Protein AF-0000000086005098 (afdb_homodimer)

Secondary structure (DSSP, 8-state):
------------------------------------------THHHHTT--GGGGSGGGS-----------THHHHHHHHHTTTT--TT--EEEEETTTTEEEEE-HHHHHHH-HHHHHHHHSSSPPPSEEEETTS-HHHHHHHHHHHHH------SHHHHHHHHHHHHHTT-HHHHHHHHHHHHHH----TTTHHHHHHHHHHTT-HHHHHHHHHHHHHTHHHHTTSHHHHTS-HHHHHHHHT-S-BS-S-HHHHHHHHHHHHHHHHHHTT----HHHHHHHHGGGGGG--GGGS-HHHHHHHHHHS--S-HHHHHHHHHHHHS-TTS------TTS----S--BGGG-EEEEP-EEE-----TT--EEEEEEEEEEEEEEES-EEEEEEEEEEEE-TTS-GGG-EEEEEEEEEETTTTEEEEEEEEEE-SS-SEEEEEEEEEEEEEE-TT-EEEEEEEEEEESEEEEEES-SEEEEEETTEEEEEEEE-TT-S--B--EEEEEEEE-/------------------------------------------THHHHTT--GGGGSGGGS-----------THHHHHHHHHTTTT--TT--EEEEETTTTEEEEE-HHHHHHH-HHHHHHHHSSSPPPSEEEETTS-HHHHHHHHHHHHH------SHHHHHHHHHHHHHTT-HHHHHHHHHHHHHH----TTTHHHHHHHHHHTT-HHHHHHHHHHHHHTHHHHTTSHHHHHS-HHHHHHHHT-S-BS-S-HHHHHHHHHHHHHHHHHHTT----HHHHHHHHGGGGGG--GGGS-HHHHHHHHHHS--S-HHHHHHHHHHHHS-TTS------TTS----S--BGGG-EEEEP-EEE-----TT--EEEEEEEEEEEEEEES-EEEEEEEEEEEE-TTS-GGG-EEEEEEEEEETTTTEEEEEEEEEE-SS-SEEEEEEEEEEEEEE-TT-EEEEEEEEEEESEEEEEES-SEEEEEETTEEEEEEEE-TT-S--B--EEEEEEEE-

Structure (mmCIF, N/CA/C/O backbone):
data_AF-0000000086005098-model_v1
#
loop_
_entity.id
_entity.type
_entity.pdbx_description
1 polymer 'BTB domain-containing protein'
#
loop_
_atom_site.group_PDB
_atom_site.id
_atom_site.type_symbol
_atom_site.label_atom_id
_atom_site.label_alt_id
_atom_site.label_comp_id
_atom_site.label_asym_id
_atom_site.label_entity_id
_atom_site.label_seq_id
_atom_site.pdbx_PDB_ins_code
_atom_site.Cartn_x
_atom_site.Cartn_y
_atom_site.Cartn_z
_atom_site.occupancy
_atom_site.B_iso_or_equiv
_atom_site.auth_seq_id
_atom_site.auth_comp_id
_atom_site.auth_asym_id
_atom_site.auth_atom_id
_atom_site.pdbx_PDB_model_num
ATOM 1 N N . MET A 1 1 ? -36.031 -32.594 -37 1 18.98 1 MET A N 1
ATOM 2 C CA . MET A 1 1 ? -36.5 -31.375 -37.688 1 18.98 1 MET A CA 1
ATOM 3 C C . MET A 1 1 ? -35.812 -30.141 -37.062 1 18.98 1 MET A C 1
ATOM 5 O O . MET A 1 1 ? -35.781 -29.984 -35.844 1 18.98 1 MET A O 1
ATOM 9 N N . VAL A 1 2 ? -34.969 -29.484 -38 1 19.59 2 VAL A N 1
ATOM 10 C CA . VAL A 1 2 ? -33.938 -28.453 -38 1 19.59 2 VAL A CA 1
ATOM 11 C C . VAL A 1 2 ? -34.562 -27.094 -37.719 1 19.59 2 VAL A C 1
ATOM 13 O O . VAL A 1 2 ? -35.156 -26.484 -38.594 1 19.59 2 VAL A O 1
ATOM 16 N N . ASP A 1 3 ? -35.469 -27.172 -36.719 1 19.47 3 ASP A N 1
ATOM 17 C CA . ASP A 1 3 ? -36.312 -25.984 -36.531 1 19.47 3 ASP A CA 1
ATOM 18 C C . ASP A 1 3 ? -35.469 -24.703 -36.531 1 19.47 3 ASP A C 1
ATOM 20 O O . ASP A 1 3 ? -34.594 -24.547 -35.688 1 19.47 3 ASP A O 1
ATOM 24 N N . LEU A 1 4 ? -35.438 -24.109 -37.719 1 17.22 4 LEU A N 1
ATOM 25 C CA . LEU A 1 4 ? -34.75 -23.047 -38.438 1 17.22 4 LEU A CA 1
ATOM 26 C C . LEU A 1 4 ? -34.812 -21.734 -37.656 1 17.22 4 LEU A C 1
ATOM 28 O O . LEU A 1 4 ? -33.781 -21.109 -37.406 1 17.22 4 LEU A O 1
ATOM 32 N N . ASP A 1 5 ? -35.656 -20.922 -37.969 1 17.41 5 ASP A N 1
ATOM 33 C CA . ASP A 1 5 ? -35.562 -19.641 -38.656 1 17.41 5 ASP A CA 1
ATOM 34 C C . ASP A 1 5 ? -35.375 -18.5 -37.656 1 17.41 5 ASP A C 1
ATOM 36 O O . ASP A 1 5 ? -35.656 -18.672 -36.469 1 17.41 5 ASP A O 1
ATOM 40 N N . LEU A 1 6 ? -35.625 -17.156 -38.156 1 17.05 6 LEU A N 1
ATOM 41 C CA . LEU A 1 6 ? -35.156 -15.812 -38.438 1 17.05 6 LEU A CA 1
ATOM 42 C C . LEU A 1 6 ? -35.656 -14.828 -37.375 1 17.05 6 LEU A C 1
ATOM 44 O O . LEU A 1 6 ? -35.125 -13.734 -37.219 1 17.05 6 LEU A O 1
ATOM 48 N N . GLY A 1 7 ? -36.906 -15.094 -36.938 1 17.3 7 GLY A N 1
ATOM 49 C CA . GLY A 1 7 ? -37.781 -13.945 -36.938 1 17.3 7 GLY A CA 1
ATOM 50 C C . GLY A 1 7 ? -37.281 -12.805 -36.094 1 17.3 7 GLY A C 1
ATOM 51 O O . GLY A 1 7 ? -36.438 -13.008 -35.219 1 17.3 7 GLY A O 1
ATOM 52 N N . LYS A 1 8 ? -37.656 -11.516 -36.531 1 19.05 8 LYS A N 1
ATOM 53 C CA . LYS A 1 8 ? -37.406 -10.078 -36.5 1 19.05 8 LYS A CA 1
ATOM 54 C C . LYS A 1 8 ? -37.562 -9.5 -35.125 1 19.05 8 LYS A C 1
ATOM 56 O O . LYS A 1 8 ? -38.688 -9.305 -34.656 1 19.05 8 LYS A O 1
ATOM 61 N N . GLY A 1 9 ? -36.938 -10.172 -34.156 1 16.92 9 GLY A N 1
ATOM 62 C CA . GLY A 1 9 ? -37.219 -9.812 -32.75 1 16.92 9 GLY A CA 1
ATOM 63 C C . GLY A 1 9 ? -37.094 -8.32 -32.5 1 16.92 9 GLY A C 1
ATOM 64 O O . GLY A 1 9 ? -36.062 -7.719 -32.75 1 16.92 9 GLY A O 1
ATOM 65 N N . TRP A 1 10 ? -38.281 -7.688 -32.969 1 17.19 10 TRP A N 1
ATOM 66 C CA . TRP A 1 10 ? -38.625 -6.273 -32.844 1 17.19 10 TRP A CA 1
ATOM 67 C C . TRP A 1 10 ? -38 -5.645 -31.609 1 17.19 10 TRP A C 1
ATOM 69 O O . TRP A 1 10 ? -37.688 -6.344 -30.641 1 17.19 10 TRP A O 1
ATOM 79 N N . LYS A 1 11 ? -37.406 -4.523 -31.906 1 18.25 11 LYS A N 1
ATOM 80 C CA . LYS A 1 11 ? -36.531 -3.48 -31.375 1 18.25 11 LYS A CA 1
ATOM 81 C C . LYS A 1 11 ? -37.062 -2.957 -30.047 1 18.25 11 LYS A C 1
ATOM 83 O O . LYS A 1 11 ? -36.469 -2.047 -29.453 1 18.25 11 LYS A O 1
ATOM 88 N N . ARG A 1 12 ? -38.125 -3.721 -29.609 1 16.12 12 ARG A N 1
ATOM 89 C CA . ARG A 1 12 ? -38.906 -2.805 -28.797 1 16.12 12 ARG A CA 1
ATOM 90 C C . ARG A 1 12 ? -38.094 -2.201 -27.672 1 16.12 12 ARG A C 1
ATOM 92 O O . ARG A 1 12 ? -37.906 -2.83 -26.625 1 16.12 12 ARG A O 1
ATOM 99 N N . VAL A 1 13 ? -36.875 -2.002 -28 1 17.78 13 VAL A N 1
ATOM 100 C CA . VAL A 1 13 ? -36.125 -1.598 -26.812 1 17.78 13 VAL A CA 1
ATOM 101 C C . VAL A 1 13 ? -36.875 -0.497 -26.078 1 17.78 13 VAL A C 1
ATOM 103 O O . VAL A 1 13 ? -37.25 0.51 -26.672 1 17.78 13 VAL A O 1
ATOM 106 N N . GLY A 1 14 ? -37.625 -0.974 -25.156 1 16.33 14 GLY A N 1
ATOM 107 C CA . GLY A 1 14 ? -38.469 -0.276 -24.203 1 16.33 14 GLY A CA 1
ATOM 108 C C . GLY A 1 14 ? -37.812 0.969 -23.641 1 16.33 14 GLY A C 1
ATOM 109 O O . GLY A 1 14 ? -36.75 0.893 -23.016 1 16.33 14 GLY A O 1
ATOM 110 N N . VAL A 1 15 ? -37.75 2.018 -24.438 1 17.69 15 VAL A N 1
ATOM 111 C CA . VAL A 1 15 ? -37.25 3.338 -24.109 1 17.69 15 VAL A CA 1
ATOM 112 C C . VAL A 1 15 ? -37.844 3.809 -22.781 1 17.69 15 VAL A C 1
ATOM 114 O O . VAL A 1 15 ? -38.812 4.547 -22.75 1 17.69 15 VAL A O 1
ATOM 117 N N . GLU A 1 16 ? -38.25 2.729 -22 1 15.52 16 GLU A N 1
ATOM 118 C CA . GLU A 1 16 ? -39.188 3.348 -21.078 1 15.52 16 GLU A CA 1
ATOM 119 C C . GLU A 1 16 ? -38.719 4.73 -20.641 1 15.52 16 GLU A C 1
ATOM 121 O O . GLU A 1 16 ? -37.625 5.16 -21.016 1 15.52 16 GLU A O 1
ATOM 126 N N . LYS A 1 17 ? -38.75 4.797 -19.453 1 17.3 17 LYS A N 1
ATOM 127 C CA . LYS A 1 17 ? -39.625 5.531 -18.562 1 17.3 17 LYS A CA 1
ATOM 128 C C . LYS A 1 17 ? -39 6.836 -18.094 1 17.3 17 LYS A C 1
ATOM 130 O O . LYS A 1 17 ? -38.844 7.062 -16.891 1 17.3 17 LYS A O 1
ATOM 135 N N . ARG A 1 18 ? -37.938 7.215 -18.75 1 16.78 18 ARG A N 1
ATOM 136 C CA . ARG A 1 18 ? -37.219 8.117 -17.859 1 16.78 18 ARG A CA 1
ATOM 137 C C . ARG A 1 18 ? -38.062 9.305 -17.453 1 16.78 18 ARG A C 1
ATOM 139 O O . ARG A 1 18 ? -38.031 10.359 -18.109 1 16.78 18 ARG A O 1
ATOM 146 N N . VAL A 1 19 ? -39.312 9.117 -17.344 1 15.43 19 VAL A N 1
ATOM 147 C CA . VAL A 1 19 ? -40 10.398 -17.203 1 15.43 19 VAL A CA 1
ATOM 148 C C . VAL A 1 19 ? -39.344 11.219 -16.109 1 15.43 19 VAL A C 1
ATOM 150 O O . VAL A 1 19 ? -39.188 10.758 -14.969 1 15.43 19 VAL A O 1
ATOM 153 N N . PHE A 1 20 ? -38.312 11.883 -16.5 1 16.45 20 PHE A N 1
ATOM 154 C CA . PHE A 1 20 ? -37.781 12.875 -15.578 1 16.45 20 PHE A CA 1
ATOM 155 C C . PHE A 1 20 ? -38.875 13.742 -14.992 1 16.45 20 PHE A C 1
ATOM 157 O O . PHE A 1 20 ? -39.5 14.539 -15.703 1 16.45 20 PHE A O 1
ATOM 164 N N . ARG A 1 21 ? -39.75 13.039 -14.242 1 15.82 21 ARG A N 1
ATOM 165 C CA . ARG A 1 21 ? -40.875 13.781 -13.68 1 15.82 21 ARG A CA 1
ATOM 166 C C . ARG A 1 21 ? -40.469 15.195 -13.297 1 15.82 21 ARG A C 1
ATOM 168 O O . ARG A 1 21 ? -39.281 15.477 -13.109 1 15.82 21 ARG A O 1
ATOM 175 N N . GLY A 1 22 ? -41.5 15.938 -13.016 1 15.47 22 GLY A N 1
ATOM 176 C CA . GLY A 1 22 ? -42.188 17.203 -12.867 1 15.47 22 GLY A CA 1
ATOM 177 C C . GLY A 1 22 ? -41.562 18.125 -11.844 1 15.47 22 GLY A C 1
ATOM 178 O O . GLY A 1 22 ? -40.594 17.75 -11.18 1 15.47 22 GLY A O 1
ATOM 179 N N . SER A 1 23 ? -42.406 18.859 -11.148 1 16.22 23 SER A N 1
ATOM 180 C CA . SER A 1 23 ? -42.844 20.219 -10.805 1 16.22 23 SER A CA 1
ATOM 181 C C . SER A 1 23 ? -42.188 20.672 -9.492 1 16.22 23 SER A C 1
ATOM 183 O O . SER A 1 23 ? -41.625 21.766 -9.414 1 16.22 23 SER A O 1
ATOM 185 N N . GLY A 1 24 ? -42.594 20.016 -8.375 1 16.09 24 GLY A N 1
ATOM 186 C CA . GLY A 1 24 ? -43.25 20.812 -7.336 1 16.09 24 GLY A CA 1
ATOM 187 C C . GLY A 1 24 ? -42.25 21.625 -6.52 1 16.09 24 GLY A C 1
ATOM 188 O O . GLY A 1 24 ? -41.094 21.234 -6.383 1 16.09 24 GLY A O 1
ATOM 189 N N . PHE A 1 25 ? -42.5 23 -6.41 1 17.02 25 PHE A N 1
ATOM 190 C CA . PHE A 1 25 ? -42.156 24.219 -5.715 1 17.02 25 PHE A CA 1
ATOM 191 C C . PHE A 1 25 ? -42.062 23.984 -4.215 1 17.02 25 PHE A C 1
ATOM 193 O O . PHE A 1 25 ? -43.062 23.953 -3.514 1 17.02 25 PHE A O 1
ATOM 200 N N . ALA A 1 26 ? -41.406 22.922 -3.83 1 16.55 26 ALA A N 1
ATOM 201 C CA . ALA A 1 26 ? -41.531 22.703 -2.391 1 16.55 26 ALA A CA 1
ATOM 202 C C . ALA A 1 26 ? -41.281 24 -1.619 1 16.55 26 ALA A C 1
ATOM 204 O O . ALA A 1 26 ? -40.281 24.672 -1.855 1 16.55 26 ALA A O 1
ATOM 205 N N . TRP A 1 27 ? -42.344 24.531 -1.264 1 16.25 27 TRP A N 1
ATOM 206 C CA . TRP A 1 27 ? -42.656 25.594 -0.31 1 16.25 27 TRP A CA 1
ATOM 207 C C . TRP A 1 27 ? -41.812 25.453 0.952 1 16.25 27 TRP A C 1
ATOM 209 O O . TRP A 1 27 ? -41.75 24.375 1.553 1 16.25 27 TRP A O 1
ATOM 219 N N . LEU A 1 28 ? -40.75 26.109 0.851 1 16.53 28 LEU A N 1
ATOM 220 C CA . LEU A 1 28 ? -39.75 26.391 1.891 1 16.53 28 LEU A CA 1
ATOM 221 C C . LEU A 1 28 ? -40.438 26.719 3.213 1 16.53 28 LEU A C 1
ATOM 223 O O . LEU A 1 28 ? -40.969 27.812 3.385 1 16.53 28 LEU A O 1
ATOM 227 N N . GLU A 1 29 ? -41.469 25.875 3.5 1 16.45 29 GLU A N 1
ATOM 228 C CA . GLU A 1 29 ? -42.156 26.312 4.711 1 16.45 29 GLU A CA 1
ATOM 229 C C . GLU A 1 29 ? -41.156 26.625 5.824 1 16.45 29 GLU A C 1
ATOM 231 O O . GLU A 1 29 ? -40.094 26.016 5.906 1 16.45 29 GLU A O 1
ATOM 236 N N . SER A 1 30 ? -41.438 27.781 6.523 1 16.88 30 SER A N 1
ATOM 237 C CA . SER A 1 30 ? -41.031 28.703 7.582 1 16.88 30 SER A CA 1
ATOM 238 C C . SER A 1 30 ? -40.844 27.969 8.906 1 16.88 30 SER A C 1
ATOM 240 O O . SER A 1 30 ? -40.688 28.609 9.953 1 16.88 30 SER A O 1
ATOM 242 N N . ARG A 1 31 ? -40.688 26.672 8.867 1 18.38 31 ARG A N 1
ATOM 243 C CA . ARG A 1 31 ? -41.031 26.203 10.211 1 18.38 31 ARG A CA 1
ATOM 244 C C . ARG A 1 31 ? -40.156 26.906 11.258 1 18.38 31 ARG A C 1
ATOM 246 O O . ARG A 1 31 ? -39 27.188 11.023 1 18.38 31 ARG A O 1
ATOM 253 N N . GLU A 1 32 ? -40.781 27.438 12.336 1 17.48 32 GLU A N 1
ATOM 254 C CA . GLU A 1 32 ? -40.594 28.219 13.555 1 17.48 32 GLU A CA 1
ATOM 255 C C . GLU A 1 32 ? -39.562 27.562 14.484 1 17.48 32 GLU A C 1
ATOM 257 O O . GLU A 1 32 ? -39.156 28.156 15.477 1 17.48 32 GLU A O 1
ATOM 262 N N . ASN A 1 33 ? -39.156 26.328 14.234 1 17.17 33 ASN A N 1
ATOM 263 C CA . ASN A 1 33 ? -38.875 25.641 15.492 1 17.17 33 ASN A CA 1
ATOM 264 C C . ASN A 1 33 ? -37.719 26.297 16.234 1 17.17 33 ASN A C 1
ATOM 266 O O . ASN A 1 33 ? -36.812 26.859 15.609 1 17.17 33 ASN A O 1
ATOM 270 N N . SER A 1 34 ? -37.719 26.438 17.656 1 18.45 34 SER A N 1
ATOM 271 C CA . SER A 1 34 ? -37.156 27.031 18.859 1 18.45 34 SER A CA 1
ATOM 272 C C . SER A 1 34 ? -35.781 26.438 19.203 1 18.45 34 SER A C 1
ATOM 274 O O . SER A 1 34 ? -35.219 26.719 20.266 1 18.45 34 SER A O 1
ATOM 276 N N . CYS A 1 35 ? -35.125 25.766 18.359 1 18.31 35 CYS A N 1
ATOM 277 C CA . CYS A 1 35 ? -34 24.984 18.906 1 18.31 35 CYS A CA 1
ATOM 278 C C . CYS A 1 35 ? -32.906 25.891 19.453 1 18.31 35 CYS A C 1
ATOM 280 O O . CYS A 1 35 ? -32.25 26.609 18.703 1 18.31 35 CYS A O 1
ATOM 282 N N . GLY A 1 36 ? -32.969 26.422 20.641 1 20.55 36 GLY A N 1
ATOM 283 C CA . GLY A 1 36 ? -32.062 27.172 21.484 1 20.55 36 GLY A CA 1
ATOM 284 C C . GLY A 1 36 ? -30.75 26.438 21.734 1 20.55 36 GLY A C 1
ATOM 285 O O . GLY A 1 36 ? -29.984 26.797 22.625 1 20.55 36 GLY A O 1
ATOM 286 N N . SER A 1 37 ? -30.266 25.453 21.016 1 21.22 37 SER A N 1
ATOM 287 C CA . SER A 1 37 ? -29.219 24.594 21.562 1 21.22 37 SER A CA 1
ATOM 288 C C . SER A 1 37 ? -27.938 25.375 21.812 1 21.22 37 SER A C 1
ATOM 290 O O . SER A 1 37 ? -27.375 25.953 20.875 1 21.22 37 SER A O 1
ATOM 292 N N . SER A 1 38 ? -27.703 25.984 23.047 1 21.75 38 SER A N 1
ATOM 293 C CA . SER A 1 38 ? -26.609 26.688 23.703 1 21.75 38 SER A CA 1
ATOM 294 C C . SER A 1 38 ? -25.344 25.828 23.766 1 21.75 38 SER A C 1
ATOM 296 O O . SER A 1 38 ? -25.344 24.781 24.406 1 21.75 38 SER A O 1
ATOM 298 N N . PHE A 1 39 ? -24.719 25.5 22.812 1 25.95 39 PHE A N 1
ATOM 299 C CA . PHE A 1 39 ? -23.422 24.812 22.781 1 25.95 39 PHE A CA 1
ATOM 300 C C . PHE A 1 39 ? -22.438 25.484 23.75 1 25.95 39 PHE A C 1
ATOM 302 O O . PHE A 1 39 ? -21.891 26.547 23.438 1 25.95 39 PHE A O 1
ATOM 309 N N . GLY A 1 40 ? -22.672 25.422 25.078 1 26.52 40 GLY A N 1
ATOM 310 C CA . GLY A 1 40 ? -21.719 25.781 26.125 1 26.52 40 GLY A CA 1
ATOM 311 C C . GLY A 1 40 ? -20.406 25.047 26.016 1 26.52 40 GLY A C 1
ATOM 312 O O . GLY A 1 40 ? -20.359 23.828 26.172 1 26.52 40 GLY A O 1
ATOM 313 N N . LEU A 1 41 ? -19.578 25.297 25.141 1 29.42 41 LEU A N 1
ATOM 314 C CA . LEU A 1 41 ? -18.188 24.859 25.062 1 29.42 41 LEU A CA 1
ATOM 315 C C . LEU A 1 41 ? -17.547 24.828 26.438 1 29.42 41 LEU A C 1
ATOM 317 O O . LEU A 1 41 ? -17.453 25.859 27.109 1 29.42 41 LEU A O 1
ATOM 321 N N . ASN A 1 42 ? -17.734 23.859 27.281 1 27.81 42 ASN A N 1
ATOM 322 C CA . ASN A 1 42 ? -17.047 23.609 28.547 1 27.81 42 ASN A CA 1
ATOM 323 C C . ASN A 1 42 ? -15.539 23.641 28.391 1 27.81 42 ASN A C 1
ATOM 325 O O . ASN A 1 42 ? -14.953 22.734 27.812 1 27.81 42 ASN A O 1
ATOM 329 N N . ALA A 1 43 ? -14.797 24.641 28.172 1 30.52 43 ALA A N 1
ATOM 330 C CA . ALA A 1 43 ? -13.391 25 28.234 1 30.52 43 ALA A CA 1
ATOM 331 C C . ALA A 1 43 ? -12.703 24.328 29.422 1 30.52 43 ALA A C 1
ATOM 333 O O . ALA A 1 43 ? -11.492 24.484 29.609 1 30.52 43 ALA A O 1
ATOM 334 N N . ARG A 1 44 ? -13.422 23.891 30.484 1 33 44 ARG A N 1
ATOM 335 C CA . ARG A 1 44 ? -12.789 23.438 31.703 1 33 44 ARG A CA 1
ATOM 336 C C . ARG A 1 44 ? -11.984 22.156 31.453 1 33 44 ARG A C 1
ATOM 338 O O . ARG A 1 44 ? -11.219 21.719 32.312 1 33 44 ARG A O 1
ATOM 345 N N . HIS A 1 45 ? -12.32 21.375 30.5 1 33.09 45 HIS A N 1
ATOM 346 C CA . HIS A 1 45 ? -11.805 20.016 30.562 1 33.09 45 HIS A CA 1
ATOM 347 C C . HIS A 1 45 ? -10.32 19.969 30.219 1 33.09 45 HIS A C 1
ATOM 349 O O . HIS A 1 45 ? -9.602 19.062 30.672 1 33.09 45 HIS A O 1
ATOM 355 N N . PHE A 1 46 ? -9.844 20.719 29.203 1 35.59 46 PHE A N 1
ATOM 356 C CA . PHE A 1 46 ? -8.469 20.469 28.797 1 35.59 46 PHE A CA 1
ATOM 357 C C . PHE A 1 46 ? -7.496 20.969 29.859 1 35.59 46 PHE A C 1
ATOM 359 O O . PHE A 1 46 ? -6.359 20.516 29.938 1 35.59 46 PHE A O 1
ATOM 366 N N . CYS A 1 47 ? -7.777 22 30.672 1 34.62 47 CYS A N 1
ATOM 367 C CA . CYS A 1 47 ? -6.777 22.484 31.625 1 34.62 47 CYS A CA 1
ATOM 368 C C . CYS A 1 47 ? -6.391 21.406 32.625 1 34.62 47 CYS A C 1
ATOM 370 O O . CYS A 1 47 ? -5.324 21.469 33.219 1 34.62 47 CYS A O 1
ATOM 372 N N . ALA A 1 48 ? -7.316 20.641 33.094 1 36.03 48 ALA A N 1
ATOM 373 C CA . ALA A 1 48 ? -7.004 19.688 34.156 1 36.03 48 ALA A CA 1
ATOM 374 C C . ALA A 1 48 ? -6.129 18.562 33.625 1 36.03 48 ALA A C 1
ATOM 376 O O . ALA A 1 48 ? -5.719 17.688 34.406 1 36.03 48 ALA A O 1
ATOM 377 N N . ARG A 1 49 ? -6.027 18.406 32.406 1 41.06 49 ARG A N 1
ATOM 378 C CA . ARG A 1 49 ? -5.422 17.188 31.875 1 41.06 49 ARG A CA 1
ATOM 379 C C . ARG A 1 49 ? -3.9 17.297 31.859 1 41.06 49 ARG A C 1
ATOM 381 O O . ARG A 1 49 ? -3.217 16.391 31.359 1 41.06 49 ARG A O 1
ATOM 388 N N . ALA A 1 50 ? -3.221 18.5 31.969 1 35.03 50 ALA A N 1
ATOM 389 C CA . ALA A 1 50 ? -1.766 18.531 31.844 1 35.03 50 ALA A CA 1
ATOM 390 C C . ALA A 1 50 ? -1.094 17.781 32.969 1 35.03 50 ALA A C 1
ATOM 392 O O . ALA A 1 50 ? -0.973 18.297 34.094 1 35.03 50 ALA A O 1
ATOM 393 N N . SER A 1 51 ? -1.28 16.609 33.188 1 31.44 51 SER A N 1
ATOM 394 C CA . SER A 1 51 ? -0.315 16.031 34.094 1 31.44 51 SER A CA 1
ATOM 395 C C . SER A 1 51 ? 1.115 16.25 33.625 1 31.44 51 SER A C 1
ATOM 397 O O . SER A 1 51 ? 1.391 16.172 32.438 1 31.44 51 SER A O 1
ATOM 399 N N . LYS A 1 52 ? 2.143 16.828 34.469 1 34.5 52 LYS A N 1
ATOM 400 C CA . LYS A 1 52 ? 3.551 17.219 34.5 1 34.5 52 LYS A CA 1
ATOM 401 C C . LYS A 1 52 ? 4.426 16.172 33.812 1 34.5 52 LYS A C 1
ATOM 403 O O . LYS A 1 52 ? 5.59 16.438 33.5 1 34.5 52 LYS A O 1
ATOM 408 N N . GLU A 1 53 ? 4.137 14.898 33.781 1 32.38 53 GLU A N 1
ATOM 409 C CA . GLU A 1 53 ? 5.195 13.914 33.625 1 32.38 53 GLU A CA 1
ATOM 410 C C . GLU A 1 53 ? 5.652 13.836 32.156 1 32.38 53 GLU A C 1
ATOM 412 O O . GLU A 1 53 ? 6.828 13.594 31.891 1 32.38 53 GLU A O 1
ATOM 417 N N . VAL A 1 54 ? 4.75 13.961 31.234 1 32.34 54 VAL A N 1
ATOM 418 C CA . VAL A 1 54 ? 5.234 13.633 29.906 1 32.34 54 VAL A CA 1
ATOM 419 C C . VAL A 1 54 ? 5.969 14.836 29.312 1 32.34 54 VAL A C 1
ATOM 421 O O . VAL A 1 54 ? 6.473 14.773 28.188 1 32.34 54 VAL A O 1
ATOM 424 N N . ILE A 1 55 ? 5.867 16.094 29.891 1 31.16 55 ILE A N 1
ATOM 425 C CA . ILE A 1 55 ? 6.582 17.234 29.297 1 31.16 55 ILE A CA 1
ATOM 426 C C . ILE A 1 55 ? 8.086 16.984 29.375 1 31.16 55 ILE A C 1
ATOM 428 O O . ILE A 1 55 ? 8.875 17.734 28.797 1 31.16 55 ILE A O 1
ATOM 432 N N . TYR A 1 56 ? 8.547 16.25 30.297 1 30.14 56 TYR A N 1
ATOM 433 C CA . TYR A 1 56 ? 9.992 16.141 30.5 1 30.14 56 TYR A CA 1
ATOM 434 C C . TYR A 1 56 ? 10.664 15.57 29.25 1 30.14 56 TYR A C 1
ATOM 436 O O . TYR A 1 56 ? 11.852 15.828 29.016 1 30.14 56 TYR A O 1
ATOM 444 N N . LEU A 1 57 ? 10.055 14.602 28.688 1 30.11 57 LEU A N 1
ATOM 445 C CA . LEU A 1 57 ? 10.859 13.945 27.656 1 30.11 57 LEU A CA 1
ATOM 446 C C . LEU A 1 57 ? 11.016 14.844 26.438 1 30.11 57 LEU A C 1
ATOM 448 O O . LEU A 1 57 ? 11.805 14.555 25.547 1 30.11 57 LEU A O 1
ATOM 452 N N . LEU A 1 58 ? 10.125 15.805 26.344 1 30.06 58 LEU A N 1
ATOM 453 C CA . LEU A 1 58 ? 10.242 16.594 25.125 1 30.06 58 LEU A CA 1
ATOM 454 C C . LEU A 1 58 ? 11.469 17.5 25.172 1 30.06 58 LEU A C 1
ATOM 456 O O . LEU A 1 58 ? 11.695 18.297 24.25 1 30.06 58 LEU A O 1
ATOM 460 N N . THR A 1 59 ? 12.125 17.766 26.203 1 29.89 59 THR A N 1
ATOM 461 C CA . THR A 1 59 ? 13.258 18.672 26.141 1 29.89 59 THR A CA 1
ATOM 462 C C . THR A 1 59 ? 14.352 18.125 25.234 1 29.89 59 THR A C 1
ATOM 464 O O . THR A 1 59 ? 15.422 18.719 25.094 1 29.89 59 THR A O 1
ATOM 467 N N . TRP A 1 60 ? 14.477 16.859 25.047 1 28.52 60 TRP A N 1
ATOM 468 C CA . TRP A 1 60 ? 15.594 16.562 24.156 1 28.52 60 TRP A CA 1
ATOM 469 C C . TRP A 1 60 ? 15.352 17.125 22.766 1 28.52 60 TRP A C 1
ATOM 471 O O . TRP A 1 60 ? 14.219 17.141 22.281 1 28.52 60 TRP A O 1
ATOM 481 N N . GLY A 1 61 ? 16.203 18.016 22.219 1 29.8 61 GLY A N 1
ATOM 482 C CA . GLY A 1 61 ? 16.391 18.797 21 1 29.8 61 GLY A CA 1
ATOM 483 C C . GLY A 1 61 ? 16.078 18.016 19.734 1 29.8 61 GLY A C 1
ATOM 484 O O . GLY A 1 61 ? 16.953 17.828 18.891 1 29.8 61 GLY A O 1
ATOM 485 N N . TYR A 1 62 ? 15.375 16.906 19.797 1 29.12 62 TYR A N 1
ATOM 486 C CA . TYR A 1 62 ? 15.266 16.328 18.453 1 29.12 62 TYR A CA 1
ATOM 487 C C . TYR A 1 62 ? 14.688 17.344 17.469 1 29.12 62 TYR A C 1
ATOM 489 O O . TYR A 1 62 ? 13.625 17.922 17.719 1 29.12 62 TYR A O 1
ATOM 497 N N . SER A 1 63 ? 15.547 18.047 16.812 1 30.03 63 SER A N 1
ATOM 498 C CA . SER A 1 63 ? 15.273 18.781 15.586 1 30.03 63 SER A CA 1
ATOM 499 C C . SER A 1 63 ? 14.297 18.016 14.6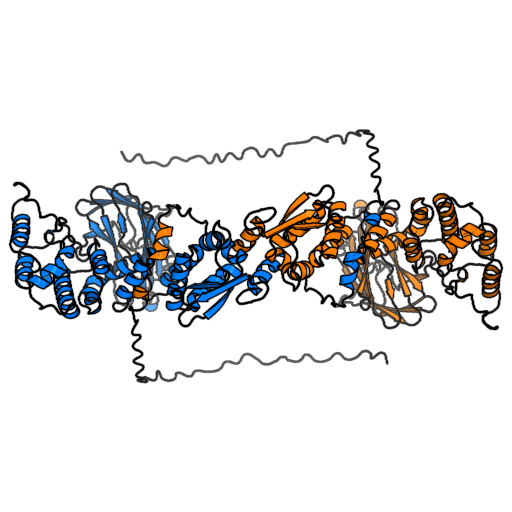88 1 30.03 63 SER A C 1
ATOM 501 O O . SER A 1 63 ? 14.531 16.859 14.359 1 30.03 63 SER A O 1
ATOM 503 N N . MET A 1 64 ? 13.055 18.172 14.906 1 32.59 64 MET A N 1
ATOM 504 C CA . MET A 1 64 ? 12.078 17.641 13.953 1 32.59 64 MET A CA 1
ATOM 505 C C . MET A 1 64 ? 12.547 17.844 12.516 1 32.59 64 MET A C 1
ATOM 507 O O . MET A 1 64 ? 12.625 18.984 12.047 1 32.59 64 MET A O 1
ATOM 511 N N . GLU A 1 65 ? 13.469 17.078 12.039 1 32.47 65 GLU A N 1
ATOM 512 C CA . GLU A 1 65 ? 13.734 17.109 10.609 1 32.47 65 GLU A CA 1
ATOM 513 C C . GLU A 1 65 ? 12.43 17.156 9.805 1 32.47 65 GLU A C 1
ATOM 515 O O . GLU A 1 65 ? 11.422 16.578 10.227 1 32.47 65 GLU A O 1
ATOM 520 N N . PRO A 1 66 ? 12.25 18.094 8.922 1 32.94 66 PRO A N 1
ATOM 521 C CA . PRO A 1 66 ? 11.086 18.234 8.047 1 32.94 66 PRO A CA 1
ATOM 522 C C . PRO A 1 66 ? 10.648 16.906 7.434 1 32.94 66 PRO A C 1
ATOM 524 O O . PRO A 1 66 ? 11.461 16.188 6.848 1 32.94 66 PRO A O 1
ATOM 527 N N . VAL A 1 67 ? 9.789 16.188 8.07 1 36.12 67 VAL A N 1
ATOM 528 C CA . VAL A 1 67 ? 9.195 15.008 7.434 1 36.12 67 VAL A CA 1
ATOM 529 C C . VAL A 1 67 ? 8.664 15.383 6.051 1 36.12 67 VAL A C 1
ATOM 531 O O . VAL A 1 67 ? 7.926 16.359 5.906 1 36.12 67 VAL A O 1
ATOM 534 N N . ASN A 1 68 ? 9.336 15.039 5.055 1 34.5 68 ASN A N 1
ATOM 535 C CA . ASN A 1 68 ? 8.875 15.07 3.67 1 34.5 68 ASN A CA 1
ATOM 536 C C . ASN A 1 68 ? 7.477 14.477 3.527 1 34.5 68 ASN A C 1
ATOM 538 O O . ASN A 1 68 ? 7.156 13.477 4.172 1 34.5 68 ASN A O 1
ATOM 542 N N . GLU A 1 69 ? 6.43 15.195 3.279 1 38.22 69 GLU A N 1
ATOM 543 C CA . GLU A 1 69 ? 5.031 14.922 2.951 1 38.22 69 GLU A CA 1
ATOM 544 C C . GLU A 1 69 ? 4.902 13.703 2.047 1 38.22 69 GLU A C 1
ATOM 546 O O . GLU A 1 69 ? 4.406 13.805 0.922 1 38.22 69 GLU A O 1
ATOM 551 N N . SER A 1 70 ? 5.738 12.836 1.837 1 40.41 70 SER A N 1
ATOM 552 C CA . SER A 1 70 ? 5.367 11.75 0.936 1 40.41 70 SER A CA 1
ATOM 553 C C . SER A 1 70 ? 4.07 11.078 1.381 1 40.41 70 SER A C 1
ATOM 555 O O . SER A 1 70 ? 3.699 11.148 2.553 1 40.41 70 SER A O 1
ATOM 557 N N . SER A 1 71 ? 3.172 10.578 0.585 1 45.47 71 SER A N 1
ATOM 558 C CA . SER A 1 71 ? 1.85 9.984 0.744 1 45.47 71 SER A CA 1
ATOM 559 C C . SER A 1 71 ? 1.831 8.977 1.891 1 45.47 71 SER A C 1
ATOM 561 O O . SER A 1 71 ? 2.732 8.141 2.008 1 45.47 71 SER A O 1
ATOM 563 N N . ASP A 1 72 ? 1.255 9.258 3.037 1 48.06 72 ASP A N 1
ATOM 564 C CA . ASP A 1 72 ? 1.053 8.562 4.309 1 48.06 72 ASP A CA 1
ATOM 565 C C . ASP A 1 72 ? 0.857 7.066 4.09 1 48.06 72 ASP A C 1
ATOM 567 O O . ASP A 1 72 ? 1.313 6.25 4.895 1 48.06 72 ASP A O 1
ATOM 571 N N . GLU A 1 73 ? -0.086 6.746 3.117 1 48.69 73 GLU A N 1
ATOM 572 C CA . GLU A 1 73 ? -0.329 5.332 2.863 1 48.69 73 GLU A CA 1
ATOM 573 C C . GLU A 1 73 ? 0.982 4.562 2.725 1 48.69 73 GLU A C 1
ATOM 575 O O . GLU A 1 73 ? 1.098 3.432 3.199 1 48.69 73 GLU A O 1
ATOM 580 N N . CYS A 1 74 ? 1.897 5.191 2.084 1 55.06 74 CYS A N 1
ATOM 581 C CA . CYS A 1 74 ? 3.189 4.645 1.683 1 55.06 74 CYS A CA 1
ATOM 582 C C . CYS A 1 74 ? 4.113 4.496 2.885 1 55.06 74 CYS A C 1
ATOM 584 O O . CYS A 1 74 ? 5 3.639 2.887 1 55.06 74 CYS A O 1
ATOM 586 N N . GLN A 1 75 ? 3.459 4.82 4.109 1 76.69 75 GLN A N 1
ATOM 587 C CA . GLN A 1 75 ? 4.516 4.93 5.113 1 76.69 75 GLN A CA 1
ATOM 588 C C . GLN A 1 75 ? 4.617 3.654 5.945 1 76.69 75 GLN A C 1
ATOM 590 O O . GLN A 1 75 ? 5.715 3.164 6.211 1 76.69 75 GLN A O 1
ATOM 595 N N . LEU A 1 76 ? 3.377 2.973 6.051 1 83.56 76 LEU A N 1
ATOM 596 C CA . LEU A 1 76 ? 3.438 1.79 6.906 1 83.56 76 LEU A CA 1
ATOM 597 C C . LEU A 1 76 ? 4.164 0.649 6.203 1 83.56 76 LEU A C 1
ATOM 599 O O . LEU A 1 76 ? 5.027 -0.002 6.797 1 83.56 76 LEU A O 1
ATOM 603 N N . LYS A 1 77 ? 3.805 0.469 4.988 1 85 77 LYS A N 1
ATOM 604 C CA . LYS A 1 77 ? 4.441 -0.587 4.203 1 85 77 LYS A CA 1
ATOM 605 C C . LYS A 1 77 ? 5.953 -0.389 4.141 1 85 77 LYS A C 1
ATOM 607 O O . LYS A 1 77 ? 6.715 -1.346 4.289 1 85 77 LYS A O 1
ATOM 612 N N . THR A 1 78 ? 6.262 0.784 3.984 1 88.19 78 THR A N 1
ATOM 613 C CA . THR A 1 78 ? 7.68 1.11 3.887 1 88.19 78 THR A CA 1
ATOM 614 C C . THR A 1 78 ? 8.383 0.877 5.223 1 88.19 78 THR A C 1
ATOM 616 O O . THR A 1 78 ? 9.5 0.372 5.258 1 88.19 78 THR A O 1
ATOM 619 N N . ARG A 1 79 ? 7.742 1.188 6.238 1 89.81 79 ARG A N 1
ATOM 620 C CA . ARG A 1 79 ? 8.328 1.011 7.562 1 89.81 79 ARG A CA 1
ATOM 621 C C . ARG A 1 79 ? 8.523 -0.467 7.883 1 89.81 79 ARG A C 1
ATOM 623 O O . ARG A 1 79 ? 9.547 -0.855 8.453 1 89.81 79 ARG A O 1
ATOM 630 N N . VAL A 1 80 ? 7.562 -1.207 7.469 1 93 80 VAL A N 1
ATOM 631 C CA . VAL A 1 80 ? 7.66 -2.645 7.703 1 93 80 VAL A CA 1
ATOM 632 C C . VAL A 1 80 ? 8.766 -3.234 6.832 1 93 80 VAL A C 1
ATOM 634 O O . VAL A 1 80 ? 9.555 -4.062 7.293 1 93 80 VAL A O 1
ATOM 637 N N . ALA A 1 81 ? 8.742 -2.848 5.621 1 92.75 81 ALA A N 1
ATOM 638 C CA . ALA A 1 81 ? 9.758 -3.334 4.691 1 92.75 81 ALA A CA 1
ATOM 639 C C . ALA A 1 81 ? 11.156 -3.016 5.195 1 92.75 81 ALA A C 1
ATOM 641 O O . ALA A 1 81 ? 12.094 -3.791 4.984 1 92.75 81 ALA A O 1
ATOM 642 N N . ASN A 1 82 ? 11.305 -1.936 5.902 1 93.19 82 ASN A N 1
ATOM 643 C CA . ASN A 1 82 ? 12.602 -1.502 6.395 1 93.19 82 ASN A CA 1
ATOM 644 C C . ASN A 1 82 ? 13.094 -2.385 7.543 1 93.19 82 ASN A C 1
ATOM 646 O O . ASN A 1 82 ? 14.273 -2.354 7.898 1 93.19 82 ASN A O 1
ATOM 650 N N . LEU A 1 83 ? 12.195 -3.184 8 1 95.44 83 LEU A N 1
ATOM 651 C CA . LEU A 1 83 ? 12.555 -4.074 9.102 1 95.44 83 LEU A CA 1
ATOM 652 C C . LEU A 1 83 ? 13.234 -5.336 8.578 1 95.44 83 LEU A C 1
ATOM 654 O O . LEU A 1 83 ? 13.836 -6.09 9.344 1 95.44 83 LEU A O 1
ATOM 658 N N . LEU A 1 84 ? 13.156 -5.516 7.277 1 94.75 84 LEU A N 1
ATOM 659 C CA . LEU A 1 84 ? 13.75 -6.715 6.691 1 94.75 84 LEU A CA 1
ATOM 660 C C . LEU A 1 84 ? 15.242 -6.797 7.008 1 94.75 84 LEU A C 1
ATOM 662 O O . LEU A 1 84 ? 15.977 -5.824 6.809 1 94.75 84 LEU A O 1
ATOM 666 N N . ASP A 1 85 ? 15.695 -7.891 7.504 1 90.81 85 ASP A N 1
ATOM 667 C CA . ASP A 1 85 ? 17.078 -8.188 7.836 1 90.81 85 ASP A CA 1
ATOM 668 C C . ASP A 1 85 ? 17.609 -7.223 8.898 1 90.81 85 ASP A C 1
ATOM 670 O O . ASP A 1 85 ? 18.797 -6.887 8.898 1 90.81 85 ASP A O 1
ATOM 674 N N . SER A 1 86 ? 16.703 -6.641 9.625 1 92 86 SER A N 1
ATOM 675 C CA . SER A 1 86 ? 17.094 -5.738 10.703 1 92 86 SER A CA 1
ATOM 676 C C . SER A 1 86 ? 16.875 -6.383 12.07 1 92 86 SER A C 1
ATOM 678 O O . SER A 1 86 ? 15.898 -7.117 12.266 1 92 86 SER A O 1
ATOM 680 N N . GLU A 1 87 ? 17.75 -6.102 12.922 1 93.75 87 GLU A N 1
ATOM 681 C CA . GLU A 1 87 ? 17.609 -6.613 14.281 1 93.75 87 GLU A CA 1
ATOM 682 C C . GLU A 1 87 ? 16.766 -5.68 15.141 1 93.75 87 GLU A C 1
ATOM 684 O O . GLU A 1 87 ? 16.344 -6.047 16.234 1 93.75 87 GLU A O 1
ATOM 689 N N . VAL A 1 88 ? 16.516 -4.547 14.531 1 93.06 88 VAL A N 1
ATOM 690 C CA . VAL A 1 88 ? 15.734 -3.553 15.258 1 93.06 88 VAL A CA 1
ATOM 691 C C . VAL A 1 88 ? 14.352 -4.117 15.586 1 93.06 88 VAL A C 1
ATOM 693 O O . VAL A 1 88 ? 13.633 -4.57 14.688 1 93.06 88 VAL A O 1
ATOM 696 N N . MET A 1 89 ? 13.977 -4.203 16.875 1 93.56 89 MET A N 1
ATOM 697 C CA . MET A 1 89 ? 12.68 -4.625 17.406 1 93.56 89 MET A CA 1
ATOM 698 C C . MET A 1 89 ? 12.414 -6.094 17.078 1 93.56 89 MET A C 1
ATOM 700 O O . MET A 1 89 ? 11.266 -6.539 17.094 1 93.56 89 MET A O 1
ATOM 704 N N . SER A 1 90 ? 13.477 -6.793 16.609 1 94.62 90 SER A N 1
ATOM 705 C CA . SER A 1 90 ? 13.328 -8.219 16.312 1 94.62 90 SER A CA 1
ATOM 706 C C . SER A 1 90 ? 13.062 -9.016 17.594 1 94.62 90 SER A C 1
ATOM 708 O O . SER A 1 90 ? 13.594 -8.695 18.656 1 94.62 90 SER A O 1
ATOM 710 N N . ASP A 1 91 ? 12.219 -10.016 17.484 1 93 91 ASP A N 1
ATOM 711 C CA . ASP A 1 91 ? 11.883 -10.789 18.672 1 93 91 ASP A CA 1
ATOM 712 C C . ASP A 1 91 ? 12.039 -12.281 18.422 1 93 91 ASP A C 1
ATOM 714 O O . ASP A 1 91 ? 11.719 -13.102 19.297 1 93 91 ASP A O 1
ATOM 718 N N . VAL A 1 92 ? 12.562 -12.719 17.297 1 95 92 VAL A N 1
ATOM 719 C CA . VAL A 1 92 ? 12.844 -14.117 17 1 95 92 VAL A CA 1
ATOM 720 C C . VAL A 1 92 ? 14.039 -14.227 16.062 1 95 92 VAL A C 1
ATOM 722 O O . VAL A 1 92 ? 14.219 -13.375 15.18 1 95 92 VAL A O 1
ATOM 725 N N . MET A 1 93 ? 14.828 -15.211 16.266 1 96.12 93 MET A N 1
ATOM 726 C CA . MET A 1 93 ? 16.016 -15.445 15.445 1 96.12 93 MET A CA 1
ATOM 727 C C . MET A 1 93 ? 15.953 -16.812 14.773 1 96.12 93 MET A C 1
ATOM 729 O O . MET A 1 93 ? 15.828 -17.828 15.453 1 96.12 93 MET A O 1
ATOM 733 N N . PHE A 1 94 ? 16.062 -16.859 13.469 1 96.5 94 PHE A N 1
ATOM 734 C CA . PHE A 1 94 ? 16.094 -18.109 12.727 1 96.5 94 PHE A CA 1
ATOM 735 C C . PHE A 1 94 ? 17.516 -18.469 12.32 1 96.5 94 PHE A C 1
ATOM 737 O O . PHE A 1 94 ? 18.281 -17.594 11.906 1 96.5 94 PHE A O 1
ATOM 744 N N . LEU A 1 95 ? 17.875 -19.625 12.492 1 97.12 95 LEU A N 1
ATOM 745 C CA . LEU A 1 95 ? 19.125 -20.172 12.008 1 97.12 95 LEU A CA 1
ATOM 746 C C . LEU A 1 95 ? 18.891 -21.125 10.836 1 97.12 95 LEU A C 1
ATOM 748 O O . LEU A 1 95 ? 18.453 -22.266 11.031 1 97.12 95 LEU A O 1
ATOM 752 N N . VAL A 1 96 ? 19.203 -20.594 9.633 1 96.06 96 VAL A N 1
ATOM 753 C CA . VAL A 1 96 ? 18.875 -21.344 8.422 1 96.06 96 VAL A CA 1
ATOM 754 C C . VAL A 1 96 ? 20.172 -21.766 7.719 1 96.06 96 VAL A C 1
ATOM 756 O O . VAL A 1 96 ? 21.219 -21.172 7.934 1 96.06 96 VAL A O 1
ATOM 759 N N . ASP A 1 97 ? 20.094 -22.797 6.926 1 93.31 97 ASP A N 1
ATOM 760 C CA . ASP A 1 97 ? 21.188 -23.281 6.086 1 93.31 97 ASP A CA 1
ATOM 761 C C . ASP A 1 97 ? 22.234 -24.031 6.91 1 93.31 97 ASP A C 1
ATOM 763 O O . ASP A 1 97 ? 22.109 -24.125 8.133 1 93.31 97 ASP A O 1
ATOM 767 N N . GLN A 1 98 ? 23.203 -24.656 6.289 1 91.12 98 GLN A N 1
ATOM 768 C CA . GLN A 1 98 ? 24.359 -25.312 6.879 1 91.12 98 GLN A CA 1
ATOM 769 C C . GLN A 1 98 ? 25.656 -24.828 6.242 1 91.12 98 GLN A C 1
ATOM 771 O O . GLN A 1 98 ? 25.953 -25.141 5.086 1 91.12 98 GLN A O 1
ATOM 776 N N . PRO A 1 99 ? 26.406 -24.156 6.992 1 93.12 99 PRO A N 1
ATOM 777 C CA . PRO A 1 99 ? 26.344 -23.766 8.398 1 93.12 99 PRO A CA 1
ATOM 778 C C . PRO A 1 99 ? 25.234 -22.75 8.672 1 93.12 99 PRO A C 1
ATOM 780 O O . PRO A 1 99 ? 24.812 -22.031 7.762 1 93.12 99 PRO A O 1
ATOM 783 N N . PRO A 1 100 ? 24.906 -22.719 9.875 1 94.5 100 PRO A N 1
ATOM 784 C CA . PRO A 1 100 ? 23.734 -21.922 10.211 1 94.5 100 PRO A CA 1
ATOM 785 C C . PRO A 1 100 ? 23.969 -20.422 10.008 1 94.5 100 PRO A C 1
ATOM 787 O O . PRO A 1 100 ? 25.047 -19.906 10.336 1 94.5 100 PRO A O 1
ATOM 790 N N . LYS A 1 101 ? 23.031 -19.797 9.336 1 96.12 101 LYS A N 1
ATOM 791 C CA . LYS A 1 101 ? 23 -18.359 9.148 1 96.12 101 LYS A CA 1
ATOM 792 C C . LYS A 1 101 ? 21.875 -17.719 9.961 1 96.12 101 LYS A C 1
ATOM 794 O O . LYS A 1 101 ? 20.734 -18.219 9.953 1 96.12 101 LYS A O 1
ATOM 799 N N . ARG A 1 102 ? 22.234 -16.625 10.617 1 95.5 102 ARG A N 1
ATOM 800 C CA . ARG A 1 102 ? 21.281 -15.977 11.5 1 95.5 102 ARG A CA 1
ATOM 801 C C . ARG A 1 102 ? 20.391 -15 10.727 1 95.5 102 ARG A C 1
ATOM 803 O O . ARG A 1 102 ? 20.891 -14.156 9.984 1 95.5 102 ARG A O 1
ATOM 810 N N . CYS A 1 103 ? 19.094 -15.117 10.914 1 96.5 103 CYS A N 1
ATOM 811 C CA . CYS A 1 103 ? 18.109 -14.234 10.297 1 96.5 103 CYS A CA 1
ATOM 812 C C . CYS A 1 103 ? 17.156 -13.672 11.328 1 96.5 103 CYS A C 1
ATOM 814 O O . CYS A 1 103 ? 16.203 -14.344 11.727 1 96.5 103 CYS A O 1
ATOM 816 N N . PRO A 1 104 ? 17.438 -12.406 11.766 1 96.94 104 PRO A N 1
ATOM 817 C CA . PRO A 1 104 ? 16.5 -11.789 12.703 1 96.94 104 PRO A CA 1
ATOM 818 C C . PRO A 1 104 ? 15.133 -11.516 12.07 1 96.94 104 PRO A C 1
ATOM 820 O O . PRO A 1 104 ? 15.062 -11.047 10.938 1 96.94 104 PRO A O 1
ATOM 823 N N . CYS A 1 105 ? 14.078 -11.875 12.773 1 97 105 CYS A N 1
ATOM 824 C CA . CYS A 1 105 ? 12.727 -11.711 12.25 1 97 105 CYS A CA 1
ATOM 825 C C . CYS A 1 105 ? 11.789 -11.141 13.305 1 97 105 CYS A C 1
ATOM 827 O O . CYS A 1 105 ? 12.211 -10.867 14.43 1 97 105 CYS A O 1
ATOM 829 N N . HIS A 1 106 ? 10.625 -10.82 12.984 1 96.56 106 HIS A N 1
ATOM 830 C CA . HIS A 1 106 ? 9.57 -10.297 13.836 1 96.56 106 HIS A CA 1
ATOM 831 C C . HIS A 1 106 ? 8.352 -11.219 13.836 1 96.56 106 HIS A C 1
ATOM 833 O O . HIS A 1 106 ? 7.727 -11.422 12.789 1 96.56 106 HIS A O 1
ATOM 839 N N . LYS A 1 107 ? 8.008 -11.711 14.969 1 95.81 107 LYS A N 1
ATOM 840 C CA . LYS A 1 107 ? 6.965 -12.727 15.109 1 95.81 107 LYS A CA 1
ATOM 841 C C . LYS A 1 107 ? 5.652 -12.25 14.492 1 95.81 107 LYS A C 1
ATOM 843 O O . LYS A 1 107 ? 4.973 -13.023 13.805 1 95.81 107 LYS A O 1
ATOM 848 N N . LEU A 1 108 ? 5.301 -11.031 14.703 1 95.19 108 LEU A N 1
ATOM 849 C CA . LEU A 1 108 ? 4.023 -10.516 14.227 1 95.19 108 LEU A CA 1
ATOM 850 C C . LEU A 1 108 ? 3.961 -10.523 12.703 1 95.19 108 LEU A C 1
ATOM 852 O O . LEU A 1 108 ? 2.951 -10.922 12.117 1 95.19 108 LEU A O 1
ATOM 856 N N . ILE A 1 109 ? 5.035 -10.078 12.062 1 95.56 109 ILE A N 1
ATOM 857 C CA . ILE A 1 109 ? 5.078 -10.016 10.609 1 95.56 109 ILE A CA 1
ATOM 858 C C . ILE A 1 109 ? 4.973 -11.43 10.031 1 95.56 109 ILE A C 1
ATOM 860 O O . ILE A 1 109 ? 4.227 -11.656 9.078 1 95.56 109 ILE A O 1
ATOM 864 N N . LEU A 1 110 ? 5.695 -12.336 10.664 1 95.69 110 LEU A N 1
ATOM 865 C CA . LEU A 1 110 ? 5.668 -13.719 10.211 1 95.69 110 LEU A CA 1
ATOM 866 C C . LEU A 1 110 ? 4.285 -14.328 10.422 1 95.69 110 LEU A C 1
ATOM 868 O O . LEU A 1 110 ? 3.752 -14.992 9.523 1 95.69 110 LEU A O 1
ATOM 872 N N . GLY A 1 111 ? 3.699 -14.07 11.547 1 94.81 111 GLY A N 1
ATOM 873 C CA . GLY A 1 111 ? 2.395 -14.625 11.883 1 94.81 111 GLY A CA 1
ATOM 874 C C . GLY A 1 111 ? 1.28 -14.094 11 1 94.81 111 GLY A C 1
ATOM 875 O O . GLY A 1 111 ? 0.302 -14.789 10.734 1 94.81 111 GLY A O 1
ATOM 876 N N . LEU A 1 112 ? 1.442 -12.891 10.508 1 93.94 112 LEU A N 1
ATOM 877 C CA . LEU A 1 112 ? 0.449 -12.273 9.641 1 93.94 112 LEU A CA 1
ATOM 878 C C . LEU A 1 112 ? 0.472 -12.914 8.25 1 93.94 112 LEU A C 1
ATOM 880 O O . LEU A 1 112 ? -0.554 -12.961 7.57 1 93.94 112 LEU A O 1
ATOM 884 N N . GLY A 1 113 ? 1.625 -13.43 7.902 1 93.44 113 GLY A N 1
ATOM 885 C CA . GLY A 1 113 ? 1.791 -13.906 6.539 1 93.44 113 GLY A CA 1
ATOM 886 C C . GLY A 1 113 ? 1.67 -15.414 6.414 1 93.44 113 GLY A C 1
ATOM 887 O O . GLY A 1 113 ? 1.513 -15.938 5.309 1 93.44 113 GLY A O 1
ATOM 888 N N . SER A 1 114 ? 1.725 -16.094 7.527 1 94.5 114 SER A N 1
ATOM 889 C CA . SER A 1 114 ? 1.732 -17.562 7.508 1 94.5 114 SER A CA 1
ATOM 890 C C . SER A 1 114 ? 1.006 -18.141 8.719 1 94.5 114 SER A C 1
ATOM 892 O O . SER A 1 114 ? 1.305 -17.766 9.859 1 94.5 114 SER A O 1
ATOM 894 N N . GLN A 1 115 ? 0.134 -19.062 8.492 1 93.75 115 GLN A N 1
ATOM 895 C CA . GLN A 1 115 ? -0.592 -19.719 9.57 1 93.75 115 GLN A CA 1
ATOM 896 C C . GLN A 1 115 ? 0.339 -20.594 10.406 1 93.75 115 GLN A C 1
ATOM 898 O O . GLN A 1 115 ? 0.133 -20.75 11.617 1 93.75 115 GLN A O 1
ATOM 903 N N . VAL A 1 116 ? 1.297 -21.109 9.766 1 94.5 116 VAL A N 1
ATOM 904 C CA . VAL A 1 116 ? 2.275 -21.938 10.453 1 94.5 116 VAL A CA 1
ATOM 905 C C . VAL A 1 116 ? 3.059 -21.094 11.461 1 94.5 116 VAL A C 1
ATOM 907 O O . VAL A 1 116 ? 3.197 -21.469 12.625 1 94.5 116 VAL A O 1
ATOM 910 N N . PHE A 1 117 ? 3.482 -19.938 11.031 1 94.94 117 PHE A N 1
ATOM 911 C CA . PHE A 1 117 ? 4.191 -19.047 11.938 1 94.94 117 PHE A CA 1
ATOM 912 C C . PHE A 1 117 ? 3.271 -18.547 13.047 1 94.94 117 PHE A C 1
ATOM 914 O O . PHE A 1 117 ? 3.691 -18.422 14.195 1 94.94 117 PHE A O 1
ATOM 921 N N . LYS A 1 118 ? 2.037 -18.266 12.664 1 94.06 118 LYS A N 1
ATOM 922 C CA . LYS A 1 118 ? 1.07 -17.844 13.672 1 94.06 118 LYS A CA 1
ATOM 923 C C . LYS A 1 118 ? 0.913 -18.891 14.773 1 94.06 118 LYS A C 1
ATOM 925 O O . LYS A 1 118 ? 0.927 -18.547 15.953 1 94.06 118 LYS A O 1
ATOM 930 N N . ALA A 1 119 ? 0.788 -20.094 14.375 1 92.38 119 ALA A N 1
ATOM 931 C CA . ALA A 1 119 ? 0.656 -21.188 15.336 1 92.38 119 ALA A CA 1
ATOM 932 C C . ALA A 1 119 ? 1.938 -21.359 16.141 1 92.38 119 ALA A C 1
ATOM 934 O O . ALA A 1 119 ? 1.889 -21.641 17.344 1 92.38 119 ALA A O 1
ATOM 935 N N . MET A 1 120 ? 3.037 -21.172 15.523 1 92.38 120 MET A N 1
ATOM 936 C CA . MET A 1 120 ? 4.344 -21.375 16.141 1 92.38 120 MET A CA 1
ATOM 937 C C . MET A 1 120 ? 4.57 -20.375 17.266 1 92.38 120 MET A C 1
ATOM 939 O O . MET A 1 120 ? 5.094 -20.719 18.328 1 92.38 120 MET A O 1
ATOM 943 N N . PHE A 1 121 ? 4.086 -19.094 17.062 1 93.06 121 PHE A N 1
ATOM 944 C CA . PHE A 1 121 ? 4.484 -18.047 17.984 1 93.06 121 PHE A CA 1
ATOM 945 C C . PHE A 1 121 ? 3.32 -17.641 18.891 1 93.06 121 PHE A C 1
ATOM 947 O O . PHE A 1 121 ? 3.525 -17.078 19.969 1 93.06 121 PHE A O 1
ATOM 954 N N . TYR A 1 122 ? 2.139 -17.812 18.453 1 90 122 TYR A N 1
ATOM 955 C CA . TYR A 1 122 ? 0.991 -17.312 19.203 1 90 122 TYR A CA 1
ATOM 956 C C . TYR A 1 122 ? 0.054 -18.453 19.594 1 90 122 TYR A C 1
ATOM 958 O O . TYR A 1 122 ? -1.052 -18.219 20.078 1 90 122 TYR A O 1
ATOM 966 N N . GLY A 1 123 ? 0.467 -19.562 19.281 1 86.75 123 GLY A N 1
ATOM 967 C CA . GLY A 1 123 ? -0.322 -20.719 19.703 1 86.75 123 GLY A CA 1
ATOM 968 C C . GLY A 1 123 ? -0.151 -21.062 21.156 1 86.75 123 GLY A C 1
ATOM 969 O O . GLY A 1 123 ? 0.388 -20.266 21.938 1 86.75 123 GLY A O 1
ATOM 970 N N . GLU A 1 124 ? -0.611 -22.078 21.578 1 81.31 124 GLU A N 1
ATOM 971 C CA . GLU A 1 124 ? -0.608 -22.531 22.969 1 81.31 124 GLU A CA 1
ATOM 972 C C . GLU A 1 124 ? 0.812 -22.797 23.453 1 81.31 124 GLU A C 1
ATOM 974 O O . GLU A 1 124 ? 1.163 -22.453 24.594 1 81.31 124 GLU A O 1
ATOM 979 N N . ILE A 1 125 ? 1.581 -23.469 22.641 1 73.25 125 ILE A N 1
ATOM 980 C CA . ILE A 1 125 ? 2.975 -23.75 22.969 1 73.25 125 ILE A CA 1
ATOM 981 C C . ILE A 1 125 ? 3.887 -22.781 22.219 1 73.25 125 ILE A C 1
ATOM 983 O O . ILE A 1 125 ? 4.012 -22.859 20.984 1 73.25 125 ILE A O 1
ATOM 987 N N . LYS A 1 126 ? 4.414 -21.844 22.859 1 70.12 126 LYS A N 1
ATOM 988 C CA . LYS A 1 126 ? 5.238 -20.828 22.203 1 70.12 126 LYS A CA 1
ATOM 989 C C . LYS A 1 126 ? 6.684 -21.297 22.078 1 70.12 126 LYS A C 1
ATOM 991 O O . LYS A 1 126 ? 7.25 -21.859 23 1 70.12 126 LYS A O 1
ATOM 996 N N . GLU A 1 127 ? 7.012 -21.172 20.75 1 69.88 127 GLU A N 1
ATOM 997 C CA . GLU A 1 127 ? 8.383 -21.562 20.469 1 69.88 127 GLU A CA 1
ATOM 998 C C . GLU A 1 127 ? 9.383 -20.578 21.078 1 69.88 127 GLU A C 1
ATOM 1000 O O . GLU A 1 127 ? 9.008 -19.469 21.469 1 69.88 127 GLU A O 1
ATOM 1005 N N . LYS A 1 128 ? 10.594 -21.062 21.078 1 74.94 128 LYS A N 1
ATOM 1006 C CA . LYS A 1 128 ? 11.742 -20.312 21.578 1 74.94 128 LYS A CA 1
ATOM 1007 C C . LYS A 1 128 ? 12.07 -19.141 20.672 1 74.94 128 LYS A C 1
ATOM 1009 O O . LYS A 1 128 ? 11.523 -19.016 19.578 1 74.94 128 LYS A O 1
ATOM 1014 N N . ASP A 1 129 ? 12.883 -18.281 21.188 1 84.31 129 ASP A N 1
ATOM 1015 C CA . ASP A 1 129 ? 13.289 -17.078 20.469 1 84.31 129 ASP A CA 1
ATOM 1016 C C . ASP A 1 129 ? 14.344 -17.406 19.422 1 84.31 129 ASP A C 1
ATOM 1018 O O . ASP A 1 129 ? 14.648 -16.562 18.562 1 84.31 129 ASP A O 1
ATOM 1022 N N . GLU A 1 130 ? 14.773 -18.625 19.484 1 91.5 130 GLU A N 1
ATOM 1023 C CA . GLU A 1 130 ? 15.711 -19.078 18.453 1 91.5 130 GLU A CA 1
ATOM 1024 C C . GLU A 1 130 ? 15.219 -20.344 17.781 1 91.5 130 GLU A C 1
ATOM 1026 O O . GLU A 1 130 ? 15.031 -21.375 18.438 1 91.5 130 GLU A O 1
ATOM 1031 N N . ILE A 1 131 ? 15.039 -20.344 16.516 1 94.44 131 ILE A N 1
ATOM 1032 C CA . ILE A 1 131 ? 14.469 -21.453 15.758 1 94.44 131 ILE A CA 1
ATOM 1033 C C . ILE A 1 131 ? 15.484 -21.969 14.742 1 94.44 131 ILE A C 1
ATOM 1035 O O . ILE A 1 131 ? 15.953 -21.219 13.883 1 94.44 131 ILE A O 1
ATOM 1039 N N . HIS A 1 132 ? 15.836 -23.234 14.797 1 93.94 132 HIS A N 1
ATOM 1040 C CA . HIS A 1 132 ? 16.781 -23.859 13.891 1 93.94 132 HIS A CA 1
ATOM 1041 C C . HIS A 1 132 ? 16.078 -24.547 12.734 1 93.94 132 HIS A C 1
ATOM 1043 O O . HIS A 1 132 ? 15.25 -25.438 12.945 1 93.94 132 HIS A O 1
ATOM 1049 N N . VAL A 1 133 ? 16.406 -24.141 11.523 1 95.19 133 VAL A N 1
ATOM 1050 C CA . VAL A 1 133 ? 15.812 -24.734 10.328 1 95.19 133 VAL A CA 1
ATOM 1051 C C . VAL A 1 133 ? 16.906 -25.031 9.305 1 95.19 133 VAL A C 1
ATOM 1053 O O . VAL A 1 133 ? 16.984 -24.391 8.25 1 95.19 133 VAL A O 1
ATOM 1056 N N . PRO A 1 134 ? 17.609 -26.078 9.484 1 93.75 134 PRO A N 1
ATOM 1057 C CA . PRO A 1 134 ? 18.766 -26.375 8.641 1 93.75 134 PRO A CA 1
ATOM 1058 C C . PRO A 1 134 ? 18.375 -26.797 7.223 1 93.75 134 PRO A C 1
ATOM 1060 O O . PRO A 1 134 ? 19.203 -26.734 6.309 1 93.75 134 PRO A O 1
ATOM 1063 N N . ASP A 1 135 ? 17.172 -27.281 6.988 1 93.06 135 ASP A N 1
ATOM 1064 C CA . ASP A 1 135 ? 16.75 -27.812 5.699 1 93.06 135 ASP A CA 1
ATOM 1065 C C . ASP A 1 135 ? 16.375 -26.703 4.734 1 93.06 135 ASP A C 1
ATOM 1067 O O . ASP A 1 135 ? 16.094 -26.953 3.562 1 93.06 135 ASP A O 1
ATOM 1071 N N . VAL A 1 136 ? 16.406 -25.516 5.262 1 94.5 136 VAL A N 1
ATOM 1072 C CA . VAL A 1 136 ? 16.062 -24.375 4.422 1 94.5 136 VAL A CA 1
ATOM 1073 C C . VAL A 1 136 ? 17.312 -23.562 4.117 1 94.5 136 VAL A C 1
ATOM 1075 O O . VAL A 1 136 ? 18.109 -23.281 5.012 1 94.5 136 VAL A O 1
ATOM 1078 N N . THR A 1 137 ? 17.438 -23.266 2.863 1 95.81 137 THR A N 1
ATOM 1079 C CA . THR A 1 137 ? 18.594 -22.484 2.453 1 95.81 137 THR A CA 1
ATOM 1080 C C . THR A 1 137 ? 18.391 -21 2.787 1 95.81 137 THR A C 1
ATOM 1082 O O . THR A 1 137 ? 17.25 -20.562 2.945 1 95.81 137 THR A O 1
ATOM 1085 N N . LYS A 1 138 ? 19.484 -20.266 2.826 1 95.88 138 LYS A N 1
ATOM 1086 C CA . LYS A 1 138 ? 19.422 -18.828 3.072 1 95.88 138 LYS A CA 1
ATOM 1087 C C . LYS A 1 138 ? 18.703 -18.109 1.928 1 95.88 138 LYS A C 1
ATOM 1089 O O . LYS A 1 138 ? 17.938 -17.172 2.156 1 95.88 138 LYS A O 1
ATOM 1094 N N . GLU A 1 139 ? 18.953 -18.531 0.742 1 95.25 139 GLU A N 1
ATOM 1095 C CA . GLU A 1 139 ? 18.344 -17.906 -0.437 1 95.25 139 GLU A CA 1
ATOM 1096 C C . GLU A 1 139 ? 16.828 -18.031 -0.418 1 95.25 139 GLU A C 1
ATOM 1098 O O . GLU A 1 139 ? 16.109 -17.047 -0.572 1 95.25 139 GLU A O 1
ATOM 1103 N N . GLY A 1 140 ? 16.375 -19.281 -0.215 1 97.06 140 GLY A N 1
ATOM 1104 C CA . GLY A 1 140 ? 14.938 -19.516 -0.142 1 97.06 140 GLY A CA 1
ATOM 1105 C C . GLY A 1 140 ? 14.266 -18.75 0.988 1 97.06 140 GLY A C 1
ATOM 1106 O O . GLY A 1 140 ? 13.203 -18.156 0.803 1 97.06 140 GLY A O 1
ATOM 1107 N N . PHE A 1 141 ? 14.977 -18.734 2.088 1 98.06 141 PHE A N 1
ATOM 1108 C CA . PHE A 1 141 ? 14.422 -18.062 3.26 1 98.06 141 PHE A CA 1
ATOM 1109 C C . PHE A 1 141 ? 14.352 -16.547 3.037 1 98.06 141 PHE A C 1
ATOM 1111 O O . PHE A 1 141 ? 13.359 -15.914 3.41 1 98.06 141 PHE A O 1
ATOM 1118 N N . SER A 1 142 ? 15.344 -16.047 2.414 1 96.88 142 SER A N 1
ATOM 1119 C CA . SER A 1 142 ? 15.406 -14.609 2.152 1 96.88 142 SER A CA 1
ATOM 1120 C C . SER A 1 142 ? 14.289 -14.172 1.204 1 96.88 142 SER A C 1
ATOM 1122 O O . SER A 1 142 ? 13.711 -13.102 1.373 1 96.88 142 SER A O 1
ATOM 1124 N N . ILE A 1 143 ? 14.039 -14.93 0.237 1 97.5 143 ILE A N 1
ATOM 1125 C CA . ILE A 1 143 ? 12.969 -14.609 -0.703 1 97.5 143 ILE A CA 1
ATOM 1126 C C . ILE A 1 143 ? 11.625 -14.617 0.024 1 97.5 143 ILE A C 1
ATOM 1128 O O . ILE A 1 143 ? 10.789 -13.734 -0.195 1 97.5 143 ILE A O 1
ATOM 1132 N N . MET A 1 144 ? 11.469 -15.57 0.875 1 97.75 144 MET A N 1
ATOM 1133 C CA . MET A 1 144 ? 10.242 -15.656 1.666 1 97.75 144 MET A CA 1
ATOM 1134 C C . MET A 1 144 ? 10.078 -14.422 2.551 1 97.75 144 MET A C 1
ATOM 1136 O O . MET A 1 144 ? 9.016 -13.805 2.576 1 97.75 144 MET A O 1
ATOM 1140 N N . LEU A 1 145 ? 11.148 -14.062 3.23 1 97.5 145 LEU A N 1
ATOM 1141 C CA . LEU A 1 145 ? 11.086 -12.914 4.125 1 97.5 145 LEU A CA 1
ATOM 1142 C C . LEU A 1 145 ? 10.766 -11.641 3.354 1 97.5 145 LEU A C 1
ATOM 1144 O O . LEU A 1 145 ? 9.984 -10.805 3.816 1 97.5 145 LEU A O 1
ATOM 1148 N N . ARG A 1 146 ? 11.414 -11.531 2.225 1 96 146 ARG A N 1
ATOM 1149 C CA . ARG A 1 146 ? 11.148 -10.359 1.401 1 96 146 ARG A CA 1
ATOM 1150 C C . ARG A 1 146 ? 9.664 -10.266 1.052 1 96 146 ARG A C 1
ATOM 1152 O O . ARG A 1 146 ? 9.078 -9.18 1.101 1 96 146 ARG A O 1
ATOM 1159 N N . TYR A 1 147 ? 9.117 -11.32 0.754 1 96.12 147 TYR A N 1
ATOM 1160 C CA . TYR A 1 147 ? 7.691 -11.336 0.436 1 96.12 147 TYR A CA 1
ATOM 1161 C C . TYR A 1 147 ? 6.855 -10.969 1.655 1 96.12 147 TYR A C 1
ATOM 1163 O O . TYR A 1 147 ? 5.922 -10.172 1.559 1 96.12 147 TYR A O 1
ATOM 1171 N N . LEU A 1 148 ? 7.168 -11.508 2.762 1 96.25 148 LEU A N 1
ATOM 1172 C CA . LEU A 1 148 ? 6.371 -11.297 3.965 1 96.25 148 LEU A CA 1
ATOM 1173 C C . LEU A 1 148 ? 6.488 -9.859 4.449 1 96.25 148 LEU A C 1
ATOM 1175 O O . LEU A 1 148 ? 5.523 -9.289 4.961 1 96.25 148 LEU A O 1
ATOM 1179 N N . TYR A 1 149 ? 7.629 -9.234 4.273 1 94.81 149 TYR A N 1
ATOM 1180 C CA . TYR A 1 149 ? 7.891 -7.906 4.812 1 94.81 149 TYR A CA 1
ATOM 1181 C C . TYR A 1 149 ? 7.477 -6.824 3.824 1 94.81 149 TYR A C 1
ATOM 1183 O O . TYR A 1 149 ? 7.113 -5.715 4.227 1 94.81 149 TYR A O 1
ATOM 1191 N N . SER A 1 150 ? 7.562 -7.117 2.566 1 91.62 150 SER A N 1
ATOM 1192 C CA . SER A 1 150 ? 7.355 -6.047 1.599 1 91.62 150 SER A CA 1
ATOM 1193 C C . SER A 1 150 ? 6.285 -6.422 0.578 1 91.62 150 SER A C 1
ATOM 1195 O O . SER A 1 150 ? 5.777 -5.559 -0.144 1 91.62 150 SER A O 1
ATOM 1197 N N . GLY A 1 151 ? 5.992 -7.672 0.447 1 90.19 151 GLY A N 1
ATOM 1198 C CA . GLY A 1 151 ? 5.035 -8.109 -0.557 1 90.19 151 GLY A CA 1
ATOM 1199 C C . GLY A 1 151 ? 5.66 -8.312 -1.925 1 90.19 151 GLY A C 1
ATOM 1200 O O . GLY A 1 151 ? 4.969 -8.68 -2.881 1 90.19 151 GLY A O 1
ATOM 1201 N N . GLU A 1 152 ? 6.918 -8.133 -1.967 1 90.5 152 GLU A N 1
ATOM 1202 C CA . GLU A 1 152 ? 7.609 -8.242 -3.248 1 90.5 152 GLU A CA 1
ATOM 1203 C C . GLU A 1 152 ? 8.195 -9.641 -3.438 1 90.5 152 GLU A C 1
ATOM 1205 O O . GLU A 1 152 ? 8.711 -10.234 -2.49 1 90.5 152 GLU A O 1
ATOM 1210 N N . ILE A 1 153 ? 8.008 -10.18 -4.613 1 94.38 153 ILE A N 1
ATOM 1211 C CA . ILE A 1 153 ? 8.578 -11.477 -4.965 1 94.38 153 ILE A CA 1
ATOM 1212 C C . ILE A 1 153 ? 9.664 -11.281 -6.023 1 94.38 153 ILE A C 1
ATOM 1214 O O . ILE A 1 153 ? 9.383 -10.82 -7.133 1 94.38 153 ILE A O 1
ATOM 1218 N N . LYS A 1 154 ? 10.844 -11.508 -5.629 1 93.31 154 LYS A N 1
ATOM 1219 C CA . LYS A 1 154 ? 11.969 -11.398 -6.551 1 93.31 154 LYS A CA 1
ATOM 1220 C C . LYS A 1 154 ? 12.656 -12.742 -6.746 1 93.31 154 LYS A C 1
ATOM 1222 O O . LYS A 1 154 ? 13.375 -13.219 -5.859 1 93.31 154 LYS A O 1
ATOM 1227 N N . ILE A 1 155 ? 12.422 -13.344 -7.863 1 95.06 155 ILE A N 1
ATOM 1228 C CA . ILE A 1 155 ? 13.031 -14.609 -8.242 1 95.06 155 ILE A CA 1
ATOM 1229 C C . ILE A 1 155 ? 13.945 -14.398 -9.445 1 95.06 155 ILE A C 1
ATOM 1231 O O . ILE A 1 155 ? 13.523 -13.859 -10.469 1 95.06 155 ILE A O 1
ATOM 1235 N N . GLU A 1 156 ? 15.156 -14.781 -9.328 1 91.69 156 GLU A N 1
ATOM 1236 C CA . GLU A 1 156 ? 16.125 -14.453 -10.367 1 91.69 156 GLU A CA 1
ATOM 1237 C C . GLU A 1 156 ? 16.562 -15.695 -11.133 1 91.69 156 GLU A C 1
ATOM 1239 O O . GLU A 1 156 ? 17.062 -15.602 -12.258 1 91.69 156 GLU A O 1
ATOM 1244 N N . SER A 1 157 ? 16.453 -16.828 -10.562 1 93.12 157 SER A N 1
ATOM 1245 C CA . SER A 1 157 ? 16.906 -18.062 -11.195 1 93.12 157 SER A CA 1
ATOM 1246 C C . SER A 1 157 ? 15.977 -19.234 -10.883 1 93.12 157 SER A C 1
ATOM 1248 O O . SER A 1 157 ? 15.117 -19.125 -10 1 93.12 157 SER A O 1
ATOM 1250 N N . GLU A 1 158 ? 16.156 -20.328 -11.633 1 92.62 158 GLU A N 1
ATOM 1251 C CA . GLU A 1 158 ? 15.391 -21.547 -11.375 1 92.62 158 GLU A CA 1
ATOM 1252 C C . GLU A 1 158 ? 15.711 -22.109 -9.992 1 92.62 158 GLU A C 1
ATOM 1254 O O . GLU A 1 158 ? 14.82 -22.609 -9.297 1 92.62 158 GLU A O 1
ATOM 1259 N N . TYR A 1 159 ? 16.969 -21.984 -9.664 1 92.62 159 TYR A N 1
ATOM 1260 C CA . TYR A 1 159 ? 17.391 -22.453 -8.344 1 92.62 159 TYR A CA 1
ATOM 1261 C C . TYR A 1 159 ? 16.656 -21.703 -7.242 1 92.62 159 TYR A C 1
ATOM 1263 O O . TYR A 1 159 ? 16.109 -22.312 -6.32 1 92.62 159 TYR A O 1
ATOM 1271 N N . ASP A 1 160 ? 16.625 -20.406 -7.398 1 94.75 160 ASP A N 1
ATOM 1272 C CA . ASP A 1 160 ? 15.93 -19.578 -6.434 1 94.75 160 ASP A CA 1
ATOM 1273 C C . ASP A 1 160 ? 14.453 -19.953 -6.336 1 94.75 160 ASP A C 1
ATOM 1275 O O . ASP A 1 160 ? 13.883 -19.969 -5.242 1 94.75 160 ASP A O 1
ATOM 1279 N N . ALA A 1 161 ? 13.93 -20.172 -7.477 1 96.44 161 ALA A N 1
ATOM 1280 C CA . ALA A 1 161 ? 12.508 -20.5 -7.539 1 96.44 161 ALA A CA 1
ATOM 1281 C C . ALA A 1 161 ? 12.195 -21.781 -6.773 1 96.44 161 ALA A C 1
ATOM 1283 O O . ALA A 1 161 ? 11.242 -21.828 -5.988 1 96.44 161 ALA A O 1
ATOM 1284 N N . PHE A 1 162 ? 12.977 -22.797 -6.926 1 95.81 162 PHE A N 1
ATOM 1285 C CA . PHE A 1 162 ? 12.742 -24.062 -6.25 1 95.81 162 PHE A CA 1
ATOM 1286 C C . PHE A 1 162 ? 12.953 -23.922 -4.746 1 95.81 162 PHE A C 1
ATOM 1288 O O . PHE A 1 162 ? 12.188 -24.453 -3.951 1 95.81 162 PHE A O 1
ATOM 1295 N N . GLU A 1 163 ? 14.008 -23.203 -4.359 1 96.19 163 GLU A N 1
ATOM 1296 C CA . GLU A 1 163 ? 14.289 -23 -2.941 1 96.19 163 GLU A CA 1
ATOM 1297 C C . GLU A 1 163 ? 13.156 -22.219 -2.266 1 96.19 163 GLU A C 1
ATOM 1299 O O . GLU A 1 163 ? 12.742 -22.562 -1.155 1 96.19 163 GLU A O 1
ATOM 1304 N N . ALA A 1 164 ? 12.719 -21.219 -2.928 1 97.69 164 ALA A N 1
ATOM 1305 C CA . ALA A 1 164 ? 11.617 -20.422 -2.396 1 97.69 164 ALA A CA 1
ATOM 1306 C C . ALA A 1 164 ? 10.328 -21.234 -2.35 1 97.69 164 ALA A C 1
ATOM 1308 O O . ALA A 1 164 ? 9.523 -21.078 -1.43 1 97.69 164 ALA A O 1
ATOM 1309 N N . ALA A 1 165 ? 10.125 -22.047 -3.379 1 97.56 165 ALA A N 1
ATOM 1310 C CA . ALA A 1 165 ? 8.938 -22.906 -3.4 1 97.56 165 ALA A CA 1
ATOM 1311 C C . ALA A 1 165 ? 8.922 -23.859 -2.217 1 97.56 165 ALA A C 1
ATOM 1313 O O . ALA A 1 165 ? 7.883 -24.078 -1.589 1 97.56 165 ALA A O 1
ATOM 1314 N N . TYR A 1 166 ? 10.047 -24.391 -1.941 1 96.81 166 TYR A N 1
ATOM 1315 C CA . TYR A 1 166 ? 10.148 -25.312 -0.818 1 96.81 166 TYR A CA 1
ATOM 1316 C C . TYR A 1 166 ? 9.766 -24.625 0.488 1 96.81 166 TYR A C 1
ATOM 1318 O O . TYR A 1 166 ? 8.953 -25.156 1.254 1 96.81 166 TYR A O 1
ATOM 1326 N N . VAL A 1 167 ? 10.312 -23.5 0.72 1 97.62 167 VAL A N 1
ATOM 1327 C CA . VAL A 1 167 ? 10.055 -22.766 1.962 1 97.62 167 VAL A CA 1
ATOM 1328 C C . VAL A 1 167 ? 8.586 -22.359 2.018 1 97.62 167 VAL A C 1
ATOM 1330 O O . VAL A 1 167 ? 7.961 -22.406 3.08 1 97.62 167 VAL A O 1
ATOM 1333 N N . SER A 1 168 ? 8.094 -21.906 0.902 1 97.06 168 SER A N 1
ATOM 1334 C CA . SER A 1 168 ? 6.703 -21.484 0.848 1 97.06 168 SER A CA 1
ATOM 1335 C C . SER A 1 168 ? 5.758 -22.625 1.174 1 97.06 168 SER A C 1
ATOM 1337 O O . SER A 1 168 ? 4.719 -22.438 1.807 1 97.06 168 SER A O 1
ATOM 1339 N N . LYS A 1 169 ? 6.074 -23.781 0.696 1 95.38 169 LYS A N 1
ATOM 1340 C CA . LYS A 1 169 ? 5.277 -24.953 1.021 1 95.38 169 LYS A CA 1
ATOM 1341 C C . LYS A 1 169 ? 5.41 -25.312 2.496 1 95.38 169 LYS A C 1
ATOM 1343 O O . LYS A 1 169 ? 4.414 -25.625 3.158 1 95.38 169 LYS A O 1
ATOM 1348 N N . LYS A 1 170 ? 6.613 -25.25 2.98 1 95.5 170 LYS A N 1
ATOM 1349 C CA . LYS A 1 170 ? 6.902 -25.594 4.371 1 95.5 170 LYS A CA 1
ATOM 1350 C C . LYS A 1 170 ? 6.098 -24.719 5.332 1 95.5 170 LYS A C 1
ATOM 1352 O O . LYS A 1 170 ? 5.582 -25.203 6.336 1 95.5 170 LYS A O 1
ATOM 1357 N N . TYR A 1 171 ? 5.98 -23.484 4.988 1 96.88 171 TYR A N 1
ATOM 1358 C CA . TYR A 1 171 ? 5.32 -22.547 5.887 1 96.88 171 TYR A CA 1
ATOM 1359 C C . TYR A 1 171 ? 3.963 -22.125 5.336 1 96.88 171 TYR A C 1
ATOM 1361 O O . TYR A 1 171 ? 3.379 -21.141 5.797 1 96.88 171 TYR A O 1
ATOM 1369 N N . LEU A 1 172 ? 3.516 -22.812 4.293 1 95.62 172 LEU A N 1
ATOM 1370 C CA . LEU A 1 172 ? 2.176 -22.703 3.732 1 95.62 172 LEU A CA 1
ATOM 1371 C C . LEU A 1 172 ? 1.907 -21.266 3.271 1 95.62 172 LEU A C 1
ATOM 1373 O O . LEU A 1 172 ? 0.9 -20.672 3.652 1 95.62 172 LEU A O 1
ATOM 1377 N N . ILE A 1 173 ? 2.75 -20.766 2.496 1 96.12 173 ILE A N 1
ATOM 1378 C CA . ILE A 1 173 ? 2.58 -19.453 1.871 1 96.12 173 ILE A CA 1
ATOM 1379 C C . ILE A 1 173 ? 2.184 -19.641 0.407 1 96.12 173 ILE A C 1
ATOM 1381 O O . ILE A 1 173 ? 3.039 -19.609 -0.481 1 96.12 173 ILE A O 1
ATOM 1385 N N . ARG A 1 174 ? 1.005 -19.656 0.131 1 94.25 174 ARG A N 1
ATOM 1386 C CA . ARG A 1 174 ? 0.435 -20.078 -1.142 1 94.25 174 ARG A CA 1
ATOM 1387 C C . ARG A 1 174 ? 0.779 -19.094 -2.256 1 94.25 174 ARG A C 1
ATOM 1389 O O . ARG A 1 174 ? 1.223 -19.5 -3.332 1 94.25 174 ARG A O 1
ATOM 1396 N N . PRO A 1 175 ? 0.606 -17.75 -1.96 1 93.56 175 PRO A N 1
ATOM 1397 C CA . PRO A 1 175 ? 0.9 -16.828 -3.061 1 93.56 175 PRO A CA 1
ATOM 1398 C C . PRO A 1 175 ? 2.35 -16.906 -3.531 1 93.56 175 PRO A C 1
ATOM 1400 O O . PRO A 1 175 ? 2.621 -16.812 -4.73 1 93.56 175 PRO A O 1
ATOM 1403 N N . LEU A 1 176 ? 3.189 -17.094 -2.639 1 95.88 176 LEU A N 1
ATOM 1404 C CA . LEU A 1 176 ? 4.598 -17.203 -3.006 1 95.88 176 LEU A CA 1
ATOM 1405 C C . LEU A 1 176 ? 4.848 -18.5 -3.785 1 95.88 176 LEU A C 1
ATOM 1407 O O . LEU A 1 176 ? 5.562 -18.484 -4.789 1 95.88 176 LEU A O 1
ATOM 1411 N N . PHE A 1 177 ? 4.266 -19.562 -3.391 1 96.94 177 PHE A N 1
ATOM 1412 C CA . PHE A 1 177 ? 4.395 -20.844 -4.082 1 96.94 177 PHE A CA 1
ATOM 1413 C C . PHE A 1 177 ? 3.912 -20.719 -5.523 1 96.94 177 PHE A C 1
ATOM 1415 O O . PHE A 1 177 ? 4.598 -21.172 -6.449 1 96.94 177 PHE A O 1
ATOM 1422 N N . GLN A 1 178 ? 2.814 -20.141 -5.637 1 95.44 178 GLN A N 1
ATOM 1423 C CA . GLN A 1 178 ? 2.229 -19.984 -6.965 1 95.44 178 GLN A CA 1
ATOM 1424 C C . GLN A 1 178 ? 3.117 -19.125 -7.859 1 95.44 178 GLN A C 1
ATOM 1426 O O . GLN A 1 178 ? 3.271 -19.422 -9.047 1 95.44 178 GLN A O 1
ATOM 1431 N N . ALA A 1 179 ? 3.627 -18.141 -7.25 1 94.69 179 ALA A N 1
ATOM 1432 C CA . ALA A 1 179 ? 4.52 -17.266 -8.008 1 94.69 179 ALA A CA 1
ATOM 1433 C C . ALA A 1 179 ? 5.766 -18.016 -8.469 1 94.69 179 ALA A C 1
ATOM 1435 O O . ALA A 1 179 ? 6.258 -17.812 -9.578 1 94.69 179 ALA A O 1
ATOM 1436 N N . CYS A 1 180 ? 6.258 -18.812 -7.609 1 96.94 180 CYS A N 1
ATOM 1437 C CA . CYS A 1 180 ? 7.426 -19.609 -7.953 1 96.94 180 CYS A CA 1
ATOM 1438 C C . CYS A 1 180 ? 7.121 -20.562 -9.102 1 96.94 180 CYS A C 1
ATOM 1440 O O . CYS A 1 180 ? 7.898 -20.672 -10.055 1 96.94 180 CYS A O 1
ATOM 1442 N N . GLU A 1 181 ? 6.031 -21.281 -9.047 1 95.44 181 GLU A N 1
ATOM 1443 C CA . GLU A 1 181 ? 5.645 -22.203 -10.109 1 95.44 181 GLU A CA 1
ATOM 1444 C C . GLU A 1 181 ? 5.438 -21.469 -11.43 1 95.44 181 GLU A C 1
ATOM 1446 O O . GLU A 1 181 ? 5.863 -21.953 -12.484 1 95.44 181 GLU A O 1
ATOM 1451 N N . LYS A 1 182 ? 4.816 -20.328 -11.359 1 93 182 LYS A N 1
ATOM 1452 C CA . LYS A 1 182 ? 4.602 -19.516 -12.555 1 93 182 LYS A CA 1
ATOM 1453 C C . LYS A 1 182 ? 5.93 -19.109 -13.188 1 93 182 LYS A C 1
ATOM 1455 O O . LYS A 1 182 ? 6.078 -19.141 -14.406 1 93 182 LYS A O 1
ATOM 1460 N N . PHE A 1 183 ? 6.793 -18.688 -12.375 1 94.81 183 PHE A N 1
ATOM 1461 C CA . PHE A 1 183 ? 8.117 -18.312 -12.852 1 94.81 183 PHE A CA 1
ATOM 1462 C C . PHE A 1 183 ? 8.781 -19.469 -13.578 1 94.81 183 PHE A C 1
ATOM 1464 O O . PHE A 1 183 ? 9.352 -19.297 -14.656 1 94.81 183 PHE A O 1
ATOM 1471 N N . LEU A 1 184 ? 8.727 -20.641 -13 1 94.5 184 LEU A N 1
ATOM 1472 C CA . LEU A 1 184 ? 9.352 -21.828 -13.578 1 94.5 184 LEU A CA 1
ATOM 1473 C C . LEU A 1 184 ? 8.695 -22.188 -14.898 1 94.5 184 LEU A C 1
ATOM 1475 O O . LEU A 1 184 ? 9.383 -22.516 -15.875 1 94.5 184 LEU A O 1
ATOM 1479 N N . LEU A 1 185 ? 7.418 -22.094 -14.984 1 89.88 185 LEU A N 1
ATOM 1480 C CA . LEU A 1 185 ? 6.684 -22.438 -16.203 1 89.88 185 LEU A CA 1
ATOM 1481 C C . LEU A 1 185 ? 7.078 -21.5 -17.344 1 89.88 185 LEU A C 1
ATOM 1483 O O . LEU A 1 185 ? 7.18 -21.922 -18.5 1 89.88 185 LEU A O 1
ATOM 1487 N N . SER A 1 186 ? 7.355 -20.312 -16.969 1 88.81 186 SER A N 1
ATOM 1488 C CA . SER A 1 186 ? 7.633 -19.312 -17.984 1 88.81 186 SER A CA 1
ATOM 1489 C C . SER A 1 186 ? 9.109 -19.312 -18.391 1 88.81 186 SER A C 1
ATOM 1491 O O . SER A 1 186 ? 9.461 -18.891 -19.484 1 88.81 186 SER A O 1
ATOM 1493 N N . ASN A 1 187 ? 9.945 -19.859 -17.531 1 88.75 187 ASN A N 1
ATOM 1494 C CA . ASN A 1 187 ? 11.367 -19.641 -17.781 1 88.75 187 ASN A CA 1
ATOM 1495 C C . ASN A 1 187 ? 12.102 -20.953 -18 1 88.75 187 ASN A C 1
ATOM 1497 O O . ASN A 1 187 ? 13.227 -20.969 -18.516 1 88.75 187 ASN A O 1
ATOM 1501 N N . VAL A 1 188 ? 11.508 -22.031 -17.734 1 88.94 188 VAL A N 1
ATOM 1502 C CA . VAL A 1 188 ? 12.211 -23.297 -17.859 1 88.94 188 VAL A CA 1
ATOM 1503 C C . VAL A 1 188 ? 12.273 -23.719 -19.312 1 88.94 188 VAL A C 1
ATOM 1505 O O . VAL A 1 188 ? 11.289 -23.562 -20.062 1 88.94 188 VAL A O 1
ATOM 1508 N N . ILE A 1 189 ? 13.406 -24.078 -19.75 1 87.12 189 ILE A N 1
ATOM 1509 C CA . ILE A 1 189 ? 13.594 -24.656 -21.078 1 87.12 189 ILE A CA 1
ATOM 1510 C C . ILE A 1 189 ? 13.641 -26.188 -20.969 1 87.12 189 ILE A C 1
ATOM 1512 O O . ILE A 1 189 ? 14.531 -26.734 -20.328 1 87.12 189 ILE A O 1
ATOM 1516 N N . LEU A 1 190 ? 12.641 -26.797 -21.578 1 89.44 190 LEU A N 1
ATOM 1517 C CA . LEU A 1 190 ? 12.57 -28.25 -21.5 1 89.44 190 LEU A CA 1
ATOM 1518 C C . LEU A 1 190 ? 13.438 -28.891 -22.578 1 89.44 190 LEU A C 1
ATOM 1520 O O . LEU A 1 190 ? 13.375 -28.5 -23.75 1 89.44 190 LEU A O 1
ATOM 1524 N N . ASP A 1 191 ? 14.281 -29.75 -22.125 1 91 191 ASP A N 1
ATOM 1525 C CA . ASP A 1 191 ? 15.133 -30.531 -23.016 1 91 191 ASP A CA 1
ATOM 1526 C C . ASP A 1 191 ? 15.25 -31.969 -22.516 1 91 191 ASP A C 1
ATOM 1528 O O . ASP A 1 191 ? 14.891 -32.281 -21.391 1 91 191 ASP A O 1
ATOM 1532 N N . PRO A 1 192 ? 15.617 -32.844 -23.438 1 90.19 192 PRO A N 1
ATOM 1533 C CA . PRO A 1 192 ? 15.688 -34.281 -23.078 1 90.19 192 PRO A CA 1
ATOM 1534 C C . PRO A 1 192 ? 16.594 -34.531 -21.891 1 90.19 192 PRO A C 1
ATOM 1536 O O . PRO A 1 192 ? 16.375 -35.5 -21.141 1 90.19 192 PRO A O 1
ATOM 1539 N N . GLU A 1 193 ? 17.484 -33.688 -21.656 1 90.31 193 GLU A N 1
ATOM 1540 C CA . GLU A 1 193 ? 18.453 -33.906 -20.578 1 90.31 193 GLU A CA 1
ATOM 1541 C C . GLU A 1 193 ? 17.875 -33.5 -19.219 1 90.31 193 GLU A C 1
ATOM 1543 O O . GLU A 1 193 ? 18.172 -34.094 -18.203 1 90.31 193 GLU A O 1
ATOM 1548 N N . THR A 1 194 ? 17.031 -32.469 -19.297 1 91.25 194 THR A N 1
ATOM 1549 C CA . THR A 1 194 ? 16.656 -31.875 -18.016 1 91.25 194 THR A CA 1
ATOM 1550 C C . THR A 1 194 ? 15.211 -32.219 -17.656 1 91.25 194 THR A C 1
ATOM 1552 O O . THR A 1 194 ? 14.797 -32.062 -16.516 1 91.25 194 THR A O 1
ATOM 1555 N N . VAL A 1 195 ? 14.461 -32.75 -18.531 1 95.19 195 VAL A N 1
ATOM 1556 C CA . VAL A 1 195 ? 13.016 -32.875 -18.359 1 95.19 195 VAL A CA 1
ATOM 1557 C C . VAL A 1 195 ? 12.727 -33.844 -17.203 1 95.19 195 VAL A C 1
ATOM 1559 O O . VAL A 1 195 ? 11.812 -33.594 -16.406 1 95.19 195 VAL A O 1
ATOM 1562 N N . PHE A 1 196 ? 13.484 -34.906 -17.031 1 94.94 196 PHE A N 1
ATOM 1563 C CA . PHE A 1 196 ? 13.195 -35.906 -16.016 1 94.94 196 PHE A CA 1
ATOM 1564 C C . PHE A 1 196 ? 13.508 -35.344 -14.625 1 94.94 196 PHE A C 1
ATOM 1566 O O . PHE A 1 196 ? 12.711 -35.5 -13.695 1 94.94 196 PHE A O 1
ATOM 1573 N N . SER A 1 197 ? 14.656 -34.688 -14.516 1 92.81 197 SER A N 1
ATOM 1574 C CA . SER A 1 197 ? 15.023 -34.094 -13.242 1 92.81 197 SER A CA 1
ATOM 1575 C C . SER A 1 197 ? 14.031 -33 -12.852 1 92.81 197 SER A C 1
ATOM 1577 O O . SER A 1 197 ? 13.68 -32.875 -11.672 1 92.81 197 SER A O 1
ATOM 1579 N N . LEU A 1 198 ? 13.648 -32.25 -13.805 1 94.44 198 LEU A N 1
ATOM 1580 C CA . LEU A 1 198 ? 12.672 -31.172 -13.562 1 94.44 198 LEU A CA 1
ATOM 1581 C C . LEU A 1 198 ? 11.344 -31.75 -13.102 1 94.44 198 LEU A C 1
ATOM 1583 O O . LEU A 1 198 ? 10.719 -31.219 -12.18 1 94.44 198 LEU A O 1
ATOM 1587 N N . TYR A 1 199 ? 10.906 -32.844 -13.75 1 95.88 199 TYR A N 1
ATOM 1588 C CA . TYR A 1 199 ? 9.664 -33.5 -13.352 1 95.88 199 TYR A CA 1
ATOM 1589 C C . TYR A 1 199 ? 9.758 -34 -11.922 1 95.88 199 TYR A C 1
ATOM 1591 O O . TYR A 1 199 ? 8.805 -33.875 -11.148 1 95.88 199 TYR A O 1
ATOM 1599 N N . GLU A 1 200 ? 10.805 -34.594 -11.586 1 94.38 200 GLU A N 1
ATOM 1600 C CA . GLU A 1 200 ? 10.969 -35.156 -10.25 1 94.38 200 GLU A CA 1
ATOM 1601 C C . GLU A 1 200 ? 10.945 -34.062 -9.188 1 94.38 200 GLU A C 1
ATOM 1603 O O . GLU A 1 200 ? 10.352 -34.219 -8.117 1 94.38 200 GLU A O 1
ATOM 1608 N N . GLU A 1 201 ? 11.633 -32.938 -9.461 1 93.25 201 GLU A N 1
ATOM 1609 C CA . GLU A 1 201 ? 11.594 -31.812 -8.547 1 93.25 201 GLU A CA 1
ATOM 1610 C C . GLU A 1 201 ? 10.172 -31.266 -8.398 1 93.25 201 GLU A C 1
ATOM 1612 O O . GLU A 1 201 ? 9.734 -30.953 -7.297 1 93.25 201 GLU A O 1
ATOM 1617 N N . ALA A 1 202 ? 9.539 -31.125 -9.531 1 95.19 202 ALA A N 1
ATOM 1618 C CA . ALA A 1 202 ? 8.156 -30.672 -9.523 1 95.19 202 ALA A CA 1
ATOM 1619 C C . ALA A 1 202 ? 7.262 -31.609 -8.727 1 95.19 202 ALA A C 1
ATOM 1621 O O . ALA A 1 202 ? 6.387 -31.156 -7.977 1 95.19 202 ALA A O 1
ATOM 1622 N N . SER A 1 203 ? 7.488 -32.906 -8.914 1 94.62 203 SER A N 1
ATOM 1623 C CA . SER A 1 203 ? 6.715 -33.906 -8.195 1 94.62 203 SER A CA 1
ATOM 1624 C C . SER A 1 203 ? 6.977 -33.844 -6.695 1 94.62 203 SER A C 1
ATOM 1626 O O . SER A 1 203 ? 6.051 -33.969 -5.891 1 94.62 203 SER A O 1
ATOM 1628 N N . PHE A 1 204 ? 8.18 -33.656 -6.352 1 92.25 204 PHE A N 1
ATOM 1629 C CA . PHE A 1 204 ? 8.57 -33.562 -4.953 1 92.25 204 PHE A CA 1
ATOM 1630 C C . PHE A 1 204 ? 7.855 -32.375 -4.281 1 92.25 204 PHE A C 1
ATOM 1632 O O . PHE A 1 204 ? 7.371 -32.5 -3.154 1 92.25 204 PHE A O 1
ATOM 1639 N N . LEU A 1 205 ? 7.809 -31.297 -4.965 1 94.69 205 LEU A N 1
ATOM 1640 C CA . LEU A 1 205 ? 7.207 -30.078 -4.414 1 94.69 205 LEU A CA 1
ATOM 1641 C C . LEU A 1 205 ? 5.715 -30.031 -4.711 1 94.69 205 LEU A C 1
ATOM 1643 O O . LEU A 1 205 ? 5.035 -29.062 -4.344 1 94.69 205 LEU A O 1
ATOM 1647 N N . GLU A 1 206 ? 5.238 -31.062 -5.535 1 94.06 206 GLU A N 1
ATOM 1648 C CA . GLU A 1 206 ? 3.828 -31.156 -5.898 1 94.06 206 GLU A CA 1
ATOM 1649 C C . GLU A 1 206 ? 3.389 -29.953 -6.734 1 94.06 206 GLU A C 1
ATOM 1651 O O . GLU A 1 206 ? 2.344 -29.359 -6.473 1 94.06 206 GLU A O 1
ATOM 1656 N N . MET A 1 207 ? 4.273 -29.562 -7.59 1 94.75 207 MET A N 1
ATOM 1657 C CA . MET A 1 207 ? 3.924 -28.531 -8.57 1 94.75 207 MET A CA 1
ATOM 1658 C C . MET A 1 207 ? 3.143 -29.141 -9.734 1 94.75 207 MET A C 1
ATOM 1660 O O . MET A 1 207 ? 3.727 -29.531 -10.75 1 94.75 207 MET A O 1
ATOM 1664 N N . LYS A 1 208 ? 1.917 -29.125 -9.68 1 91.56 208 LYS A N 1
ATOM 1665 C CA . LYS A 1 208 ? 1.056 -29.875 -10.594 1 91.56 208 LYS A CA 1
ATOM 1666 C C . LYS A 1 208 ? 1.158 -29.328 -12.016 1 91.56 208 LYS A C 1
ATOM 1668 O O . LYS A 1 208 ? 1.19 -30.094 -12.984 1 91.56 208 LYS A O 1
ATOM 1673 N N . ARG A 1 209 ? 1.162 -28.078 -12.109 1 90.88 209 ARG A N 1
ATOM 1674 C CA . ARG A 1 209 ? 1.223 -27.484 -13.445 1 90.88 209 ARG A CA 1
ATOM 1675 C C . ARG A 1 209 ? 2.564 -27.766 -14.109 1 90.88 209 ARG A C 1
ATOM 1677 O O . ARG A 1 209 ? 2.619 -28.062 -15.305 1 90.88 209 ARG A O 1
ATOM 1684 N N . LEU A 1 210 ? 3.574 -27.625 -13.32 1 93 210 LEU A N 1
ATOM 1685 C CA . LEU A 1 210 ? 4.898 -27.891 -13.867 1 93 210 LEU A CA 1
ATOM 1686 C C . LEU A 1 210 ? 5.047 -29.375 -14.211 1 93 210 LEU A C 1
ATOM 1688 O O . LEU A 1 210 ? 5.68 -29.719 -15.211 1 93 210 LEU A O 1
ATOM 1692 N N . GLN A 1 211 ? 4.492 -30.234 -13.398 1 94.75 211 GLN A N 1
ATOM 1693 C CA . GLN A 1 211 ? 4.465 -31.672 -13.703 1 94.75 211 GLN A CA 1
ATOM 1694 C C . GLN A 1 211 ? 3.781 -31.938 -15.039 1 94.75 211 GLN A C 1
ATOM 1696 O O . GLN A 1 211 ? 4.316 -32.656 -15.883 1 94.75 211 GLN A O 1
ATOM 1701 N N . SER A 1 212 ? 2.672 -31.344 -15.203 1 89.44 212 SER A N 1
ATOM 1702 C CA . SER A 1 212 ? 1.905 -31.5 -16.422 1 89.44 212 SER A CA 1
ATOM 1703 C C . SER A 1 212 ? 2.68 -31 -17.641 1 89.44 212 SER A C 1
ATOM 1705 O O . SER A 1 212 ? 2.623 -31.594 -18.719 1 89.44 212 SER A O 1
ATOM 1707 N N . HIS A 1 213 ? 3.285 -29.906 -17.406 1 89.38 213 HIS A N 1
ATOM 1708 C CA . HIS A 1 213 ? 4.094 -29.328 -18.484 1 89.38 213 HIS A CA 1
ATOM 1709 C C . HIS A 1 213 ? 5.215 -30.266 -18.891 1 89.38 213 HIS A C 1
ATOM 1711 O O . HIS A 1 213 ? 5.48 -30.438 -20.094 1 89.38 213 HIS A O 1
ATOM 1717 N N . CYS A 1 214 ? 5.855 -30.875 -17.969 1 93.81 214 CYS A N 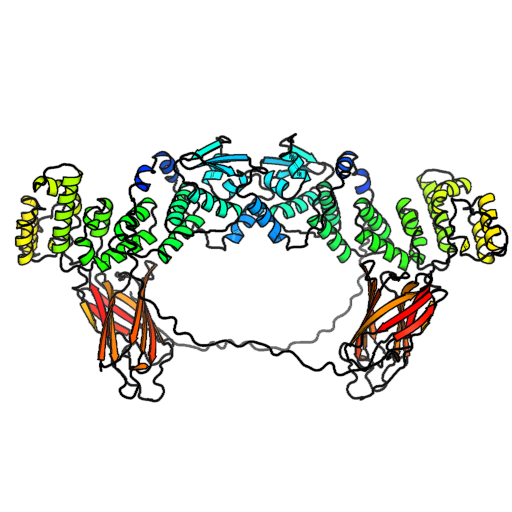1
ATOM 1718 C CA . CYS A 1 214 ? 6.926 -31.828 -18.234 1 93.81 214 CYS A CA 1
ATOM 1719 C C . CYS A 1 214 ? 6.383 -33.062 -18.922 1 93.81 214 CYS A C 1
ATOM 1721 O O . CYS A 1 214 ? 6.969 -33.562 -19.891 1 93.81 214 CYS A O 1
ATOM 1723 N N . LEU A 1 215 ? 5.285 -33.594 -18.484 1 93.06 215 LEU A N 1
ATOM 1724 C CA . LEU A 1 215 ? 4.695 -34.812 -19.062 1 93.06 215 LEU A CA 1
ATOM 1725 C C . LEU A 1 215 ? 4.254 -34.531 -20.5 1 93.06 215 LEU A C 1
ATOM 1727 O O . LEU A 1 215 ? 4.355 -35.438 -21.344 1 93.06 215 LEU A O 1
ATOM 1731 N N . SER A 1 216 ? 3.73 -33.406 -20.734 1 86.25 216 SER A N 1
ATOM 1732 C CA . SER A 1 216 ? 3.355 -33.031 -22.094 1 86.25 216 SER A CA 1
ATOM 1733 C C . SER A 1 216 ? 4.566 -33.062 -23.031 1 86.25 216 SER A C 1
ATOM 1735 O O . SER A 1 216 ? 4.473 -33.531 -24.172 1 86.25 216 SER A O 1
ATOM 1737 N N . TYR A 1 217 ? 5.574 -32.5 -22.547 1 90.06 217 TYR A N 1
ATOM 1738 C CA . TYR A 1 217 ? 6.809 -32.531 -23.328 1 90.06 217 TYR A CA 1
ATOM 1739 C C . TYR A 1 217 ? 7.25 -33.938 -23.594 1 90.06 217 TYR A C 1
ATOM 1741 O O . TYR A 1 217 ? 7.664 -34.281 -24.719 1 90.06 217 TYR A O 1
ATOM 1749 N N . VAL A 1 218 ? 7.215 -34.781 -22.578 1 93.75 218 VAL A N 1
ATOM 1750 C CA . VAL A 1 218 ? 7.605 -36.188 -22.719 1 93.75 218 VAL A CA 1
ATOM 1751 C C . VAL A 1 218 ? 6.707 -36.875 -23.734 1 93.75 218 VAL A C 1
ATOM 1753 O O . VAL A 1 218 ? 7.188 -37.656 -24.578 1 93.75 218 VAL A O 1
ATOM 1756 N N . SER A 1 219 ? 5.469 -36.656 -23.656 1 90.44 219 SER A N 1
ATOM 1757 C CA . SER A 1 219 ? 4.508 -37.25 -24.594 1 90.44 219 SER A CA 1
ATOM 1758 C C . SER A 1 219 ? 4.848 -36.875 -26.031 1 90.44 219 SER A C 1
ATOM 1760 O O . SER A 1 219 ? 4.809 -37.75 -26.906 1 90.44 219 SER A O 1
ATOM 1762 N N . LYS A 1 220 ? 5.219 -35.688 -26.25 1 85.25 220 LYS A N 1
ATOM 1763 C CA . LYS A 1 220 ? 5.469 -35.188 -27.594 1 85.25 220 LYS A CA 1
ATOM 1764 C C . LYS A 1 220 ? 6.824 -35.656 -28.109 1 85.25 220 LYS A C 1
ATOM 1766 O O . LYS A 1 220 ? 7.047 -35.719 -29.328 1 85.25 220 LYS A O 1
ATOM 1771 N N . ASN A 1 221 ? 7.691 -36 -27.203 1 90 221 ASN A N 1
ATOM 1772 C CA . ASN A 1 221 ? 9.039 -36.375 -27.609 1 90 221 ASN A CA 1
ATOM 1773 C C . ASN A 1 221 ? 9.406 -37.781 -27.094 1 90 221 ASN A C 1
ATOM 1775 O O . ASN A 1 221 ? 10.578 -38.062 -26.859 1 90 221 ASN A O 1
ATOM 1779 N N . ALA A 1 222 ? 8.484 -38.562 -26.969 1 93.31 222 ALA A N 1
ATOM 1780 C CA . ALA A 1 222 ? 8.656 -39.875 -26.312 1 93.31 222 ALA A CA 1
ATOM 1781 C C . ALA A 1 222 ? 9.648 -40.75 -27.078 1 93.31 222 ALA A C 1
ATOM 1783 O O . ALA A 1 222 ? 10.516 -41.375 -26.469 1 93.31 222 ALA A O 1
ATOM 1784 N N . LYS A 1 223 ? 9.516 -40.75 -28.375 1 90.88 223 LYS A N 1
ATOM 1785 C CA . LYS A 1 223 ? 10.375 -41.594 -29.203 1 90.88 223 LYS A CA 1
ATOM 1786 C C . LYS A 1 223 ? 11.852 -41.312 -28.938 1 90.88 223 LYS A C 1
ATOM 1788 O O . LYS A 1 223 ? 12.641 -42.219 -28.734 1 90.88 223 LYS A O 1
ATOM 1793 N N . ARG A 1 224 ? 12.141 -40.062 -28.938 1 91.88 224 ARG A N 1
ATOM 1794 C CA . ARG A 1 224 ? 13.516 -39.625 -28.703 1 91.88 224 ARG A CA 1
ATOM 1795 C C . ARG A 1 224 ? 13.914 -39.844 -27.234 1 91.88 224 ARG A C 1
ATOM 1797 O O . ARG A 1 224 ? 15.016 -40.312 -26.953 1 91.88 224 ARG A O 1
ATOM 1804 N N . LEU A 1 225 ? 13.094 -39.562 -26.312 1 94.88 225 LEU A N 1
ATOM 1805 C CA . LEU A 1 225 ? 13.375 -39.562 -24.875 1 94.88 225 LEU A CA 1
ATOM 1806 C C . LEU A 1 225 ? 13.617 -40.969 -24.359 1 94.88 225 LEU A C 1
ATOM 1808 O O . LEU A 1 225 ? 14.453 -41.188 -23.484 1 94.88 225 LEU A O 1
ATOM 1812 N N . PHE A 1 226 ? 12.953 -42 -24.922 1 94.19 226 PHE A N 1
ATOM 1813 C CA . PHE A 1 226 ? 13.047 -43.375 -24.453 1 94.19 226 PHE A CA 1
ATOM 1814 C C . PHE A 1 226 ? 14.406 -43.969 -24.797 1 94.19 226 PHE A C 1
ATOM 1816 O O . PHE A 1 226 ? 14.82 -44.969 -24.203 1 94.19 226 PHE A O 1
ATOM 1823 N N . HIS A 1 227 ? 15.031 -43.344 -25.703 1 90.06 227 HIS A N 1
ATOM 1824 C CA . HIS A 1 227 ? 16.328 -43.875 -26.125 1 90.06 227 HIS A CA 1
ATOM 1825 C C . HIS A 1 227 ? 17.469 -43.094 -25.469 1 90.06 227 HIS A C 1
ATOM 1827 O O . HIS A 1 227 ? 18.641 -43.344 -25.781 1 90.06 227 HIS A O 1
ATOM 1833 N N . THR A 1 228 ? 17.172 -42.25 -24.609 1 91.56 228 THR A N 1
ATOM 1834 C CA . THR A 1 228 ? 18.203 -41.469 -23.938 1 91.56 228 THR A CA 1
ATOM 1835 C C . THR A 1 228 ? 18.625 -42.125 -22.641 1 91.56 228 THR A C 1
ATOM 1837 O O . THR A 1 228 ? 17.875 -42.906 -22.062 1 91.56 228 THR A O 1
ATOM 1840 N N . LYS A 1 229 ? 19.844 -41.781 -22.141 1 91.56 229 LYS A N 1
ATOM 1841 C CA . LYS A 1 229 ? 20.359 -42.312 -20.891 1 91.56 229 LYS A CA 1
ATOM 1842 C C . LYS A 1 229 ? 19.594 -41.719 -19.703 1 91.56 229 LYS A C 1
ATOM 1844 O O . LYS A 1 229 ? 19.594 -42.312 -18.609 1 91.56 229 LYS A O 1
ATOM 1849 N N . PHE A 1 230 ? 18.969 -40.688 -19.953 1 91.94 230 PHE A N 1
ATOM 1850 C CA . PHE A 1 230 ? 18.266 -40 -18.875 1 91.94 230 PHE A CA 1
ATOM 1851 C C . PHE A 1 230 ? 17 -40.75 -18.484 1 91.94 230 PHE A C 1
ATOM 1853 O O . PHE A 1 230 ? 16.609 -40.75 -17.328 1 91.94 230 PHE A O 1
ATOM 1860 N N . PHE A 1 231 ? 16.375 -41.375 -19.453 1 94.44 231 PHE A N 1
ATOM 1861 C CA . PHE A 1 231 ? 15.227 -42.219 -19.141 1 94.44 231 PHE A CA 1
ATOM 1862 C C . PHE A 1 231 ? 15.633 -43.344 -18.219 1 94.44 231 PHE A C 1
ATOM 1864 O O . PHE A 1 231 ? 14.891 -43.688 -17.297 1 94.44 231 PHE A O 1
ATOM 1871 N N . ASN A 1 232 ? 16.844 -43.812 -18.375 1 93.12 232 ASN A N 1
ATOM 1872 C CA . ASN A 1 232 ? 17.328 -44.969 -17.625 1 93.12 232 ASN A CA 1
ATOM 1873 C C . ASN A 1 232 ? 17.609 -44.594 -16.172 1 93.12 232 ASN A C 1
ATOM 1875 O O . ASN A 1 232 ? 17.688 -45.469 -15.312 1 93.12 232 ASN A O 1
ATOM 1879 N N . THR A 1 233 ? 17.781 -43.344 -15.938 1 91.5 233 THR A N 1
ATOM 1880 C CA . THR A 1 233 ? 18.125 -42.906 -14.586 1 91.5 233 THR A CA 1
ATOM 1881 C C . THR A 1 233 ? 16.906 -42.344 -13.875 1 91.5 233 THR A C 1
ATOM 1883 O O . THR A 1 233 ? 16.984 -41.938 -12.719 1 91.5 233 THR A O 1
ATOM 1886 N N . ALA A 1 234 ? 15.789 -42.312 -14.578 1 94.06 234 ALA A N 1
ATOM 1887 C CA . ALA A 1 234 ? 14.57 -41.781 -13.992 1 94.06 234 ALA A CA 1
ATOM 1888 C C . ALA A 1 234 ? 14.055 -42.656 -12.867 1 94.06 234 ALA A C 1
ATOM 1890 O O . ALA A 1 234 ? 14.305 -43.875 -12.859 1 94.06 234 ALA A O 1
ATOM 1891 N N . SER A 1 235 ? 13.445 -42.094 -11.953 1 94.25 235 SER A N 1
ATOM 1892 C CA . SER A 1 235 ? 12.906 -42.844 -10.82 1 94.25 235 SER A CA 1
ATOM 1893 C C . SER A 1 235 ? 11.734 -43.719 -11.242 1 94.25 235 SER A C 1
ATOM 1895 O O . SER A 1 235 ? 11.133 -43.5 -12.297 1 94.25 235 SER A O 1
ATOM 1897 N N . LYS A 1 236 ? 11.414 -44.688 -10.414 1 94.31 236 LYS A N 1
ATOM 1898 C CA . LYS A 1 236 ? 10.312 -45.594 -10.672 1 94.31 236 LYS A CA 1
ATOM 1899 C C . LYS A 1 236 ? 8.984 -44.844 -10.781 1 94.31 236 LYS A C 1
ATOM 1901 O O . LYS A 1 236 ? 8.172 -45.156 -11.656 1 94.31 236 LYS A O 1
ATOM 1906 N N . SER A 1 237 ? 8.82 -43.938 -9.938 1 94.69 237 SER A N 1
ATOM 1907 C CA . SER A 1 237 ? 7.578 -43.188 -9.93 1 94.69 237 SER A CA 1
ATOM 1908 C C . SER A 1 237 ? 7.422 -42.375 -11.203 1 94.69 237 SER A C 1
ATOM 1910 O O . SER A 1 237 ? 6.32 -42.25 -11.742 1 94.69 237 SER A O 1
ATOM 1912 N N . THR A 1 238 ? 8.5 -41.812 -11.594 1 95.38 238 THR A N 1
ATOM 1913 C CA . THR A 1 238 ? 8.492 -41 -12.82 1 95.38 238 THR A CA 1
ATOM 1914 C C . THR A 1 238 ? 8.109 -41.875 -14.023 1 95.38 238 THR A C 1
ATOM 1916 O O . THR A 1 238 ? 7.27 -41.5 -14.836 1 95.38 238 THR A O 1
ATOM 1919 N N . ILE A 1 239 ? 8.727 -43.062 -14.102 1 96.12 239 ILE A N 1
ATOM 1920 C CA . ILE A 1 239 ? 8.445 -43.969 -15.203 1 96.12 239 ILE A CA 1
ATOM 1921 C C . ILE A 1 239 ? 6.977 -44.375 -15.172 1 96.12 239 ILE A C 1
ATOM 1923 O O . ILE A 1 239 ? 6.316 -44.438 -16.203 1 96.12 239 ILE A O 1
ATOM 1927 N N . GLU A 1 240 ? 6.527 -44.656 -14.055 1 95.81 240 GLU A N 1
ATOM 1928 C CA . GLU A 1 240 ? 5.125 -45.031 -13.906 1 95.81 240 GLU A CA 1
ATOM 1929 C C . GLU A 1 240 ? 4.203 -43.938 -14.438 1 95.81 240 GLU A C 1
ATOM 1931 O O . GLU A 1 240 ? 3.248 -44.219 -15.164 1 95.81 240 GLU A O 1
ATOM 1936 N N . ASP A 1 241 ? 4.48 -42.75 -14.07 1 95.62 241 ASP A N 1
ATOM 1937 C CA . ASP A 1 241 ? 3.639 -41.625 -14.484 1 95.62 241 ASP A CA 1
ATOM 1938 C C . ASP A 1 241 ? 3.695 -41.438 -16 1 95.62 241 ASP A C 1
ATOM 1940 O O . ASP A 1 241 ? 2.695 -41.094 -16.625 1 95.62 241 ASP A O 1
ATOM 1944 N N . ILE A 1 242 ? 4.82 -41.594 -16.547 1 95.19 242 ILE A N 1
ATOM 1945 C CA . ILE A 1 242 ? 4.984 -41.5 -18 1 95.19 242 ILE A CA 1
ATOM 1946 C C . ILE A 1 242 ? 4.168 -42.594 -18.688 1 95.19 242 ILE A C 1
ATOM 1948 O O . ILE A 1 242 ? 3.482 -42.312 -19.688 1 95.19 242 ILE A O 1
ATOM 1952 N N . LEU A 1 243 ? 4.223 -43.812 -18.156 1 95.5 243 LEU A N 1
ATOM 1953 C CA . LEU A 1 243 ? 3.551 -44.938 -18.766 1 95.5 243 LEU A CA 1
ATOM 1954 C C . LEU A 1 243 ? 2.037 -44.812 -18.641 1 95.5 243 LEU A C 1
ATOM 1956 O O . LEU A 1 243 ? 1.29 -45.5 -19.375 1 95.5 243 LEU A O 1
ATOM 1960 N N . LYS A 1 244 ? 1.57 -44 -17.812 1 93.31 244 LYS A N 1
ATOM 1961 C CA . LYS A 1 244 ? 0.14 -43.781 -17.625 1 93.31 244 LYS A CA 1
ATOM 1962 C C . LYS A 1 244 ? -0.414 -42.844 -18.688 1 93.31 244 LYS A C 1
ATOM 1964 O O . LYS A 1 244 ? -1.631 -42.719 -18.844 1 93.31 244 LYS A O 1
ATOM 1969 N N . LEU A 1 245 ? 0.454 -42.219 -19.422 1 90 245 LEU A N 1
ATOM 1970 C CA . LEU A 1 245 ? 0.01 -41.344 -20.469 1 90 245 LEU A CA 1
ATOM 1971 C C . LEU A 1 245 ? -0.763 -42.094 -21.547 1 90 245 LEU A C 1
ATOM 1973 O O . LEU A 1 245 ? -0.376 -43.188 -21.938 1 90 245 LEU A O 1
ATOM 1977 N N . ASP A 1 246 ? -1.773 -41.5 -22.016 1 84.06 246 ASP A N 1
ATOM 1978 C CA . ASP A 1 246 ? -2.645 -42.156 -22.984 1 84.06 246 ASP A CA 1
ATOM 1979 C C . ASP A 1 246 ? -2.123 -41.969 -24.406 1 84.06 246 ASP A C 1
ATOM 1981 O O . ASP A 1 246 ? -2.404 -42.781 -25.297 1 84.06 246 ASP A O 1
ATOM 1985 N N . LEU A 1 247 ? -1.517 -40.875 -24.641 1 86.19 247 LEU A N 1
ATOM 1986 C CA . LEU A 1 247 ? -1 -40.625 -25.984 1 86.19 247 LEU A CA 1
ATOM 1987 C C . LEU A 1 247 ? 0.473 -40.219 -25.922 1 86.19 247 LEU A C 1
ATOM 1989 O O . LEU A 1 247 ? 0.897 -39.5 -25.016 1 86.19 247 LEU A O 1
ATOM 1993 N N . MET A 1 248 ? 1.224 -40.781 -26.812 1 89.75 248 MET A N 1
ATOM 1994 C CA . MET A 1 248 ? 2.648 -40.5 -26.906 1 89.75 248 MET A CA 1
ATOM 1995 C C . MET A 1 248 ? 3.109 -40.531 -28.359 1 89.75 248 MET A C 1
ATOM 1997 O O . MET A 1 248 ? 2.527 -41.25 -29.172 1 89.75 248 MET A O 1
ATOM 2001 N N . ASP A 1 249 ? 4.105 -39.688 -28.578 1 87.69 249 ASP A N 1
ATOM 2002 C CA . ASP A 1 249 ? 4.734 -39.781 -29.891 1 87.69 249 ASP A CA 1
ATOM 2003 C C . ASP A 1 249 ? 5.668 -40.969 -30 1 87.69 249 ASP A C 1
ATOM 2005 O O . ASP A 1 249 ? 6.887 -40.844 -29.891 1 87.69 249 ASP A O 1
ATOM 2009 N N . ILE A 1 250 ? 5.156 -42.125 -30.172 1 90.31 250 ILE A N 1
ATOM 2010 C CA . ILE A 1 250 ? 5.898 -43.344 -30.359 1 90.31 250 ILE A CA 1
ATOM 2011 C C . ILE A 1 250 ? 5.379 -44.094 -31.594 1 90.31 250 ILE A C 1
ATOM 2013 O O . ILE A 1 250 ? 4.277 -43.812 -32.062 1 90.31 250 ILE A O 1
ATOM 2017 N N . GLU A 1 251 ? 6.199 -44.938 -32.125 1 85.38 251 GLU A N 1
ATOM 2018 C CA . GLU A 1 251 ? 5.766 -45.75 -33.25 1 85.38 251 GLU A CA 1
ATOM 2019 C C . GLU A 1 251 ? 4.863 -46.875 -32.781 1 85.38 251 GLU A C 1
ATOM 2021 O O . GLU A 1 251 ? 3.834 -47.156 -33.406 1 85.38 251 GLU A O 1
ATOM 2026 N N . SER A 1 252 ? 5.246 -47.562 -31.844 1 88.19 252 SER A N 1
ATOM 2027 C CA . SER A 1 252 ? 4.492 -48.688 -31.266 1 88.19 252 SER A CA 1
ATOM 2028 C C . SER A 1 252 ? 4.902 -48.938 -29.812 1 88.19 252 SER A C 1
ATOM 2030 O O . SER A 1 252 ? 5.879 -48.344 -29.328 1 88.19 252 SER A O 1
ATOM 2032 N N . GLU A 1 253 ? 4.168 -49.781 -29.188 1 92.25 253 GLU A N 1
ATOM 2033 C CA . GLU A 1 253 ? 4.449 -50.125 -27.797 1 92.25 253 GLU A CA 1
ATOM 2034 C C . GLU A 1 253 ? 5.805 -50.812 -27.672 1 92.25 253 GLU A C 1
ATOM 2036 O O . GLU A 1 253 ? 6.344 -50.938 -26.562 1 92.25 253 GLU A O 1
ATOM 2041 N N . ILE A 1 254 ? 6.371 -51.156 -28.812 1 92.25 254 ILE A N 1
ATOM 2042 C CA . ILE A 1 254 ? 7.668 -51.844 -28.844 1 92.25 254 ILE A CA 1
ATOM 2043 C C . ILE A 1 254 ? 8.727 -50.938 -28.219 1 92.25 254 ILE A C 1
ATOM 2045 O O . ILE A 1 254 ? 9.609 -51.406 -27.5 1 92.25 254 ILE A O 1
ATOM 2049 N N . GLU A 1 255 ? 8.617 -49.656 -28.5 1 92.75 255 GLU A N 1
ATOM 2050 C CA . GLU A 1 255 ? 9.586 -48.688 -27.984 1 92.75 255 GLU A CA 1
ATOM 2051 C C . GLU A 1 255 ? 9.555 -48.625 -26.453 1 92.75 255 GLU A C 1
ATOM 2053 O O . GLU A 1 255 ? 10.594 -48.469 -25.812 1 92.75 255 GLU A O 1
ATOM 2058 N N . ILE A 1 256 ? 8.406 -48.781 -25.906 1 95.31 256 ILE A N 1
ATOM 2059 C CA . ILE A 1 256 ? 8.234 -48.75 -24.453 1 95.31 256 ILE A CA 1
ATOM 2060 C C . ILE A 1 256 ? 8.867 -50 -23.844 1 95.31 256 ILE A C 1
ATOM 2062 O O . ILE A 1 256 ? 9.578 -49.938 -22.844 1 95.31 256 ILE A O 1
ATOM 2066 N N . ILE A 1 257 ? 8.617 -51.156 -24.484 1 95.25 257 ILE A N 1
ATOM 2067 C CA . ILE A 1 257 ? 9.141 -52.438 -24 1 95.25 257 ILE A CA 1
ATOM 2068 C C . ILE A 1 257 ? 10.664 -52.406 -24 1 95.25 257 ILE A C 1
ATOM 2070 O O . ILE A 1 257 ? 11.305 -52.781 -23.016 1 95.25 257 ILE A O 1
ATOM 2074 N N . GLU A 1 258 ? 11.188 -51.906 -25.078 1 94.56 258 GLU A N 1
ATOM 2075 C CA . GLU A 1 258 ? 12.633 -51.812 -25.203 1 94.56 258 GLU A CA 1
ATOM 2076 C C . GLU A 1 258 ? 13.203 -50.875 -24.141 1 94.56 258 GLU A C 1
ATOM 2078 O O . GLU A 1 258 ? 14.219 -51.188 -23.5 1 94.56 258 GLU A O 1
ATOM 2083 N N . ALA A 1 259 ? 12.594 -49.719 -23.984 1 95.44 259 ALA A N 1
ATOM 2084 C CA . ALA A 1 259 ? 13.047 -48.719 -23.016 1 95.44 259 ALA A CA 1
ATOM 2085 C C . ALA A 1 259 ? 13.016 -49.281 -21.594 1 95.44 259 ALA A C 1
ATOM 2087 O O . ALA A 1 259 ? 13.93 -49.062 -20.812 1 95.44 259 ALA A O 1
ATOM 2088 N N . LEU A 1 260 ? 11.938 -50.031 -21.25 1 96.44 260 LEU A N 1
ATOM 2089 C CA . LEU A 1 260 ? 11.797 -50.625 -19.922 1 96.44 260 LEU A CA 1
ATOM 2090 C C . LEU A 1 260 ? 12.891 -51.656 -19.656 1 96.44 260 LEU A C 1
ATOM 2092 O O . LEU A 1 260 ? 13.391 -51.75 -18.531 1 96.44 260 LEU A O 1
ATOM 2096 N N . TRP A 1 261 ? 13.18 -52.375 -20.719 1 95.31 261 TRP A N 1
ATOM 2097 C CA . TRP A 1 261 ? 14.25 -53.375 -20.578 1 95.31 261 TRP A CA 1
ATOM 2098 C C . TRP A 1 261 ? 15.57 -52.688 -20.25 1 95.31 261 TRP A C 1
ATOM 2100 O O . TRP A 1 261 ? 16.281 -53.125 -19.344 1 95.31 261 TRP A O 1
ATOM 2110 N N . HIS A 1 262 ? 15.906 -51.625 -20.969 1 95.19 262 HIS A N 1
ATOM 2111 C CA . HIS A 1 262 ? 17.156 -50.906 -20.734 1 95.19 262 HIS A CA 1
ATOM 2112 C C . HIS A 1 262 ? 17.156 -50.25 -19.375 1 95.19 262 HIS A C 1
ATOM 2114 O O . HIS A 1 262 ? 18.203 -50.156 -18.719 1 95.19 262 HIS A O 1
ATOM 2120 N N . TRP A 1 263 ? 16.047 -49.719 -19 1 96 263 TRP A N 1
ATOM 2121 C CA . TRP A 1 263 ? 15.914 -49.156 -17.656 1 96 263 TRP A CA 1
ATOM 2122 C C . TRP A 1 263 ? 16.188 -50.219 -16.594 1 96 263 TRP A C 1
ATOM 2124 O O . TRP A 1 263 ? 16.891 -49.938 -15.609 1 96 263 TRP A O 1
ATOM 2134 N N . GLY A 1 264 ? 15.641 -51.438 -16.734 1 95.75 264 GLY A N 1
ATOM 2135 C CA . GLY A 1 264 ? 15.883 -52.531 -15.828 1 95.75 264 GLY A CA 1
ATOM 2136 C C . GLY A 1 264 ? 17.344 -52.938 -15.758 1 95.75 264 GLY A C 1
ATOM 2137 O O . GLY A 1 264 ? 17.859 -53.219 -14.68 1 95.75 264 GLY A O 1
ATOM 2138 N N . GLU A 1 265 ? 17.969 -52.938 -16.906 1 95.06 265 GLU A N 1
ATOM 2139 C CA . GLU A 1 265 ? 19.391 -53.25 -16.953 1 95.06 265 GLU A CA 1
ATOM 2140 C C . GLU A 1 265 ? 20.219 -52.25 -16.141 1 95.06 265 GLU A C 1
ATOM 2142 O O . GLU A 1 265 ? 21.109 -52.656 -15.391 1 95.06 265 GLU A O 1
ATOM 2147 N N . LYS A 1 266 ? 19.922 -51 -16.297 1 95 266 LYS A N 1
ATOM 2148 C CA . LYS A 1 266 ? 20.641 -49.969 -15.586 1 95 266 LYS A CA 1
ATOM 2149 C C . LYS A 1 266 ? 20.391 -50.031 -14.086 1 95 266 LYS A C 1
ATOM 2151 O O . LYS A 1 266 ? 21.297 -49.812 -13.281 1 95 266 LYS A O 1
ATOM 2156 N N . GLN A 1 267 ? 19.172 -50.375 -13.75 1 94.19 267 GLN A N 1
ATOM 2157 C CA . GLN A 1 267 ? 18.812 -50.5 -12.336 1 94.19 267 GLN A CA 1
ATOM 2158 C C . GLN A 1 267 ? 19.562 -51.656 -11.703 1 94.19 267 GLN A C 1
ATOM 2160 O O . GLN A 1 267 ? 19.969 -51.594 -10.531 1 94.19 267 GLN A O 1
ATOM 2165 N N . CYS A 1 268 ? 19.688 -52.719 -12.453 1 94.38 268 CYS A N 1
ATOM 2166 C CA . CYS A 1 268 ? 20.453 -53.875 -11.953 1 94.38 268 CYS A CA 1
ATOM 2167 C C . CYS A 1 268 ? 21.891 -53.469 -11.648 1 94.38 268 CYS A C 1
ATOM 2169 O O . CYS A 1 268 ? 22.438 -53.844 -10.609 1 94.38 268 CYS A O 1
ATOM 2171 N N . LYS A 1 269 ? 22.453 -52.719 -12.5 1 94.31 269 LYS A N 1
ATOM 2172 C CA . LYS A 1 269 ? 23.828 -52.25 -12.32 1 94.31 269 LYS A CA 1
ATOM 2173 C C . LYS A 1 269 ? 23.953 -51.344 -11.109 1 94.31 269 LYS A C 1
ATOM 2175 O O . LYS A 1 269 ? 24.891 -51.438 -10.336 1 94.31 269 LYS A O 1
ATOM 2180 N N . GLU A 1 270 ? 23.031 -50.469 -10.992 1 92.69 270 GLU A N 1
ATOM 2181 C CA . GLU A 1 270 ? 23.047 -49.5 -9.898 1 92.69 270 GLU A CA 1
ATOM 2182 C C . GLU A 1 270 ? 22.859 -50.188 -8.547 1 92.69 270 GLU A C 1
ATOM 2184 O O . GLU A 1 270 ? 23.422 -49.75 -7.539 1 92.69 270 GLU A O 1
ATOM 2189 N N . LEU A 1 271 ? 22.047 -51.281 -8.617 1 93.75 271 LEU A N 1
ATOM 2190 C CA . LEU A 1 271 ? 21.781 -52.031 -7.379 1 93.75 271 LEU A CA 1
ATOM 2191 C C . LEU A 1 271 ? 22.766 -53.156 -7.195 1 93.75 271 LEU A C 1
ATOM 2193 O O . LEU A 1 271 ? 22.641 -53.938 -6.258 1 93.75 271 LEU A O 1
ATOM 2197 N N . ASN A 1 272 ? 23.719 -53.312 -8.07 1 93.75 272 ASN A N 1
ATOM 2198 C CA . ASN A 1 272 ? 24.734 -54.344 -8.031 1 93.75 272 ASN A CA 1
ATOM 2199 C C . ASN A 1 272 ? 24.125 -55.75 -8.094 1 93.75 272 ASN A C 1
ATOM 2201 O O . ASN A 1 272 ? 24.484 -56.625 -7.316 1 93.75 272 ASN A O 1
ATOM 2205 N N . LEU A 1 273 ? 23.156 -55.844 -8.883 1 93.75 273 LEU A N 1
ATOM 2206 C CA . LEU A 1 273 ? 22.531 -57.156 -9.172 1 93.75 273 LEU A CA 1
ATOM 2207 C C . LEU A 1 273 ? 23.016 -57.688 -10.516 1 93.75 273 LEU A C 1
ATOM 2209 O O . LEU A 1 273 ? 23.391 -56.906 -11.398 1 93.75 273 LEU A O 1
ATOM 2213 N N . GLU A 1 274 ? 23.016 -59 -10.609 1 94 274 GLU A N 1
ATOM 2214 C CA . GLU A 1 274 ? 23.328 -59.562 -11.906 1 94 274 GLU A CA 1
ATOM 2215 C C . GLU A 1 274 ? 22.234 -59.281 -12.93 1 94 274 GLU A C 1
ATOM 2217 O O . GLU A 1 274 ? 21.047 -59.438 -12.641 1 94 274 GLU A O 1
ATOM 2222 N N . CYS A 1 275 ? 22.656 -58.844 -13.984 1 91.5 275 CYS A N 1
ATOM 2223 C CA . CYS A 1 275 ? 21.703 -58.5 -15.031 1 91.5 275 CYS A CA 1
ATOM 2224 C C . CYS A 1 275 ? 21.125 -59.719 -15.703 1 91.5 275 CYS A C 1
ATOM 2226 O O . CYS A 1 275 ? 21.484 -60.062 -16.828 1 91.5 275 CYS A O 1
ATOM 2228 N N . THR A 1 276 ? 20.25 -60.438 -15.078 1 93.19 276 THR A N 1
ATOM 2229 C CA . THR A 1 276 ? 19.547 -61.594 -15.625 1 93.19 276 THR A CA 1
ATOM 2230 C C . THR A 1 276 ? 18.109 -61.219 -15.992 1 93.19 276 THR A C 1
ATOM 2232 O O . THR A 1 276 ? 17.578 -60.219 -15.539 1 93.19 276 THR A O 1
ATOM 2235 N N . ASP A 1 277 ? 17.594 -62.062 -16.828 1 92.38 277 ASP A N 1
ATOM 2236 C CA . ASP A 1 277 ? 16.219 -61.844 -17.234 1 92.38 277 ASP A CA 1
ATOM 2237 C C . ASP A 1 277 ? 15.273 -61.844 -16.031 1 92.38 277 ASP A C 1
ATOM 2239 O O . ASP A 1 277 ? 14.32 -61.062 -15.984 1 92.38 277 ASP A O 1
ATOM 2243 N N . LYS A 1 278 ? 15.562 -62.656 -15.125 1 92.88 278 LYS A N 1
ATOM 2244 C CA . LYS A 1 278 ? 14.719 -62.781 -13.938 1 92.88 278 LYS A CA 1
ATOM 2245 C C . LYS A 1 278 ? 14.773 -61.5 -13.094 1 92.88 278 LYS A C 1
ATOM 2247 O O . LYS A 1 278 ? 13.742 -61.031 -12.609 1 92.88 278 LYS A O 1
ATOM 2252 N N . ASN A 1 279 ? 15.969 -61 -12.945 1 95.12 279 ASN A N 1
ATOM 2253 C CA . ASN A 1 279 ? 16.125 -59.781 -12.141 1 95.12 279 ASN A CA 1
ATOM 2254 C C . ASN A 1 279 ? 15.492 -58.562 -12.812 1 95.12 279 ASN A C 1
ATOM 2256 O O . ASN A 1 279 ? 14.891 -57.719 -12.148 1 95.12 279 ASN A O 1
ATOM 2260 N N . ILE A 1 280 ? 15.656 -58.469 -14.07 1 95.31 280 ILE A N 1
ATOM 2261 C CA . ILE A 1 280 ? 15.07 -57.344 -14.82 1 95.31 280 ILE A CA 1
ATOM 2262 C C . ILE A 1 280 ? 13.547 -57.438 -14.742 1 95.31 280 ILE A C 1
ATOM 2264 O O . ILE A 1 280 ? 12.875 -56.406 -14.547 1 95.31 280 ILE A O 1
ATOM 2268 N N . ARG A 1 281 ? 13.016 -58.625 -14.828 1 93.56 281 ARG A N 1
ATOM 2269 C CA . ARG A 1 281 ? 11.578 -58.844 -14.719 1 93.56 281 ARG A CA 1
ATOM 2270 C C . ARG A 1 281 ? 11.07 -58.406 -13.336 1 93.56 281 ARG A C 1
ATOM 2272 O O . ARG A 1 281 ? 10 -57.844 -13.211 1 93.56 281 ARG A O 1
ATOM 2279 N N . PHE A 1 282 ? 11.82 -58.781 -12.461 1 93.75 282 PHE A N 1
ATOM 2280 C CA . PHE A 1 282 ? 11.453 -58.438 -11.086 1 93.75 282 PHE A CA 1
ATOM 2281 C C . PHE A 1 282 ? 11.406 -56.938 -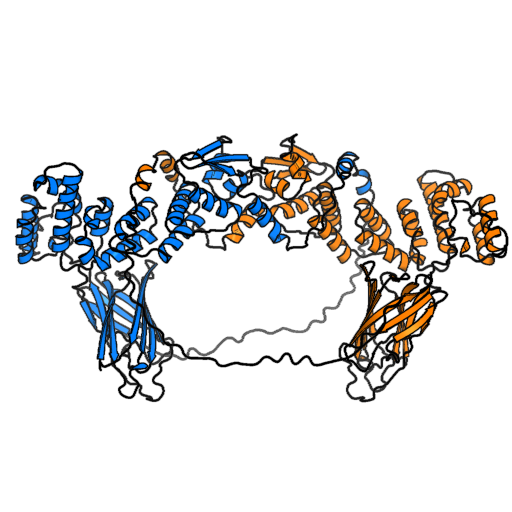10.883 1 93.75 282 PHE A C 1
ATOM 2283 O O . PHE A 1 282 ? 10.484 -56.406 -10.242 1 93.75 282 PHE A O 1
ATOM 2290 N N . LEU A 1 283 ? 12.398 -56.219 -11.406 1 94.38 283 LEU A N 1
ATOM 2291 C CA . LEU A 1 283 ? 12.516 -54.781 -11.211 1 94.38 283 LEU A CA 1
ATOM 2292 C C . LEU A 1 283 ? 11.453 -54.031 -12.016 1 94.38 283 LEU A C 1
ATOM 2294 O O . LEU A 1 283 ? 11.023 -52.938 -11.625 1 94.38 283 LEU A O 1
ATOM 2298 N N . THR A 1 284 ? 10.984 -54.594 -13.18 1 95.19 284 THR A N 1
ATOM 2299 C CA . THR A 1 284 ? 10.086 -53.906 -14.086 1 95.19 284 THR A CA 1
ATOM 2300 C C . THR A 1 284 ? 8.664 -54.406 -13.945 1 95.19 284 THR A C 1
ATOM 2302 O O . THR A 1 284 ? 7.762 -54 -14.68 1 95.19 284 THR A O 1
ATOM 2305 N N . LYS A 1 285 ? 8.375 -55.281 -13.031 1 93.69 285 LYS A N 1
ATOM 2306 C CA . LYS A 1 285 ? 7.098 -55.969 -12.883 1 93.69 285 LYS A CA 1
ATOM 2307 C C . LYS A 1 285 ? 5.957 -54.969 -12.68 1 93.69 285 LYS A C 1
ATOM 2309 O O . LYS A 1 285 ? 4.871 -55.156 -13.234 1 93.69 285 LYS A O 1
ATOM 2314 N N . ASP A 1 286 ? 6.215 -53.938 -11.922 1 93.62 286 ASP A N 1
ATOM 2315 C CA . ASP A 1 286 ? 5.18 -53 -11.555 1 93.62 286 ASP A CA 1
ATOM 2316 C C . ASP A 1 286 ? 4.773 -52.125 -12.758 1 93.62 286 ASP A C 1
ATOM 2318 O O . ASP A 1 286 ? 3.691 -51.531 -12.766 1 93.62 286 ASP A O 1
ATOM 2322 N N . PHE A 1 287 ? 5.621 -52.094 -13.766 1 96.38 287 PHE A N 1
ATOM 2323 C CA . PHE A 1 287 ? 5.348 -51.25 -14.93 1 96.38 287 PHE A CA 1
ATOM 2324 C C . PHE A 1 287 ? 4.41 -51.969 -15.898 1 96.38 287 PHE A C 1
ATOM 2326 O O . PHE A 1 287 ? 3.799 -51.344 -16.766 1 96.38 287 PHE A O 1
ATOM 2333 N N . LEU A 1 288 ? 4.285 -53.281 -15.82 1 95.31 288 LEU A N 1
ATOM 2334 C CA . LEU A 1 288 ? 3.594 -54.094 -16.812 1 95.31 288 LEU A CA 1
ATOM 2335 C C . LEU A 1 288 ? 2.107 -53.75 -16.859 1 95.31 288 LEU A C 1
ATOM 2337 O O . LEU A 1 288 ? 1.459 -53.938 -17.891 1 95.31 288 LEU A O 1
ATOM 2341 N N . GLN A 1 289 ? 1.606 -53.25 -15.797 1 94.56 289 GLN A N 1
ATOM 2342 C CA . GLN A 1 289 ? 0.193 -52.906 -15.734 1 94.56 289 GLN A CA 1
ATOM 2343 C C . GLN A 1 289 ? -0.107 -51.656 -16.594 1 94.56 289 GLN A C 1
ATOM 2345 O O . GLN A 1 289 ? -1.269 -51.375 -16.891 1 94.56 289 GLN A O 1
ATOM 2350 N N . TYR A 1 290 ? 0.976 -51.031 -17.047 1 95 290 TYR A N 1
ATOM 2351 C CA . TYR A 1 290 ? 0.772 -49.812 -17.844 1 95 290 TYR A CA 1
ATOM 2352 C C . TYR A 1 290 ? 1.208 -50.031 -19.281 1 95 290 TYR A C 1
ATOM 2354 O O . TYR A 1 290 ? 1.043 -49.125 -20.125 1 95 290 TYR A O 1
ATOM 2362 N N . VAL A 1 291 ? 1.809 -51.125 -19.578 1 95.19 291 VAL A N 1
ATOM 2363 C CA . VAL A 1 291 ? 2.238 -51.438 -20.938 1 95.19 291 VAL A CA 1
ATOM 2364 C C . VAL A 1 291 ? 1.083 -52.062 -21.734 1 95.19 291 VAL A C 1
ATOM 2366 O O . VAL A 1 291 ? 0.491 -53.031 -21.297 1 95.19 291 VAL A O 1
ATOM 2369 N N . ARG A 1 292 ? 0.821 -51.531 -22.859 1 92.88 292 ARG A N 1
ATOM 2370 C CA . ARG A 1 292 ? -0.33 -51.969 -23.641 1 92.88 292 ARG A CA 1
ATOM 2371 C C . ARG A 1 292 ? 0.065 -53.062 -24.641 1 92.88 292 ARG A C 1
ATOM 2373 O O . ARG A 1 292 ? 0.035 -52.844 -25.844 1 92.88 292 ARG A O 1
ATOM 2380 N N . PHE A 1 293 ? 0.192 -54.281 -24.141 1 92.56 293 PHE A N 1
ATOM 2381 C CA . PHE A 1 293 ? 0.594 -55.406 -24.969 1 92.56 293 PHE A CA 1
ATOM 2382 C C . PHE A 1 293 ? -0.5 -55.75 -25.969 1 92.56 293 PHE A C 1
ATOM 2384 O O . PHE A 1 293 ? -0.211 -56.219 -27.078 1 92.56 293 PHE A O 1
ATOM 2391 N N . LEU A 1 294 ? -1.672 -55.531 -25.578 1 89.19 294 LEU A N 1
ATOM 2392 C CA . LEU A 1 294 ? -2.818 -55.969 -26.375 1 89.19 294 LEU A CA 1
ATOM 2393 C C . LEU A 1 294 ? -3.035 -55.031 -27.562 1 89.19 294 LEU A C 1
ATOM 2395 O O . LEU A 1 294 ? -3.842 -55.312 -28.453 1 89.19 294 LEU A O 1
ATOM 2399 N N . SER A 1 295 ? -2.357 -53.938 -27.578 1 88.38 295 SER A N 1
ATOM 2400 C CA . SER A 1 295 ? -2.467 -53.031 -28.688 1 88.38 295 SER A CA 1
ATOM 2401 C C . SER A 1 295 ? -1.525 -53.406 -29.828 1 88.38 295 SER A C 1
ATOM 2403 O O . SER A 1 295 ? -1.622 -52.875 -30.938 1 88.38 295 SER A O 1
ATOM 2405 N N . MET A 1 296 ? -0.722 -54.375 -29.641 1 89.19 296 MET A N 1
ATOM 2406 C CA . MET A 1 296 ? 0.31 -54.75 -30.594 1 89.19 296 MET A CA 1
ATOM 2407 C C . MET A 1 296 ? -0.161 -55.906 -31.484 1 89.19 296 MET A C 1
ATOM 2409 O O . MET A 1 296 ? -1.058 -56.656 -31.109 1 89.19 296 MET A O 1
ATOM 2413 N N . LYS A 1 297 ? 0.487 -56 -32.625 1 86.94 297 LYS A N 1
ATOM 2414 C CA . LYS A 1 297 ? 0.24 -57.125 -33.531 1 86.94 297 LYS A CA 1
ATOM 2415 C C . LYS A 1 297 ? 1.102 -58.312 -33.125 1 86.94 297 LYS A C 1
ATOM 2417 O O . LYS A 1 297 ? 2.223 -58.156 -32.656 1 86.94 297 LYS A O 1
ATOM 2422 N N . MET A 1 298 ? 0.529 -59.5 -33.438 1 85.38 298 MET A N 1
ATOM 2423 C CA . MET A 1 298 ? 1.224 -60.719 -33.094 1 85.38 298 MET A CA 1
ATOM 2424 C C . MET A 1 298 ? 2.568 -60.812 -33.781 1 85.38 298 MET A C 1
ATOM 2426 O O . MET A 1 298 ? 3.531 -61.375 -33.25 1 85.38 298 MET A O 1
ATOM 2430 N N . GLU A 1 299 ? 2.57 -60.344 -34.938 1 87.19 299 GLU A N 1
ATOM 2431 C CA . GLU A 1 299 ? 3.779 -60.406 -35.75 1 87.19 299 GLU A CA 1
ATOM 2432 C C . GLU A 1 299 ? 4.91 -59.594 -35.125 1 87.19 299 GLU A C 1
ATOM 2434 O O . GLU A 1 299 ? 6.086 -59.938 -35.281 1 87.19 299 GLU A O 1
ATOM 2439 N N . ASP A 1 300 ? 4.535 -58.594 -34.438 1 88.5 300 ASP A N 1
ATOM 2440 C CA . ASP A 1 300 ? 5.523 -57.719 -33.844 1 88.5 300 ASP A CA 1
ATOM 2441 C C . ASP A 1 300 ? 5.844 -58.125 -32.406 1 88.5 300 ASP A C 1
ATOM 2443 O O . ASP A 1 300 ? 6.965 -57.938 -31.953 1 88.5 300 ASP A O 1
ATOM 2447 N N . LEU A 1 301 ? 4.902 -58.688 -31.797 1 89.38 301 LEU A N 1
ATOM 2448 C CA . LEU A 1 301 ? 5.02 -59 -30.375 1 89.38 301 LEU A CA 1
ATOM 2449 C C . LEU A 1 301 ? 5.969 -60.188 -30.156 1 89.38 301 LEU A C 1
ATOM 2451 O O . LEU A 1 301 ? 6.789 -60.156 -29.234 1 89.38 301 LEU A O 1
ATOM 2455 N N . LYS A 1 302 ? 5.914 -61.125 -30.906 1 86.88 302 LYS A N 1
ATOM 2456 C CA . LYS A 1 302 ? 6.684 -62.344 -30.703 1 86.88 302 LYS A CA 1
ATOM 2457 C C . LYS A 1 302 ? 8.18 -62.062 -30.75 1 86.88 302 LYS A C 1
ATOM 2459 O O . LYS A 1 302 ? 8.914 -62.438 -29.828 1 86.88 302 LYS A O 1
ATOM 2464 N N . PRO A 1 303 ? 8.633 -61.406 -31.797 1 90.06 303 PRO A N 1
ATOM 2465 C CA . PRO A 1 303 ? 10.078 -61.156 -31.828 1 90.06 303 PRO A CA 1
ATOM 2466 C C . PRO A 1 303 ? 10.555 -60.312 -30.656 1 90.06 303 PRO A C 1
ATOM 2468 O O . PRO A 1 303 ? 11.656 -60.531 -30.141 1 90.06 303 PRO A O 1
ATOM 2471 N N . ILE A 1 304 ? 9.773 -59.438 -30.234 1 89.75 304 ILE A N 1
ATOM 2472 C CA . ILE A 1 304 ? 10.18 -58.5 -29.188 1 89.75 304 ILE A CA 1
ATOM 2473 C C . ILE A 1 304 ? 10.203 -59.219 -27.828 1 89.75 304 ILE A C 1
ATOM 2475 O O . ILE A 1 304 ? 11.07 -58.969 -27 1 89.75 304 ILE A O 1
ATOM 2479 N N . LEU A 1 305 ? 9.297 -60.156 -27.609 1 88.44 305 LEU A N 1
ATOM 2480 C CA . LEU A 1 305 ? 9.25 -60.875 -26.344 1 88.44 305 LEU A CA 1
ATOM 2481 C C . LEU A 1 305 ? 10.367 -61.938 -26.281 1 88.44 305 LEU A C 1
ATOM 2483 O O . LEU A 1 305 ? 10.797 -62.312 -25.188 1 88.44 305 LEU A O 1
ATOM 2487 N N . GLU A 1 306 ? 10.781 -62.344 -27.406 1 88.31 306 GLU A N 1
ATOM 2488 C CA . GLU A 1 306 ? 11.914 -63.25 -27.453 1 88.31 306 GLU A CA 1
ATOM 2489 C C . GLU A 1 306 ? 13.219 -62.531 -27.125 1 88.31 306 GLU A C 1
ATOM 2491 O O . GLU A 1 306 ? 14.094 -63.094 -26.453 1 88.31 306 GLU A O 1
ATOM 2496 N N . LYS A 1 307 ? 13.258 -61.344 -27.641 1 91.44 307 LYS A N 1
ATOM 2497 C CA . LYS A 1 307 ? 14.461 -60.562 -27.406 1 91.44 307 LYS A CA 1
ATOM 2498 C C . LYS A 1 307 ? 14.492 -60 -26 1 91.44 307 LYS A C 1
ATOM 2500 O O . LYS A 1 307 ? 15.539 -59.969 -25.344 1 91.44 307 LYS A O 1
ATOM 2505 N N . PHE A 1 308 ? 13.312 -59.469 -25.609 1 92.06 308 PHE A N 1
ATOM 2506 C CA . PHE A 1 308 ? 13.188 -58.875 -24.281 1 92.06 308 PHE A CA 1
ATOM 2507 C C . PHE A 1 308 ? 12.211 -59.656 -23.422 1 92.06 308 PHE A C 1
ATOM 2509 O O . PHE A 1 308 ? 11 -59.469 -23.516 1 92.06 308 PHE A O 1
ATOM 2516 N N . GLN A 1 309 ? 12.617 -60.375 -22.516 1 89.62 309 GLN A N 1
ATOM 2517 C CA . GLN A 1 309 ? 11.812 -61.312 -21.734 1 89.62 309 GLN A CA 1
ATOM 2518 C C . GLN A 1 309 ? 11.227 -60.656 -20.5 1 89.62 309 GLN A C 1
ATOM 2520 O O . GLN A 1 309 ? 11.43 -61.094 -19.375 1 89.62 309 GLN A O 1
ATOM 2525 N N . LEU A 1 310 ? 10.461 -59.656 -20.766 1 92.12 310 LEU A N 1
ATOM 2526 C CA . LEU A 1 310 ? 9.859 -58.875 -19.688 1 92.12 310 LEU A CA 1
ATOM 2527 C C . LEU A 1 310 ? 8.727 -59.656 -19.016 1 92.12 310 LEU A C 1
ATOM 2529 O O . LEU A 1 310 ? 8.375 -59.406 -17.859 1 92.12 310 LEU A O 1
ATOM 2533 N N . LEU A 1 311 ? 8.172 -60.625 -19.703 1 92.56 311 LEU A N 1
ATOM 2534 C CA . LEU A 1 311 ? 7.02 -61.375 -19.219 1 92.56 311 LEU A CA 1
ATOM 2535 C C . LEU A 1 311 ? 7.422 -62.812 -18.859 1 92.56 311 LEU A C 1
ATOM 2537 O O . LEU A 1 311 ? 8.344 -63.375 -19.453 1 92.56 311 LEU A O 1
ATOM 2541 N N . ASP A 1 312 ? 6.727 -63.281 -17.859 1 90 312 ASP A N 1
ATOM 2542 C CA . ASP A 1 312 ? 6.887 -64.688 -17.594 1 90 312 ASP A CA 1
ATOM 2543 C C . ASP A 1 312 ? 6.043 -65.562 -18.547 1 90 312 ASP A C 1
ATOM 2545 O O . ASP A 1 312 ? 5.246 -65 -19.312 1 90 312 ASP A O 1
ATOM 2549 N N . THR A 1 313 ? 6.262 -66.812 -18.5 1 88.88 313 THR A N 1
ATOM 2550 C CA . THR A 1 313 ? 5.629 -67.688 -19.453 1 88.88 313 THR A CA 1
ATOM 2551 C C . THR A 1 313 ? 4.109 -67.625 -19.344 1 88.88 313 THR A C 1
ATOM 2553 O O . THR A 1 313 ? 3.402 -67.625 -20.359 1 88.88 313 THR A O 1
ATOM 2556 N N . SER A 1 314 ? 3.664 -67.562 -18.109 1 88.94 314 SER A N 1
ATOM 2557 C CA . SER A 1 314 ? 2.221 -67.5 -17.906 1 88.94 314 SER A CA 1
ATOM 2558 C C . SER A 1 314 ? 1.643 -66.188 -18.438 1 88.94 314 SER A C 1
ATOM 2560 O O . SER A 1 314 ? 0.569 -66.188 -19.047 1 88.94 314 SER A O 1
ATOM 2562 N N . GLU A 1 315 ? 2.359 -65.188 -18.25 1 91 315 GLU A N 1
ATOM 2563 C CA . GLU A 1 315 ? 1.919 -63.844 -18.719 1 91 315 GLU A CA 1
ATOM 2564 C C . GLU A 1 315 ? 1.938 -63.781 -20.234 1 91 315 GLU A C 1
ATOM 2566 O O . GLU A 1 315 ? 1.019 -63.219 -20.844 1 91 315 GLU A O 1
ATOM 2571 N N . GLU A 1 316 ? 2.965 -64.312 -20.781 1 89.81 316 GLU A N 1
ATOM 2572 C CA . GLU A 1 316 ? 3.082 -64.312 -22.234 1 89.81 316 GLU A CA 1
ATOM 2573 C C . GLU A 1 316 ? 1.921 -65.125 -22.875 1 89.81 316 GLU A C 1
ATOM 2575 O O . GLU A 1 316 ? 1.345 -64.625 -23.859 1 89.81 316 GLU A O 1
ATOM 2580 N N . LEU A 1 317 ? 1.625 -66.188 -22.297 1 86.81 317 LEU A N 1
ATOM 2581 C CA . LEU A 1 317 ? 0.538 -67 -22.812 1 86.81 317 LEU A CA 1
ATOM 2582 C C . LEU A 1 317 ? -0.795 -66.25 -22.703 1 86.81 317 LEU A C 1
ATOM 2584 O O . LEU A 1 317 ? -1.627 -66.375 -23.609 1 86.81 317 LEU A O 1
ATOM 2588 N N . ALA A 1 318 ? -0.957 -65.625 -21.625 1 88 318 ALA A N 1
ATOM 2589 C CA . ALA A 1 318 ? -2.195 -64.875 -21.422 1 88 318 ALA A CA 1
ATOM 2590 C C . ALA A 1 318 ? -2.373 -63.844 -22.5 1 88 318 ALA A C 1
ATOM 2592 O O . ALA A 1 318 ? -3.475 -63.656 -23.031 1 88 318 ALA A O 1
ATOM 2593 N N . ILE A 1 319 ? -1.366 -63.156 -22.844 1 90.06 319 ILE A N 1
ATOM 2594 C CA . ILE A 1 319 ? -1.416 -62.094 -23.859 1 90.06 319 ILE A CA 1
ATOM 2595 C C . ILE A 1 319 ? -1.688 -62.719 -25.219 1 90.06 319 ILE A C 1
ATOM 2597 O O . ILE A 1 319 ? -2.541 -62.219 -25.969 1 90.06 319 ILE A O 1
ATOM 2601 N N . LEU A 1 320 ? -0.995 -63.75 -25.562 1 85.38 320 LEU A N 1
ATOM 2602 C CA . LEU A 1 320 ? -1.144 -64.375 -26.859 1 85.38 320 LEU A CA 1
ATOM 2603 C C . LEU A 1 320 ? -2.557 -64.938 -27.031 1 85.38 320 LEU A C 1
ATOM 2605 O O . LEU A 1 320 ? -3.139 -64.812 -28.109 1 85.38 320 LEU A O 1
ATOM 2609 N N . TRP A 1 321 ? -3.025 -65.5 -25.922 1 82.38 321 TRP A N 1
ATOM 2610 C CA . TRP A 1 321 ? -4.383 -66 -25.953 1 82.38 321 TRP A CA 1
ATOM 2611 C C . TRP A 1 321 ? -5.395 -64.875 -26.234 1 82.38 321 TRP A C 1
ATOM 2613 O O . TRP A 1 321 ? -6.332 -65.125 -27.016 1 82.38 321 TRP A O 1
ATOM 2623 N N . ASN A 1 322 ? -5.195 -63.781 -25.672 1 85.38 322 ASN A N 1
ATOM 2624 C CA . ASN A 1 322 ? -6.137 -62.688 -25.828 1 85.38 322 ASN A CA 1
ATOM 2625 C C . ASN A 1 322 ? -6.012 -62.031 -27.188 1 85.38 322 ASN A C 1
ATOM 2627 O O . ASN A 1 322 ? -6.984 -61.469 -27.719 1 85.38 322 ASN A O 1
ATOM 2631 N N . LEU A 1 323 ? -4.945 -62.094 -27.797 1 85.88 323 LEU A N 1
ATOM 2632 C CA . LEU A 1 323 ? -4.727 -61.5 -29.109 1 85.88 323 LEU A CA 1
ATOM 2633 C C . LEU A 1 323 ? -5.27 -62.375 -30.219 1 85.88 323 LEU A C 1
ATOM 2635 O O . LEU A 1 323 ? -5.699 -61.906 -31.25 1 85.88 323 LEU A O 1
ATOM 2639 N N . THR A 1 324 ? -5.176 -63.625 -30.109 1 79.81 324 THR A N 1
ATOM 2640 C CA . THR A 1 324 ? -5.504 -64.562 -31.188 1 79.81 324 THR A CA 1
ATOM 2641 C C . THR A 1 324 ? -6.949 -65 -31.062 1 79.81 324 THR A C 1
ATOM 2643 O O . THR A 1 324 ? -7.609 -65.312 -32.062 1 79.81 324 THR A O 1
ATOM 2646 N N . MET A 1 325 ? -7.508 -65.25 -29.906 1 72.19 325 MET A N 1
ATOM 2647 C CA . MET A 1 325 ? -8.812 -65.875 -29.75 1 72.19 325 MET A CA 1
ATOM 2648 C C . MET A 1 325 ? -9.938 -64.875 -30.031 1 72.19 325 MET A C 1
ATOM 2650 O O . MET A 1 325 ? -9.828 -63.719 -29.703 1 72.19 325 MET A O 1
ATOM 2654 N N . PRO A 1 326 ? -11.016 -65.188 -30.984 1 60.19 326 PRO A N 1
ATOM 2655 C CA . PRO A 1 326 ? -12.172 -64.312 -31.328 1 60.19 326 PRO A CA 1
ATOM 2656 C C . PRO A 1 326 ? -12.969 -63.906 -30.094 1 60.19 326 PRO A C 1
ATOM 2658 O O . PRO A 1 326 ? -12.953 -64.625 -29.078 1 60.19 326 PRO A O 1
ATOM 2661 N N . LYS A 1 327 ? -13.352 -62.5 -29.953 1 60.94 327 LYS A N 1
ATOM 2662 C CA . LYS A 1 327 ? -14.039 -61.812 -28.859 1 60.94 327 LYS A CA 1
ATOM 2663 C C . LYS A 1 327 ? -15.188 -62.688 -28.328 1 60.94 327 LYS A C 1
ATOM 2665 O O . LYS A 1 327 ? -15.742 -62.406 -27.266 1 60.94 327 LYS A O 1
ATOM 2670 N N . SER A 1 328 ? -15.742 -63.5 -29.172 1 53.19 328 SER A N 1
ATOM 2671 C CA . SER A 1 328 ? -16.953 -64.188 -28.797 1 53.19 328 SER A CA 1
ATOM 2672 C C . SER A 1 328 ? -16.688 -65.188 -27.672 1 53.19 328 SER A C 1
ATOM 2674 O O . SER A 1 328 ? -17.625 -65.625 -27 1 53.19 328 SER A O 1
ATOM 2676 N N . THR A 1 329 ? -15.625 -65.938 -27.719 1 53 329 THR A N 1
ATOM 2677 C CA . THR A 1 329 ? -15.453 -67 -26.766 1 53 329 THR A CA 1
ATOM 2678 C C . THR A 1 329 ? -14.984 -66.438 -25.406 1 53 329 THR A C 1
ATOM 2680 O O . THR A 1 329 ? -14.383 -65.375 -25.344 1 53 329 THR A O 1
ATOM 2683 N N . GLY A 1 330 ? -15.281 -67.125 -24.156 1 50.72 330 GLY A N 1
ATOM 2684 C CA . GLY A 1 330 ? -15.031 -66.812 -22.75 1 50.72 330 GLY A CA 1
ATOM 2685 C C . GLY A 1 330 ? -13.773 -66 -22.516 1 50.72 330 GLY A C 1
ATOM 2686 O O . GLY A 1 330 ? -12.719 -66.312 -23.078 1 50.72 330 GLY A O 1
ATOM 2687 N N . PHE A 1 331 ? -13.789 -64.75 -22.344 1 52.31 331 PHE A N 1
ATOM 2688 C CA . PHE A 1 331 ? -12.773 -63.719 -22.062 1 52.31 331 PHE A CA 1
ATOM 2689 C C . PHE A 1 331 ? -11.719 -64.312 -21.094 1 52.31 331 PHE A C 1
ATOM 2691 O O . PHE A 1 331 ? -12.062 -64.812 -20.031 1 52.31 331 PHE A O 1
ATOM 2698 N N . THR A 1 332 ? -10.766 -64.938 -21.578 1 60.03 332 THR A N 1
ATOM 2699 C CA . THR A 1 332 ? -9.734 -65.25 -20.578 1 60.03 332 THR A CA 1
ATOM 2700 C C . THR A 1 332 ? -9.242 -64 -19.891 1 60.03 332 THR A C 1
ATOM 2702 O O . THR A 1 332 ? -8.93 -63 -20.562 1 60.03 332 THR A O 1
ATOM 2705 N N . SER A 1 333 ? -9.461 -63.906 -18.609 1 73.25 333 SER A N 1
ATOM 2706 C CA . SER A 1 333 ? -9.148 -62.812 -17.688 1 73.25 333 SER A CA 1
ATOM 2707 C C . SER A 1 333 ? -7.66 -62.5 -17.703 1 73.25 333 SER A C 1
ATOM 2709 O O . SER A 1 333 ? -6.82 -63.406 -17.672 1 73.25 333 SER A O 1
ATOM 2711 N N . ILE A 1 334 ? -7.215 -61.406 -18.219 1 81.12 334 ILE A N 1
ATOM 2712 C CA . ILE A 1 334 ? -5.844 -60.906 -18.125 1 81.12 334 ILE A CA 1
ATOM 2713 C C . ILE A 1 334 ? -5.449 -60.75 -16.656 1 81.12 334 ILE A C 1
ATOM 2715 O O . ILE A 1 334 ? -6.242 -60.281 -15.852 1 81.12 334 ILE A O 1
ATOM 2719 N N . PRO A 1 335 ? -4.336 -61.375 -16.375 1 85.75 335 PRO A N 1
ATOM 2720 C CA . PRO A 1 335 ? -3.873 -61.156 -15 1 85.75 335 PRO A CA 1
ATOM 2721 C C . PRO A 1 335 ? -3.92 -59.688 -14.586 1 85.75 335 PRO A C 1
ATOM 2723 O O . PRO A 1 335 ? -3.738 -58.812 -15.422 1 85.75 335 PRO A O 1
ATOM 2726 N N . SER A 1 336 ? -4.176 -59.5 -13.344 1 86.31 336 SER A N 1
ATOM 2727 C CA . SER A 1 336 ? -4.398 -58.156 -12.805 1 86.31 336 SER A CA 1
ATOM 2728 C C . SER A 1 336 ? -3.143 -57.312 -12.93 1 86.31 336 SER A C 1
ATOM 2730 O O . SER A 1 336 ? -3.225 -56.062 -12.93 1 86.31 336 SER A O 1
ATOM 2732 N N . ASN A 1 337 ? -2.037 -57.969 -13.086 1 90.69 337 ASN A N 1
ATOM 2733 C CA . ASN A 1 337 ? -0.787 -57.219 -13.148 1 90.69 337 ASN A CA 1
ATOM 2734 C C . ASN A 1 337 ? -0.484 -56.75 -14.57 1 90.69 337 ASN A C 1
ATOM 2736 O O . ASN A 1 337 ? 0.51 -56.062 -14.812 1 90.69 337 ASN A O 1
ATOM 2740 N N . LEU A 1 338 ? -1.302 -57.094 -15.5 1 92.19 338 LEU A N 1
ATOM 2741 C CA . LEU A 1 338 ? -1.089 -56.719 -16.891 1 92.19 338 LEU A CA 1
ATOM 2742 C C . LEU A 1 338 ? -2.137 -55.688 -17.328 1 92.19 338 LEU A C 1
ATOM 2744 O O . LEU A 1 338 ? -3.229 -55.625 -16.75 1 92.19 338 LEU A O 1
ATOM 2748 N N . CYS A 1 339 ? -1.768 -54.938 -18.297 1 91.94 339 CYS A N 1
ATOM 2749 C CA . CYS A 1 339 ? -2.637 -53.875 -18.812 1 91.94 339 CYS A CA 1
ATOM 2750 C C . CYS A 1 339 ? -3.74 -54.438 -19.688 1 91.94 339 CYS A C 1
ATOM 2752 O O . CYS A 1 339 ? -3.477 -55.281 -20.547 1 91.94 339 CYS A O 1
ATOM 2754 N N . GLU A 1 340 ? -4.926 -53.938 -19.531 1 86.94 340 GLU A N 1
ATOM 2755 C CA . GLU A 1 340 ? -6.07 -54.469 -20.281 1 86.94 340 GLU A CA 1
ATOM 2756 C C . GLU A 1 340 ? -6.402 -53.562 -21.469 1 86.94 340 GLU A C 1
ATOM 2758 O O . GLU A 1 340 ? -7.203 -53.906 -22.328 1 86.94 340 GLU A O 1
ATOM 2763 N N . ILE A 1 341 ? -5.785 -52.469 -21.516 1 86.5 341 ILE A N 1
ATOM 2764 C CA . ILE A 1 341 ? -6.109 -51.5 -22.547 1 86.5 341 ILE A CA 1
ATOM 2765 C C . ILE A 1 341 ? -5.559 -51.969 -23.891 1 86.5 341 ILE A C 1
ATOM 2767 O O . ILE A 1 341 ? -4.363 -52.25 -24.016 1 86.5 341 ILE A O 1
ATOM 2771 N N . ALA A 1 342 ? -6.32 -52.062 -24.891 1 83.31 342 ALA A N 1
ATOM 2772 C CA . ALA A 1 342 ? -5.922 -52.562 -26.219 1 83.31 342 ALA A CA 1
ATOM 2773 C C . ALA A 1 342 ? -5.785 -51.406 -27.203 1 83.31 342 ALA A C 1
ATOM 2775 O O . ALA A 1 342 ? -5.328 -51.594 -28.344 1 83.31 342 ALA A O 1
ATOM 2776 N N . ARG A 1 343 ? -6.141 -50.281 -26.766 1 81.25 343 ARG A N 1
ATOM 2777 C CA . ARG A 1 343 ? -6.055 -49.125 -27.641 1 81.25 343 ARG A CA 1
ATOM 2778 C C . ARG A 1 343 ? -4.605 -48.656 -27.797 1 81.25 343 ARG A C 1
ATOM 2780 O O . ARG A 1 343 ? -3.84 -48.656 -26.828 1 81.25 343 ARG A O 1
ATOM 2787 N N . ASN A 1 344 ? -4.254 -48.375 -29.062 1 83.38 344 ASN A N 1
ATOM 2788 C CA . ASN A 1 344 ? -2.916 -47.844 -29.359 1 83.38 344 ASN A CA 1
ATOM 2789 C C . ASN A 1 344 ? -2.732 -46.438 -28.828 1 83.38 344 ASN A C 1
ATOM 2791 O O . ASN A 1 344 ? -3.658 -45.625 -28.891 1 83.38 344 ASN A O 1
ATOM 2795 N N . ARG A 1 345 ? -1.609 -46.125 -28.297 1 86.56 345 ARG A N 1
ATOM 2796 C CA . ARG A 1 345 ? -1.385 -44.812 -27.734 1 86.56 345 ARG A CA 1
ATOM 2797 C C . ARG A 1 345 ? -0.47 -43.969 -28.625 1 86.56 345 ARG A C 1
ATOM 2799 O O . ARG A 1 345 ? -0.063 -42.875 -28.266 1 86.56 345 ARG A O 1
ATOM 2806 N N . SER A 1 346 ? -0.176 -44.438 -29.812 1 85 346 SER A N 1
ATOM 2807 C CA . SER A 1 346 ? 0.677 -43.719 -30.75 1 85 346 SER A CA 1
ATOM 2808 C C . SER A 1 346 ? -0.092 -42.594 -31.438 1 85 346 SER A C 1
ATOM 2810 O O . SER A 1 346 ? -1.191 -42.812 -31.953 1 85 346 SER A O 1
ATOM 2812 N N . VAL A 1 347 ? 0.515 -41.469 -31.422 1 80.94 347 VAL A N 1
ATOM 2813 C CA . VAL A 1 347 ? -0.102 -40.312 -32.094 1 80.94 347 VAL A CA 1
ATOM 2814 C C . VAL A 1 347 ? 0.102 -40.406 -33.594 1 80.94 347 VAL A C 1
ATOM 2816 O O . VAL A 1 347 ? -0.618 -39.781 -34.375 1 80.94 347 VAL A O 1
ATOM 2819 N N . ASN A 1 348 ? 1.066 -41.188 -33.906 1 75.88 348 ASN A N 1
ATOM 2820 C CA . ASN A 1 348 ? 1.326 -41.375 -35.344 1 75.88 348 ASN A CA 1
ATOM 2821 C C . ASN A 1 348 ? 0.184 -42.094 -36.031 1 75.88 348 ASN A C 1
ATOM 2823 O O . ASN A 1 348 ? 0.032 -42 -37.25 1 75.88 348 ASN A O 1
ATOM 2827 N N . ASN A 1 349 ? -0.597 -42.75 -35.25 1 73.75 349 ASN A N 1
ATOM 2828 C CA . ASN A 1 349 ? -1.737 -43.5 -35.781 1 73.75 349 ASN A CA 1
ATOM 2829 C C . ASN A 1 349 ? -3.029 -42.688 -35.656 1 73.75 349 ASN A C 1
ATOM 2831 O O . ASN A 1 349 ? -4.109 -43.281 -35.531 1 73.75 349 ASN A O 1
ATOM 2835 N N . CYS A 1 350 ? -2.818 -41.406 -35.75 1 78.56 350 CYS A N 1
ATOM 2836 C CA . CYS A 1 350 ? -3.998 -40.562 -35.562 1 78.56 350 CYS A CA 1
ATOM 2837 C C . CYS A 1 350 ? -4.848 -40.562 -36.844 1 78.56 350 CYS A C 1
ATOM 2839 O O . CYS A 1 350 ? -4.344 -40.812 -37.938 1 78.56 350 CYS A O 1
ATOM 2841 N N . SER A 1 351 ? -6.117 -40.406 -36.531 1 81.88 351 SER A N 1
ATOM 2842 C CA . SER A 1 351 ? -7.055 -40.25 -37.625 1 81.88 351 SER A CA 1
ATOM 2843 C C . SER A 1 351 ? -7.133 -38.812 -38.094 1 81.88 351 SER A C 1
ATOM 2845 O O . SER A 1 351 ? -7.023 -37.875 -37.281 1 81.88 351 SER A O 1
ATOM 2847 N N . ARG A 1 352 ? -7.156 -38.656 -39.375 1 84.38 352 ARG A N 1
ATOM 2848 C CA . ARG A 1 352 ? -7.285 -37.312 -39.938 1 84.38 352 ARG A CA 1
ATOM 2849 C C . ARG A 1 352 ? -8.711 -37.062 -40.438 1 84.38 352 ARG A C 1
ATOM 2851 O O . ARG A 1 352 ? -9.195 -37.781 -41.312 1 84.38 352 ARG A O 1
ATOM 2858 N N . ILE A 1 353 ? -9.242 -36.156 -39.75 1 84.94 353 ILE A N 1
ATOM 2859 C CA . ILE A 1 353 ? -10.609 -35.844 -40.094 1 84.94 353 ILE A CA 1
ATOM 2860 C C . ILE A 1 353 ? -10.609 -34.594 -41.031 1 84.94 353 ILE A C 1
ATOM 2862 O O . ILE A 1 353 ? -10.164 -33.531 -40.625 1 84.94 353 ILE A O 1
ATOM 2866 N N . GLU A 1 354 ? -11.18 -34.812 -42.125 1 87.31 354 GLU A N 1
ATOM 2867 C CA . GLU A 1 354 ? -11.227 -33.719 -43.094 1 87.31 354 GLU A CA 1
ATOM 2868 C C . GLU A 1 354 ? -12.391 -32.781 -42.812 1 87.31 354 GLU A C 1
ATOM 2870 O O . GLU A 1 354 ? -13.539 -33.219 -42.688 1 87.31 354 GLU A O 1
ATOM 2875 N N . LEU A 1 355 ? -12.055 -31.562 -42.719 1 86.31 355 LEU A N 1
ATOM 2876 C CA . LEU A 1 355 ? -13.094 -30.547 -42.562 1 86.31 355 LEU A CA 1
ATOM 2877 C C . LEU A 1 355 ? -13.688 -30.172 -43.906 1 86.31 355 LEU A C 1
ATOM 2879 O O . LEU A 1 355 ? -13.016 -30.266 -44.938 1 86.31 355 LEU A O 1
ATOM 2883 N N . PRO A 1 356 ? -14.969 -29.875 -43.812 1 85.25 356 PRO A N 1
ATOM 2884 C CA . PRO A 1 356 ? -15.602 -29.453 -45.062 1 85.25 356 PRO A CA 1
ATOM 2885 C C . PRO A 1 356 ? -15.172 -28.047 -45.469 1 85.25 356 PRO A C 1
ATOM 2887 O O . PRO A 1 356 ? -15.953 -27.094 -45.375 1 85.25 356 PRO A O 1
ATOM 2890 N N . THR A 1 357 ? -14.016 -28 -45.969 1 82.19 357 THR A N 1
ATOM 2891 C CA . THR A 1 357 ? -13.453 -26.719 -46.344 1 82.19 357 THR A CA 1
ATOM 2892 C C . THR A 1 357 ? -13.211 -26.672 -47.844 1 82.19 357 THR A C 1
ATOM 2894 O O . THR A 1 357 ? -13.047 -27.719 -48.5 1 82.19 357 THR A O 1
ATOM 2897 N N . GLU A 1 358 ? -13.398 -25.5 -48.438 1 79.75 358 GLU A N 1
ATOM 2898 C CA . GLU A 1 358 ? -13.102 -25.219 -49.844 1 79.75 358 GLU A CA 1
ATOM 2899 C C . GLU A 1 358 ? -12.32 -23.922 -50 1 79.75 358 GLU A C 1
ATOM 2901 O O . GLU A 1 358 ? -12.453 -23.016 -49.188 1 79.75 358 GLU A O 1
ATOM 2906 N N . TYR A 1 359 ? -11.359 -24.078 -50.875 1 72.06 359 TYR A N 1
ATOM 2907 C CA . TYR A 1 359 ? -10.648 -22.828 -51.156 1 72.06 359 TYR A CA 1
ATOM 2908 C C . TYR A 1 359 ? -11.562 -21.828 -51.844 1 72.06 359 TYR A C 1
ATOM 2910 O O . TYR A 1 359 ? -12.281 -22.188 -52.781 1 72.06 359 TYR A O 1
ATOM 2918 N N . LYS A 1 360 ? -12.047 -20.922 -51.219 1 58.03 360 LYS A N 1
ATOM 2919 C CA . LYS A 1 360 ? -12.844 -19.938 -51.938 1 58.03 360 LYS A CA 1
ATOM 2920 C C . LYS A 1 360 ? -12.07 -18.625 -52.125 1 58.03 360 LYS A C 1
ATOM 2922 O O . LYS A 1 360 ? -11.422 -18.156 -51.188 1 58.03 360 LYS A O 1
ATOM 2927 N N . TYR A 1 361 ? -11.633 -18.422 -53.188 1 47.81 361 TYR A N 1
ATOM 2928 C CA . TYR A 1 361 ? -11.031 -17.141 -53.531 1 47.81 361 TYR A CA 1
ATOM 2929 C C . TYR A 1 361 ? -12.062 -16.016 -53.438 1 47.81 361 TYR A C 1
ATOM 2931 O O . TYR A 1 361 ? -13.078 -16.031 -54.156 1 47.81 361 TYR A O 1
ATOM 2939 N N . ASP A 1 362 ? -12.375 -15.539 -52.344 1 48.28 362 ASP A N 1
ATOM 2940 C CA . ASP A 1 362 ? -13.086 -14.281 -52.562 1 48.28 362 ASP A CA 1
ATOM 2941 C C . ASP A 1 362 ? -12.18 -13.227 -53.188 1 48.28 362 ASP A C 1
ATOM 2943 O O . ASP A 1 362 ? -11.375 -12.609 -52.5 1 48.28 362 ASP A O 1
ATOM 2947 N N . GLY A 1 363 ? -11.609 -13.484 -54.156 1 41.62 363 GLY A N 1
ATOM 2948 C CA . GLY A 1 363 ? -10.641 -12.594 -54.781 1 41.62 363 GLY A CA 1
ATOM 2949 C C . GLY A 1 363 ? -11.141 -11.172 -54.906 1 41.62 363 GLY A C 1
ATOM 2950 O O . GLY A 1 363 ? -11.938 -10.867 -55.781 1 41.62 363 GLY A O 1
ATOM 2951 N N . ASN A 1 364 ? -11.836 -10.297 -54.188 1 40.62 364 ASN A N 1
ATOM 2952 C CA . ASN A 1 364 ? -11.312 -9.031 -54.688 1 40.62 364 ASN A CA 1
ATOM 2953 C C . ASN A 1 364 ? -9.789 -8.969 -54.594 1 40.62 364 ASN A C 1
ATOM 2955 O O . ASN A 1 364 ? -9.234 -9.164 -53.5 1 40.62 364 ASN A O 1
ATOM 2959 N N . LEU A 1 365 ? -9.047 -9.477 -55.625 1 39.47 365 LEU A N 1
ATOM 2960 C CA . LEU A 1 365 ? -7.598 -9.438 -55.812 1 39.47 365 LEU A CA 1
ATOM 2961 C C . LEU A 1 365 ? -6.973 -8.281 -55.031 1 39.47 365 LEU A C 1
ATOM 2963 O O . LEU A 1 365 ? -5.754 -8.227 -54.875 1 39.47 365 LEU A O 1
ATOM 2967 N N . MET A 1 366 ? -7.602 -7.301 -54.969 1 43.12 366 MET A N 1
ATOM 2968 C CA . MET A 1 366 ? -6.961 -6.078 -54.5 1 43.12 366 MET A CA 1
ATOM 2969 C C . MET A 1 366 ? -6.613 -6.18 -53.031 1 43.12 366 MET A C 1
ATOM 2971 O O . MET A 1 366 ? -5.875 -5.344 -52.5 1 43.12 366 MET A O 1
ATOM 2975 N N . THR A 1 367 ? -7.363 -6.723 -52.188 1 47.28 367 THR A N 1
ATOM 2976 C CA . THR A 1 367 ? -7.012 -6.625 -50.781 1 47.28 367 THR A CA 1
ATOM 2977 C C . THR A 1 367 ? -6.438 -7.945 -50.281 1 47.28 367 THR A C 1
ATOM 2979 O O . THR A 1 367 ? -7.184 -8.875 -49.969 1 47.28 367 THR A O 1
ATOM 2982 N N . PHE A 1 368 ? -5.477 -8.344 -50.812 1 48.47 368 PHE A N 1
ATOM 2983 C CA . PHE A 1 368 ? -4.723 -9.562 -50.562 1 48.47 368 PHE A CA 1
ATOM 2984 C C . PHE A 1 368 ? -4.32 -9.656 -49.094 1 48.47 368 PHE A C 1
ATOM 2986 O O . PHE A 1 368 ? -3.312 -10.281 -48.781 1 48.47 368 PHE A O 1
ATOM 2993 N N . HIS A 1 369 ? -4.559 -8.727 -48.344 1 52.75 369 HIS A N 1
ATOM 2994 C CA . HIS A 1 369 ? -4.293 -8.805 -46.906 1 52.75 369 HIS A CA 1
ATOM 2995 C C . HIS A 1 369 ? -5.57 -9.102 -46.125 1 52.75 369 HIS A C 1
ATOM 2997 O O . HIS A 1 369 ? -6.629 -8.547 -46.438 1 52.75 369 HIS A O 1
ATOM 3003 N N . THR A 1 370 ? -5.766 -10.258 -45.656 1 55.75 370 THR A N 1
ATOM 3004 C CA . THR A 1 370 ? -6.898 -10.414 -44.75 1 55.75 370 THR A CA 1
ATOM 3005 C C . THR A 1 370 ? -6.543 -9.914 -43.344 1 55.75 370 THR A C 1
ATOM 3007 O O . THR A 1 370 ? -5.449 -10.18 -42.844 1 55.75 370 THR A O 1
ATOM 3010 N N . ASP A 1 371 ? -7.262 -8.914 -42.844 1 60.09 371 ASP A N 1
ATOM 3011 C CA . ASP A 1 371 ? -7.266 -8.555 -41.438 1 60.09 371 ASP A CA 1
ATOM 3012 C C . ASP A 1 371 ? -7.363 -9.797 -40.562 1 60.09 371 ASP A C 1
ATOM 3014 O O . ASP A 1 371 ? -7.805 -10.852 -41 1 60.09 371 ASP A O 1
ATOM 3018 N N . GLU A 1 372 ? -6.758 -9.695 -39.375 1 73.69 372 GLU A N 1
ATOM 3019 C CA . GLU A 1 372 ? -6.816 -10.734 -38.344 1 73.69 372 GLU A CA 1
ATOM 3020 C C . GLU A 1 372 ? -8.242 -11.258 -38.188 1 73.69 372 GLU A C 1
ATOM 3022 O O . GLU A 1 372 ? -9.18 -10.469 -38 1 73.69 372 GLU A O 1
ATOM 3027 N N . CYS A 1 373 ? -8.367 -12.555 -38.562 1 76.44 373 CYS A N 1
ATOM 3028 C CA . CYS A 1 373 ? -9.656 -13.203 -38.406 1 76.44 373 CYS A CA 1
ATOM 3029 C C . CYS A 1 373 ? -9.656 -14.117 -37.188 1 76.44 373 CYS A C 1
ATOM 3031 O O . CYS A 1 373 ? -8.656 -14.766 -36.906 1 76.44 373 CYS A O 1
ATOM 3033 N N . TYR A 1 374 ? -10.734 -13.984 -36.469 1 84.81 374 TYR A N 1
ATOM 3034 C CA . TYR A 1 374 ? -10.93 -14.812 -35.281 1 84.81 374 TYR A CA 1
ATOM 3035 C C . TYR A 1 374 ? -12.203 -15.641 -35.406 1 84.81 374 TYR A C 1
ATOM 3037 O O . TYR A 1 374 ? -13.297 -15.094 -35.562 1 84.81 374 TYR A O 1
ATOM 3045 N N . THR A 1 375 ? -12.008 -16.969 -35.469 1 84.5 375 THR A N 1
ATOM 3046 C CA . THR A 1 375 ? -13.141 -17.875 -35.562 1 84.5 375 THR A CA 1
ATOM 3047 C C . THR A 1 375 ? -13.172 -18.844 -34.375 1 84.5 375 THR A C 1
ATOM 3049 O O . THR A 1 375 ? -12.125 -19.359 -33.969 1 84.5 375 THR A O 1
ATOM 3052 N N . THR A 1 376 ? -14.336 -19 -33.812 1 89.38 376 THR A N 1
ATOM 3053 C CA . THR A 1 376 ? -14.492 -19.953 -32.719 1 89.38 376 THR A CA 1
ATOM 3054 C C . THR A 1 376 ? -15.547 -21 -33.031 1 89.38 376 THR A C 1
ATOM 3056 O O . THR A 1 376 ? -16.484 -20.719 -33.812 1 89.38 376 THR A O 1
ATOM 3059 N N . ALA A 1 377 ? -15.312 -22.203 -32.562 1 90 377 ALA A N 1
ATOM 3060 C CA . ALA A 1 377 ? -16.281 -23.281 -32.75 1 90 377 ALA A CA 1
ATOM 3061 C C . ALA A 1 377 ? -16.438 -24.094 -31.469 1 90 377 ALA A C 1
ATOM 3063 O O . ALA A 1 377 ? -15.469 -24.344 -30.75 1 90 377 ALA A O 1
ATOM 3064 N N . GLU A 1 378 ? -17.656 -24.422 -31.234 1 92.94 378 GLU A N 1
ATOM 3065 C CA . GLU A 1 378 ? -17.938 -25.375 -30.172 1 92.94 378 GLU A CA 1
ATOM 3066 C C . GLU A 1 378 ? -17.781 -26.812 -30.672 1 92.94 378 GLU A C 1
ATOM 3068 O O . GLU A 1 378 ? -18.188 -27.141 -31.781 1 92.94 378 GLU A O 1
ATOM 3073 N N . VAL A 1 379 ? -17.109 -27.562 -29.875 1 92.31 379 VAL A N 1
ATOM 3074 C CA . VAL A 1 379 ? -16.859 -28.953 -30.25 1 92.31 379 VAL A CA 1
ATOM 3075 C C . VAL A 1 379 ? -17.516 -29.875 -29.234 1 92.31 379 VAL A C 1
ATOM 3077 O O . VAL A 1 379 ? -17.266 -29.766 -28.031 1 92.31 379 VAL A O 1
ATOM 3080 N N . VAL A 1 380 ? -18.328 -30.75 -29.75 1 92.81 380 VAL A N 1
ATOM 3081 C CA . VAL A 1 380 ? -18.984 -31.75 -28.906 1 92.81 380 VAL A CA 1
ATOM 3082 C C . VAL A 1 380 ? -18.734 -33.156 -29.469 1 92.81 380 VAL A C 1
ATOM 3084 O O . VAL A 1 380 ? -18.641 -33.344 -30.688 1 92.81 380 VAL A O 1
ATOM 3087 N N . VAL A 1 381 ? -18.578 -34.062 -28.562 1 91.88 381 VAL A N 1
ATOM 3088 C CA . VAL A 1 381 ? -18.281 -35.438 -28.984 1 91.88 381 VAL A CA 1
ATOM 3089 C C . VAL A 1 381 ? -19.359 -36.375 -28.469 1 91.88 381 VAL A C 1
ATOM 3091 O O . VAL A 1 381 ? -19.828 -36.25 -27.328 1 91.88 381 VAL A O 1
ATOM 3094 N N . THR A 1 382 ? -19.812 -37.25 -29.328 1 90.5 382 THR A N 1
ATOM 3095 C CA . THR A 1 382 ? -20.719 -38.312 -28.953 1 90.5 382 THR A CA 1
ATOM 3096 C C . THR A 1 382 ? -20.047 -39.688 -29.172 1 90.5 382 THR A C 1
ATOM 3098 O O . THR A 1 382 ? -19.312 -39.875 -30.141 1 90.5 382 THR A O 1
ATOM 3101 N N . GLY A 1 383 ? -20.234 -40.688 -28.188 1 88.69 383 GLY A N 1
ATOM 3102 C CA . GLY A 1 383 ? -19.594 -41.969 -28.266 1 88.69 383 GLY A CA 1
ATOM 3103 C C . GLY A 1 383 ? -18.344 -42.062 -27.406 1 88.69 383 GLY A C 1
ATOM 3104 O O . GLY A 1 383 ? -18.359 -41.719 -26.219 1 88.69 383 GLY A O 1
ATOM 3105 N N . SER A 1 384 ? -17.266 -42.625 -28.062 1 86.69 384 SER A N 1
ATOM 3106 C CA . SER A 1 384 ? -16 -42.75 -27.344 1 86.69 384 SER A CA 1
ATOM 3107 C C . SER A 1 384 ? -15.289 -41.406 -27.234 1 86.69 384 SER A C 1
ATOM 3109 O O . SER A 1 384 ? -15.5 -40.531 -28.062 1 86.69 384 SER A O 1
ATOM 3111 N N . PRO A 1 385 ? -14.516 -41.344 -26.266 1 87.19 385 PRO A N 1
ATOM 3112 C CA . PRO A 1 385 ? -13.773 -40.062 -26.125 1 87.19 385 PRO A CA 1
ATOM 3113 C C . PRO A 1 385 ? -12.82 -39.812 -27.297 1 87.19 385 PRO A C 1
ATOM 3115 O O . PRO A 1 385 ? -12.344 -40.75 -27.922 1 87.19 385 PRO A O 1
ATOM 3118 N N . LEU A 1 386 ? -12.672 -38.562 -27.547 1 88.5 386 LEU A N 1
ATOM 3119 C CA . LEU A 1 386 ? -11.805 -38.125 -28.641 1 88.5 386 LEU A CA 1
ATOM 3120 C C . LEU A 1 386 ? -10.688 -37.25 -28.141 1 88.5 386 LEU A C 1
ATOM 3122 O O . LEU A 1 386 ? -10.906 -36.375 -27.281 1 88.5 386 LEU A O 1
ATOM 3126 N N . PHE A 1 387 ? -9.461 -37.562 -28.641 1 88.06 387 PHE A N 1
ATOM 3127 C CA . PHE A 1 387 ? -8.305 -36.719 -28.344 1 88.06 387 PHE A CA 1
ATOM 3128 C C . PHE A 1 387 ? -7.898 -35.906 -29.547 1 88.06 387 PHE A C 1
ATOM 3130 O O . PHE A 1 387 ? -7.566 -36.438 -30.594 1 88.06 387 PHE A O 1
ATOM 3137 N N . ILE A 1 388 ? -8 -34.594 -29.359 1 88.44 388 ILE A N 1
ATOM 3138 C CA . ILE A 1 388 ? -7.48 -33.75 -30.422 1 88.44 388 ILE A CA 1
ATOM 3139 C C . ILE A 1 388 ? -5.973 -33.562 -30.234 1 88.44 388 ILE A C 1
ATOM 3141 O O . ILE A 1 388 ? -5.527 -33.094 -29.188 1 88.44 388 ILE A O 1
ATOM 3145 N N . VAL A 1 389 ? -5.219 -33.938 -31.25 1 88 389 VAL A N 1
ATOM 3146 C CA . VAL A 1 389 ? -3.764 -33.906 -31.125 1 88 389 VAL A CA 1
ATOM 3147 C C . VAL A 1 389 ? -3.189 -32.75 -31.922 1 88 389 VAL A C 1
ATOM 3149 O O . VAL A 1 389 ? -2.096 -32.25 -31.625 1 88 389 VAL A O 1
ATOM 3152 N N . GLY A 1 390 ? -3.865 -32.406 -32.969 1 89 390 GLY A N 1
ATOM 3153 C CA . GLY A 1 390 ? -3.367 -31.344 -33.812 1 89 390 GLY A CA 1
ATOM 3154 C C . GLY A 1 390 ? -4.242 -31.094 -35.031 1 89 390 GLY A C 1
ATOM 3155 O O . GLY A 1 390 ? -5.426 -31.422 -35.031 1 89 390 GLY A O 1
ATOM 3156 N N . ALA A 1 391 ? -3.656 -30.281 -35.969 1 89.88 391 ALA A N 1
ATOM 3157 C CA . ALA A 1 391 ? -4.363 -29.938 -37.188 1 89.88 391 ALA A CA 1
ATOM 3158 C C . ALA A 1 391 ? -3.398 -29.828 -38.375 1 89.88 391 ALA A C 1
ATOM 3160 O O . ALA A 1 391 ? -2.189 -29.688 -38.188 1 89.88 391 ALA A O 1
ATOM 3161 N N . VAL A 1 392 ? -3.977 -30.078 -39.5 1 89.88 392 VAL A N 1
ATOM 3162 C CA . VAL A 1 392 ? -3.215 -29.906 -40.719 1 89.88 392 VAL A CA 1
ATOM 3163 C C . VAL A 1 392 ? -3.58 -28.562 -41.344 1 89.88 392 VAL A C 1
ATOM 3165 O O . VAL A 1 392 ? -4.719 -28.359 -41.781 1 89.88 392 VAL A O 1
ATOM 3168 N N . LEU A 1 393 ? -2.602 -27.719 -41.375 1 88.75 393 LEU A N 1
ATOM 3169 C CA . LEU A 1 393 ? -2.76 -26.422 -42 1 88.75 393 LEU A CA 1
ATOM 3170 C C . LEU A 1 393 ? -2.582 -26.516 -43.5 1 88.75 393 LEU A C 1
ATOM 3172 O O . LEU A 1 393 ? -1.699 -27.219 -44 1 88.75 393 LEU A O 1
ATOM 3176 N N . ALA A 1 394 ? -3.543 -25.797 -44.156 1 86.94 394 ALA A N 1
ATOM 3177 C CA . ALA A 1 394 ? -3.426 -25.766 -45.625 1 86.94 394 ALA A CA 1
ATOM 3178 C C . ALA A 1 394 ? -3.748 -24.391 -46.188 1 86.94 394 ALA A C 1
ATOM 3180 O O . ALA A 1 394 ? -4.672 -23.719 -45.688 1 86.94 394 ALA A O 1
ATOM 3181 N N . PHE A 1 395 ? -2.854 -23.984 -47.125 1 82.62 395 PHE A N 1
ATOM 3182 C CA . PHE A 1 395 ? -3.098 -22.734 -47.812 1 82.62 395 PHE A CA 1
ATOM 3183 C C . PHE A 1 395 ? -2.422 -22.734 -49.188 1 82.62 395 PHE A C 1
ATOM 3185 O O . PHE A 1 395 ? -1.578 -23.578 -49.469 1 82.62 395 PHE A O 1
ATOM 3192 N N . ARG A 1 396 ? -2.867 -21.781 -50 1 81.38 396 ARG A N 1
ATOM 3193 C CA . ARG A 1 396 ? -2.326 -21.656 -51.344 1 81.38 396 ARG A CA 1
ATOM 3194 C C . ARG A 1 396 ? -1.765 -20.266 -51.594 1 81.38 396 ARG A C 1
ATOM 3196 O O . ARG A 1 396 ? -2.295 -19.281 -51.062 1 81.38 396 ARG A O 1
ATOM 3203 N N . THR A 1 397 ? -0.753 -20.266 -52.281 1 77.12 397 THR A N 1
ATOM 3204 C CA . THR A 1 397 ? -0.141 -18.969 -52.594 1 77.12 397 THR A CA 1
ATOM 3205 C C . THR A 1 397 ? -0.881 -18.297 -53.75 1 77.12 397 THR A C 1
ATOM 3207 O O . THR A 1 397 ? -1.442 -18.953 -54.625 1 77.12 397 THR A O 1
ATOM 3210 N N . ILE A 1 398 ? -0.887 -16.984 -53.594 1 73.94 398 ILE A N 1
ATOM 3211 C CA . ILE A 1 398 ? -1.386 -16.172 -54.719 1 73.94 398 ILE A CA 1
ATOM 3212 C C . ILE A 1 398 ? -0.232 -15.812 -55.656 1 73.94 398 ILE A C 1
ATOM 3214 O O . ILE A 1 398 ? 0.732 -15.172 -55.219 1 73.94 398 ILE A O 1
ATOM 3218 N N . PRO A 1 399 ? -0.301 -16.328 -56.844 1 67.62 399 PRO A N 1
ATOM 3219 C CA . PRO A 1 399 ? 0.833 -16.203 -57.75 1 67.62 399 PRO A CA 1
ATOM 3220 C C . PRO A 1 399 ? 1.263 -14.75 -57.969 1 67.62 399 PRO A C 1
ATOM 3222 O O . PRO A 1 399 ? 2.453 -14.469 -58.125 1 67.62 399 PRO A O 1
ATOM 3225 N N . CYS A 1 400 ? 0.376 -13.805 -58 1 65.19 400 CYS A N 1
ATOM 3226 C CA . CYS A 1 400 ? 0.717 -12.438 -58.375 1 65.19 400 CYS A CA 1
ATOM 3227 C C . CYS A 1 400 ? 1.353 -11.703 -57.219 1 65.19 400 CYS A C 1
ATOM 3229 O O . CYS A 1 400 ? 1.824 -10.57 -57.375 1 65.19 400 CYS A O 1
ATOM 3231 N N . TYR A 1 401 ? 1.491 -12.32 -56.125 1 65.81 401 TYR A N 1
ATOM 3232 C CA . TYR A 1 401 ? 2.031 -11.641 -54.969 1 65.81 401 TYR A CA 1
ATOM 3233 C C . TYR A 1 401 ? 3.496 -11.992 -54.75 1 65.81 401 TYR A C 1
ATOM 3235 O O . TYR A 1 401 ? 3.914 -13.125 -55.031 1 65.81 401 TYR A O 1
ATOM 3243 N N . SER A 1 402 ? 4.25 -10.961 -54.375 1 65.88 402 SER A N 1
ATOM 3244 C CA . SER A 1 402 ? 5.672 -11.195 -54.125 1 65.88 402 SER A CA 1
ATOM 3245 C C . SER A 1 402 ? 5.879 -12.266 -53.062 1 65.88 402 SER A C 1
ATOM 3247 O O . SER A 1 402 ? 5.207 -12.266 -52.031 1 65.88 402 SER A O 1
ATOM 3249 N N . ALA A 1 403 ? 6.664 -13.188 -53.375 1 65.75 403 ALA A N 1
ATOM 3250 C CA . ALA A 1 403 ? 6.922 -14.352 -52.531 1 65.75 403 ALA A CA 1
ATOM 3251 C C . ALA A 1 403 ? 7.406 -13.93 -51.156 1 65.75 403 ALA A C 1
ATOM 3253 O O . ALA A 1 403 ? 7.121 -14.602 -50.156 1 65.75 403 ALA A O 1
ATOM 3254 N N . THR A 1 404 ? 8.008 -12.773 -51.156 1 67.56 404 THR A N 1
ATOM 3255 C CA . THR A 1 404 ? 8.625 -12.344 -49.938 1 67.56 404 THR A CA 1
ATOM 3256 C C . THR A 1 404 ? 7.574 -11.867 -48.938 1 67.56 404 THR A C 1
ATOM 3258 O O . THR A 1 404 ? 7.836 -11.812 -47.719 1 67.56 404 THR A O 1
ATOM 3261 N N . HIS A 1 405 ? 6.406 -11.656 -49.438 1 71.75 405 HIS A N 1
ATOM 3262 C CA . HIS A 1 405 ? 5.414 -11.062 -48.562 1 71.75 405 HIS A CA 1
ATOM 3263 C C . HIS A 1 405 ? 4.312 -12.07 -48.219 1 71.75 405 HIS A C 1
ATOM 3265 O O . HIS A 1 405 ? 3.418 -11.766 -47.438 1 71.75 405 HIS A O 1
ATOM 3271 N N . ARG A 1 406 ? 4.488 -13.172 -48.781 1 75.5 406 ARG A N 1
ATOM 3272 C CA . ARG A 1 406 ? 3.467 -14.172 -48.531 1 75.5 406 ARG A CA 1
ATOM 3273 C C . ARG A 1 406 ? 3.639 -14.758 -47.125 1 75.5 406 ARG A C 1
ATOM 3275 O O . ARG A 1 406 ? 4.68 -15.344 -46.812 1 75.5 406 ARG A O 1
ATOM 3282 N N . MET A 1 407 ? 2.695 -14.523 -46.312 1 80.94 407 MET A N 1
ATOM 3283 C CA . MET A 1 407 ? 2.822 -15.008 -44.938 1 80.94 407 MET A CA 1
ATOM 3284 C C . MET A 1 407 ? 1.465 -15.422 -44.406 1 80.94 407 MET A C 1
ATOM 3286 O O . MET A 1 407 ? 0.439 -14.836 -44.75 1 80.94 407 MET A O 1
ATOM 3290 N N . LEU A 1 408 ? 1.489 -16.484 -43.625 1 83.38 408 LEU A N 1
ATOM 3291 C CA . LEU A 1 408 ? 0.336 -16.922 -42.844 1 83.38 408 LEU A CA 1
ATOM 3292 C C . LEU A 1 408 ? 0.692 -17.031 -41.375 1 83.38 408 LEU A C 1
ATOM 3294 O O . LEU A 1 408 ? 1.572 -17.812 -41 1 83.38 408 LEU A O 1
ATOM 3298 N N . ASP A 1 409 ? 0.078 -16.188 -40.625 1 85.56 409 ASP A N 1
ATOM 3299 C CA . ASP A 1 409 ? 0.177 -16.25 -39.156 1 85.56 409 ASP A CA 1
ATOM 3300 C C . ASP A 1 409 ? -1.022 -16.984 -38.562 1 85.56 409 ASP A C 1
ATOM 3302 O O . ASP A 1 409 ? -2.162 -16.531 -38.688 1 85.56 409 ASP A O 1
ATOM 3306 N N . PHE A 1 410 ? -0.708 -18.125 -37.938 1 87.62 410 PHE A N 1
ATOM 3307 C CA . PHE A 1 410 ? -1.769 -19.031 -37.5 1 87.62 410 PHE A CA 1
ATOM 3308 C C . PHE A 1 410 ? -1.625 -19.375 -36.031 1 87.62 410 PHE A C 1
ATOM 3310 O O . PHE A 1 410 ? -0.513 -19.578 -35.531 1 87.62 410 PHE A O 1
ATOM 3317 N N . GLU A 1 411 ? -2.824 -19.281 -35.312 1 90.62 411 GLU A N 1
ATOM 3318 C CA . GLU A 1 411 ? -2.904 -19.766 -33.938 1 90.62 411 GLU A CA 1
ATOM 3319 C C . GLU A 1 411 ? -4.195 -20.531 -33.719 1 90.62 411 GLU A C 1
ATOM 3321 O O . GLU A 1 411 ? -5.277 -20.078 -34.094 1 90.62 411 GLU A O 1
ATOM 3326 N N . MET A 1 412 ? -4.02 -21.688 -33.188 1 91 412 MET A N 1
ATOM 3327 C CA . MET A 1 412 ? -5.172 -22.516 -32.844 1 91 412 MET A CA 1
ATOM 3328 C C . MET A 1 412 ? -5.172 -22.875 -31.359 1 91 412 MET A C 1
ATOM 3330 O O . MET A 1 412 ? -4.141 -23.266 -30.812 1 91 412 MET A O 1
ATOM 3334 N N . THR A 1 413 ? -6.312 -22.656 -30.766 1 92.31 413 THR A N 1
ATOM 3335 C CA . THR A 1 413 ? -6.48 -23.031 -29.359 1 92.31 413 THR A CA 1
ATOM 3336 C C . THR A 1 413 ? -7.668 -23.969 -29.172 1 92.31 413 THR A C 1
ATOM 3338 O O . THR A 1 413 ? -8.734 -23.734 -29.75 1 92.31 413 THR A O 1
ATOM 3341 N N . VAL A 1 414 ? -7.367 -25.031 -28.469 1 92.31 414 VAL A N 1
ATOM 3342 C CA . VAL A 1 414 ? -8.43 -25.969 -28.109 1 92.31 414 VAL A CA 1
ATOM 3343 C C . VAL A 1 414 ? -8.555 -26.047 -26.594 1 92.31 414 VAL A C 1
ATOM 3345 O O . VAL A 1 414 ? -7.562 -26.266 -25.891 1 92.31 414 VAL A O 1
ATOM 3348 N N . GLY A 1 415 ? -9.758 -25.781 -26.172 1 91.44 415 GLY A N 1
ATOM 3349 C CA . GLY A 1 415 ? -9.977 -25.828 -24.734 1 91.44 415 GLY A CA 1
ATOM 3350 C C . GLY A 1 415 ? -11.219 -26.594 -24.344 1 91.44 415 GLY A C 1
ATOM 3351 O O . GLY A 1 415 ? -12.281 -26.406 -24.922 1 91.44 415 GLY A O 1
ATOM 3352 N N . ASN A 1 416 ? -11 -27.562 -23.469 1 87.81 416 ASN A N 1
ATOM 3353 C CA . ASN A 1 416 ? -12.148 -28.219 -22.859 1 87.81 416 ASN A CA 1
ATOM 3354 C C . ASN A 1 416 ? -12.703 -27.422 -21.688 1 87.81 416 ASN A C 1
ATOM 3356 O O . ASN A 1 416 ? -12.078 -27.328 -20.625 1 87.81 416 ASN A O 1
ATOM 3360 N N . THR A 1 417 ? -13.781 -26.859 -21.875 1 83.12 417 THR A N 1
ATOM 3361 C CA . THR A 1 417 ? -14.375 -25.938 -20.906 1 83.12 417 THR A CA 1
ATOM 3362 C C . THR A 1 417 ? -14.766 -26.688 -19.625 1 83.12 417 THR A C 1
ATOM 3364 O O . THR A 1 417 ? -14.797 -26.109 -18.547 1 83.12 417 THR A O 1
ATOM 3367 N N . THR A 1 418 ? -15.047 -27.953 -19.766 1 76.19 418 THR A N 1
ATOM 3368 C CA . THR A 1 418 ? -15.461 -28.734 -18.609 1 76.19 418 THR A CA 1
ATOM 3369 C C . THR A 1 418 ? -14.273 -29.062 -17.703 1 76.19 418 THR A C 1
ATOM 3371 O O . THR A 1 418 ? -14.359 -28.922 -16.484 1 76.19 418 THR A O 1
ATOM 3374 N N . THR A 1 419 ? -13.227 -29.406 -18.297 1 74.12 419 THR A N 1
ATOM 3375 C CA . THR A 1 419 ? -12.062 -29.812 -17.516 1 74.12 419 THR A CA 1
ATOM 3376 C C . THR A 1 419 ? -11.109 -28.625 -17.328 1 74.12 419 THR A C 1
ATOM 3378 O O . THR A 1 419 ? -10.148 -28.719 -16.562 1 74.12 419 THR A O 1
ATOM 3381 N N . ASN A 1 420 ?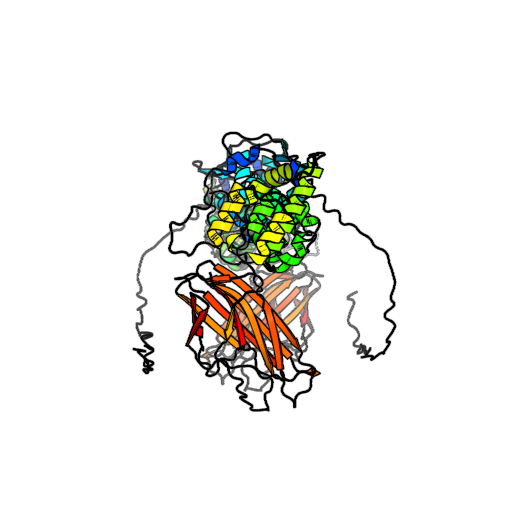 -11.367 -27.609 -17.969 1 76.5 420 ASN A N 1
ATOM 3382 C CA . ASN A 1 420 ? -10.562 -26.391 -17.938 1 76.5 420 ASN A CA 1
ATOM 3383 C C . ASN A 1 420 ? -9.156 -26.641 -18.469 1 76.5 420 ASN A C 1
ATOM 3385 O O . ASN A 1 420 ? -8.188 -26.031 -17.984 1 76.5 420 ASN A O 1
ATOM 3389 N N . LEU A 1 421 ? -9.047 -27.609 -19.312 1 80.25 421 LEU A N 1
ATOM 3390 C CA . LEU A 1 421 ? -7.781 -27.844 -20 1 80.25 421 LEU A CA 1
ATOM 3391 C C . LEU A 1 421 ? -7.707 -27.047 -21.297 1 80.25 421 LEU A C 1
ATOM 3393 O O . LEU A 1 421 ? -8.695 -26.953 -22.031 1 80.25 421 LEU A O 1
ATOM 3397 N N . GLN A 1 422 ? -6.664 -26.312 -21.469 1 84.31 422 GLN A N 1
ATOM 3398 C CA . GLN A 1 422 ? -6.469 -25.531 -22.688 1 84.31 422 GLN A CA 1
ATOM 3399 C C . GLN A 1 422 ? -5.086 -25.766 -23.281 1 84.31 422 GLN A C 1
ATOM 3401 O O . GLN A 1 422 ? -4.105 -25.922 -22.547 1 84.31 422 GLN A O 1
ATOM 3406 N N . SER A 1 423 ? -5.125 -25.969 -24.594 1 87.12 423 SER A N 1
ATOM 3407 C CA . SER A 1 423 ? -3.871 -26.141 -25.328 1 87.12 423 SER A CA 1
ATOM 3408 C C . SER A 1 423 ? -3.848 -25.297 -26.594 1 87.12 423 SER A C 1
ATOM 3410 O O . SER A 1 423 ? -4.898 -25 -27.172 1 87.12 423 SER A O 1
ATOM 3412 N N . SER A 1 424 ? -2.658 -24.875 -26.969 1 87.75 424 SER A N 1
ATOM 3413 C CA . SER A 1 424 ? -2.562 -24.031 -28.141 1 87.75 424 SER A CA 1
ATOM 3414 C C . SER A 1 424 ? -1.337 -24.375 -28.984 1 87.75 424 SER A C 1
ATOM 3416 O O . SER A 1 424 ? -0.435 -25.078 -28.516 1 87.75 424 SER A O 1
ATOM 3418 N N . VAL A 1 425 ? -1.502 -24.016 -30.266 1 87.38 425 VAL A N 1
ATOM 3419 C CA . VAL A 1 425 ? -0.381 -24.141 -31.188 1 87.38 425 VAL A CA 1
ATOM 3420 C C . VAL A 1 425 ? -0.301 -22.891 -32.062 1 87.38 425 VAL A C 1
ATOM 3422 O O . VAL A 1 425 ? -1.329 -22.344 -32.469 1 87.38 425 VAL A O 1
ATOM 3425 N N . LYS A 1 426 ? 0.928 -22.391 -32.219 1 86.56 426 LYS A N 1
ATOM 3426 C CA . LYS A 1 426 ? 1.174 -21.234 -33.062 1 86.56 426 LYS A CA 1
ATOM 3427 C C . LYS A 1 426 ? 2.137 -21.594 -34.188 1 86.56 426 LYS A C 1
ATOM 3429 O O . LYS A 1 426 ? 3.021 -22.438 -34.031 1 86.56 426 LYS A O 1
ATOM 3434 N N . SER A 1 427 ? 1.812 -20.984 -35.406 1 86.31 427 SER A N 1
ATOM 3435 C CA . SER A 1 427 ? 2.682 -21.219 -36.562 1 86.31 427 SER A CA 1
ATOM 3436 C C . SER A 1 427 ? 2.758 -19.984 -37.469 1 86.31 427 SER A C 1
ATOM 3438 O O . SER A 1 427 ? 1.738 -19.344 -37.719 1 86.31 427 SER A O 1
ATOM 3440 N N . LEU A 1 428 ? 3.957 -19.578 -37.781 1 83 428 LEU A N 1
ATOM 3441 C CA . LEU A 1 428 ? 4.195 -18.547 -38.781 1 83 428 LEU A CA 1
ATOM 3442 C C . LEU A 1 428 ? 4.844 -19.141 -40.031 1 83 428 LEU A C 1
ATOM 3444 O O . LEU A 1 428 ? 5.984 -19.594 -39.969 1 83 428 LEU A O 1
ATOM 3448 N N . GLN A 1 429 ? 4.016 -19.234 -41.062 1 79.75 429 GLN A N 1
ATOM 3449 C CA . GLN A 1 429 ? 4.512 -19.844 -42.312 1 79.75 429 GLN A CA 1
ATOM 3450 C C . GLN A 1 429 ? 4.715 -18.812 -43.406 1 79.75 429 GLN A C 1
ATOM 3452 O O . GLN A 1 429 ? 3.879 -17.922 -43.594 1 79.75 429 GLN A O 1
ATOM 3457 N N . LYS A 1 430 ? 5.906 -18.844 -44 1 74.94 430 LYS A N 1
ATOM 3458 C CA . LYS A 1 430 ? 6.191 -18.031 -45.156 1 74.94 430 LYS A CA 1
ATOM 3459 C C . LYS A 1 430 ? 6.148 -18.875 -46.438 1 74.94 430 LYS A C 1
ATOM 3461 O O . LYS A 1 430 ? 6.621 -20.016 -46.438 1 74.94 430 LYS A O 1
ATOM 3466 N N . ALA A 1 431 ? 5.336 -18.562 -47.438 1 68.94 431 ALA A N 1
ATOM 3467 C CA . ALA A 1 431 ? 5.191 -19.328 -48.688 1 68.94 431 ALA A CA 1
ATOM 3468 C C . ALA A 1 431 ? 6.191 -18.859 -49.75 1 68.94 431 ALA A C 1
ATOM 3470 O O . ALA A 1 431 ? 6.016 -17.797 -50.344 1 68.94 431 ALA A O 1
ATOM 3471 N N . GLU A 1 432 ? 7.336 -19.375 -49.906 1 63.88 432 GLU A N 1
ATOM 3472 C CA . GLU A 1 432 ? 8.305 -18.969 -50.906 1 63.88 432 GLU A CA 1
ATOM 3473 C C . GLU A 1 432 ? 7.957 -19.531 -52.281 1 63.88 432 GLU A C 1
ATOM 3475 O O . GLU A 1 432 ? 7.914 -18.797 -53.25 1 63.88 432 GLU A O 1
ATOM 3480 N N . ALA A 1 433 ? 8.016 -20.875 -52.625 1 59.56 433 ALA A N 1
ATOM 3481 C CA . ALA A 1 433 ? 7.953 -21.422 -54 1 59.56 433 ALA A CA 1
ATOM 3482 C C . ALA A 1 433 ? 6.719 -22.297 -54.188 1 59.56 433 ALA A C 1
ATOM 3484 O O . ALA A 1 433 ? 6.25 -22.5 -55.312 1 59.56 433 ALA A O 1
ATOM 3485 N N . GLU A 1 434 ? 6.141 -22.797 -53.156 1 60.84 434 GLU A N 1
ATOM 3486 C CA . GLU A 1 434 ? 5.203 -23.891 -53.375 1 60.84 434 GLU A CA 1
ATOM 3487 C C . GLU A 1 434 ? 3.773 -23.375 -53.531 1 60.84 434 GLU A C 1
ATOM 3489 O O . GLU A 1 434 ? 3.402 -22.375 -52.906 1 60.84 434 GLU A O 1
ATOM 3494 N N . GLU A 1 435 ? 3.041 -24 -54.531 1 63.41 435 GLU A N 1
ATOM 3495 C CA . GLU A 1 435 ? 1.656 -23.656 -54.844 1 63.41 435 GLU A CA 1
ATOM 3496 C C . GLU A 1 435 ? 0.732 -23.953 -53.656 1 63.41 435 GLU A C 1
ATOM 3498 O O . GLU A 1 435 ? -0.203 -23.203 -53.375 1 63.41 435 GLU A O 1
ATOM 3503 N N . GLN A 1 436 ? 0.979 -25.156 -53 1 66.81 436 GLN A N 1
ATOM 3504 C CA . GLN A 1 436 ? 0.159 -25.578 -51.875 1 66.81 436 GLN A CA 1
ATOM 3505 C C . GLN A 1 436 ? 1.026 -26.062 -50.719 1 66.81 436 GLN A C 1
ATOM 3507 O O . GLN A 1 436 ? 1.979 -26.828 -50.938 1 66.81 436 GLN A O 1
ATOM 3512 N N . LEU A 1 437 ? 0.79 -25.453 -49.562 1 76.69 437 LEU A N 1
ATOM 3513 C CA . LEU A 1 437 ? 1.567 -25.859 -48.406 1 76.69 437 LEU A CA 1
ATOM 3514 C C . LEU A 1 437 ? 0.672 -26.5 -47.344 1 76.69 437 LEU A C 1
ATOM 3516 O O . LEU A 1 437 ? -0.405 -25.984 -47.031 1 76.69 437 LEU A O 1
ATOM 3520 N N . GLU A 1 438 ? 0.903 -27.812 -47.094 1 81.25 438 GLU A N 1
ATOM 3521 C CA . GLU A 1 438 ? 0.27 -28.531 -45.969 1 81.25 438 GLU A CA 1
ATOM 3522 C C . GLU A 1 438 ? 1.268 -28.797 -44.844 1 81.25 438 GLU A C 1
ATOM 3524 O O . GLU A 1 438 ? 2.389 -29.25 -45.094 1 81.25 438 GLU A O 1
ATOM 3529 N N . GLN A 1 439 ? 0.894 -28.297 -43.656 1 85.56 439 GLN A N 1
ATOM 3530 C CA . GLN A 1 439 ? 1.771 -28.484 -42.5 1 85.56 439 GLN A CA 1
ATOM 3531 C C . GLN A 1 439 ? 1.007 -29.078 -41.312 1 85.56 439 GLN A C 1
ATOM 3533 O O . GLN A 1 439 ? -0.075 -28.609 -40.969 1 85.56 439 GLN A O 1
ATOM 3538 N N . GLU A 1 440 ? 1.564 -30.172 -40.781 1 84.62 440 GLU A N 1
ATOM 3539 C CA . GLU A 1 440 ? 0.981 -30.75 -39.594 1 84.62 440 GLU A CA 1
ATOM 3540 C C . GLU A 1 440 ? 1.434 -30 -38.344 1 84.62 440 GLU A C 1
ATOM 3542 O O . GLU A 1 440 ? 2.625 -29.719 -38.156 1 84.62 440 GLU A O 1
ATOM 3547 N N . LEU A 1 441 ? 0.505 -29.562 -37.625 1 87.12 441 LEU A N 1
ATOM 3548 C CA . LEU A 1 441 ? 0.771 -28.875 -36.375 1 87.12 441 LEU A CA 1
ATOM 3549 C C . LEU A 1 441 ? 0.214 -29.656 -35.188 1 87.12 441 LEU A C 1
ATOM 3551 O O . LEU A 1 441 ? -0.919 -30.141 -35.25 1 87.12 441 LEU A O 1
ATOM 3555 N N . PHE A 1 442 ? 1.043 -29.859 -34.188 1 84.69 442 PHE A N 1
ATOM 3556 C CA . PHE A 1 442 ? 0.604 -30.578 -33 1 84.69 442 PHE A CA 1
ATOM 3557 C C . PHE A 1 442 ? 0.381 -29.609 -31.844 1 84.69 442 PHE A C 1
ATOM 3559 O O . PHE A 1 442 ? 1.145 -28.672 -31.656 1 84.69 442 PHE A O 1
ATOM 3566 N N . LEU A 1 443 ? -0.646 -29.875 -31.141 1 84.88 443 LEU A N 1
ATOM 3567 C CA . LEU A 1 443 ? -0.927 -29.094 -29.938 1 84.88 443 LEU A CA 1
ATOM 3568 C C . LEU A 1 443 ? 0.134 -29.344 -28.875 1 84.88 443 LEU A C 1
ATOM 3570 O O . LEU A 1 443 ? 0.81 -30.375 -28.875 1 84.88 443 LEU A O 1
ATOM 3574 N N . ASP A 1 444 ? 0.244 -28.359 -28.016 1 77.88 444 ASP A N 1
ATOM 3575 C CA . ASP A 1 444 ? 1.182 -28.484 -26.906 1 77.88 444 ASP A CA 1
ATOM 3576 C C . ASP A 1 444 ? 0.76 -29.609 -25.953 1 77.88 444 ASP A C 1
ATOM 3578 O O . ASP A 1 444 ? 1.608 -30.297 -25.375 1 77.88 444 ASP A O 1
ATOM 3582 N N . GLU A 1 445 ? -0.507 -29.703 -25.828 1 80.69 445 GLU A N 1
ATOM 3583 C CA . GLU A 1 445 ? -1.122 -30.766 -25.031 1 80.69 445 GLU A CA 1
ATOM 3584 C C . GLU A 1 445 ? -2.336 -31.359 -25.734 1 80.69 445 GLU A C 1
ATOM 3586 O O . GLU A 1 445 ? -3.109 -30.641 -26.359 1 80.69 445 GLU A O 1
ATOM 3591 N N . TYR A 1 446 ? -2.311 -32.594 -25.656 1 83.38 446 TYR A N 1
ATOM 3592 C CA . TYR A 1 446 ? -3.459 -33.25 -26.266 1 83.38 446 TYR A CA 1
ATOM 3593 C C . TYR A 1 446 ? -4.719 -33.031 -25.438 1 83.38 446 TYR A C 1
ATOM 3595 O O . TYR A 1 446 ? -4.684 -33.094 -24.219 1 83.38 446 TYR A O 1
ATOM 3603 N N . VAL A 1 447 ? -5.746 -32.656 -26.109 1 83.56 447 VAL A N 1
ATOM 3604 C CA . VAL A 1 447 ? -6.984 -32.312 -25.406 1 83.56 447 VAL A CA 1
ATOM 3605 C C . VAL A 1 447 ? -7.992 -33.469 -25.578 1 83.56 447 VAL A C 1
ATOM 3607 O O . VAL A 1 447 ? -8.367 -33.812 -26.703 1 83.56 447 VAL A O 1
ATOM 3610 N N . ALA A 1 448 ? -8.391 -34 -24.469 1 84.75 448 ALA A N 1
ATOM 3611 C CA . ALA A 1 448 ? -9.398 -35.062 -24.469 1 84.75 448 ALA A CA 1
ATOM 3612 C C . ALA A 1 448 ? -10.805 -34.469 -24.312 1 84.75 448 ALA A C 1
ATOM 3614 O O . ALA A 1 448 ? -11.008 -33.562 -23.531 1 84.75 448 ALA A O 1
ATOM 3615 N N . ILE A 1 449 ? -11.742 -34.906 -25.141 1 88.38 449 ILE A N 1
ATOM 3616 C CA . ILE A 1 449 ? -13.148 -34.531 -25.062 1 88.38 449 ILE A CA 1
ATOM 3617 C C . ILE A 1 449 ? -14.016 -35.781 -24.938 1 88.38 449 ILE A C 1
ATOM 3619 O O . ILE A 1 449 ? -14.031 -36.625 -25.828 1 88.38 449 ILE A O 1
ATOM 3623 N N . SER A 1 450 ? -14.664 -35.906 -23.844 1 89.38 450 SER A N 1
ATOM 3624 C CA . SER A 1 450 ? -15.547 -37.062 -23.609 1 89.38 450 SER A CA 1
ATOM 3625 C C . SER A 1 450 ? -17 -36.688 -23.891 1 89.38 450 SER A C 1
ATOM 3627 O O . SER A 1 450 ? -17.328 -35.5 -24.062 1 89.38 450 SER A O 1
ATOM 3629 N N . GLU A 1 451 ? -17.734 -37.781 -23.922 1 89.25 451 GLU A N 1
ATOM 3630 C CA . GLU A 1 451 ? -19.156 -37.562 -24.156 1 89.25 451 GLU A CA 1
ATOM 3631 C C . GLU A 1 451 ? -19.781 -36.719 -23.062 1 89.25 451 GLU A C 1
ATOM 3633 O O . GLU A 1 451 ? -19.547 -36.969 -21.875 1 89.25 451 GLU A O 1
ATOM 3638 N N . GLY A 1 452 ? -20.469 -35.688 -23.438 1 85.5 452 GLY A N 1
ATOM 3639 C CA . GLY A 1 452 ? -21.094 -34.812 -22.469 1 85.5 452 GLY A CA 1
ATOM 3640 C C . GLY A 1 452 ? -20.266 -33.562 -22.203 1 85.5 452 GLY A C 1
ATOM 3641 O O . GLY A 1 452 ? -20.766 -32.594 -21.625 1 85.5 452 GLY A O 1
ATOM 3642 N N . GLU A 1 453 ? -19.016 -33.656 -22.594 1 89.69 453 GLU A N 1
ATOM 3643 C CA . GLU A 1 453 ? -18.172 -32.5 -22.406 1 89.69 453 GLU A CA 1
ATOM 3644 C C . GLU A 1 453 ? -18.25 -31.547 -23.594 1 89.69 453 GLU A C 1
ATOM 3646 O O . GLU A 1 453 ? -18.688 -31.953 -24.672 1 89.69 453 GLU A O 1
ATOM 3651 N N . THR A 1 454 ? -17.922 -30.312 -23.266 1 90.75 454 THR A N 1
ATOM 3652 C CA . THR A 1 454 ? -17.891 -29.312 -24.328 1 90.75 454 THR A CA 1
ATOM 3653 C C . THR A 1 454 ? -16.516 -28.672 -24.438 1 90.75 454 THR A C 1
ATOM 3655 O O . THR A 1 454 ? -15.914 -28.297 -23.438 1 90.75 454 THR A O 1
ATOM 3658 N N . ALA A 1 455 ? -16.047 -28.703 -25.688 1 91.94 455 ALA A N 1
ATOM 3659 C CA . ALA A 1 455 ? -14.758 -28.062 -25.953 1 91.94 455 ALA A CA 1
ATOM 3660 C C . ALA A 1 455 ? -14.93 -26.891 -26.922 1 91.94 455 ALA A C 1
ATOM 3662 O O . ALA A 1 455 ? -15.953 -26.766 -27.594 1 91.94 455 ALA A O 1
ATOM 3663 N N . GLN A 1 456 ? -13.984 -25.969 -26.812 1 92 456 GLN A N 1
ATOM 3664 C CA . GLN A 1 456 ? -13.969 -24.812 -27.703 1 92 456 GLN A CA 1
ATOM 3665 C C . GLN A 1 456 ? -12.711 -24.797 -28.562 1 92 456 GLN A C 1
ATOM 3667 O O . GLN A 1 456 ? -11.602 -25 -28.062 1 92 456 GLN A O 1
ATOM 3672 N N . LEU A 1 457 ? -12.938 -24.703 -29.812 1 91.31 457 LEU A N 1
ATOM 3673 C CA . LEU A 1 457 ? -11.852 -24.5 -30.766 1 91.31 457 LEU A CA 1
ATOM 3674 C C . LEU A 1 457 ? -11.781 -23.047 -31.219 1 91.31 457 LEU A C 1
ATOM 3676 O O . LEU A 1 457 ? -12.781 -22.484 -31.672 1 91.31 457 LEU A O 1
ATOM 3680 N N . ALA A 1 458 ? -10.727 -22.406 -31.047 1 90.56 458 ALA A N 1
ATOM 3681 C CA . ALA A 1 458 ? -10.523 -21.031 -31.469 1 90.56 458 ALA A CA 1
ATOM 3682 C C . ALA A 1 458 ? -9.352 -20.938 -32.469 1 90.56 458 ALA A C 1
ATOM 3684 O O . ALA A 1 458 ? -8.281 -21.5 -32.219 1 90.56 458 ALA A O 1
ATOM 3685 N N . VAL A 1 459 ? -9.594 -20.25 -33.531 1 89.06 459 VAL A N 1
ATOM 3686 C CA . VAL A 1 459 ? -8.57 -20.109 -34.562 1 89.06 459 VAL A CA 1
ATOM 3687 C C . VAL A 1 459 ? -8.367 -18.625 -34.875 1 89.06 459 VAL A C 1
ATOM 3689 O O . VAL A 1 459 ? -9.328 -17.906 -35.156 1 89.06 459 VAL A O 1
ATOM 3692 N N . ARG A 1 460 ? -7.148 -18.219 -34.812 1 87.88 460 ARG A N 1
ATOM 3693 C CA . ARG A 1 460 ? -6.738 -16.875 -35.219 1 87.88 460 ARG A CA 1
ATOM 3694 C C . ARG A 1 460 ? -5.809 -16.938 -36.406 1 87.88 460 ARG A C 1
ATOM 3696 O O . ARG A 1 460 ? -4.812 -17.656 -36.406 1 87.88 460 ARG A O 1
ATOM 3703 N N . VAL A 1 461 ? -6.191 -16.094 -37.438 1 85.56 461 VAL A N 1
ATOM 3704 C CA . VAL A 1 461 ? -5.402 -16.156 -38.656 1 85.56 461 VAL A CA 1
ATOM 3705 C C . VAL A 1 461 ? -5.176 -14.75 -39.188 1 85.56 461 VAL A C 1
ATOM 3707 O O . VAL A 1 461 ? -6.082 -13.914 -39.156 1 85.56 461 VAL A O 1
ATOM 3710 N N . ALA A 1 462 ? -3.971 -14.547 -39.562 1 81.88 462 ALA A N 1
ATOM 3711 C CA . ALA A 1 462 ? -3.586 -13.359 -40.312 1 81.88 462 ALA A CA 1
ATOM 3712 C C . ALA A 1 462 ? -2.811 -13.742 -41.562 1 81.88 462 ALA A C 1
ATOM 3714 O O . ALA A 1 462 ? -1.834 -14.492 -41.5 1 81.88 462 ALA A O 1
ATOM 3715 N N . THR A 1 463 ? -3.355 -13.273 -42.719 1 79.12 463 THR A N 1
ATOM 3716 C CA . THR A 1 463 ? -2.734 -13.711 -43.969 1 79.12 463 THR A CA 1
ATOM 3717 C C . THR A 1 463 ? -2.328 -12.508 -44.812 1 79.12 463 THR A C 1
ATOM 3719 O O . THR A 1 463 ? -2.896 -11.422 -44.688 1 79.12 463 THR A O 1
ATOM 3722 N N . GLU A 1 464 ? -1.238 -12.773 -45.5 1 77.12 464 GLU A N 1
ATOM 3723 C CA . GLU A 1 464 ? -0.796 -11.867 -46.562 1 77.12 464 GLU A CA 1
ATOM 3724 C C . GLU A 1 464 ? -0.386 -12.633 -47.812 1 77.12 464 GLU A C 1
ATOM 3726 O O . GLU A 1 464 ? 0.487 -13.508 -47.75 1 77.12 464 GLU A O 1
ATOM 3731 N N . GLY A 1 465 ? -1.044 -12.359 -48.875 1 74.75 465 GLY A N 1
ATOM 3732 C CA . GLY A 1 465 ? -0.668 -12.945 -50.156 1 74.75 465 GLY A CA 1
ATOM 3733 C C . GLY A 1 465 ? -1.018 -14.414 -50.25 1 74.75 465 GLY A C 1
ATOM 3734 O O . GLY A 1 465 ? -0.4 -15.148 -51.031 1 74.75 465 GLY A O 1
ATOM 3735 N N . VAL A 1 466 ? -1.812 -14.914 -49.406 1 78.5 466 VAL A N 1
ATOM 3736 C CA . VAL A 1 466 ? -2.174 -16.328 -49.469 1 78.5 466 VAL A CA 1
ATOM 3737 C C . VAL A 1 466 ? -3.693 -16.469 -49.438 1 78.5 466 VAL A C 1
ATOM 3739 O O . VAL A 1 466 ? -4.398 -15.578 -48.969 1 78.5 466 VAL A O 1
ATOM 3742 N N . ARG A 1 467 ? -4.066 -17.578 -50.031 1 77.25 467 ARG A N 1
ATOM 3743 C CA . ARG A 1 467 ? -5.477 -17.953 -50 1 77.25 467 ARG A CA 1
ATOM 3744 C C . ARG A 1 467 ? -5.734 -19.031 -48.938 1 77.25 467 ARG A C 1
ATOM 3746 O O . ARG A 1 467 ? -5 -20.016 -48.844 1 77.25 467 ARG A O 1
ATOM 3753 N N . ILE A 1 468 ? -6.746 -18.719 -48.156 1 79.56 468 ILE A N 1
ATOM 3754 C CA . ILE A 1 468 ? -7.066 -19.672 -47.125 1 79.56 468 ILE A CA 1
ATOM 3755 C C . ILE A 1 468 ? -8.438 -20.297 -47.375 1 79.56 468 ILE A C 1
ATOM 3757 O O . ILE A 1 468 ? -9.195 -19.812 -48.219 1 79.56 468 ILE A O 1
ATOM 3761 N N . MET A 1 469 ? -8.609 -21.375 -46.625 1 81 469 MET A N 1
ATOM 3762 C CA . MET A 1 469 ? -9.828 -22.156 -46.812 1 81 469 MET A CA 1
ATOM 3763 C C . MET A 1 469 ? -10.984 -21.562 -46.031 1 81 469 MET A C 1
ATOM 3765 O O . MET A 1 469 ? -10.773 -20.797 -45.062 1 81 469 MET A O 1
ATOM 3769 N N . GLN A 1 470 ? -12.219 -21.812 -46.594 1 80.94 470 GLN A N 1
ATOM 3770 C CA . GLN A 1 470 ? -13.453 -21.453 -45.906 1 80.94 470 GLN A CA 1
ATOM 3771 C C . GLN A 1 470 ? -14.305 -22.672 -45.625 1 80.94 470 GLN A C 1
ATOM 3773 O O . GLN A 1 470 ? -14.367 -23.594 -46.438 1 80.94 470 GLN A O 1
ATOM 3778 N N . CYS A 1 471 ? -14.867 -22.656 -44.438 1 82.25 471 CYS A N 1
ATOM 3779 C CA . CYS A 1 471 ? -15.75 -23.766 -44.094 1 82.25 471 CYS A CA 1
ATOM 3780 C C . CYS A 1 471 ? -17.125 -23.578 -44.75 1 82.25 471 CYS A C 1
ATOM 3782 O O . CYS A 1 471 ? -17.703 -22.5 -44.656 1 82.25 471 CYS A O 1
ATOM 3784 N N . LYS A 1 472 ? -17.594 -24.641 -45.281 1 78.69 472 LYS A N 1
ATOM 3785 C CA . LYS A 1 472 ? -18.859 -24.609 -46 1 78.69 472 LYS A CA 1
ATOM 3786 C C . LYS A 1 472 ? -20.047 -24.594 -45.031 1 78.69 472 LYS A C 1
ATOM 3788 O O . LYS A 1 472 ? -21.047 -23.906 -45.25 1 78.69 472 LYS A O 1
ATOM 3793 N N . ASP A 1 473 ? -19.891 -25.328 -44 1 82.12 473 ASP A N 1
ATOM 3794 C CA . ASP A 1 473 ? -21 -25.516 -43.062 1 82.12 473 ASP A CA 1
ATOM 3795 C C . ASP A 1 473 ? -20.672 -24.938 -41.688 1 82.12 473 ASP A C 1
ATOM 3797 O O . ASP A 1 473 ? -19.531 -25.031 -41.219 1 82.12 473 ASP A O 1
ATOM 3801 N N . LYS A 1 474 ? -21.672 -24.328 -41.188 1 84.56 474 LYS A N 1
ATOM 3802 C CA . LYS A 1 474 ? -21.5 -23.781 -39.844 1 84.56 474 LYS A CA 1
ATOM 3803 C C . LYS A 1 474 ? -21.547 -24.875 -38.781 1 84.56 474 LYS A C 1
ATOM 3805 O O . LYS A 1 474 ? -21.031 -24.688 -37.688 1 84.56 474 LYS A O 1
ATOM 3810 N N . GLU A 1 475 ? -22.297 -25.875 -39.125 1 89.31 475 GLU A N 1
ATOM 3811 C CA . GLU A 1 475 ? -22.391 -27.031 -38.219 1 89.31 475 GLU A CA 1
ATOM 3812 C C . GLU A 1 475 ? -22.25 -28.328 -39 1 89.31 475 GLU A C 1
ATOM 3814 O O . GLU A 1 475 ? -22.875 -28.516 -40.062 1 89.31 475 GLU A O 1
ATOM 3819 N N . PHE A 1 476 ? -21.328 -29.125 -38.562 1 88.56 476 PHE A N 1
ATOM 3820 C CA . PHE A 1 476 ? -21.156 -30.422 -39.219 1 88.56 476 PHE A CA 1
ATOM 3821 C C . PHE A 1 476 ? -20.625 -31.453 -38.219 1 88.56 476 PHE A C 1
ATOM 3823 O O . PHE A 1 476 ? -20.047 -31.094 -37.188 1 88.56 476 PHE A O 1
ATOM 3830 N N . SER A 1 477 ? -20.953 -32.719 -38.5 1 90.62 477 SER A N 1
ATOM 3831 C CA . SER A 1 477 ? -20.484 -33.844 -37.688 1 90.62 477 SER A CA 1
ATOM 3832 C C . SER A 1 477 ? -19.625 -34.812 -38.5 1 90.62 477 SER A C 1
ATOM 3834 O O . SER A 1 477 ? -19.906 -35.062 -39.688 1 90.62 477 SER A O 1
ATOM 3836 N N . LEU A 1 478 ? -18.594 -35.156 -37.906 1 87.94 478 LEU A N 1
ATOM 3837 C CA . LEU A 1 478 ? -17.672 -36.062 -38.531 1 87.94 478 LEU A CA 1
ATOM 3838 C C . LEU A 1 478 ? -17.406 -37.281 -37.656 1 87.94 478 LEU A C 1
ATOM 3840 O O . LEU A 1 478 ? -17.422 -37.156 -36.438 1 87.94 478 LEU A O 1
ATOM 3844 N N . GLN A 1 479 ? -17.172 -38.406 -38.312 1 86.44 479 GLN A N 1
ATOM 3845 C CA . GLN A 1 479 ? -16.938 -39.656 -37.594 1 86.44 479 GLN A CA 1
ATOM 3846 C C . GLN A 1 479 ? -15.453 -39.969 -37.469 1 86.44 479 GLN A C 1
ATOM 3848 O O . GLN A 1 479 ? -14.695 -39.781 -38.438 1 86.44 479 GLN A O 1
ATOM 3853 N N . CYS A 1 480 ? -15.062 -40.281 -36.406 1 84.38 480 CYS A N 1
ATOM 3854 C CA . CYS A 1 480 ? -13.719 -40.75 -36.125 1 84.38 480 CYS A CA 1
ATOM 3855 C C . CYS A 1 480 ? -13.773 -42.062 -35.312 1 84.38 480 CYS A C 1
ATOM 3857 O O . CYS A 1 480 ? -13.812 -42.031 -34.062 1 84.38 480 CYS A O 1
ATOM 3859 N N . GLY A 1 481 ? -13.602 -43.156 -36 1 79.12 481 GLY A N 1
ATOM 3860 C CA . GLY A 1 481 ? -13.797 -44.406 -35.281 1 79.12 481 GLY A CA 1
ATOM 3861 C C . GLY A 1 481 ? -15.172 -44.562 -34.688 1 79.12 481 GLY A C 1
ATOM 3862 O O . GLY A 1 481 ? -16.188 -44.438 -35.375 1 79.12 481 GLY A O 1
ATOM 3863 N N . LYS A 1 482 ? -15.164 -44.719 -33.375 1 82.38 482 LYS A N 1
ATOM 3864 C CA . LYS A 1 482 ? -16.438 -44.875 -32.688 1 82.38 482 LYS A CA 1
ATOM 3865 C C . LYS A 1 482 ? -16.906 -43.531 -32.094 1 82.38 482 LYS A C 1
ATOM 3867 O O . LYS A 1 482 ? -17.938 -43.469 -31.422 1 82.38 482 LYS A O 1
ATOM 3872 N N . ALA A 1 483 ? -16.188 -42.594 -32.438 1 87.94 483 ALA A N 1
ATOM 3873 C CA . ALA A 1 483 ? -16.547 -41.25 -31.953 1 87.94 483 ALA A CA 1
ATOM 3874 C C . ALA A 1 483 ? -17.109 -40.406 -33.062 1 87.94 483 ALA A C 1
ATOM 3876 O O . ALA A 1 483 ? -16.688 -40.5 -34.219 1 87.94 483 ALA A O 1
ATOM 3877 N N . CYS A 1 484 ? -18.125 -39.656 -32.656 1 91.62 484 CYS A N 1
ATOM 3878 C CA . CYS A 1 484 ? -18.688 -38.656 -33.562 1 91.62 484 CYS A CA 1
ATOM 3879 C C . CYS A 1 484 ? -18.469 -37.25 -33.031 1 91.62 484 CYS A C 1
ATOM 3881 O O . CYS A 1 484 ? -18.891 -36.938 -31.906 1 91.62 484 CYS A O 1
ATOM 3883 N N . VAL A 1 485 ? -17.766 -36.5 -33.812 1 91.94 485 VAL A N 1
ATOM 3884 C CA . VAL A 1 485 ? -17.453 -35.125 -33.375 1 91.94 485 VAL A CA 1
ATOM 3885 C C . VAL A 1 485 ? -18.297 -34.125 -34.156 1 91.94 485 VAL A C 1
ATOM 3887 O O . VAL A 1 485 ? -18.422 -34.25 -35.375 1 91.94 485 VAL A O 1
ATOM 3890 N N . THR A 1 486 ? -18.812 -33.219 -33.344 1 92.62 486 THR A N 1
ATOM 3891 C CA . THR A 1 486 ? -19.641 -32.188 -33.938 1 92.62 486 THR A CA 1
ATOM 3892 C C . THR A 1 486 ? -19.016 -30.797 -33.719 1 92.62 486 THR A C 1
ATOM 3894 O O . THR A 1 486 ? -18.688 -30.453 -32.562 1 92.62 486 THR A O 1
ATOM 3897 N N . PHE A 1 487 ? -18.844 -30.094 -34.812 1 91.19 487 PHE A N 1
ATOM 3898 C CA . PHE A 1 487 ? -18.344 -28.734 -34.719 1 91.19 487 PHE A CA 1
ATOM 3899 C C . PHE A 1 487 ? -19.453 -27.734 -34.969 1 91.19 487 PHE A C 1
ATOM 3901 O O . PHE A 1 487 ? -20.219 -27.875 -35.938 1 91.19 487 PHE A O 1
ATOM 3908 N N . ARG A 1 488 ? -19.547 -26.766 -34.031 1 90.5 488 ARG A N 1
ATOM 3909 C CA . ARG A 1 488 ? -20.5 -25.672 -34.188 1 90.5 488 ARG A CA 1
ATOM 3910 C C . ARG A 1 488 ? -19.797 -24.312 -34.188 1 90.5 488 ARG A C 1
ATOM 3912 O O . ARG A 1 488 ? -19.438 -23.797 -33.125 1 90.5 488 ARG A O 1
ATOM 3919 N N . PHE A 1 489 ? -19.688 -23.703 -35.344 1 87.88 489 PHE A N 1
ATOM 3920 C CA . PHE A 1 489 ? -18.953 -22.453 -35.469 1 87.88 489 PHE A CA 1
ATOM 3921 C C . PHE A 1 489 ? -19.828 -21.266 -35.094 1 87.88 489 PHE A C 1
ATOM 3923 O O . PHE A 1 489 ? -21.031 -21.266 -35.406 1 87.88 489 PHE A O 1
ATOM 3930 N N . ASP A 1 490 ? -19.203 -20.359 -34.312 1 79.5 490 ASP A N 1
ATOM 3931 C CA . ASP A 1 490 ? -19.875 -19.109 -34 1 79.5 490 ASP A CA 1
ATOM 3932 C C . ASP A 1 490 ? -19.562 -18.031 -35.031 1 79.5 490 ASP A C 1
ATOM 3934 O O . ASP A 1 490 ? -18.422 -17.578 -35.125 1 79.5 490 ASP A O 1
ATOM 3938 N N . THR A 1 491 ? -20.312 -17.703 -35.938 1 67.81 491 THR A N 1
ATOM 3939 C CA . THR A 1 491 ? -20.062 -16.812 -37.062 1 67.81 491 THR A CA 1
ATOM 3940 C C . THR A 1 491 ? -20.203 -15.352 -36.625 1 67.81 491 THR A C 1
ATOM 3942 O O . THR A 1 491 ? -19.812 -14.438 -37.344 1 67.81 491 THR A O 1
ATOM 3945 N N . ASN A 1 492 ? -20.297 -15.047 -35.344 1 64.06 492 ASN A N 1
ATOM 3946 C CA . ASN A 1 492 ? -20.594 -13.688 -34.906 1 64.06 492 ASN A CA 1
ATOM 3947 C C . ASN A 1 492 ? -21.047 -12.805 -36.094 1 64.06 492 ASN A C 1
ATOM 3949 O O . ASN A 1 492 ? -20.578 -11.672 -36.219 1 64.06 492 ASN A O 1
ATOM 3953 N N . GLY A 1 493 ? -21.766 -13.195 -36.938 1 60.91 493 GLY A N 1
ATOM 3954 C CA . GLY A 1 493 ? -22.328 -12.445 -38.062 1 60.91 493 GLY A CA 1
ATOM 3955 C C . GLY A 1 493 ? -21.453 -12.508 -39.312 1 60.91 493 GLY A C 1
ATOM 3956 O O . GLY A 1 493 ? -21.797 -11.922 -40.312 1 60.91 493 GLY A O 1
ATOM 3957 N N . ALA A 1 494 ? -20.344 -13.07 -39.219 1 60.38 494 ALA A N 1
ATOM 3958 C CA . ALA A 1 494 ? -19.516 -13.133 -40.406 1 60.38 494 ALA A CA 1
ATOM 3959 C C . ALA A 1 494 ? -20.047 -14.164 -41.406 1 60.38 494 ALA A C 1
ATOM 3961 O O . ALA A 1 494 ? -20.531 -15.227 -41 1 60.38 494 ALA A O 1
ATOM 3962 N N . ASP A 1 495 ? -20.172 -13.781 -42.625 1 60.41 495 ASP A N 1
ATOM 3963 C CA . ASP A 1 495 ? -20.688 -14.648 -43.688 1 60.41 495 ASP A CA 1
ATOM 3964 C C . ASP A 1 495 ? -19.672 -15.734 -44.062 1 60.41 495 ASP A C 1
ATOM 3966 O O . ASP A 1 495 ? -20.047 -16.797 -44.531 1 60.41 495 ASP A O 1
ATOM 3970 N N . LYS A 1 496 ? -18.422 -15.414 -43.781 1 66.19 496 LYS A N 1
ATOM 3971 C CA . LYS A 1 496 ? -17.391 -16.344 -44.219 1 66.19 496 LYS A CA 1
ATOM 3972 C C . LYS A 1 496 ? -16.609 -16.891 -43 1 66.19 496 LYS A C 1
ATOM 3974 O O . LYS A 1 496 ? -16.266 -16.156 -42.094 1 66.19 496 LYS A O 1
ATOM 3979 N N . LEU A 1 497 ? -16.578 -18.281 -43 1 75.44 497 LEU A N 1
ATOM 3980 C CA . LEU A 1 497 ? -15.805 -18.969 -41.969 1 75.44 497 LEU A CA 1
ATOM 3981 C C . LEU A 1 497 ? -14.406 -19.312 -42.438 1 75.44 497 LEU A C 1
ATOM 3983 O O . LEU A 1 497 ? -14.172 -20.422 -42.938 1 75.44 497 LEU A O 1
ATOM 3987 N N . LEU A 1 498 ? -13.586 -18.359 -42.344 1 77.25 498 LEU A N 1
ATOM 3988 C CA . LEU A 1 498 ? -12.227 -18.578 -42.844 1 77.25 498 LEU A CA 1
ATOM 3989 C C . LEU A 1 498 ? -11.406 -19.359 -41.812 1 77.25 498 LEU A C 1
ATOM 3991 O O . LEU A 1 498 ? -11.227 -18.906 -40.688 1 77.25 498 LEU A O 1
ATOM 3995 N N . ILE A 1 499 ? -11.039 -20.625 -42.219 1 82.12 499 ILE A N 1
ATOM 3996 C CA . ILE A 1 499 ? -10.242 -21.484 -41.344 1 82.12 499 ILE A CA 1
ATOM 3997 C C . ILE A 1 499 ? -9.188 -22.219 -42.188 1 82.12 499 ILE A C 1
ATOM 3999 O O . ILE A 1 499 ? -9.516 -23.062 -43 1 82.12 499 ILE A O 1
ATOM 4003 N N . PRO A 1 500 ? -8.016 -21.828 -41.969 1 85.75 500 PRO A N 1
ATOM 4004 C CA . PRO A 1 500 ? -6.953 -22.484 -42.75 1 85.75 500 PRO A CA 1
ATOM 4005 C C . PRO A 1 500 ? -6.641 -23.891 -42.25 1 85.75 500 PRO A C 1
ATOM 4007 O O . PRO A 1 500 ? -5.469 -24.266 -42.125 1 85.75 500 PRO A O 1
ATOM 4010 N N . ILE A 1 501 ? -7.578 -24.672 -41.906 1 89 501 ILE A N 1
ATOM 4011 C CA . ILE A 1 501 ? -7.398 -26.031 -41.406 1 89 501 ILE A CA 1
ATOM 4012 C C . ILE A 1 501 ? -8.07 -27 -42.375 1 89 501 ILE A C 1
ATOM 4014 O O . ILE A 1 501 ? -9.273 -26.922 -42.625 1 89 501 ILE A O 1
ATOM 4018 N N . LYS A 1 502 ? -7.246 -27.812 -42.875 1 87.88 502 LYS A N 1
ATOM 4019 C CA . LYS A 1 502 ? -7.758 -28.828 -43.781 1 87.88 502 LYS A CA 1
ATOM 4020 C C . LYS A 1 502 ? -8.258 -30.062 -43.031 1 87.88 502 LYS A C 1
ATOM 4022 O O . LYS A 1 502 ? -9.289 -30.641 -43.375 1 87.88 502 LYS A O 1
ATOM 4027 N N . GLU A 1 503 ? -7.445 -30.422 -42.031 1 90.62 503 GLU A N 1
ATOM 4028 C CA . GLU A 1 503 ? -7.746 -31.609 -41.281 1 90.62 503 GLU A CA 1
ATOM 4029 C C . GLU A 1 503 ? -7.488 -31.391 -39.781 1 90.62 503 GLU A C 1
ATOM 4031 O O . GLU A 1 503 ? -6.609 -30.625 -39.406 1 90.62 503 GLU A O 1
ATOM 4036 N N . ILE A 1 504 ? -8.312 -32.094 -39.094 1 89.44 504 ILE A N 1
ATOM 4037 C CA . ILE A 1 504 ? -8.055 -32.156 -37.656 1 89.44 504 ILE A CA 1
ATOM 4038 C C . ILE A 1 504 ? -7.531 -33.562 -37.312 1 89.44 504 ILE A C 1
ATOM 4040 O O . ILE A 1 504 ? -8.07 -34.562 -37.781 1 89.44 504 ILE A O 1
ATOM 4044 N N . MET A 1 505 ? -6.488 -33.5 -36.594 1 88.06 505 MET A N 1
ATOM 4045 C CA . MET A 1 505 ? -5.879 -34.75 -36.188 1 88.06 505 MET A CA 1
ATOM 4046 C C . MET A 1 505 ? -6.414 -35.188 -34.812 1 88.06 505 MET A C 1
ATOM 4048 O O . MET A 1 505 ? -6.297 -34.469 -33.844 1 88.06 505 MET A O 1
ATOM 4052 N N . CYS A 1 506 ? -7.02 -36.375 -34.875 1 88.62 506 CYS A N 1
ATOM 4053 C CA . CYS A 1 506 ? -7.641 -36.844 -33.656 1 88.62 506 CYS A CA 1
ATOM 4054 C C . CYS A 1 506 ? -7.395 -38.312 -33.438 1 88.62 506 CYS A C 1
ATOM 4056 O O . CYS A 1 506 ? -7.078 -39.031 -34.375 1 88.62 506 CYS A O 1
ATOM 4058 N N . VAL A 1 507 ? -7.434 -38.656 -32.188 1 83.75 507 VAL A N 1
ATOM 4059 C CA . VAL A 1 507 ? -7.367 -40.062 -31.828 1 83.75 507 VAL A CA 1
ATOM 4060 C C . VAL A 1 507 ? -8.617 -40.438 -31.031 1 83.75 507 VAL A C 1
ATOM 4062 O O . VAL A 1 507 ? -8.984 -39.75 -30.078 1 83.75 507 VAL A O 1
ATOM 4065 N N . ALA A 1 508 ? -9.328 -41.438 -31.609 1 80.38 508 ALA A N 1
ATOM 4066 C CA . ALA A 1 508 ? -10.523 -41.906 -30.906 1 80.38 508 ALA A CA 1
ATOM 4067 C C . ALA A 1 508 ? -10.172 -42.875 -29.812 1 80.38 508 ALA A C 1
ATOM 4069 O O . ALA A 1 508 ? -9.266 -43.719 -29.969 1 80.38 508 ALA A O 1
ATOM 4070 N N . GLY A 1 509 ? -10.828 -42.688 -28.703 1 70.5 509 GLY A N 1
ATOM 4071 C CA . GLY A 1 509 ? -10.625 -43.625 -27.594 1 70.5 509 GLY A CA 1
ATOM 4072 C C . GLY A 1 509 ? -11.289 -44.969 -27.828 1 70.5 509 GLY A C 1
ATOM 4073 O O . GLY A 1 509 ? -12.164 -45.094 -28.688 1 70.5 509 GLY A O 1
ATOM 4074 N N . MET B 1 1 ? 25.016 48.125 -2.654 1 18.92 1 MET B N 1
ATOM 4075 C CA . MET B 1 1 ? 25.016 48.188 -4.113 1 18.92 1 MET B CA 1
ATOM 4076 C C . MET B 1 1 ? 24.062 47.156 -4.699 1 18.92 1 MET B C 1
ATOM 4078 O O . MET B 1 1 ? 24.156 45.969 -4.383 1 18.92 1 MET B O 1
ATOM 4082 N N . VAL B 1 2 ? 22.812 47.625 -5.129 1 20.81 2 VAL B N 1
ATOM 4083 C CA . VAL B 1 2 ? 21.547 47.281 -5.77 1 20.81 2 VAL B CA 1
ATOM 4084 C C . VAL B 1 2 ? 21.797 46.781 -7.184 1 20.81 2 VAL B C 1
ATOM 4086 O O . VAL B 1 2 ? 22.156 47.531 -8.078 1 20.81 2 VAL B O 1
ATOM 4089 N N . ASP B 1 3 ? 22.641 45.688 -7.207 1 19.84 3 ASP B N 1
ATOM 4090 C CA . ASP B 1 3 ? 23.172 45.188 -8.469 1 19.84 3 ASP B CA 1
ATOM 4091 C C . ASP B 1 3 ? 22.047 44.969 -9.484 1 19.84 3 ASP B C 1
ATOM 4093 O O . ASP B 1 3 ? 21.141 44.188 -9.25 1 19.84 3 ASP B O 1
ATOM 4097 N N . LEU B 1 4 ? 21.891 45.906 -10.398 1 17.42 4 LEU B N 1
ATOM 4098 C CA . LEU B 1 4 ? 21.047 46.406 -11.469 1 17.42 4 LEU B CA 1
ATOM 4099 C C . LEU B 1 4 ? 20.766 45.344 -12.508 1 17.42 4 LEU B C 1
ATOM 4101 O O . LEU B 1 4 ? 21.422 44.281 -12.508 1 17.42 4 LEU B O 1
ATOM 4105 N N . ASP B 1 5 ? 20.719 45.656 -13.742 1 17.52 5 ASP B N 1
ATOM 4106 C CA . ASP B 1 5 ? 19.891 45.812 -14.93 1 17.52 5 ASP B CA 1
ATOM 4107 C C . ASP B 1 5 ? 20.125 44.656 -15.914 1 17.52 5 ASP B C 1
ATOM 4109 O O . ASP B 1 5 ? 19.172 44.125 -16.484 1 17.52 5 ASP B O 1
ATOM 4113 N N . LEU B 1 6 ? 21.328 44.5 -16.469 1 16.44 6 LEU B N 1
ATOM 4114 C CA . LEU B 1 6 ? 21.609 44.75 -17.875 1 16.44 6 LEU B CA 1
ATOM 4115 C C . LEU B 1 6 ? 21.031 43.656 -18.766 1 16.44 6 LEU B C 1
ATOM 4117 O O . LEU B 1 6 ? 20.641 42.594 -18.266 1 16.44 6 LEU B O 1
ATOM 4121 N N . GLY B 1 7 ? 21.75 43.312 -19.906 1 17.12 7 GLY B N 1
ATOM 4122 C CA . GLY B 1 7 ? 21.781 43.281 -21.359 1 17.12 7 GLY B CA 1
ATOM 4123 C C . GLY B 1 7 ? 21.219 42 -21.922 1 17.12 7 GLY B C 1
ATOM 4124 O O . GLY B 1 7 ? 21.109 41 -21.234 1 17.12 7 GLY B O 1
ATOM 4125 N N . LYS B 1 8 ? 20.688 42.031 -23.234 1 17.8 8 LYS B N 1
ATOM 4126 C CA . LYS B 1 8 ? 19.703 41.469 -24.172 1 17.8 8 LYS B CA 1
ATOM 4127 C C . LYS B 1 8 ? 20.094 40.094 -24.641 1 17.8 8 LYS B C 1
ATOM 4129 O O . LYS B 1 8 ? 19.234 39.25 -24.922 1 17.8 8 LYS B O 1
ATOM 4134 N N . GLY B 1 9 ? 21.438 39.938 -25.047 1 15.98 9 GLY B N 1
ATOM 4135 C CA . GLY B 1 9 ? 21.766 39.531 -26.391 1 15.98 9 GLY B CA 1
ATOM 4136 C C . GLY B 1 9 ? 21.281 38.125 -26.719 1 15.98 9 GLY B C 1
ATOM 4137 O O . GLY B 1 9 ? 20.766 37.438 -25.844 1 15.98 9 GLY B O 1
ATOM 4138 N N . TRP B 1 10 ? 22.172 37.438 -27.547 1 16.33 10 TRP B N 1
ATOM 4139 C CA . TRP B 1 10 ? 22.25 36.688 -28.797 1 16.33 10 TRP B CA 1
ATOM 4140 C C . TRP B 1 10 ? 21.766 35.25 -28.609 1 16.33 10 TRP B C 1
ATOM 4142 O O . TRP B 1 10 ? 21.797 34.75 -27.5 1 16.33 10 TRP B O 1
ATOM 4152 N N . LYS B 1 11 ? 21.078 34.812 -29.719 1 17.3 11 LYS B N 1
ATOM 4153 C CA . LYS B 1 11 ? 20.25 33.75 -30.297 1 17.3 11 LYS B CA 1
ATOM 4154 C C . LYS B 1 11 ? 20.938 32.406 -30.219 1 17.3 11 LYS B C 1
ATOM 4156 O O . LYS B 1 11 ? 20.875 31.625 -31.172 1 17.3 11 LYS B O 1
ATOM 4161 N N . ARG B 1 12 ? 21.688 32.156 -29.172 1 15.48 12 ARG B N 1
ATOM 4162 C CA . ARG B 1 12 ? 22.703 31.156 -29.453 1 15.48 12 ARG B CA 1
ATOM 4163 C C . ARG B 1 12 ? 22.109 29.969 -30.203 1 15.48 12 ARG B C 1
ATOM 4165 O O . ARG B 1 12 ? 21.062 29.438 -29.797 1 15.48 12 ARG B O 1
ATOM 4172 N N . VAL B 1 13 ? 22.609 29.906 -31.469 1 16.16 13 VAL B N 1
ATOM 4173 C CA . VAL B 1 13 ? 22.484 29.078 -32.656 1 16.16 13 VAL B CA 1
ATOM 4174 C C . VAL B 1 13 ? 22.609 27.609 -32.281 1 16.16 13 VAL B C 1
ATOM 4176 O O . VAL B 1 13 ? 23.688 27.156 -31.891 1 16.16 13 VAL B O 1
ATOM 4179 N N . GLY B 1 14 ? 21.875 27.281 -31.266 1 16.3 14 GLY B N 1
ATOM 4180 C CA . GLY B 1 14 ? 22.094 25.891 -30.891 1 16.3 14 GLY B CA 1
ATOM 4181 C C . GLY B 1 14 ? 22.047 24.953 -32.094 1 16.3 14 GLY B C 1
ATOM 4182 O O . GLY B 1 14 ? 20.984 24.672 -32.625 1 16.3 14 GLY B O 1
ATOM 4183 N N . VAL B 1 15 ? 23.094 25.234 -32.938 1 15.35 15 VAL B N 1
ATOM 4184 C CA . VAL B 1 15 ? 23.234 24.625 -34.25 1 15.35 15 VAL B CA 1
ATOM 4185 C C . VAL B 1 15 ? 22.938 23.141 -34.188 1 15.35 15 VAL B C 1
ATOM 4187 O O . VAL B 1 15 ? 22.172 22.609 -35 1 15.35 15 VAL B O 1
ATOM 4190 N N . GLU B 1 16 ? 23.859 22.422 -33.531 1 15.09 16 GLU B N 1
ATOM 4191 C CA . GLU B 1 16 ? 24.5 21.469 -34.438 1 15.09 16 GLU B CA 1
ATOM 4192 C C . GLU B 1 16 ? 23.547 20.359 -34.844 1 15.09 16 GLU B C 1
ATOM 4194 O O . GLU B 1 16 ? 22.844 19.797 -34 1 15.09 16 GLU B O 1
ATOM 4199 N N . LYS B 1 17 ? 23.297 20.25 -36.094 1 16.61 17 LYS B N 1
ATOM 4200 C CA . LYS B 1 17 ? 22.562 19.547 -37.125 1 16.61 17 LYS B CA 1
ATOM 4201 C C . LYS B 1 17 ? 22.562 18.031 -36.875 1 16.61 17 LYS B C 1
ATOM 4203 O O . LYS B 1 17 ? 23.375 17.531 -36.125 1 16.61 17 LYS B O 1
ATOM 4208 N N . ARG B 1 18 ? 22.172 17.328 -37.875 1 16.52 18 ARG B N 1
ATOM 4209 C CA . ARG B 1 18 ? 21.453 16.25 -38.531 1 16.52 18 ARG B CA 1
ATOM 4210 C C . ARG B 1 18 ? 22.344 15.023 -38.688 1 16.52 18 ARG B C 1
ATOM 4212 O O . ARG B 1 18 ? 21.859 13.945 -39.062 1 16.52 18 ARG B O 1
ATOM 4219 N N . VAL B 1 19 ? 23.672 15.07 -38.562 1 14.45 19 VAL B N 1
ATOM 4220 C CA . VAL B 1 19 ? 24.375 14.383 -39.656 1 14.45 19 VAL B CA 1
ATOM 4221 C C . VAL B 1 19 ? 23.953 12.914 -39.656 1 14.45 19 VAL B C 1
ATOM 4223 O O . VAL B 1 19 ? 23.562 12.359 -38.656 1 14.45 19 VAL B O 1
ATOM 4226 N N . PHE B 1 20 ? 24.219 12.242 -40.875 1 15.21 20 PHE B N 1
ATOM 4227 C CA . PHE B 1 20 ? 24.062 11.219 -41.906 1 15.21 20 PHE B CA 1
ATOM 4228 C C . PHE B 1 20 ? 24.719 9.914 -41.469 1 15.21 20 PHE B C 1
ATOM 4230 O O . PHE B 1 20 ? 24.203 8.828 -41.781 1 15.21 20 PHE B O 1
ATOM 4237 N N . ARG B 1 21 ? 25.891 9.867 -40.875 1 15.13 21 ARG B N 1
ATOM 4238 C CA . ARG B 1 21 ? 26.844 9.023 -41.594 1 15.13 21 ARG B CA 1
ATOM 4239 C C . ARG B 1 21 ? 26.359 7.578 -41.625 1 15.13 21 ARG B C 1
ATOM 4241 O O . ARG B 1 21 ? 25.516 7.168 -40.844 1 15.13 21 ARG B O 1
ATOM 4248 N N . GLY B 1 22 ? 27.359 6.703 -42.062 1 15.02 22 GLY B N 1
ATOM 4249 C CA . GLY B 1 22 ? 27.859 5.695 -43 1 15.02 22 GLY B CA 1
ATOM 4250 C C . GLY B 1 22 ? 27.516 4.277 -42.562 1 15.02 22 GLY B C 1
ATOM 4251 O O . GLY B 1 22 ? 27.094 4.051 -41.438 1 15.02 22 GLY B O 1
ATOM 4252 N N . SER B 1 23 ? 28.047 3.23 -43.312 1 15.85 23 SER B N 1
ATOM 4253 C CA . SER B 1 23 ? 27.984 2.004 -44.094 1 15.85 23 SER B CA 1
ATOM 4254 C C . SER B 1 23 ? 28.281 0.778 -43.219 1 15.85 23 SER B C 1
ATOM 4256 O O . SER B 1 23 ? 27.688 -0.281 -43.438 1 15.85 23 SER B O 1
ATOM 4258 N N . GLY B 1 24 ? 29.391 0.727 -42.438 1 15.55 24 GLY B N 1
ATOM 4259 C CA . GLY B 1 24 ? 30.25 -0.406 -42.688 1 15.55 24 GLY B CA 1
ATOM 4260 C C . GLY B 1 24 ? 29.656 -1.733 -42.281 1 15.55 24 GLY B C 1
ATOM 4261 O O . GLY B 1 24 ? 28.859 -1.791 -41.344 1 15.55 24 GLY B O 1
ATOM 4262 N N . PHE B 1 25 ? 29.797 -2.922 -43.062 1 16.25 25 PHE B N 1
ATOM 4263 C CA . PHE B 1 25 ? 29.516 -4.297 -43.469 1 16.25 25 PHE B CA 1
ATOM 4264 C C . PHE B 1 25 ? 30.016 -5.277 -42.406 1 16.25 25 PHE B C 1
ATOM 4266 O O . PHE B 1 25 ? 29.594 -6.434 -42.375 1 16.25 25 PHE B O 1
ATOM 4273 N N . ALA B 1 26 ? 31.109 -4.996 -41.625 1 15.98 26 ALA B N 1
ATOM 4274 C CA . ALA B 1 26 ? 32.062 -6.121 -41.594 1 15.98 26 ALA B CA 1
ATOM 4275 C C . ALA B 1 26 ? 31.359 -7.391 -41.094 1 15.98 26 ALA B C 1
ATOM 4277 O O . ALA B 1 26 ? 30.312 -7.324 -40.469 1 15.98 26 ALA B O 1
ATOM 4278 N N . TRP B 1 27 ? 32.219 -8.445 -41.031 1 16.28 27 TRP B N 1
ATOM 4279 C CA . TRP B 1 27 ? 32.625 -9.836 -41.156 1 16.28 27 TRP B CA 1
ATOM 4280 C C . TRP B 1 27 ? 32.312 -10.617 -39.906 1 16.28 27 TRP B C 1
ATOM 4282 O O . TRP B 1 27 ? 32.5 -10.117 -38.781 1 16.28 27 TRP B O 1
ATOM 4292 N N . LEU B 1 28 ? 31.422 -11.562 -40.031 1 16.23 28 LEU B N 1
ATOM 4293 C CA . LEU B 1 28 ? 30.75 -12.633 -39.281 1 16.23 28 LEU B CA 1
ATOM 4294 C C . LEU B 1 28 ? 31.75 -13.516 -38.562 1 16.23 28 LEU B C 1
ATOM 4296 O O . LEU B 1 28 ? 31.891 -14.695 -38.875 1 16.23 28 LEU B O 1
ATOM 4300 N N . GLU B 1 29 ? 32.844 -12.914 -38.031 1 16.66 29 GLU B N 1
ATOM 4301 C CA . GLU B 1 29 ? 33.875 -13.867 -37.688 1 16.66 29 GLU B CA 1
ATOM 4302 C C . GLU B 1 29 ? 33.344 -14.953 -36.75 1 16.66 29 GLU B C 1
ATOM 4304 O O . GLU B 1 29 ? 32.5 -14.695 -35.906 1 16.66 29 GLU B O 1
ATOM 4309 N N . SER B 1 30 ? 33.75 -16.312 -37.031 1 17.19 30 SER B N 1
ATOM 4310 C CA . SER B 1 30 ? 33.625 -17.766 -36.844 1 17.19 30 SER B CA 1
ATOM 4311 C C . SER B 1 30 ? 34 -18.172 -35.438 1 17.19 30 SER B C 1
ATOM 4313 O O . SER B 1 30 ? 33.844 -19.328 -35.031 1 17.19 30 SER B O 1
ATOM 4315 N N . ARG B 1 31 ? 34.5 -17.391 -34.469 1 17.16 31 ARG B N 1
ATOM 4316 C CA . ARG B 1 31 ? 35.469 -18.047 -33.625 1 17.16 31 ARG B CA 1
ATOM 4317 C C . ARG B 1 31 ? 34.844 -19.156 -32.812 1 17.16 31 ARG B C 1
ATOM 4319 O O . ARG B 1 31 ? 33.625 -19.109 -32.5 1 17.16 31 ARG B O 1
ATOM 4326 N N . GLU B 1 32 ? 35.594 -20.281 -32.406 1 18.16 32 GLU B N 1
ATOM 4327 C CA . GLU B 1 32 ? 35.781 -21.656 -31.953 1 18.16 32 GLU B CA 1
ATOM 4328 C C . GLU B 1 32 ? 35.469 -21.797 -30.484 1 18.16 32 GLU B C 1
ATOM 4330 O O . GLU B 1 32 ? 35.438 -22.906 -29.953 1 18.16 32 GLU B O 1
ATOM 4335 N N . ASN B 1 33 ? 35.25 -20.766 -29.703 1 17.08 33 ASN B N 1
ATOM 4336 C CA . ASN B 1 33 ? 35.656 -20.984 -28.312 1 17.08 33 ASN B CA 1
ATOM 4337 C C . ASN B 1 33 ? 34.812 -22.078 -27.641 1 17.08 33 ASN B C 1
ATOM 4339 O O . ASN B 1 33 ? 33.625 -22.203 -27.906 1 17.08 33 ASN B O 1
ATOM 4343 N N . SER B 1 34 ? 35.406 -23.078 -26.828 1 18.12 34 SER B N 1
ATOM 4344 C CA . SER B 1 34 ? 35.375 -24.375 -26.188 1 18.12 34 SER B CA 1
ATOM 4345 C C . SER B 1 34 ? 34.469 -24.375 -24.969 1 18.12 34 SER B C 1
ATOM 4347 O O . SER B 1 34 ? 34.438 -25.344 -24.203 1 18.12 34 SER B O 1
ATOM 4349 N N . CYS B 1 35 ? 33.656 -23.422 -24.688 1 17.45 35 CYS B N 1
ATOM 4350 C CA . CYS B 1 35 ? 33.156 -23.359 -23.328 1 17.45 35 CYS B CA 1
ATOM 4351 C C . CYS B 1 35 ? 32.219 -24.531 -23.031 1 17.45 35 CYS B C 1
ATOM 4353 O O . CYS B 1 35 ? 31.156 -24.656 -23.625 1 17.45 35 CYS B O 1
ATOM 4355 N N . GLY B 1 36 ? 32.719 -25.703 -22.656 1 20.16 36 GLY B N 1
ATOM 4356 C CA . GLY B 1 36 ? 32.188 -26.984 -22.203 1 20.16 36 GLY B CA 1
ATOM 4357 C C . GLY B 1 36 ? 31.297 -26.844 -20.969 1 20.16 36 GLY B C 1
ATOM 4358 O O . GLY B 1 36 ? 31 -27.828 -20.297 1 20.16 36 GLY B O 1
ATOM 4359 N N . SER B 1 37 ? 30.734 -25.75 -20.547 1 20.73 37 SER B N 1
ATOM 4360 C CA . SER B 1 37 ? 30.234 -25.656 -19.172 1 20.73 37 SER B CA 1
ATOM 4361 C C . SER B 1 37 ? 29.125 -26.656 -18.922 1 20.73 37 SER B C 1
ATOM 4363 O O . SER B 1 37 ? 28.094 -26.641 -19.609 1 20.73 37 SER B O 1
ATOM 4365 N N . SER B 1 38 ? 29.438 -27.953 -18.453 1 21.56 38 SER B N 1
ATOM 4366 C CA . SER B 1 38 ? 28.703 -29.125 -18.016 1 21.56 38 SER B CA 1
ATOM 4367 C C . SER B 1 38 ? 27.781 -28.797 -16.844 1 21.56 38 SER B C 1
ATOM 4369 O O . SER B 1 38 ? 28.25 -28.422 -15.766 1 21.56 38 SER B O 1
ATOM 4371 N N . PHE B 1 39 ? 26.844 -28.094 -16.922 1 25.31 39 PHE B N 1
ATOM 4372 C CA . PHE B 1 39 ? 25.844 -27.875 -15.891 1 25.31 39 PHE B CA 1
ATOM 4373 C C . PHE B 1 39 ? 25.328 -29.203 -15.344 1 25.31 39 PHE B C 1
ATOM 4375 O O . PHE B 1 39 ? 24.531 -29.875 -15.992 1 25.31 39 PHE B O 1
ATOM 4382 N N . GLY B 1 40 ? 26.203 -30.016 -14.633 1 26.05 40 GLY B N 1
ATOM 4383 C CA . GLY B 1 40 ? 25.812 -31.172 -13.852 1 26.05 40 GLY B CA 1
ATOM 4384 C C . GLY B 1 40 ? 24.75 -30.875 -12.812 1 26.05 40 GLY B C 1
ATOM 4385 O O . GLY B 1 40 ? 25 -30.125 -11.859 1 26.05 40 GLY B O 1
ATOM 4386 N N . LEU B 1 41 ? 23.578 -30.609 -13.109 1 29.45 41 LEU B N 1
ATOM 4387 C CA . LEU B 1 41 ? 22.406 -30.562 -12.219 1 29.45 41 LEU B CA 1
ATOM 4388 C C . LEU B 1 41 ? 22.5 -31.656 -11.164 1 29.45 41 LEU B C 1
ATOM 4390 O O . LEU B 1 41 ? 22.484 -32.844 -11.5 1 29.45 41 LEU B O 1
ATOM 4394 N N . ASN B 1 42 ? 23.266 -31.594 -10.117 1 27.62 42 ASN B N 1
ATOM 4395 C CA . ASN B 1 42 ? 23.297 -32.469 -8.945 1 27.62 42 ASN B CA 1
ATOM 4396 C C . ASN B 1 42 ? 21.906 -32.656 -8.359 1 27.62 42 ASN B C 1
ATOM 4398 O O . ASN B 1 42 ? 21.328 -31.75 -7.773 1 27.62 42 ASN B O 1
ATOM 4402 N N . ALA B 1 43 ? 20.953 -33.344 -8.836 1 29.98 43 ALA B N 1
ATOM 4403 C CA . ALA B 1 43 ? 19.688 -33.906 -8.406 1 29.98 43 ALA B CA 1
ATOM 4404 C C . ALA B 1 43 ? 19.766 -34.406 -6.965 1 29.98 43 ALA B C 1
ATOM 4406 O O . ALA B 1 43 ? 18.781 -34.906 -6.414 1 29.98 43 ALA B O 1
ATOM 4407 N N . ARG B 1 44 ? 20.984 -34.719 -6.414 1 33.12 44 ARG B N 1
ATOM 4408 C CA . ARG B 1 44 ? 21.094 -35.375 -5.117 1 33.12 44 ARG B CA 1
ATOM 4409 C C . ARG B 1 44 ? 20.531 -34.5 -4.004 1 33.12 44 ARG B C 1
ATOM 4411 O O . ARG B 1 44 ? 20.375 -34.969 -2.869 1 33.12 44 ARG B O 1
ATOM 4418 N N . HIS B 1 45 ? 20.516 -33.219 -4.156 1 32.34 45 HIS B N 1
ATOM 4419 C CA . HIS B 1 45 ? 20.391 -32.438 -2.932 1 32.34 45 HIS B CA 1
ATOM 4420 C C . HIS B 1 45 ? 18.953 -32.5 -2.404 1 32.34 45 HIS B C 1
ATOM 4422 O O . HIS B 1 45 ? 18.734 -32.375 -1.196 1 32.34 45 HIS B O 1
ATOM 4428 N N . PHE B 1 46 ? 17.922 -32.406 -3.289 1 34.88 46 PHE B N 1
ATOM 4429 C CA . PHE B 1 46 ? 16.609 -32.219 -2.676 1 34.88 46 PHE B CA 1
ATOM 4430 C C . PHE B 1 46 ? 16.156 -33.531 -2.029 1 34.88 46 PHE B C 1
ATOM 4432 O O . PHE B 1 46 ? 15.305 -33.531 -1.137 1 34.88 46 PHE B O 1
ATOM 4439 N N . CYS B 1 47 ? 16.562 -34.75 -2.451 1 34.19 47 CYS B N 1
ATOM 4440 C CA . CYS B 1 47 ? 16.031 -35.938 -1.84 1 34.19 47 CYS B CA 1
ATOM 4441 C C . CYS B 1 47 ? 16.359 -36 -0.353 1 34.19 47 CYS B C 1
ATOM 4443 O O . CYS B 1 47 ? 15.672 -36.656 0.418 1 34.19 47 CYS B O 1
ATOM 4445 N N . ALA B 1 48 ? 17.531 -35.625 0.033 1 35.69 48 ALA B N 1
ATOM 4446 C CA . ALA B 1 48 ? 17.938 -35.812 1.425 1 35.69 48 ALA B CA 1
ATOM 4447 C C . ALA B 1 48 ? 17.172 -34.875 2.346 1 35.69 48 ALA B C 1
ATOM 4449 O O . ALA B 1 48 ? 17.344 -34.906 3.566 1 35.69 48 ALA B O 1
ATOM 4450 N N . ARG B 1 49 ? 16.578 -33.938 1.821 1 40.38 49 ARG B N 1
ATOM 4451 C CA . ARG B 1 49 ? 16.094 -32.875 2.684 1 40.38 49 ARG B CA 1
ATOM 4452 C C . ARG B 1 49 ? 14.742 -33.219 3.301 1 40.38 49 ARG B C 1
ATOM 4454 O O . ARG B 1 49 ? 14.125 -32.406 3.986 1 40.38 49 ARG B O 1
ATOM 4461 N N . ALA B 1 50 ? 13.922 -34.25 2.809 1 34.5 50 ALA B N 1
ATOM 4462 C CA . ALA B 1 50 ? 12.602 -34.469 3.389 1 34.5 50 ALA B CA 1
ATOM 4463 C C . ALA B 1 50 ? 12.711 -34.938 4.84 1 34.5 50 ALA B C 1
ATOM 4465 O O . ALA B 1 50 ? 13.016 -36.094 5.105 1 34.5 50 ALA B O 1
ATOM 4466 N N . SER B 1 51 ? 13.211 -34.25 5.684 1 31.11 51 SER B N 1
ATOM 4467 C CA . SER B 1 51 ? 12.938 -34.719 7.035 1 31.11 51 SER B CA 1
ATOM 4468 C C . SER B 1 51 ? 11.438 -34.844 7.277 1 31.11 51 SER B C 1
ATOM 4470 O O . SER B 1 51 ? 10.648 -34.031 6.785 1 31.11 51 SER B O 1
ATOM 4472 N N . LYS B 1 52 ? 10.852 -36.062 7.801 1 34.12 52 LYS B N 1
ATOM 4473 C CA . LYS B 1 52 ? 9.578 -36.656 8.211 1 34.12 52 LYS B CA 1
ATOM 4474 C C . LYS B 1 52 ? 8.711 -35.656 8.953 1 34.12 52 LYS B C 1
ATOM 4476 O O . LYS B 1 52 ? 7.504 -35.844 9.102 1 34.12 52 LYS B O 1
ATOM 4481 N N . GLU B 1 53 ? 9.219 -34.688 9.703 1 32.25 53 GLU B N 1
ATOM 4482 C CA . GLU B 1 53 ? 8.414 -34.125 10.773 1 32.25 53 GLU B CA 1
ATOM 4483 C C . GLU B 1 53 ? 7.363 -33.156 10.219 1 32.25 53 GLU B C 1
ATOM 4485 O O . GLU B 1 53 ? 6.27 -33.031 10.773 1 32.25 53 GLU B O 1
ATOM 4490 N N . VAL B 1 54 ? 7.691 -32.406 9.195 1 32.25 54 VAL B N 1
ATOM 4491 C CA . VAL B 1 54 ? 6.723 -31.359 8.898 1 32.25 54 VAL B CA 1
ATOM 4492 C C . VAL B 1 54 ? 5.566 -31.953 8.086 1 32.25 54 VAL B C 1
ATOM 4494 O O . VAL B 1 54 ? 4.637 -31.234 7.715 1 32.25 54 VAL B O 1
ATOM 4497 N N . ILE B 1 55 ? 5.672 -33.219 7.504 1 31.16 55 ILE B N 1
ATOM 4498 C CA . ILE B 1 55 ? 4.555 -33.719 6.727 1 31.16 55 ILE B CA 1
ATOM 4499 C C . ILE B 1 55 ? 3.342 -33.938 7.633 1 31.16 55 ILE B C 1
ATOM 4501 O O . ILE B 1 55 ? 2.234 -34.188 7.156 1 31.16 55 ILE B O 1
ATOM 4505 N N . TYR B 1 56 ? 3.514 -34.156 8.883 1 29.78 56 TYR B N 1
ATOM 4506 C CA . TYR B 1 56 ? 2.379 -34.5 9.727 1 29.78 56 TYR B CA 1
ATOM 4507 C C . TYR B 1 56 ? 1.339 -33.406 9.734 1 29.78 56 TYR B C 1
ATOM 4509 O O . TYR B 1 56 ? 0.15 -33.656 9.938 1 29.78 56 TYR B O 1
ATOM 4517 N N . LEU B 1 57 ? 1.807 -32.188 9.836 1 29.94 57 LEU B N 1
ATOM 4518 C CA . LEU B 1 57 ? 0.768 -31.203 10.094 1 29.94 57 LEU B CA 1
ATOM 4519 C C . LEU B 1 57 ? -0.099 -30.984 8.852 1 29.94 57 LEU B C 1
ATOM 4521 O O . LEU B 1 57 ? -1.13 -30.312 8.922 1 29.94 57 LEU B O 1
ATOM 4525 N N . LEU B 1 58 ? 0.436 -31.391 7.723 1 29.69 58 LEU B N 1
ATOM 4526 C CA . LEU B 1 58 ? -0.378 -31.109 6.547 1 29.69 58 LEU B CA 1
ATOM 4527 C C . LEU B 1 58 ? -1.612 -32 6.512 1 29.69 58 LEU B C 1
ATOM 4529 O O . LEU B 1 58 ? -2.398 -31.953 5.566 1 29.69 58 LEU B O 1
ATOM 4533 N N . THR B 1 59 ? -1.762 -33.062 7.195 1 29.84 59 THR B N 1
ATOM 4534 C CA . THR B 1 59 ? -2.965 -33.875 7.047 1 29.84 59 THR B CA 1
ATOM 4535 C C . THR B 1 59 ? -4.207 -33.062 7.441 1 29.84 59 THR B C 1
ATOM 4537 O O . THR B 1 59 ? -5.316 -33.594 7.441 1 29.84 59 THR B O 1
ATOM 4540 N N . TRP B 1 60 ? -4.148 -32.094 8.273 1 28.48 60 TRP B N 1
ATOM 4541 C CA . TRP B 1 60 ? -5.457 -31.5 8.508 1 28.48 60 TRP B CA 1
ATOM 4542 C C . TRP B 1 60 ? -6.004 -30.859 7.238 1 28.48 60 TRP B C 1
ATOM 4544 O O . TRP B 1 60 ? -5.246 -30.297 6.449 1 28.48 60 TRP B O 1
ATOM 4554 N N . GLY B 1 61 ? -7.152 -31.297 6.684 1 29.8 61 GLY B N 1
ATOM 4555 C CA . GLY B 1 61 ? -8.031 -31 5.562 1 29.8 61 GLY B CA 1
ATOM 4556 C C . GLY B 1 61 ? -8.188 -29.516 5.293 1 29.8 61 GLY B C 1
ATOM 4557 O O . GLY B 1 61 ? -9.305 -28.984 5.324 1 29.8 61 GLY B O 1
ATOM 4558 N N . TYR B 1 62 ? -7.34 -28.641 5.805 1 28.89 62 TYR B N 1
ATOM 4559 C CA . TYR B 1 62 ? -7.754 -27.297 5.445 1 28.89 62 TYR B CA 1
ATOM 4560 C C . TYR B 1 62 ? -7.895 -27.141 3.936 1 28.89 62 TYR B C 1
ATOM 4562 O O . TYR B 1 62 ? -6.969 -27.469 3.186 1 28.89 62 TYR B O 1
ATOM 4570 N N . SER B 1 63 ? -9.078 -27.328 3.463 1 30.12 63 SER B N 1
ATOM 4571 C CA . SER B 1 63 ? -9.539 -26.891 2.148 1 30.12 63 SER B CA 1
ATOM 4572 C C . SER B 1 63 ? -8.945 -25.531 1.777 1 30.12 63 SER B C 1
ATOM 4574 O O . SER B 1 63 ? -9.07 -24.578 2.537 1 30.12 63 SER B O 1
ATOM 4576 N N . MET B 1 64 ? -7.793 -25.516 1.241 1 32.72 64 MET B N 1
ATOM 4577 C CA . MET B 1 64 ? -7.273 -24.281 0.677 1 32.72 64 MET B CA 1
ATOM 4578 C C . MET B 1 64 ? -8.375 -23.5 -0.029 1 32.72 64 MET B C 1
ATOM 4580 O O . MET B 1 64 ? -8.906 -23.938 -1.049 1 32.72 64 MET B O 1
ATOM 4584 N N . GLU B 1 65 ? -9.234 -22.828 0.67 1 32.56 65 GLU B N 1
ATOM 4585 C CA . GLU B 1 65 ? -10.125 -21.891 -0 1 32.56 65 GLU B CA 1
ATOM 4586 C C . GLU B 1 65 ? -9.391 -21.094 -1.069 1 32.56 65 GLU B C 1
ATOM 4588 O O . GLU B 1 65 ? -8.203 -20.797 -0.918 1 32.56 65 GLU B O 1
ATOM 4593 N N . PRO B 1 66 ? -9.844 -21.062 -2.285 1 33.03 66 PRO B N 1
ATOM 4594 C CA . PRO B 1 66 ? -9.281 -20.297 -3.404 1 33.03 66 PRO B CA 1
ATOM 4595 C C . PRO B 1 66 ? -8.898 -18.875 -3.014 1 33.03 66 PRO B C 1
ATOM 4597 O O . PRO B 1 66 ? -9.719 -18.141 -2.439 1 33.03 66 PRO B O 1
ATOM 4600 N N . VAL B 1 67 ? -7.707 -18.656 -2.562 1 36.09 67 VAL B N 1
ATOM 4601 C CA . VAL B 1 67 ? -7.246 -17.281 -2.359 1 36.09 67 VAL B CA 1
ATOM 4602 C C . VAL B 1 67 ? -7.508 -16.453 -3.615 1 36.09 67 VAL B C 1
ATOM 4604 O O . VAL B 1 67 ? -7.141 -16.859 -4.719 1 36.09 67 VAL B O 1
ATOM 4607 N N . ASN B 1 68 ? -8.484 -15.672 -3.625 1 34.5 68 ASN B N 1
ATOM 4608 C CA . ASN B 1 68 ? -8.734 -14.617 -4.609 1 34.5 68 ASN B CA 1
ATOM 4609 C C . ASN B 1 68 ? -7.465 -13.828 -4.914 1 34.5 68 ASN B C 1
ATOM 4611 O O . ASN B 1 68 ? -6.68 -13.539 -4.008 1 34.5 68 ASN B O 1
ATOM 4615 N N . GLU B 1 69 ? -6.816 -13.922 -6.023 1 38.31 69 GLU B N 1
ATOM 4616 C CA . GLU B 1 69 ? -5.707 -13.219 -6.664 1 38.31 69 GLU B CA 1
ATOM 4617 C C . GLU B 1 69 ? -5.754 -11.727 -6.355 1 38.31 69 GLU B C 1
ATOM 4619 O O . GLU B 1 69 ? -5.867 -10.906 -7.27 1 38.31 69 GLU B O 1
ATOM 4624 N N . SER B 1 70 ? -6.398 -11.156 -5.48 1 40.5 70 SER B N 1
ATOM 4625 C CA . SER B 1 70 ? -6.258 -9.711 -5.379 1 40.5 70 SER B CA 1
ATOM 4626 C C . SER B 1 70 ? -4.793 -9.305 -5.27 1 40.5 70 SER B C 1
ATOM 4628 O O . SER B 1 70 ? -3.951 -10.102 -4.859 1 40.5 70 SER B O 1
ATOM 4630 N N . SER B 1 71 ? -4.277 -8.219 -5.766 1 45.22 71 SER B N 1
ATOM 4631 C CA . SER B 1 71 ? -2.938 -7.652 -5.867 1 45.22 71 SER B CA 1
ATOM 4632 C C . SER B 1 71 ? -2.186 -7.766 -4.547 1 45.22 71 SER B C 1
ATOM 4634 O O . SER B 1 71 ? -2.732 -7.461 -3.486 1 45.22 71 SER B O 1
ATOM 4636 N N . ASP B 1 72 ? -1.223 -8.641 -4.391 1 47.88 72 ASP B N 1
ATOM 4637 C CA . ASP B 1 72 ? -0.322 -9.023 -3.309 1 47.88 72 ASP B CA 1
ATOM 4638 C C . ASP B 1 72 ? 0.064 -7.809 -2.465 1 47.88 72 ASP B C 1
ATOM 4640 O O . ASP B 1 72 ? 0.211 -7.914 -1.246 1 47.88 72 ASP B O 1
ATOM 4644 N N . GLU B 1 73 ? 0.499 -6.707 -3.207 1 48.56 73 GLU B N 1
ATOM 4645 C CA . GLU B 1 73 ? 0.898 -5.516 -2.461 1 48.56 73 GLU B CA 1
ATOM 4646 C C . GLU B 1 73 ? -0.133 -5.164 -1.394 1 48.56 73 GLU B C 1
ATOM 4648 O O . GLU B 1 73 ? 0.226 -4.75 -0.289 1 48.56 73 GLU B O 1
ATOM 4653 N N . CYS B 1 74 ? -1.361 -5.32 -1.754 1 54.88 74 CYS B N 1
ATOM 4654 C CA . CYS B 1 74 ? -2.541 -4.926 -0.994 1 54.88 74 CYS B CA 1
ATOM 4655 C C . CYS B 1 74 ? -2.766 -5.863 0.19 1 54.88 74 CYS B C 1
ATOM 4657 O O . CYS B 1 74 ? -3.346 -5.461 1.2 1 54.88 74 CYS B O 1
ATOM 4659 N N . GLN B 1 75 ? -1.716 -6.82 0.329 1 76.62 75 GLN B N 1
ATOM 4660 C CA . GLN B 1 75 ? -2.193 -7.816 1.281 1 76.62 75 GLN B CA 1
ATOM 4661 C C . GLN B 1 75 ? -1.633 -7.555 2.678 1 76.62 75 GLN B C 1
ATOM 4663 O O . GLN B 1 75 ? -2.361 -7.637 3.668 1 76.62 75 GLN B O 1
ATOM 4668 N N . LEU B 1 76 ? -0.363 -6.91 2.646 1 83.56 76 LEU B N 1
ATOM 4669 C CA . LEU B 1 76 ? 0.221 -6.723 3.969 1 83.56 76 LEU B CA 1
ATOM 4670 C C . LEU B 1 76 ? -0.493 -5.605 4.723 1 83.56 76 LEU B C 1
ATOM 4672 O O . LEU B 1 76 ? -0.83 -5.762 5.898 1 83.56 76 LEU B O 1
ATOM 4676 N N . LYS B 1 77 ? -0.709 -4.551 4.023 1 85 77 LYS B N 1
ATOM 4677 C CA . LYS B 1 77 ? -1.395 -3.414 4.633 1 85 77 LYS B CA 1
ATOM 4678 C C . LYS B 1 77 ? -2.773 -3.814 5.148 1 85 77 LYS B C 1
ATOM 4680 O O . LYS B 1 77 ? -3.164 -3.434 6.254 1 85 77 LYS B O 1
ATOM 4685 N N . THR B 1 78 ? -3.359 -4.559 4.383 1 88.19 78 THR B N 1
ATOM 4686 C CA . THR B 1 78 ? -4.699 -5.008 4.75 1 88.19 78 THR B CA 1
ATOM 4687 C C . THR B 1 78 ? -4.648 -5.938 5.957 1 88.19 78 THR B C 1
ATOM 4689 O O . THR B 1 78 ? -5.5 -5.859 6.844 1 88.19 78 THR B O 1
ATOM 4692 N N . ARG B 1 79 ? -3.697 -6.727 6 1 89.75 79 ARG B N 1
ATOM 4693 C CA . ARG B 1 79 ? -3.562 -7.664 7.109 1 89.75 79 ARG B CA 1
ATOM 4694 C C . ARG B 1 79 ? -3.279 -6.93 8.414 1 89.75 79 ARG B C 1
ATOM 4696 O O . ARG B 1 79 ? -3.826 -7.281 9.461 1 89.75 79 ARG B O 1
ATOM 4703 N N . VAL B 1 80 ? -2.477 -5.938 8.273 1 92.94 80 VAL B N 1
ATOM 4704 C CA . VAL B 1 80 ? -2.154 -5.148 9.461 1 92.94 80 VAL B CA 1
ATOM 4705 C C . VAL B 1 80 ? -3.385 -4.363 9.906 1 92.94 80 VAL B C 1
ATOM 4707 O O . VAL B 1 80 ? -3.686 -4.297 11.102 1 92.94 80 VAL B O 1
ATOM 4710 N N . ALA B 1 81 ? -4 -3.768 8.969 1 92.88 81 ALA B N 1
ATOM 4711 C CA . ALA B 1 81 ? -5.203 -2.992 9.273 1 92.88 81 ALA B CA 1
ATOM 4712 C C . ALA B 1 81 ? -6.254 -3.857 9.961 1 92.88 81 ALA B C 1
ATOM 4714 O O . ALA B 1 81 ? -6.996 -3.375 10.82 1 92.88 81 ALA B O 1
ATOM 4715 N N . ASN B 1 82 ? -6.273 -5.117 9.656 1 93.19 82 ASN B N 1
ATOM 4716 C CA . ASN B 1 82 ? -7.266 -6.031 10.219 1 93.19 82 ASN B CA 1
ATOM 4717 C C . ASN B 1 82 ? -6.98 -6.34 11.688 1 93.19 82 ASN B C 1
ATOM 4719 O O . ASN B 1 82 ? -7.848 -6.852 12.398 1 93.19 82 ASN B O 1
ATOM 4723 N N . LEU B 1 83 ? -5.816 -5.938 12.086 1 95.5 83 LEU B N 1
ATOM 4724 C CA . LEU B 1 83 ? -5.445 -6.18 13.477 1 95.5 83 LEU B CA 1
ATOM 4725 C C . LEU B 1 83 ? -6.008 -5.098 14.391 1 95.5 83 LEU B C 1
ATOM 4727 O O . LEU B 1 83 ? -6.02 -5.254 15.609 1 95.5 83 LEU B O 1
ATOM 4731 N N . LEU B 1 84 ? -6.512 -4.043 13.766 1 94.75 84 LEU B N 1
ATOM 4732 C CA . LEU B 1 84 ? -7.039 -2.939 14.562 1 94.75 84 LEU B CA 1
ATOM 4733 C C . LEU B 1 84 ? -8.164 -3.418 15.477 1 94.75 84 LEU B C 1
ATOM 4735 O O . LEU B 1 84 ? -9.094 -4.09 15.023 1 94.75 84 LEU B O 1
ATOM 4739 N N . ASP B 1 85 ? -8.078 -3.123 16.719 1 91 85 ASP B N 1
ATOM 4740 C CA . ASP B 1 85 ? -9.07 -3.443 17.75 1 91 85 ASP B CA 1
ATOM 4741 C C . ASP B 1 85 ? -9.242 -4.953 17.891 1 91 85 ASP B C 1
ATOM 4743 O O . ASP B 1 85 ? -10.344 -5.43 18.188 1 91 85 ASP B O 1
ATOM 4747 N N . SER B 1 86 ? -8.25 -5.672 17.469 1 92.06 86 SER B N 1
ATOM 4748 C CA . SER B 1 86 ? -8.281 -7.125 17.594 1 92.06 86 SER B CA 1
ATOM 4749 C C . SER B 1 86 ? -7.336 -7.605 18.688 1 92.06 86 SER B C 1
ATOM 4751 O O . SER B 1 86 ? -6.254 -7.047 18.859 1 92.06 86 SER B O 1
ATOM 4753 N N . GLU B 1 87 ? -7.773 -8.586 19.359 1 93.75 87 GLU B N 1
ATOM 4754 C CA . GLU B 1 87 ? -6.922 -9.172 20.391 1 93.75 87 GLU B CA 1
ATOM 4755 C C . GLU B 1 87 ? -5.992 -10.227 19.797 1 93.75 87 GLU B C 1
ATOM 4757 O O . GLU B 1 87 ? -5.047 -10.672 20.469 1 93.75 87 GLU B O 1
ATOM 4762 N N . VAL B 1 88 ? -6.293 -10.523 18.562 1 93.12 88 VAL B N 1
ATOM 4763 C CA . VAL B 1 88 ? -5.492 -11.539 17.891 1 93.12 88 VAL B CA 1
ATOM 4764 C C . VAL B 1 88 ? -4.031 -11.102 17.844 1 93.12 88 VAL B C 1
ATOM 4766 O O . VAL B 1 88 ? -3.723 -10.016 17.344 1 93.12 88 VAL B O 1
ATOM 4769 N N . MET B 1 89 ? -3.1 -11.867 18.422 1 93.5 89 MET B N 1
ATOM 4770 C CA . MET B 1 89 ? -1.651 -11.688 18.422 1 93.5 89 MET B CA 1
ATOM 4771 C C . MET B 1 89 ? -1.261 -10.414 19.172 1 93.5 89 MET B C 1
ATOM 4773 O O . MET B 1 89 ? -0.171 -9.875 18.953 1 93.5 89 MET B O 1
ATOM 4777 N N . SER B 1 90 ? -2.246 -9.836 19.891 1 94.56 90 SER B N 1
ATOM 4778 C CA . SER B 1 90 ? -1.957 -8.641 20.672 1 94.56 90 SER B CA 1
ATOM 4779 C C . SER B 1 90 ? -0.98 -8.938 21.797 1 94.56 90 SER B C 1
ATOM 4781 O O . SER B 1 90 ? -1.019 -10.016 22.391 1 94.56 90 SER B O 1
ATOM 4783 N N . ASP B 1 91 ? -0.084 -7.996 22.062 1 92.94 91 ASP B N 1
ATOM 4784 C CA . ASP B 1 91 ? 0.914 -8.242 23.094 1 92.94 91 ASP B CA 1
ATOM 4785 C C . ASP B 1 91 ? 0.971 -7.086 24.094 1 92.94 91 ASP B C 1
ATOM 4787 O O . ASP B 1 91 ? 1.814 -7.07 24.984 1 92.94 91 ASP B O 1
ATOM 4791 N N . VAL B 1 92 ? 0.079 -6.098 24.016 1 95 92 VAL B N 1
ATOM 4792 C CA . VAL B 1 92 ? -0.004 -5.004 24.984 1 95 92 VAL B CA 1
ATOM 4793 C C . VAL B 1 92 ? -1.446 -4.512 25.078 1 95 92 VAL B C 1
ATOM 4795 O O . VAL B 1 92 ? -2.18 -4.516 24.078 1 95 92 VAL B O 1
ATOM 4798 N N . MET B 1 93 ? -1.82 -4.156 26.266 1 96.06 93 MET B N 1
ATOM 4799 C CA . MET B 1 93 ? -3.172 -3.666 26.516 1 96.06 93 MET B CA 1
ATOM 4800 C C . MET B 1 93 ? -3.137 -2.252 27.094 1 96.06 93 MET B C 1
ATOM 4802 O O . MET B 1 93 ? -2.502 -2.008 28.125 1 96.06 93 MET B O 1
ATOM 4806 N N . PHE B 1 94 ? -3.812 -1.316 26.453 1 96.5 94 PHE B N 1
ATOM 4807 C CA . PHE B 1 94 ? -3.918 0.052 26.938 1 96.5 94 PHE B CA 1
ATOM 4808 C C . PHE B 1 94 ? -5.262 0.282 27.625 1 96.5 94 PHE B C 1
ATOM 4810 O O . PHE B 1 94 ? -6.297 -0.18 27.141 1 96.5 94 PHE B O 1
ATOM 4817 N N . LEU B 1 95 ? -5.242 0.868 28.688 1 97.06 95 LEU B N 1
ATOM 4818 C CA . LEU B 1 95 ? -6.434 1.324 29.406 1 97.06 95 LEU B CA 1
ATOM 4819 C C . LEU B 1 95 ? -6.562 2.842 29.328 1 97.06 95 LEU B C 1
ATOM 4821 O O . LEU B 1 95 ? -5.863 3.564 30.031 1 97.06 95 LEU B O 1
ATOM 4825 N N . VAL B 1 96 ? -7.5 3.268 28.438 1 96.12 96 VAL B N 1
ATOM 4826 C CA . VAL B 1 96 ? -7.609 4.695 28.156 1 96.12 96 VAL B CA 1
ATOM 4827 C C . VAL B 1 96 ? -8.953 5.215 28.672 1 96.12 96 VAL B C 1
ATOM 4829 O O . VAL B 1 96 ? -9.898 4.441 28.844 1 96.12 96 VAL B O 1
ATOM 4832 N N . ASP B 1 97 ? -9.039 6.488 28.938 1 93.38 97 ASP B N 1
ATOM 4833 C CA . ASP B 1 97 ? -10.266 7.18 29.312 1 93.38 97 ASP B CA 1
ATOM 4834 C C . ASP B 1 97 ? -10.633 6.891 30.766 1 93.38 97 ASP B C 1
ATOM 4836 O O . ASP B 1 97 ? -9.945 6.121 31.438 1 93.38 97 ASP B O 1
ATOM 4840 N N . GLN B 1 98 ? -11.617 7.551 31.297 1 91.06 98 GLN B N 1
ATOM 4841 C CA . GLN B 1 98 ? -12.219 7.344 32.625 1 91.06 98 GLN B CA 1
ATOM 4842 C C . GLN B 1 98 ? -13.727 7.191 32.531 1 91.06 98 GLN B C 1
ATOM 4844 O O . GLN B 1 98 ? -14.438 8.164 32.25 1 91.06 98 GLN B O 1
ATOM 4849 N N . PRO B 1 99 ? -14.18 6.047 32.812 1 93.06 99 PRO B N 1
ATOM 4850 C CA . PRO B 1 99 ? -13.562 4.793 33.25 1 93.06 99 PRO B CA 1
ATOM 4851 C C . PRO B 1 99 ? -12.695 4.145 32.188 1 93.06 99 PRO B C 1
ATOM 4853 O O . PRO B 1 99 ? -12.891 4.387 30.984 1 93.06 99 PRO B O 1
ATOM 4856 N N . PRO B 1 100 ? -11.875 3.348 32.688 1 94.44 100 PRO B N 1
ATOM 4857 C CA . PRO B 1 100 ? -10.875 2.805 31.75 1 94.44 100 PRO B CA 1
ATOM 4858 C C . PRO B 1 100 ? -11.484 1.886 30.688 1 94.44 100 PRO B C 1
ATOM 4860 O O . PRO B 1 100 ? -12.375 1.092 31 1 94.44 100 PRO B O 1
ATOM 4863 N N . LYS B 1 101 ? -11.117 2.141 29.453 1 96.12 101 LYS B N 1
ATOM 4864 C CA . LYS B 1 101 ? -11.477 1.298 28.328 1 96.12 101 LYS B CA 1
ATOM 4865 C C . LYS B 1 101 ? -10.266 0.53 27.797 1 96.12 101 LYS B C 1
ATOM 4867 O O . LYS B 1 101 ? -9.188 1.102 27.641 1 96.12 101 LYS B O 1
ATOM 4872 N N . ARG B 1 102 ? -10.516 -0.753 27.562 1 95.5 102 ARG B N 1
ATOM 4873 C CA . ARG B 1 102 ? -9.414 -1.616 27.141 1 95.5 102 ARG B CA 1
ATOM 4874 C C . ARG B 1 102 ? -9.211 -1.548 25.625 1 95.5 102 ARG B C 1
ATOM 4876 O O . ARG B 1 102 ? -10.156 -1.701 24.859 1 95.5 102 ARG B O 1
ATOM 4883 N N . CYS B 1 103 ? -7.977 -1.333 25.234 1 96.5 103 CYS B N 1
ATOM 4884 C CA . CYS B 1 103 ? -7.598 -1.286 23.812 1 96.5 103 CYS B CA 1
ATOM 4885 C C . CYS B 1 103 ? -6.41 -2.197 23.547 1 96.5 103 CYS B C 1
ATOM 4887 O O . CYS B 1 103 ? -5.262 -1.823 23.797 1 96.5 103 CYS B O 1
ATOM 4889 N N . PRO B 1 104 ? -6.73 -3.418 23.016 1 96.94 104 PRO B N 1
ATOM 4890 C CA . PRO B 1 104 ? -5.617 -4.301 22.656 1 96.94 104 PRO B CA 1
ATOM 4891 C C . PRO B 1 104 ? -4.781 -3.756 21.5 1 96.94 104 PRO B C 1
ATOM 4893 O O . PRO B 1 104 ? -5.328 -3.252 20.531 1 96.94 104 PRO B O 1
ATOM 4896 N N . CYS B 1 105 ? -3.459 -3.785 21.656 1 97 105 CYS B N 1
ATOM 4897 C CA . CYS B 1 105 ? -2.568 -3.244 20.641 1 97 105 CYS B CA 1
ATOM 4898 C C . CYS B 1 105 ? -1.394 -4.184 20.391 1 97 105 CYS B C 1
ATOM 4900 O O . CYS B 1 105 ? -1.304 -5.25 21 1 97 105 CYS B O 1
ATOM 4902 N N . HIS B 1 106 ? -0.596 -3.934 19.453 1 96.56 106 HIS B N 1
ATOM 4903 C CA . HIS B 1 106 ? 0.6 -4.672 19.062 1 96.56 106 HIS B CA 1
ATOM 4904 C C . HIS B 1 106 ? 1.843 -3.793 19.156 1 96.56 106 HIS B C 1
ATOM 4906 O O . HIS B 1 106 ? 1.953 -2.789 18.453 1 96.56 106 HIS B O 1
ATOM 4912 N N . LYS B 1 107 ? 2.756 -4.191 19.969 1 95.88 107 LYS B N 1
ATOM 4913 C CA . LYS B 1 107 ? 3.934 -3.387 20.281 1 95.88 107 LYS B CA 1
ATOM 4914 C C . LYS B 1 107 ? 4.688 -2.996 19.016 1 95.88 107 LYS B C 1
ATOM 4916 O O . LYS B 1 107 ? 5.129 -1.854 18.875 1 95.88 107 LYS B O 1
ATOM 4921 N N . LEU B 1 108 ? 4.824 -3.898 18.094 1 95.19 108 LEU B N 1
ATOM 4922 C CA . LEU B 1 108 ? 5.605 -3.646 16.891 1 95.19 108 LEU B CA 1
ATOM 4923 C C . LEU B 1 108 ? 4.965 -2.555 16.047 1 95.19 108 LEU B C 1
ATOM 4925 O O . LEU B 1 108 ? 5.656 -1.662 15.547 1 95.19 108 LEU B O 1
ATOM 4929 N N . ILE B 1 109 ? 3.652 -2.631 15.875 1 95.69 109 ILE B N 1
ATOM 4930 C CA . ILE B 1 109 ? 2.939 -1.652 15.062 1 95.69 109 ILE B CA 1
ATOM 4931 C C . ILE B 1 109 ? 3.061 -0.269 15.695 1 95.69 109 ILE B C 1
ATOM 4933 O O . ILE B 1 109 ? 3.32 0.718 15 1 95.69 109 ILE B O 1
ATOM 4937 N N . LEU B 1 110 ? 2.92 -0.249 17 1 95.75 110 LEU B N 1
ATOM 4938 C CA . LEU B 1 110 ? 3.029 1.015 17.719 1 95.75 110 LEU B CA 1
ATOM 4939 C C . LEU B 1 110 ? 4.449 1.568 17.641 1 95.75 110 LEU B C 1
ATOM 4941 O O . LEU B 1 110 ? 4.641 2.76 17.375 1 95.75 110 LEU B O 1
ATOM 4945 N N . GLY B 1 111 ? 5.418 0.719 17.797 1 94.81 111 GLY B N 1
ATOM 4946 C CA . GLY B 1 111 ? 6.812 1.129 17.766 1 94.81 111 GLY B CA 1
ATOM 4947 C C . GLY B 1 111 ? 7.258 1.623 16.406 1 94.81 111 GLY B C 1
ATOM 4948 O O . GLY B 1 111 ? 8.133 2.488 16.312 1 94.81 111 GLY B O 1
ATOM 4949 N N . LEU B 1 112 ? 6.641 1.117 15.367 1 94 112 LEU B N 1
ATOM 4950 C CA . LEU B 1 112 ? 6.969 1.523 14.008 1 94 112 LEU B CA 1
ATOM 4951 C C . LEU B 1 112 ? 6.449 2.928 13.719 1 94 112 LEU B C 1
ATOM 4953 O O . LEU B 1 112 ? 7.035 3.658 12.914 1 94 112 LEU B O 1
ATOM 4957 N N . GLY B 1 113 ? 5.398 3.287 14.406 1 93.5 113 GLY B N 1
ATOM 4958 C CA . GLY B 1 113 ? 4.73 4.539 14.086 1 93.5 113 GLY B CA 1
ATOM 4959 C C . GLY B 1 113 ? 5.098 5.668 15.023 1 93.5 113 GLY B C 1
ATOM 4960 O O . GLY B 1 113 ? 4.832 6.836 14.734 1 93.5 113 GLY B O 1
ATOM 4961 N N . SER B 1 114 ? 5.715 5.348 16.141 1 94.56 114 SER B N 1
ATOM 4962 C CA . SER B 1 114 ? 6 6.348 17.156 1 94.56 114 SER B CA 1
ATOM 4963 C C . SER B 1 114 ? 7.301 6.035 17.891 1 94.56 114 SER B C 1
ATOM 4965 O O . SER B 1 114 ? 7.488 4.926 18.391 1 94.56 114 SER B O 1
ATOM 4967 N N . GLN B 1 115 ? 8.148 7.012 18.016 1 93.81 115 GLN B N 1
ATOM 4968 C CA . GLN B 1 115 ? 9.406 6.844 18.734 1 93.81 115 GLN B CA 1
ATOM 4969 C C . GLN B 1 115 ? 9.164 6.652 20.234 1 93.81 115 GLN B C 1
ATOM 4971 O O . GLN B 1 115 ? 9.922 5.949 20.906 1 93.81 115 GLN B O 1
ATOM 4976 N N . VAL B 1 116 ? 8.141 7.254 20.688 1 94.56 116 VAL B N 1
ATOM 4977 C CA . VAL B 1 116 ? 7.785 7.129 22.094 1 94.56 116 VAL B CA 1
ATOM 4978 C C . VAL B 1 116 ? 7.387 5.684 22.391 1 94.56 116 VAL B C 1
ATOM 4980 O O . VAL B 1 116 ? 7.879 5.09 23.359 1 94.56 116 VAL B O 1
ATOM 4983 N N . PHE B 1 117 ? 6.586 5.113 21.547 1 95.06 117 PHE B N 1
ATOM 4984 C CA . PHE B 1 117 ? 6.195 3.721 21.734 1 95.06 117 PHE B CA 1
ATOM 4985 C C . PHE B 1 117 ? 7.395 2.795 21.562 1 95.06 117 PHE B C 1
ATOM 4987 O O . PHE B 1 117 ? 7.523 1.801 22.281 1 95.06 117 PHE B O 1
ATOM 4994 N N . LYS B 1 118 ? 8.234 3.133 20.594 1 94.19 118 LYS B N 1
ATOM 4995 C CA . LYS B 1 118 ? 9.438 2.33 20.406 1 94.19 118 LYS B CA 1
ATOM 4996 C C . LYS B 1 118 ? 10.297 2.299 21.656 1 94.19 118 LYS B C 1
ATOM 4998 O O . LYS B 1 118 ? 10.758 1.233 22.078 1 94.19 118 LYS B O 1
ATOM 5003 N N . ALA B 1 119 ? 10.469 3.424 22.234 1 92.38 119 ALA B N 1
ATOM 5004 C CA . ALA B 1 119 ? 11.25 3.518 23.469 1 92.38 119 ALA B CA 1
ATOM 5005 C C . ALA B 1 119 ? 10.547 2.801 24.625 1 92.38 119 ALA B C 1
ATOM 5007 O O . ALA B 1 119 ? 11.195 2.156 25.453 1 92.38 119 ALA B O 1
ATOM 5008 N N . MET B 1 120 ? 9.273 2.875 24.656 1 92.44 120 MET B N 1
ATOM 5009 C CA . MET B 1 120 ? 8.461 2.299 25.734 1 92.44 120 MET B CA 1
ATOM 5010 C C . MET B 1 120 ? 8.578 0.777 25.734 1 92.44 120 MET B C 1
ATOM 5012 O O . MET B 1 120 ? 8.68 0.162 26.797 1 92.44 120 MET B O 1
ATOM 5016 N N . PHE B 1 121 ? 8.648 0.157 24.516 1 93.12 121 PHE B N 1
ATOM 5017 C CA . PHE B 1 121 ? 8.508 -1.292 24.453 1 93.12 121 PHE B CA 1
ATOM 5018 C C . PHE B 1 121 ? 9.836 -1.953 24.125 1 93.12 121 PHE B C 1
ATOM 5020 O O . PHE B 1 121 ? 10.039 -3.137 24.406 1 93.12 121 PHE B O 1
ATOM 5027 N N . TYR B 1 122 ? 10.695 -1.28 23.469 1 90.12 122 TYR B N 1
ATOM 5028 C CA . TYR B 1 122 ? 11.93 -1.904 23 1 90.12 122 TYR B CA 1
ATOM 5029 C C . TYR B 1 122 ? 13.148 -1.212 23.578 1 90.12 122 TYR B C 1
ATOM 5031 O O . TYR B 1 122 ? 14.281 -1.491 23.172 1 90.12 122 TYR B O 1
ATOM 5039 N N . GLY B 1 123 ? 12.875 -0.319 24.391 1 86.75 123 GLY B N 1
ATOM 5040 C CA . GLY B 1 123 ? 13.984 0.338 25.062 1 86.75 123 GLY B CA 1
ATOM 5041 C C . GLY B 1 123 ? 14.578 -0.492 26.188 1 86.75 123 GLY B C 1
ATOM 5042 O O . GLY B 1 123 ? 14.297 -1.689 26.281 1 86.75 123 GLY B O 1
ATOM 5043 N N . GLU B 1 124 ? 15.375 -0.017 26.906 1 81.44 124 GLU B N 1
ATOM 5044 C CA . GLU B 1 124 ? 16.094 -0.688 27.984 1 81.44 124 GLU B CA 1
ATOM 5045 C C . GLU B 1 124 ? 15.156 -1.146 29.078 1 81.44 124 GLU B C 1
ATOM 5047 O O . GLU B 1 124 ? 15.297 -2.25 29.609 1 81.44 124 GLU B O 1
ATOM 5052 N N . ILE B 1 125 ? 14.242 -0.273 29.469 1 72.94 125 ILE B N 1
ATOM 5053 C CA . ILE B 1 125 ? 13.25 -0.61 30.484 1 72.94 125 ILE B CA 1
ATOM 5054 C C . ILE B 1 125 ? 11.914 -0.931 29.812 1 72.94 125 ILE B C 1
ATOM 5056 O O . ILE B 1 125 ? 11.266 -0.044 29.25 1 72.94 125 ILE B O 1
ATOM 5060 N N . LYS B 1 126 ? 11.578 -2.141 29.75 1 69.94 126 LYS B N 1
ATOM 5061 C CA . LYS B 1 126 ? 10.352 -2.543 29.047 1 69.94 126 LYS B CA 1
ATOM 5062 C C . LYS B 1 126 ? 9.141 -2.424 29.969 1 69.94 126 LYS B C 1
ATOM 5064 O O . LYS B 1 126 ? 9.195 -2.807 31.141 1 69.94 126 LYS B O 1
ATOM 5069 N N . GLU B 1 127 ? 8.227 -1.659 29.297 1 69.19 127 GLU B N 1
ATOM 5070 C CA . GLU B 1 127 ? 6.992 -1.464 30.062 1 69.19 127 GLU B CA 1
ATOM 5071 C C . GLU B 1 127 ? 6.199 -2.764 30.172 1 69.19 127 GLU B C 1
ATOM 5073 O O . GLU B 1 127 ? 6.469 -3.723 29.438 1 69.19 127 GLU B O 1
ATOM 5078 N N . LYS B 1 128 ? 5.254 -2.693 31.062 1 75.5 128 LYS B N 1
ATOM 5079 C CA . LYS B 1 128 ? 4.34 -3.797 31.344 1 75.5 128 LYS B CA 1
ATOM 5080 C C . LYS B 1 128 ? 3.387 -4.031 30.172 1 75.5 128 LYS B C 1
ATOM 5082 O O . LYS B 1 128 ? 3.33 -3.223 29.234 1 75.5 128 LYS B O 1
ATOM 5087 N N . ASP B 1 129 ? 2.766 -5.148 30.219 1 84.12 129 ASP B N 1
ATOM 5088 C CA . ASP B 1 129 ? 1.832 -5.543 29.156 1 84.12 129 ASP B CA 1
ATOM 5089 C C . ASP B 1 129 ? 0.507 -4.797 29.297 1 84.12 129 ASP B C 1
ATOM 5091 O O . ASP B 1 129 ? -0.323 -4.824 28.391 1 84.12 129 ASP B O 1
ATOM 5095 N N . GLU B 1 130 ? 0.416 -4.09 30.391 1 91.38 130 GLU B N 1
ATOM 5096 C CA . GLU B 1 130 ? -0.771 -3.26 30.562 1 91.38 130 GLU B CA 1
ATOM 5097 C C . GLU B 1 130 ? -0.392 -1.814 30.875 1 91.38 130 GLU B C 1
ATOM 5099 O O . GLU B 1 130 ? 0.287 -1.544 31.875 1 91.38 130 GLU B O 1
ATOM 5104 N N . ILE B 1 131 ? -0.82 -0.89 30.109 1 94.38 131 ILE B N 1
ATOM 5105 C CA . ILE B 1 131 ? -0.433 0.512 30.219 1 94.38 131 ILE B CA 1
ATOM 5106 C C . ILE B 1 131 ? -1.667 1.366 30.5 1 94.38 131 ILE B C 1
ATOM 5108 O O . ILE B 1 131 ? -2.617 1.371 29.703 1 94.38 131 ILE B O 1
ATOM 5112 N N . HIS B 1 132 ? -1.681 2.105 31.562 1 93.94 132 HIS B N 1
ATOM 5113 C CA . HIS B 1 132 ? -2.785 2.975 31.953 1 93.94 132 HIS B CA 1
ATOM 5114 C C . HIS B 1 132 ? -2.553 4.406 31.484 1 93.94 132 HIS B C 1
ATOM 5116 O O . HIS B 1 132 ? -1.554 5.031 31.844 1 93.94 132 HIS B O 1
ATOM 5122 N N . VAL B 1 133 ? -3.477 4.918 30.672 1 95.19 133 VAL B N 1
ATOM 5123 C CA . VAL B 1 133 ? -3.391 6.281 30.172 1 95.19 133 VAL B CA 1
ATOM 5124 C C . VAL B 1 133 ? -4.738 6.98 30.328 1 95.19 133 VAL B C 1
ATOM 5126 O O . VAL B 1 133 ? -5.418 7.273 29.344 1 95.19 133 VAL B O 1
ATOM 5129 N N . PRO B 1 134 ? -5.043 7.426 31.484 1 93.75 134 PRO B N 1
ATOM 5130 C CA . PRO B 1 134 ? -6.363 7.984 31.781 1 93.75 134 PRO B CA 1
ATOM 5131 C C . PRO B 1 134 ? -6.586 9.344 31.125 1 93.75 134 PRO B C 1
ATOM 5133 O O . PRO B 1 134 ? -7.727 9.781 30.969 1 93.75 134 PRO B O 1
ATOM 5136 N N . ASP B 1 135 ? -5.551 10.086 30.797 1 93 135 ASP B N 1
ATOM 5137 C CA . ASP B 1 135 ? -5.656 11.445 30.281 1 93 135 ASP B CA 1
ATOM 5138 C C . ASP B 1 135 ? -6.016 11.445 28.797 1 93 135 ASP B C 1
ATOM 5140 O O . ASP B 1 135 ? -6.25 12.5 28.203 1 93 135 ASP B O 1
ATOM 5144 N N . VAL B 1 136 ? -6.043 10.273 28.25 1 94.56 136 VAL B N 1
ATOM 5145 C CA . VAL B 1 136 ? -6.367 10.172 26.844 1 94.56 136 VAL B CA 1
ATOM 5146 C C . VAL B 1 136 ? -7.762 9.57 26.672 1 94.56 136 VAL B C 1
ATOM 5148 O O . VAL B 1 136 ? -8.109 8.586 27.328 1 94.56 136 VAL B O 1
ATOM 5151 N N . THR B 1 137 ? -8.516 10.234 25.859 1 95.75 137 THR B N 1
ATOM 5152 C CA . THR B 1 137 ? -9.867 9.75 25.609 1 95.75 137 THR B CA 1
ATOM 5153 C C . THR B 1 137 ? -9.844 8.562 24.641 1 95.75 137 THR B C 1
ATOM 5155 O O . THR B 1 137 ? -8.875 8.375 23.906 1 95.75 137 THR B O 1
ATOM 5158 N N . LYS B 1 138 ? -10.93 7.797 24.641 1 95.88 138 LYS B N 1
ATOM 5159 C CA . LYS B 1 138 ? -11.062 6.664 23.734 1 95.88 138 LYS B CA 1
ATOM 5160 C C . LYS B 1 138 ? -11.117 7.129 22.281 1 95.88 138 LYS B C 1
ATOM 5162 O O . LYS B 1 138 ? -10.555 6.488 21.391 1 95.88 138 LYS B O 1
ATOM 5167 N N . GLU B 1 139 ? -11.781 8.203 22.047 1 95.19 139 GLU B N 1
ATOM 5168 C CA . GLU B 1 139 ? -11.93 8.734 20.703 1 95.19 139 GLU B CA 1
ATOM 5169 C C . GLU B 1 139 ? -10.586 9.125 20.109 1 95.19 139 GLU B C 1
ATOM 5171 O O . GLU B 1 139 ? -10.242 8.711 19 1 95.19 139 GLU B O 1
ATOM 5176 N N . GLY B 1 140 ? -9.828 9.922 20.891 1 97.06 140 GLY B N 1
ATOM 5177 C CA . GLY B 1 140 ? -8.508 10.32 20.422 1 97.06 140 GLY B CA 1
ATOM 5178 C C . GLY B 1 140 ? -7.574 9.148 20.203 1 97.06 140 GLY B C 1
ATOM 5179 O O . GLY B 1 140 ? -6.855 9.102 19.203 1 97.06 140 GLY B O 1
ATOM 5180 N N . PHE B 1 141 ? -7.691 8.203 21.109 1 98.06 141 PHE B N 1
ATOM 5181 C CA . PHE B 1 141 ? -6.816 7.039 21.016 1 98.06 141 PHE B CA 1
ATOM 5182 C C . PHE B 1 141 ? -7.172 6.191 19.797 1 98.06 141 PHE B C 1
ATOM 5184 O O . PHE B 1 141 ? -6.281 5.695 19.109 1 98.06 141 PHE B O 1
ATOM 5191 N N . SER B 1 142 ? -8.43 6.07 19.547 1 96.94 142 SER B N 1
ATOM 5192 C CA . SER B 1 142 ? -8.898 5.27 18.422 1 96.94 142 SER B CA 1
ATOM 5193 C C . SER B 1 142 ? -8.461 5.871 17.094 1 96.94 142 SER B C 1
ATOM 5195 O O . SER B 1 142 ? -8.109 5.145 16.172 1 96.94 142 SER B O 1
ATOM 5197 N N . ILE B 1 143 ? -8.523 7.129 17 1 97.5 143 ILE B N 1
ATOM 5198 C CA . ILE B 1 143 ? -8.094 7.797 15.766 1 97.5 143 ILE B CA 1
ATOM 5199 C C . ILE B 1 143 ? -6.602 7.566 15.547 1 97.5 143 ILE B C 1
ATOM 5201 O O . ILE B 1 143 ? -6.164 7.297 14.43 1 97.5 143 ILE B O 1
ATOM 5205 N N . MET B 1 144 ? -5.871 7.648 16.625 1 97.81 144 MET B N 1
ATOM 5206 C CA . MET B 1 144 ? -4.434 7.402 16.547 1 97.81 144 MET B CA 1
ATOM 5207 C C . MET B 1 144 ? -4.148 5.973 16.078 1 97.81 144 MET B C 1
ATOM 5209 O O . MET B 1 144 ? -3.35 5.758 15.172 1 97.81 144 MET B O 1
ATOM 5213 N N . LEU B 1 145 ? -4.832 5.035 16.672 1 97.5 145 LEU B N 1
ATOM 5214 C CA . LEU B 1 145 ? -4.613 3.639 16.328 1 97.5 145 LEU B CA 1
ATOM 5215 C C . LEU B 1 145 ? -4.957 3.383 14.867 1 97.5 145 LEU B C 1
ATOM 5217 O O . LEU B 1 145 ? -4.242 2.656 14.172 1 97.5 145 LEU B O 1
ATOM 5221 N N . ARG B 1 146 ? -6.062 3.967 14.477 1 96 146 ARG B N 1
ATOM 5222 C CA . ARG B 1 146 ? -6.449 3.805 13.078 1 96 146 ARG B CA 1
ATOM 5223 C C . ARG B 1 146 ? -5.348 4.293 12.141 1 96 146 ARG B C 1
ATOM 5225 O O . ARG B 1 146 ? -5.043 3.646 11.141 1 96 146 ARG B O 1
ATOM 5232 N N . TYR B 1 147 ? -4.777 5.34 12.469 1 96.12 147 TYR B N 1
ATOM 5233 C CA . TYR B 1 147 ? -3.689 5.871 11.664 1 96.12 147 TYR B CA 1
ATOM 5234 C C . TYR B 1 147 ? -2.486 4.934 11.68 1 96.12 147 TYR B C 1
ATOM 5236 O O . TYR B 1 147 ? -1.888 4.656 10.641 1 96.12 147 TYR B O 1
ATOM 5244 N N . LEU B 1 148 ? -2.145 4.457 12.805 1 96.31 148 LEU B N 1
ATOM 5245 C CA . LEU B 1 148 ? -0.95 3.631 12.945 1 96.31 148 LEU B CA 1
ATOM 5246 C C . LEU B 1 148 ? -1.136 2.287 12.242 1 96.31 148 LEU B C 1
ATOM 5248 O O . LEU B 1 148 ? -0.187 1.743 11.68 1 96.31 148 LEU B O 1
ATOM 5252 N N . TYR B 1 149 ? -2.322 1.752 12.242 1 94.88 149 TYR B N 1
ATOM 5253 C CA . TYR B 1 149 ? -2.578 0.414 11.719 1 94.88 149 TYR B CA 1
ATOM 5254 C C . TYR B 1 149 ? -2.896 0.46 10.234 1 94.88 149 TYR B C 1
ATOM 5256 O O . TYR B 1 149 ? -2.635 -0.501 9.508 1 94.88 149 TYR B O 1
ATOM 5264 N N . SER B 1 150 ? -3.494 1.53 9.789 1 91.62 150 SER B N 1
ATOM 5265 C CA . SER B 1 150 ? -3.98 1.524 8.414 1 91.62 150 SER B CA 1
ATOM 5266 C C . SER B 1 150 ? -3.441 2.719 7.629 1 91.62 150 SER B C 1
ATOM 5268 O O . SER B 1 150 ? -3.512 2.746 6.398 1 91.62 150 SER B O 1
ATOM 5270 N N . GLY B 1 151 ? -2.977 3.717 8.297 1 90.25 151 GLY B N 1
ATOM 5271 C CA . GLY B 1 151 ? -2.514 4.918 7.625 1 90.25 151 GLY B CA 1
ATOM 5272 C C . GLY B 1 151 ? -3.633 5.895 7.312 1 90.25 151 GLY B C 1
ATOM 5273 O O . GLY B 1 151 ? -3.393 6.961 6.738 1 90.25 151 GLY B O 1
ATOM 5274 N N . GLU B 1 152 ? -4.789 5.543 7.738 1 90.56 152 GLU B N 1
ATOM 5275 C CA . GLU B 1 152 ? -5.945 6.383 7.434 1 90.56 152 GLU B CA 1
ATOM 5276 C C . GLU B 1 152 ? -6.25 7.34 8.586 1 90.56 152 GLU B C 1
ATOM 5278 O O . GLU B 1 152 ? -6.137 6.969 9.758 1 90.56 152 GLU B O 1
ATOM 5283 N N . ILE B 1 153 ? -6.512 8.578 8.242 1 94.31 153 ILE B N 1
ATOM 5284 C CA . ILE B 1 153 ? -6.898 9.586 9.227 1 94.31 153 ILE B CA 1
ATOM 5285 C C . ILE B 1 153 ? -8.359 9.984 9.016 1 94.31 153 ILE B C 1
ATOM 5287 O O . ILE B 1 153 ? -8.719 10.508 7.957 1 94.31 153 ILE B O 1
ATOM 5291 N N . LYS B 1 154 ? -9.156 9.602 9.93 1 93.31 154 LYS B N 1
ATOM 5292 C CA . LYS B 1 154 ? -10.57 9.945 9.859 1 93.31 154 LYS B CA 1
ATOM 5293 C C . LYS B 1 154 ? -10.977 10.852 11.016 1 93.31 154 LYS B C 1
ATOM 5295 O O . LYS B 1 154 ? -11.102 10.398 12.156 1 93.31 154 LYS B O 1
ATOM 5300 N N . ILE B 1 155 ? -11.156 12.094 10.727 1 94.94 155 ILE B N 1
ATOM 5301 C CA . ILE B 1 155 ? -11.586 13.102 11.688 1 94.94 155 ILE B CA 1
ATOM 5302 C C . ILE B 1 155 ? -12.969 13.617 11.305 1 94.94 155 ILE B C 1
ATOM 5304 O O . ILE B 1 155 ? -13.188 14.055 10.18 1 94.94 155 ILE B O 1
ATOM 5308 N N . GLU B 1 156 ? -13.883 13.539 12.195 1 91.62 156 GLU B N 1
ATOM 5309 C CA . GLU B 1 156 ? -15.266 13.852 11.844 1 91.62 156 GLU B CA 1
ATOM 5310 C C . GLU B 1 156 ? -15.727 15.148 12.5 1 91.62 156 GLU B C 1
ATOM 5312 O O . GLU B 1 156 ? -16.688 15.773 12.055 1 91.62 156 GLU B O 1
ATOM 5317 N N . SER B 1 157 ? -15.141 15.539 13.57 1 93.12 157 SER B N 1
ATOM 5318 C CA . SER B 1 157 ? -15.562 16.719 14.305 1 93.12 157 SER B CA 1
ATOM 5319 C C . SER B 1 157 ? -14.367 17.484 14.867 1 93.12 157 SER B C 1
ATOM 5321 O O . SER B 1 157 ? -13.25 16.969 14.883 1 93.12 157 SER B O 1
ATOM 5323 N N . GLU B 1 158 ? -14.641 18.719 15.328 1 92.5 158 GLU B N 1
ATOM 5324 C CA . GLU B 1 158 ? -13.609 19.516 15.977 1 92.5 158 GLU B CA 1
ATOM 5325 C C . GLU B 1 158 ? -13.133 18.859 17.266 1 92.5 158 GLU B C 1
ATOM 5327 O O . GLU B 1 158 ? -11.938 18.891 17.578 1 92.5 158 GLU B O 1
ATOM 5332 N N . TYR B 1 159 ? -14.086 18.297 17.922 1 92.56 159 TYR B N 1
ATOM 5333 C CA . TYR B 1 159 ? -13.766 17.578 19.141 1 92.56 159 TYR B CA 1
ATOM 5334 C C . TYR B 1 159 ? -12.781 16.438 18.891 1 92.56 159 TYR B C 1
ATOM 5336 O O . TYR B 1 159 ? -11.766 16.312 19.578 1 92.56 159 TYR B O 1
ATOM 5344 N N . ASP B 1 160 ? -13.094 15.695 17.875 1 94.75 160 ASP B N 1
ATOM 5345 C CA . ASP B 1 160 ? -12.234 14.586 17.484 1 94.75 160 ASP B CA 1
ATOM 5346 C C . ASP B 1 160 ? -10.828 15.078 17.141 1 94.75 160 ASP B C 1
ATOM 5348 O O . ASP B 1 160 ? -9.836 14.438 17.484 1 94.75 160 ASP B O 1
ATOM 5352 N N . ALA B 1 161 ? -10.844 16.156 16.438 1 96.44 161 ALA B N 1
ATOM 5353 C CA . ALA B 1 161 ? -9.578 16.703 15.977 1 96.44 161 ALA B CA 1
ATOM 5354 C C . ALA B 1 161 ? -8.688 17.094 17.156 1 96.44 161 ALA B C 1
ATOM 5356 O O . ALA B 1 161 ? -7.496 16.781 17.172 1 96.44 161 ALA B O 1
ATOM 5357 N N . PHE B 1 162 ? -9.219 17.734 18.156 1 95.75 162 PHE B N 1
ATOM 5358 C CA . PHE B 1 162 ? -8.445 18.156 19.312 1 95.75 162 PHE B CA 1
ATOM 5359 C C . PHE B 1 162 ? -7.973 16.969 20.125 1 95.75 162 PHE B C 1
ATOM 5361 O O . PHE B 1 162 ? -6.832 16.922 20.578 1 95.75 162 PHE B O 1
ATOM 5368 N N . GLU B 1 163 ? -8.859 15.977 20.297 1 96.12 163 GLU B N 1
ATOM 5369 C CA . GLU B 1 163 ? -8.492 14.789 21.047 1 96.12 163 GLU B CA 1
ATOM 5370 C C . GLU B 1 163 ? -7.371 14.016 20.359 1 96.12 163 GLU B C 1
ATOM 5372 O O . GLU B 1 163 ? -6.438 13.555 21.016 1 96.12 163 GLU B O 1
ATOM 5377 N N . ALA B 1 164 ? -7.512 13.891 19.094 1 97.69 164 ALA B N 1
ATOM 5378 C CA . ALA B 1 164 ? -6.488 13.203 18.328 1 97.69 164 ALA B CA 1
ATOM 5379 C C . ALA B 1 164 ? -5.176 13.984 18.328 1 97.69 164 ALA B C 1
ATOM 5381 O O . ALA B 1 164 ? -4.094 13.391 18.344 1 97.69 164 ALA B O 1
ATOM 5382 N N . ALA B 1 165 ? -5.289 15.32 18.25 1 97.5 165 ALA B N 1
ATOM 5383 C CA . ALA B 1 165 ? -4.094 16.156 18.281 1 97.5 165 ALA B CA 1
ATOM 5384 C C . ALA B 1 165 ? -3.344 15.977 19.609 1 97.5 165 ALA B C 1
ATOM 5386 O O . ALA B 1 165 ? -2.113 15.891 19.609 1 97.5 165 ALA B O 1
ATOM 5387 N N . TYR B 1 166 ? -4.078 15.898 20.641 1 96.75 166 TYR B N 1
ATOM 5388 C CA . TYR B 1 166 ? -3.465 15.711 21.938 1 96.75 166 TYR B CA 1
ATOM 5389 C C . TYR B 1 166 ? -2.676 14.406 22 1 96.75 166 TYR B C 1
ATOM 5391 O O . TYR B 1 166 ? -1.517 14.391 22.422 1 96.75 166 TYR B O 1
ATOM 5399 N N . VAL B 1 167 ? -3.281 13.359 21.578 1 97.62 167 VAL B N 1
ATOM 5400 C CA . VAL B 1 167 ? -2.639 12.055 21.625 1 97.62 167 VAL B CA 1
ATOM 5401 C C . VAL B 1 167 ? -1.433 12.031 20.688 1 97.62 167 VAL B C 1
ATOM 5403 O O . VAL B 1 167 ? -0.397 11.445 21.016 1 97.62 167 VAL B O 1
ATOM 5406 N N . SER B 1 168 ? -1.611 12.617 19.547 1 97.12 168 SER B N 1
ATOM 5407 C CA . SER B 1 168 ? -0.519 12.656 18.578 1 97.12 168 SER B CA 1
ATOM 5408 C C . SER B 1 168 ? 0.688 13.406 19.141 1 97.12 168 SER B C 1
ATOM 5410 O O . SER B 1 168 ? 1.832 13.039 18.859 1 97.12 168 SER B O 1
ATOM 5412 N N . LYS B 1 169 ? 0.437 14.461 19.828 1 95.38 169 LYS B N 1
ATOM 5413 C CA . LYS B 1 169 ? 1.521 15.195 20.484 1 95.38 169 LYS B CA 1
ATOM 5414 C C . LYS B 1 169 ? 2.152 14.375 21.594 1 95.38 169 LYS B C 1
ATOM 5416 O O . LYS B 1 169 ? 3.379 14.32 21.719 1 95.38 169 LYS B O 1
ATOM 5421 N N . LYS B 1 170 ? 1.326 13.727 22.344 1 95.5 170 LYS B N 1
ATOM 5422 C CA . LYS B 1 170 ? 1.779 12.914 23.469 1 95.5 170 LYS B CA 1
ATOM 5423 C C . LYS B 1 170 ? 2.729 11.812 23.016 1 95.5 170 LYS B C 1
ATOM 5425 O O . LYS B 1 170 ? 3.736 11.547 23.672 1 95.5 170 LYS B O 1
ATOM 5430 N N . TYR B 1 171 ? 2.416 11.258 21.906 1 96.94 171 TYR B N 1
ATOM 5431 C CA . TYR B 1 171 ? 3.201 10.117 21.438 1 96.94 171 TYR B CA 1
ATOM 5432 C C . TYR B 1 171 ? 4.035 10.5 20.219 1 96.94 171 TYR B C 1
ATOM 5434 O O . TYR B 1 171 ? 4.543 9.633 19.516 1 96.94 171 TYR B O 1
ATOM 5442 N N . LEU B 1 172 ? 4.09 11.789 19.938 1 95.69 172 LEU B N 1
ATOM 5443 C CA . LEU B 1 172 ? 4.969 12.383 18.938 1 95.69 172 LEU B CA 1
ATOM 5444 C C . LEU B 1 172 ? 4.688 11.789 17.562 1 95.69 172 LEU B C 1
ATOM 5446 O O . LEU B 1 172 ? 5.602 11.312 16.875 1 95.69 172 LEU B O 1
ATOM 5450 N N . ILE B 1 173 ? 3.5 11.828 17.172 1 96.19 173 ILE B N 1
ATOM 5451 C CA . ILE B 1 173 ? 3.084 11.422 15.828 1 96.19 173 ILE B CA 1
ATOM 5452 C C . ILE B 1 173 ? 2.795 12.656 14.977 1 96.19 173 ILE B C 1
ATOM 5454 O O . ILE B 1 173 ? 1.645 13.086 14.875 1 96.19 173 ILE B O 1
ATOM 5458 N N . ARG B 1 174 ? 3.695 13.109 14.305 1 94.25 174 ARG B N 1
ATOM 5459 C CA . ARG B 1 174 ? 3.697 14.422 13.656 1 94.25 174 ARG B CA 1
ATOM 5460 C C . ARG B 1 174 ? 2.688 14.469 12.516 1 94.25 174 ARG B C 1
ATOM 5462 O O . ARG B 1 174 ? 1.898 15.406 12.414 1 94.25 174 ARG B O 1
ATOM 5469 N N . PRO B 1 175 ? 2.688 13.359 11.641 1 93.5 175 PRO B N 1
ATOM 5470 C CA . PRO B 1 175 ? 1.74 13.453 10.531 1 93.5 175 PRO B CA 1
ATOM 5471 C C . PRO B 1 175 ? 0.289 13.547 11 1 93.5 175 PRO B C 1
ATOM 5473 O O . PRO B 1 175 ? -0.511 14.273 10.398 1 93.5 175 PRO B O 1
ATOM 5476 N N . LEU B 1 176 ? 0.017 12.859 11.992 1 95.88 176 LEU B N 1
ATOM 5477 C CA . LEU B 1 176 ? -1.343 12.914 12.516 1 95.88 176 LEU B CA 1
ATOM 5478 C C . LEU B 1 176 ? -1.646 14.281 13.109 1 95.88 176 LEU B C 1
ATOM 5480 O O . LEU B 1 176 ? -2.725 14.836 12.891 1 95.88 176 LEU B O 1
ATOM 5484 N N . PHE B 1 177 ? -0.739 14.859 13.82 1 96.94 177 PHE B N 1
ATOM 5485 C CA . PHE B 1 177 ? -0.898 16.188 14.398 1 96.94 177 PHE B CA 1
ATOM 5486 C C . PHE B 1 177 ? -1.163 17.219 13.312 1 96.94 177 PHE B C 1
ATOM 5488 O O . PHE B 1 177 ? -2.084 18.031 13.43 1 96.94 177 PHE B O 1
ATOM 5495 N N . GLN B 1 178 ? -0.392 17.125 12.336 1 95.38 178 GLN B N 1
ATOM 5496 C CA . GLN B 1 178 ? -0.523 18.078 11.234 1 95.38 178 GLN B CA 1
ATOM 5497 C C . GLN B 1 178 ? -1.881 17.938 10.547 1 95.38 178 GLN B C 1
ATOM 5499 O O . GLN B 1 178 ? -2.496 18.938 10.18 1 95.38 178 GLN B O 1
ATOM 5504 N N . ALA B 1 179 ? -2.264 16.734 10.414 1 94.75 179 ALA B N 1
ATOM 5505 C CA . ALA B 1 179 ? -3.564 16.5 9.797 1 94.75 179 ALA B CA 1
ATOM 5506 C C . ALA B 1 179 ? -4.691 17.078 10.656 1 94.75 179 ALA B C 1
ATOM 5508 O O . ALA B 1 179 ? -5.668 17.609 10.125 1 94.75 179 ALA B O 1
ATOM 5509 N N . CYS B 1 180 ? -4.547 16.906 11.914 1 96.88 180 CYS B N 1
ATOM 5510 C CA . CYS B 1 180 ? -5.551 17.453 12.82 1 96.88 180 CYS B CA 1
ATOM 5511 C C . CYS B 1 180 ? -5.605 18.969 12.727 1 96.88 180 CYS B C 1
ATOM 5513 O O . CYS B 1 180 ? -6.691 19.547 12.648 1 96.88 180 CYS B O 1
ATOM 5515 N N . GLU B 1 181 ? -4.492 19.641 12.75 1 95.31 181 GLU B N 1
ATOM 5516 C CA . GLU B 1 181 ? -4.449 21.109 12.648 1 95.31 181 GLU B CA 1
ATOM 5517 C C . GLU B 1 181 ? -5.031 21.594 11.328 1 95.31 181 GLU B C 1
ATOM 5519 O O . GLU B 1 181 ? -5.777 22.562 11.289 1 95.31 181 GLU B O 1
ATOM 5524 N N . LYS B 1 182 ? -4.699 20.875 10.273 1 92.94 182 LYS B N 1
ATOM 5525 C CA . LYS B 1 182 ? -5.23 21.219 8.953 1 92.94 182 LYS B CA 1
ATOM 5526 C C . LYS B 1 182 ? -6.754 21.094 8.93 1 92.94 182 LYS B C 1
ATOM 5528 O O . LYS B 1 182 ? -7.434 21.953 8.359 1 92.94 182 LYS B O 1
ATOM 5533 N N . PHE B 1 183 ? -7.215 20.062 9.477 1 94.81 183 PHE B N 1
ATOM 5534 C CA . PHE B 1 183 ? -8.656 19.875 9.562 1 94.81 183 PHE B CA 1
ATOM 5535 C C . PHE B 1 183 ? -9.32 21.031 10.297 1 94.81 183 PHE B C 1
ATOM 5537 O O . PHE B 1 183 ? -10.336 21.562 9.844 1 94.81 183 PHE B O 1
ATOM 5544 N N . LEU B 1 184 ? -8.758 21.438 11.398 1 94.44 184 LEU B N 1
ATOM 5545 C CA . LEU B 1 184 ? -9.312 22.516 12.203 1 94.44 184 LEU B CA 1
ATOM 5546 C C . LEU B 1 184 ? -9.273 23.828 11.445 1 94.44 184 LEU B C 1
ATOM 5548 O O . LEU B 1 184 ? -10.242 24.594 11.461 1 94.44 184 LEU B O 1
ATOM 5552 N N . LEU B 1 185 ? -8.234 24.094 10.758 1 89.69 185 LEU B N 1
ATOM 5553 C CA . LEU B 1 185 ? -8.086 25.328 9.992 1 89.69 185 LEU B CA 1
ATOM 5554 C C . LEU B 1 185 ? -9.141 25.422 8.898 1 89.69 185 LEU B C 1
ATOM 5556 O O . LEU B 1 185 ? -9.664 26.5 8.617 1 89.69 185 LEU B O 1
ATOM 5560 N N . SER B 1 186 ? -9.453 24.297 8.398 1 88.75 186 SER B N 1
ATOM 5561 C CA . SER B 1 186 ? -10.375 24.266 7.262 1 88.75 186 SER B CA 1
ATOM 5562 C C . SER B 1 186 ? -11.828 24.266 7.73 1 88.75 186 SER B C 1
ATOM 5564 O O . SER B 1 186 ? -12.719 24.672 6.992 1 88.75 186 SER B O 1
ATOM 5566 N N . ASN B 1 187 ? -12.047 23.844 8.953 1 88.69 187 ASN B N 1
ATOM 5567 C CA . ASN B 1 187 ? -13.43 23.578 9.312 1 88.69 187 ASN B CA 1
ATOM 5568 C C . ASN B 1 187 ? -13.898 24.484 10.453 1 88.69 187 ASN B C 1
ATOM 5570 O O . ASN B 1 187 ? -15.102 24.609 10.695 1 88.69 187 ASN B O 1
ATOM 5574 N N . VAL B 1 188 ? -13.039 25.125 11.086 1 89 188 VAL B N 1
ATOM 5575 C CA . VAL B 1 188 ? -13.438 25.938 12.234 1 89 188 VAL B CA 1
ATOM 5576 C C . VAL B 1 188 ? -14.062 27.25 11.758 1 89 188 VAL B C 1
ATOM 5578 O O . VAL B 1 188 ? -13.586 27.859 10.797 1 89 188 VAL B O 1
ATOM 5581 N N . ILE B 1 189 ? -15.156 27.562 12.297 1 87.25 189 ILE B N 1
ATOM 5582 C CA . ILE B 1 189 ? -15.797 28.859 12.07 1 87.25 189 ILE B CA 1
ATOM 5583 C C . ILE B 1 189 ? -15.469 29.812 13.219 1 87.25 189 ILE B C 1
ATOM 5585 O O . ILE B 1 189 ? -15.844 29.547 14.367 1 87.25 189 ILE B O 1
ATOM 5589 N N . LEU B 1 190 ? -14.766 30.859 12.875 1 89.38 190 LEU B N 1
ATOM 5590 C CA . LEU B 1 190 ? -14.359 31.797 13.906 1 89.38 190 LEU B CA 1
ATOM 5591 C C . LEU B 1 190 ? -15.469 32.812 14.18 1 89.38 190 LEU B C 1
ATOM 5593 O O . LEU B 1 190 ? -16.047 33.375 13.25 1 89.38 190 LEU B O 1
ATOM 5597 N N . ASP B 1 191 ? -15.797 32.875 15.422 1 90.94 191 ASP B N 1
ATOM 5598 C CA . ASP B 1 191 ? -16.781 33.875 15.891 1 90.94 191 ASP B CA 1
ATOM 5599 C C . ASP B 1 191 ? -16.344 34.469 17.219 1 90.94 191 ASP B C 1
ATOM 5601 O O . ASP B 1 191 ? -15.453 33.938 17.891 1 90.94 191 ASP B O 1
ATOM 5605 N N . PRO B 1 192 ? -16.891 35.625 17.516 1 90 192 PRO B N 1
ATOM 5606 C CA . PRO B 1 192 ? -16.5 36.344 18.734 1 90 192 PRO B CA 1
ATOM 5607 C C . PRO B 1 192 ? -16.672 35.469 19.984 1 90 192 PRO B C 1
ATOM 5609 O O . PRO B 1 192 ? -15.953 35.656 20.969 1 90 192 PRO B O 1
ATOM 5612 N N . GLU B 1 193 ? -17.531 34.562 19.922 1 90.19 193 GLU B N 1
ATOM 5613 C CA . GLU B 1 193 ? -17.844 33.75 21.094 1 90.19 193 GLU B CA 1
ATOM 5614 C C . GLU B 1 193 ? -16.812 32.625 21.266 1 90.19 193 GLU B C 1
ATOM 5616 O O . GLU B 1 193 ? -16.484 32.25 22.391 1 90.19 193 GLU B O 1
ATOM 5621 N N . THR B 1 194 ? -16.312 32.156 20.141 1 91.19 194 THR B N 1
ATOM 5622 C CA . THR B 1 194 ? -15.547 30.938 20.219 1 91.19 194 THR B CA 1
ATOM 5623 C C . THR B 1 194 ? -14.062 31.203 20 1 91.19 194 THR B C 1
ATOM 5625 O O . THR B 1 194 ? -13.211 30.375 20.344 1 91.19 194 THR B O 1
ATOM 5628 N N . VAL B 1 195 ? -13.703 32.344 19.562 1 95.12 195 VAL B N 1
ATOM 5629 C CA . VAL B 1 195 ? -12.344 32.594 19.094 1 95.12 195 VAL B CA 1
ATOM 5630 C C . VAL B 1 195 ? -11.367 32.5 20.25 1 95.12 195 VAL B C 1
ATOM 5632 O O . VAL B 1 195 ? -10.258 31.969 20.109 1 95.12 195 VAL B O 1
ATOM 5635 N N . PHE B 1 196 ? -11.703 32.969 21.453 1 94.88 196 PHE B N 1
ATOM 5636 C CA . PHE B 1 196 ? -10.781 32.969 22.578 1 94.88 196 PHE B CA 1
ATOM 5637 C C . PHE B 1 196 ? -10.539 31.547 23.094 1 94.88 196 PHE B C 1
ATOM 5639 O O . PHE B 1 196 ? -9.391 31.172 23.344 1 94.88 196 PHE B O 1
ATOM 5646 N N . SER B 1 197 ? -11.625 30.797 23.203 1 92.75 197 SER B N 1
ATOM 5647 C CA . SER B 1 197 ? -11.484 29.406 23.641 1 92.75 197 SER B CA 1
ATOM 5648 C C . SER B 1 197 ? -10.68 28.594 22.625 1 92.75 197 SER B C 1
ATOM 5650 O O . SER B 1 197 ? -9.867 27.75 23 1 92.75 197 SER B O 1
ATOM 5652 N N . LEU B 1 198 ? -10.945 28.828 21.391 1 94.38 198 LEU B N 1
ATOM 5653 C CA . LEU B 1 198 ? -10.219 28.141 20.328 1 94.38 198 LEU B CA 1
ATOM 5654 C C . LEU B 1 198 ? -8.734 28.484 20.375 1 94.38 198 LEU B C 1
ATOM 5656 O O . LEU B 1 198 ? -7.887 27.594 20.219 1 94.38 198 LEU B O 1
ATOM 5660 N N . TYR B 1 199 ? -8.422 29.766 20.578 1 95.81 199 TYR B N 1
ATOM 5661 C CA . TYR B 1 199 ? -7.027 30.188 20.703 1 95.81 199 TYR B CA 1
ATOM 5662 C C . TYR B 1 199 ? -6.344 29.516 21.875 1 95.81 199 TYR B C 1
ATOM 5664 O O . TYR B 1 199 ? -5.195 29.078 21.766 1 95.81 199 TYR B O 1
ATOM 5672 N N . GLU B 1 200 ? -6.977 29.453 22.953 1 94.25 200 GLU B N 1
ATOM 5673 C CA . GLU B 1 200 ? -6.395 28.844 24.156 1 94.25 200 GLU B CA 1
ATOM 5674 C C . GLU B 1 200 ? -6.121 27.359 23.938 1 94.25 200 GLU B C 1
ATOM 5676 O O . GLU B 1 200 ? -5.09 26.844 24.359 1 94.25 200 GLU B O 1
ATOM 5681 N N . GLU B 1 201 ? -7.074 26.656 23.328 1 93.25 201 GLU B N 1
ATOM 5682 C CA . GLU B 1 201 ? -6.859 25.25 23 1 93.25 201 GLU B CA 1
ATOM 5683 C C . GLU B 1 201 ? -5.684 25.078 22.047 1 93.25 201 GLU B C 1
ATOM 5685 O O . GLU B 1 201 ? -4.867 24.172 22.219 1 93.25 201 GLU B O 1
ATOM 5690 N N . ALA B 1 202 ? -5.684 25.922 21.047 1 95.12 202 ALA B N 1
ATOM 5691 C CA . ALA B 1 202 ? -4.582 25.891 20.094 1 95.12 202 ALA B CA 1
ATOM 5692 C C . ALA B 1 202 ? -3.246 26.156 20.781 1 95.12 202 ALA B C 1
ATOM 5694 O O . ALA B 1 202 ? -2.244 25.5 20.469 1 95.12 202 ALA B O 1
ATOM 5695 N N . SER B 1 203 ? -3.25 27.125 21.703 1 94.56 203 SER B N 1
ATOM 5696 C CA . SER B 1 203 ? -2.039 27.453 22.438 1 94.56 203 SER B CA 1
ATOM 5697 C C . SER B 1 203 ? -1.599 26.297 23.328 1 94.56 203 SER B C 1
ATOM 5699 O O . SER B 1 203 ? -0.406 25.984 23.422 1 94.56 203 SER B O 1
ATOM 5701 N N . PHE B 1 204 ? -2.518 25.672 23.938 1 92.25 204 PHE B N 1
ATOM 5702 C CA . PHE B 1 204 ? -2.234 24.531 24.797 1 92.25 204 PHE B CA 1
ATOM 5703 C C . PHE B 1 204 ? -1.559 23.406 24.016 1 92.25 204 PHE B C 1
ATOM 5705 O O . PHE B 1 204 ? -0.594 22.797 24.484 1 92.25 204 PHE B O 1
ATOM 5712 N N . LEU B 1 205 ? -2.064 23.172 22.844 1 94.69 205 LEU B N 1
ATOM 5713 C CA . LEU B 1 205 ? -1.55 22.078 22.016 1 94.69 205 LEU B CA 1
ATOM 5714 C C . LEU B 1 205 ? -0.403 22.578 21.141 1 94.69 205 LEU B C 1
ATOM 5716 O O . LEU B 1 205 ? 0.158 21.797 20.359 1 94.69 205 LEU B O 1
ATOM 5720 N N . GLU B 1 206 ? -0.142 23.953 21.188 1 93.94 206 GLU B N 1
ATOM 5721 C CA . GLU B 1 206 ? 0.931 24.562 20.422 1 93.94 206 GLU B CA 1
ATOM 5722 C C . GLU B 1 206 ? 0.678 24.438 18.922 1 93.94 206 GLU B C 1
ATOM 5724 O O . GLU B 1 206 ? 1.575 24.047 18.172 1 93.94 206 GLU B O 1
ATOM 5729 N N . MET B 1 207 ? -0.564 24.594 18.578 1 94.62 207 MET B N 1
ATOM 5730 C CA . MET B 1 207 ? -0.924 24.656 17.156 1 94.62 207 MET B CA 1
ATOM 5731 C C . MET B 1 207 ? -0.648 26.047 16.594 1 94.62 207 MET B C 1
ATOM 5733 O O . MET B 1 207 ? -1.536 26.906 16.578 1 94.62 207 MET B O 1
ATOM 5737 N N . LYS B 1 208 ? 0.431 26.266 16.062 1 91.38 208 LYS B N 1
ATOM 5738 C CA . LYS B 1 208 ? 0.916 27.594 15.688 1 91.38 208 LYS B CA 1
ATOM 5739 C C . LYS B 1 208 ? 0.061 28.203 14.578 1 91.38 208 LYS B C 1
ATOM 5741 O O . LYS B 1 208 ? -0.247 29.391 14.609 1 91.38 208 LYS B O 1
ATOM 5746 N N . ARG B 1 209 ? -0.251 27.422 13.656 1 90.69 209 ARG B N 1
ATOM 5747 C CA . ARG B 1 209 ? -1.038 27.938 12.547 1 90.69 209 ARG B CA 1
ATOM 5748 C C . ARG B 1 209 ? -2.441 28.328 13 1 90.69 209 ARG B C 1
ATOM 5750 O O . ARG B 1 209 ? -2.971 29.359 12.594 1 90.69 209 ARG B O 1
ATOM 5757 N N . LEU B 1 210 ? -2.99 27.469 13.797 1 92.94 210 LEU B N 1
ATOM 5758 C CA . LEU B 1 210 ? -4.324 27.766 14.305 1 92.94 210 LEU B CA 1
ATOM 5759 C C . LEU B 1 210 ? -4.297 28.969 15.227 1 92.94 210 LEU B C 1
ATOM 5761 O O . LEU B 1 210 ? -5.227 29.781 15.219 1 92.94 210 LEU B O 1
ATOM 5765 N N . GLN B 1 211 ? -3.26 29.094 16.016 1 94.75 211 GLN B N 1
ATOM 5766 C CA . GLN B 1 211 ? -3.066 30.281 16.844 1 94.75 211 GLN B CA 1
ATOM 5767 C C . GLN B 1 211 ? -3.031 31.547 16 1 94.75 211 GLN B C 1
ATOM 5769 O O . GLN B 1 211 ? -3.717 32.531 16.297 1 94.75 211 GLN B O 1
ATOM 5774 N N . SER B 1 212 ? -2.279 31.484 14.977 1 89.19 212 SER B N 1
ATOM 5775 C CA . SER B 1 212 ? -2.141 32.625 14.086 1 89.19 212 SER B CA 1
ATOM 5776 C C . SER B 1 212 ? -3.469 32.969 13.422 1 89.19 212 SER B C 1
ATOM 5778 O O . SER B 1 212 ? -3.779 34.156 13.219 1 89.19 212 SER B O 1
ATOM 5780 N N . HIS B 1 213 ? -4.121 31.953 13.055 1 89.19 213 HIS B N 1
ATOM 5781 C CA . HIS B 1 213 ? -5.43 32.156 12.438 1 89.19 213 HIS B CA 1
ATOM 5782 C C . HIS B 1 213 ? -6.387 32.844 13.398 1 89.19 213 HIS B C 1
ATOM 5784 O O . HIS B 1 213 ? -7.121 33.75 13 1 89.19 213 HIS B O 1
ATOM 5790 N N . CYS B 1 214 ? -6.387 32.469 14.609 1 93.69 214 CYS B N 1
ATOM 5791 C CA . CYS B 1 214 ? -7.23 33.094 15.633 1 93.69 214 CYS B CA 1
ATOM 5792 C C . CYS B 1 214 ? -6.809 34.531 15.898 1 93.69 214 CYS B C 1
ATOM 5794 O O . CYS B 1 214 ? -7.656 35.406 15.992 1 93.69 214 CYS B O 1
ATOM 5796 N N . LEU B 1 215 ? -5.555 34.781 16 1 92.88 215 LEU B N 1
ATOM 5797 C CA . LEU B 1 215 ? -5.055 36.125 16.25 1 92.88 215 LEU B CA 1
ATOM 5798 C C . LEU B 1 215 ? -5.383 37.062 15.094 1 92.88 215 LEU B C 1
ATOM 5800 O O . LEU B 1 215 ? -5.664 38.25 15.305 1 92.88 215 LEU B O 1
ATOM 5804 N N . SER B 1 216 ? -5.285 36.562 13.914 1 86.19 216 SER B N 1
ATOM 5805 C CA . SER B 1 216 ? -5.66 37.375 12.75 1 86.19 216 SER B CA 1
ATOM 5806 C C . SER B 1 216 ? -7.125 37.781 12.82 1 86.19 216 SER B C 1
ATOM 5808 O O . SER B 1 216 ? -7.465 38.906 12.484 1 86.19 216 SER B O 1
ATOM 5810 N N . TYR B 1 217 ? -7.895 36.844 13.141 1 89.88 217 TYR B N 1
ATOM 5811 C CA . TYR B 1 217 ? -9.305 37.156 13.305 1 89.88 217 TYR B CA 1
ATOM 5812 C C . TYR B 1 217 ? -9.508 38.219 14.375 1 89.88 217 TYR B C 1
ATOM 5814 O O . TYR B 1 217 ? -10.305 39.156 14.195 1 89.88 217 TYR B O 1
ATOM 5822 N N . VAL B 1 218 ? -8.836 38.094 15.5 1 93.56 218 VAL B N 1
ATOM 5823 C CA . VAL B 1 218 ? -8.938 39.062 16.594 1 93.56 218 VAL B CA 1
ATOM 5824 C C . VAL B 1 218 ? -8.484 40.438 16.125 1 93.56 218 VAL B C 1
ATOM 5826 O O . VAL B 1 218 ? -9.109 41.438 16.438 1 93.56 218 VAL B O 1
ATOM 5829 N N . SER B 1 219 ? -7.434 40.469 15.422 1 90.12 219 SER B N 1
ATOM 5830 C CA . SER B 1 219 ? -6.902 41.719 14.898 1 90.12 219 SER B CA 1
ATOM 5831 C C . SER B 1 219 ? -7.926 42.438 14.023 1 90.12 219 SER B C 1
ATOM 5833 O O . SER B 1 219 ? -8.109 43.656 14.133 1 90.12 219 SER B O 1
ATOM 5835 N N . LYS B 1 220 ? -8.602 41.688 13.219 1 84.88 220 LYS B N 1
ATOM 5836 C CA . LYS B 1 220 ? -9.539 42.25 12.25 1 84.88 220 LYS B CA 1
ATOM 5837 C C . LYS B 1 220 ? -10.844 42.656 12.93 1 84.88 220 LYS B C 1
ATOM 5839 O O . LYS B 1 220 ? -11.578 43.5 12.414 1 84.88 220 LYS B O 1
ATOM 5844 N N . ASN B 1 221 ? -11.102 42.062 14.062 1 89.81 221 ASN B N 1
ATOM 5845 C CA . ASN B 1 221 ? -12.375 42.312 14.734 1 89.81 221 ASN B CA 1
ATOM 5846 C C . ASN B 1 221 ? -12.164 42.844 16.156 1 89.81 221 ASN B C 1
ATOM 5848 O O . ASN B 1 221 ? -13.008 42.625 17.031 1 89.81 221 ASN B O 1
ATOM 5852 N N . ALA B 1 222 ? -11.148 43.469 16.359 1 93.12 222 ALA B N 1
ATOM 5853 C CA . ALA B 1 222 ? -10.719 43.844 17.703 1 93.12 222 ALA B CA 1
ATOM 5854 C C . ALA B 1 222 ? -11.75 44.781 18.375 1 93.12 222 ALA B C 1
ATOM 5856 O O .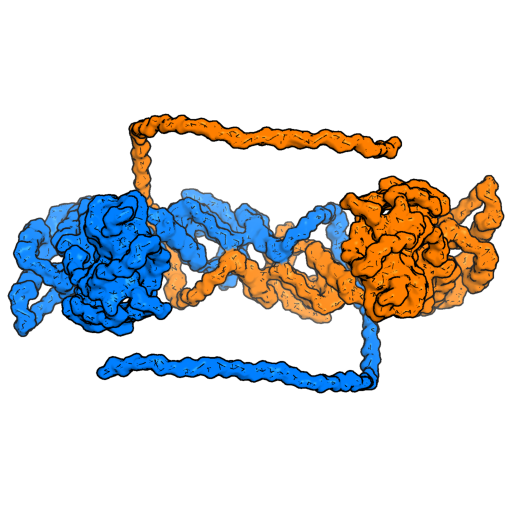 ALA B 1 222 ? -12.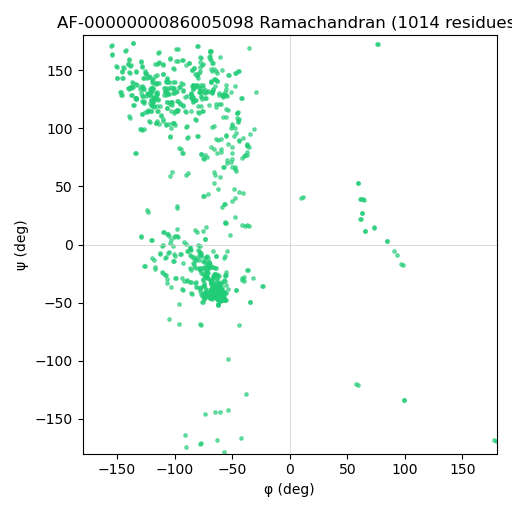078 44.594 19.547 1 93.12 222 ALA B O 1
ATOM 5857 N N . LYS B 1 223 ? -12.227 45.719 17.609 1 90.69 223 LYS B N 1
ATOM 5858 C CA . LYS B 1 223 ? -13.164 46.688 18.156 1 90.69 223 LYS B CA 1
ATOM 5859 C C . LYS B 1 223 ? -14.383 46 18.766 1 90.69 223 LYS B C 1
ATOM 5861 O O . LYS B 1 223 ? -14.781 46.344 19.891 1 90.69 223 LYS B O 1
ATOM 5866 N N . ARG B 1 224 ? -14.891 45.125 18.031 1 91.75 224 ARG B N 1
ATOM 5867 C CA . ARG B 1 224 ? -16.062 44.375 18.484 1 91.75 224 ARG B CA 1
ATOM 5868 C C . ARG B 1 224 ? -15.695 43.406 19.594 1 91.75 224 ARG B C 1
ATOM 5870 O O . ARG B 1 224 ? -16.422 43.281 20.594 1 91.75 224 ARG B O 1
ATOM 5877 N N . LEU B 1 225 ? -14.617 42.719 19.531 1 94.75 225 LEU B N 1
ATOM 5878 C CA . LEU B 1 225 ? -14.203 41.656 20.438 1 94.75 225 LEU B CA 1
ATOM 5879 C C . LEU B 1 225 ? -13.875 42.219 21.828 1 94.75 225 LEU B C 1
ATOM 5881 O O . LEU B 1 225 ? -14.148 41.562 22.828 1 94.75 225 LEU B O 1
ATOM 5885 N N . PHE B 1 226 ? -13.352 43.438 21.938 1 94 226 PHE B N 1
ATOM 5886 C CA . PHE B 1 226 ? -12.922 44.031 23.203 1 94 226 PHE B CA 1
ATOM 5887 C C . PHE B 1 226 ? -14.133 44.375 24.062 1 94 226 PHE B C 1
ATOM 5889 O O . PHE B 1 226 ? -14 44.531 25.281 1 94 226 PHE B O 1
ATOM 5896 N N . HIS B 1 227 ? -15.219 44.469 23.422 1 89.75 227 HIS B N 1
ATOM 5897 C CA . HIS B 1 227 ? -16.422 44.844 24.156 1 89.75 227 HIS B CA 1
ATOM 5898 C C . HIS B 1 227 ? -17.281 43.625 24.484 1 89.75 227 HIS B C 1
ATOM 5900 O O . HIS B 1 227 ? -18.375 43.781 25.031 1 89.75 227 HIS B O 1
ATOM 5906 N N . THR B 1 228 ? -16.797 42.5 24.219 1 91.44 228 THR B N 1
ATOM 5907 C CA . THR B 1 228 ? -17.547 41.281 24.484 1 91.44 228 THR B CA 1
ATOM 5908 C C . THR B 1 228 ? -17.188 40.75 25.859 1 91.44 228 THR B C 1
ATOM 5910 O O . THR B 1 228 ? -16.109 41 26.375 1 91.44 228 THR B O 1
ATOM 5913 N N . LYS B 1 229 ? -18.078 39.906 26.453 1 91.5 229 LYS B N 1
ATOM 5914 C CA . LYS B 1 229 ? -17.844 39.25 27.734 1 91.5 229 LYS B CA 1
ATOM 5915 C C . LYS B 1 229 ? -16.766 38.188 27.625 1 91.5 229 LYS B C 1
ATOM 5917 O O . LYS B 1 229 ? -16.141 37.844 28.625 1 91.5 229 LYS B O 1
ATOM 5922 N N . PHE B 1 230 ? -16.562 37.812 26.469 1 91.88 230 PHE B N 1
ATOM 5923 C CA . PHE B 1 230 ? -15.609 36.719 26.234 1 91.88 230 PHE B CA 1
ATOM 5924 C C . PHE B 1 230 ? -14.18 37.219 26.406 1 91.88 230 PHE B C 1
ATOM 5926 O O . PHE B 1 230 ? -13.305 36.469 26.859 1 91.88 230 PHE B O 1
ATOM 5933 N N . PHE B 1 231 ? -13.938 38.438 26.016 1 94.31 231 PHE B N 1
ATOM 5934 C CA . PHE B 1 231 ? -12.633 39.031 26.266 1 94.31 231 PHE B CA 1
ATOM 5935 C C . PHE B 1 231 ? -12.32 39.062 27.75 1 94.31 231 PHE B C 1
ATOM 5937 O O . PHE B 1 231 ? -11.18 38.812 28.156 1 94.31 231 PHE B O 1
ATOM 5944 N N . ASN B 1 232 ? -13.328 39.219 28.531 1 93 232 ASN B N 1
ATOM 5945 C CA . ASN B 1 232 ? -13.164 39.375 29.984 1 93 232 ASN B CA 1
ATOM 5946 C C . ASN B 1 232 ? -12.828 38.062 30.641 1 93 232 ASN B C 1
ATOM 5948 O O . ASN B 1 232 ? -12.32 38.031 31.766 1 93 232 ASN B O 1
ATOM 5952 N N . THR B 1 233 ? -13.125 37 29.953 1 91.38 233 THR B N 1
ATOM 5953 C CA . THR B 1 233 ? -12.891 35.688 30.547 1 91.38 233 THR B CA 1
ATOM 5954 C C . THR B 1 233 ? -11.641 35.031 29.953 1 91.38 233 THR B C 1
ATOM 5956 O O . THR B 1 233 ? -11.258 33.938 30.344 1 91.38 233 THR B O 1
ATOM 5959 N N . ALA B 1 234 ? -11.008 35.75 29.062 1 93.88 234 ALA B N 1
ATOM 5960 C CA . ALA B 1 234 ? -9.805 35.219 28.438 1 93.88 234 ALA B CA 1
ATOM 5961 C C . ALA B 1 234 ? -8.656 35.125 29.438 1 93.88 234 ALA B C 1
ATOM 5963 O O . ALA B 1 234 ? -8.617 35.906 30.406 1 93.88 234 ALA B O 1
ATOM 5964 N N . SER B 1 235 ? -7.828 34.25 29.25 1 94.19 235 SER B N 1
ATOM 5965 C CA . SER B 1 235 ? -6.684 34.062 30.141 1 94.19 235 SER B CA 1
ATOM 5966 C C . SER B 1 235 ? -5.68 35.188 30 1 94.19 235 SER B C 1
ATOM 5968 O O . SER B 1 235 ? -5.688 35.906 29 1 94.19 235 SER B O 1
ATOM 5970 N N . LYS B 1 236 ? -4.828 35.312 31 1 94.19 236 LYS B N 1
ATOM 5971 C CA . LYS B 1 236 ? -3.799 36.375 31 1 94.19 236 LYS B CA 1
ATOM 5972 C C . LYS B 1 236 ? -2.859 36.188 29.797 1 94.19 236 LYS B C 1
ATOM 5974 O O . LYS B 1 236 ? -2.488 37.188 29.156 1 94.19 236 LYS B O 1
ATOM 5979 N N . SER B 1 237 ? -2.523 35.031 29.531 1 94.62 237 SER B N 1
ATOM 5980 C CA . SER B 1 237 ? -1.604 34.781 28.438 1 94.62 237 SER B CA 1
ATOM 5981 C C . SER B 1 237 ? -2.229 35.125 27.094 1 94.62 237 SER B C 1
ATOM 5983 O O . SER B 1 237 ? -1.549 35.656 26.203 1 94.62 237 SER B O 1
ATOM 5985 N N . THR B 1 238 ? -3.461 34.812 26.984 1 95.31 238 THR B N 1
ATOM 5986 C CA . THR B 1 238 ? -4.18 35.156 25.75 1 95.31 238 THR B CA 1
ATOM 5987 C C . THR B 1 238 ? -4.215 36.656 25.531 1 95.31 238 THR B C 1
ATOM 5989 O O . THR B 1 238 ? -3.951 37.125 24.438 1 95.31 238 THR B O 1
ATOM 5992 N N . ILE B 1 239 ? -4.531 37.375 26.609 1 96 239 ILE B N 1
ATOM 5993 C CA . ILE B 1 239 ? -4.602 38.844 26.531 1 96 239 ILE B CA 1
ATOM 5994 C C . ILE B 1 239 ? -3.229 39.406 26.172 1 96 239 ILE B C 1
ATOM 5996 O O . ILE B 1 239 ? -3.123 40.312 25.344 1 96 239 ILE B O 1
ATOM 6000 N N . GLU B 1 240 ? -2.279 38.875 26.75 1 95.69 240 GLU B N 1
ATOM 6001 C CA . GLU B 1 240 ? -0.921 39.312 26.453 1 95.69 240 GLU B CA 1
ATOM 6002 C C . GLU B 1 240 ? -0.595 39.156 24.984 1 95.69 240 GLU B C 1
ATOM 6004 O O . GLU B 1 240 ? -0.035 40.062 24.344 1 95.69 240 GLU B O 1
ATOM 6009 N N . ASP B 1 241 ? -0.903 38.031 24.469 1 95.5 241 ASP B N 1
ATOM 6010 C CA . ASP B 1 241 ? -0.604 37.75 23.062 1 95.5 241 ASP B CA 1
ATOM 6011 C C . ASP B 1 241 ? -1.385 38.688 22.141 1 95.5 241 ASP B C 1
ATOM 6013 O O . ASP B 1 241 ? -0.881 39.094 21.078 1 95.5 241 ASP B O 1
ATOM 6017 N N . ILE B 1 242 ? -2.586 38.938 22.469 1 95 242 ILE B N 1
ATOM 6018 C CA . ILE B 1 242 ? -3.41 39.844 21.688 1 95 242 ILE B CA 1
ATOM 6019 C C . ILE B 1 242 ? -2.793 41.25 21.703 1 95 242 ILE B C 1
ATOM 6021 O O . ILE B 1 242 ? -2.707 41.906 20.656 1 95 242 ILE B O 1
ATOM 6025 N N . LEU B 1 243 ? -2.338 41.688 22.891 1 95.25 243 LEU B N 1
ATOM 6026 C CA . LEU B 1 243 ? -1.799 43.031 23.047 1 95.25 243 LEU B CA 1
ATOM 6027 C C . LEU B 1 243 ? -0.46 43.188 22.328 1 95.25 243 LEU B C 1
ATOM 6029 O O . LEU B 1 243 ? -0.009 44.281 22.047 1 95.25 243 LEU B O 1
ATOM 6033 N N . LYS B 1 244 ? 0.159 42.125 22 1 93.12 244 LYS B N 1
ATOM 6034 C CA . LYS B 1 244 ? 1.433 42.125 21.281 1 93.12 244 LYS B CA 1
ATOM 6035 C C . LYS B 1 244 ? 1.225 42.375 19.781 1 93.12 244 LYS B C 1
ATOM 6037 O O . LYS B 1 244 ? 2.178 42.656 19.062 1 93.12 244 LYS B O 1
ATOM 6042 N N . LEU B 1 245 ? 0.026 42.281 19.359 1 89.75 245 LEU B N 1
ATOM 6043 C CA . LEU B 1 245 ? -0.265 42.531 17.938 1 89.75 245 LEU B CA 1
ATOM 6044 C C . LEU B 1 245 ? 0.067 43.969 17.547 1 89.75 245 LEU B C 1
ATOM 6046 O O . LEU B 1 245 ? -0.209 44.906 18.297 1 89.75 245 LEU B O 1
ATOM 6050 N N . ASP B 1 246 ? 0.595 44.094 16.406 1 83.81 246 ASP B N 1
ATOM 6051 C CA . ASP B 1 246 ? 1.04 45.406 15.953 1 83.81 246 ASP B CA 1
ATOM 6052 C C . ASP B 1 246 ? -0.1 46.188 15.281 1 83.81 246 ASP B C 1
ATOM 6054 O O . ASP B 1 246 ? -0.089 47.406 15.242 1 83.81 246 ASP B O 1
ATOM 6058 N N . LEU B 1 247 ? -0.95 45.469 14.664 1 85.94 247 LEU B N 1
ATOM 6059 C CA . LEU B 1 247 ? -2.064 46.125 13.984 1 85.94 247 LEU B CA 1
ATOM 6060 C C . LEU B 1 247 ? -3.395 45.531 14.414 1 85.94 247 LEU B C 1
ATOM 6062 O O . LEU B 1 247 ? -3.492 44.312 14.609 1 85.94 247 LEU B O 1
ATOM 6066 N N . MET B 1 248 ? -4.332 46.375 14.68 1 89.62 248 MET B N 1
ATOM 6067 C CA . MET B 1 248 ? -5.676 45.938 15.07 1 89.62 248 MET B CA 1
ATOM 6068 C C . MET B 1 248 ? -6.727 46.906 14.531 1 89.62 248 MET B C 1
ATOM 6070 O O . MET B 1 248 ? -6.441 48.094 14.32 1 89.62 248 MET B O 1
ATOM 6074 N N . ASP B 1 249 ? -7.863 46.281 14.281 1 87.44 249 ASP B N 1
ATOM 6075 C CA . ASP B 1 249 ? -8.992 47.125 13.898 1 87.44 249 ASP B CA 1
ATOM 6076 C C . ASP B 1 249 ? -9.594 47.812 15.125 1 87.44 249 ASP B C 1
ATOM 6078 O O . ASP B 1 249 ? -10.625 47.406 15.641 1 87.44 249 ASP B O 1
ATOM 6082 N N . ILE B 1 250 ? -8.992 48.812 15.602 1 90.06 250 ILE B N 1
ATOM 6083 C CA . ILE B 1 250 ? -9.453 49.656 16.719 1 90.06 250 ILE B CA 1
ATOM 6084 C C . ILE B 1 250 ? -9.406 51.125 16.328 1 90.06 250 ILE B C 1
ATOM 6086 O O . ILE B 1 250 ? -8.734 51.5 15.375 1 90.06 250 ILE B O 1
ATOM 6090 N N . GLU B 1 251 ? -10.188 51.875 17 1 85.12 251 GLU B N 1
ATOM 6091 C CA . GLU B 1 251 ? -10.156 53.344 16.766 1 85.12 251 GLU B CA 1
ATOM 6092 C C . GLU B 1 251 ? -8.93 53.969 17.406 1 85.12 251 GLU B C 1
ATOM 6094 O O . GLU B 1 251 ? -8.266 54.812 16.797 1 85.12 251 GLU B O 1
ATOM 6099 N N . SER B 1 252 ? -8.695 53.688 18.594 1 88.06 252 SER B N 1
ATOM 6100 C CA . SER B 1 252 ? -7.547 54.188 19.344 1 88.06 252 SER B CA 1
ATOM 6101 C C . SER B 1 252 ? -7.184 53.25 20.484 1 88.06 252 SER B C 1
ATOM 6103 O O . SER B 1 252 ? -7.93 52.312 20.797 1 88.06 252 SER B O 1
ATOM 6105 N N . GLU B 1 253 ? -6.078 53.531 21.094 1 92.12 253 GLU B N 1
ATOM 6106 C CA . GLU B 1 253 ? -5.609 52.719 22.219 1 92.12 253 GLU B CA 1
ATOM 6107 C C . GLU B 1 253 ? -6.574 52.812 23.406 1 92.12 253 GLU B C 1
ATOM 6109 O O . GLU B 1 253 ? -6.508 52 24.328 1 92.12 253 GLU B O 1
ATOM 6114 N N . ILE B 1 254 ? -7.516 53.75 23.281 1 92.19 254 ILE B N 1
ATOM 6115 C CA . ILE B 1 254 ? -8.508 53.938 24.344 1 92.19 254 ILE B CA 1
ATOM 6116 C C . ILE B 1 254 ? -9.336 52.688 24.516 1 92.19 254 ILE B C 1
ATOM 6118 O O . ILE B 1 254 ? -9.664 52.312 25.641 1 92.19 254 ILE B O 1
ATOM 6122 N N . GLU B 1 255 ? -9.625 52.031 23.422 1 92.62 255 GLU B N 1
ATOM 6123 C CA . GLU B 1 255 ? -10.438 50.812 23.469 1 92.62 255 GLU B CA 1
ATOM 6124 C C . GLU B 1 255 ? -9.727 49.719 24.234 1 92.62 255 GLU B C 1
ATOM 6126 O O . GLU B 1 255 ? -10.367 48.938 24.938 1 92.62 255 GLU B O 1
ATOM 6131 N N . ILE B 1 256 ? -8.445 49.656 24.109 1 95.19 256 ILE B N 1
ATOM 6132 C CA . ILE B 1 256 ? -7.645 48.656 24.797 1 95.19 256 ILE B CA 1
ATOM 6133 C C . ILE B 1 256 ? -7.645 48.938 26.297 1 95.19 256 ILE B C 1
ATOM 6135 O O . ILE B 1 256 ? -7.809 48 27.109 1 95.19 256 ILE B O 1
ATOM 6139 N N . ILE B 1 257 ? -7.477 50.219 26.656 1 95.19 257 ILE B N 1
ATOM 6140 C CA . ILE B 1 257 ? -7.434 50.625 28.047 1 95.19 257 ILE B CA 1
ATOM 6141 C C . ILE B 1 257 ? -8.758 50.312 28.734 1 95.19 257 ILE B C 1
ATOM 6143 O O . ILE B 1 257 ? -8.781 49.75 29.828 1 95.19 257 ILE B O 1
ATOM 6147 N N . GLU B 1 258 ? -9.812 50.625 28.047 1 94.44 258 GLU B N 1
ATOM 6148 C CA . GLU B 1 258 ? -11.141 50.344 28.562 1 94.44 258 GLU B CA 1
ATOM 6149 C C . GLU B 1 258 ? -11.344 48.812 28.75 1 94.44 258 GLU B C 1
ATOM 6151 O O . GLU B 1 258 ? -11.859 48.375 29.766 1 94.44 258 GLU B O 1
ATOM 6156 N N . ALA B 1 259 ? -10.977 48.062 27.75 1 95.31 259 ALA B N 1
ATOM 6157 C CA . ALA B 1 259 ? -11.141 46.625 27.766 1 95.31 259 ALA B CA 1
ATOM 6158 C C . ALA B 1 259 ? -10.344 46 28.922 1 95.31 259 ALA B C 1
ATOM 6160 O O . ALA B 1 259 ? -10.82 45.094 29.594 1 95.31 259 ALA B O 1
ATOM 6161 N N . LEU B 1 260 ? -9.094 46.5 29.125 1 96.44 260 LEU B N 1
ATOM 6162 C CA . LEU B 1 260 ? -8.242 45.969 30.188 1 96.44 260 LEU B CA 1
ATOM 6163 C C . LEU B 1 260 ? -8.844 46.25 31.562 1 96.44 260 LEU B C 1
ATOM 6165 O O . LEU B 1 260 ? -8.742 45.438 32.469 1 96.44 260 LEU B O 1
ATOM 6169 N N . TRP B 1 261 ? -9.422 47.469 31.641 1 95.25 261 TRP B N 1
ATOM 6170 C CA . TRP B 1 261 ? -10.07 47.812 32.906 1 95.25 261 TRP B CA 1
ATOM 6171 C C . TRP B 1 261 ? -11.211 46.844 33.219 1 95.25 261 TRP B C 1
ATOM 6173 O O . TRP B 1 261 ? -11.328 46.344 34.344 1 95.25 261 TRP B O 1
ATOM 6183 N N . HIS B 1 262 ? -12.062 46.562 32.25 1 95.06 262 HIS B N 1
ATOM 6184 C CA . HIS B 1 262 ? -13.188 45.656 32.438 1 95.06 262 HIS B CA 1
ATOM 6185 C C . HIS B 1 262 ? -12.703 44.219 32.688 1 95.06 262 HIS B C 1
ATOM 6187 O O . HIS B 1 262 ? -13.32 43.5 33.469 1 95.06 262 HIS B O 1
ATOM 6193 N N . TRP B 1 263 ? -11.695 43.812 32 1 95.94 263 TRP B N 1
ATOM 6194 C CA . TRP B 1 263 ? -11.078 42.531 32.281 1 95.94 263 TRP B CA 1
ATOM 6195 C C . TRP B 1 263 ? -10.609 42.438 33.719 1 95.94 263 TRP B C 1
ATOM 6197 O O . TRP B 1 263 ? -10.82 41.406 34.375 1 95.94 263 TRP B O 1
ATOM 6207 N N . GLY B 1 264 ? -9.938 43.5 34.25 1 95.69 264 GLY B N 1
ATOM 6208 C CA . GLY B 1 264 ? -9.492 43.531 35.625 1 95.69 264 GLY B CA 1
ATOM 6209 C C . GLY B 1 264 ? -10.641 43.469 36.625 1 95.69 264 GLY B C 1
ATOM 6210 O O . GLY B 1 264 ? -10.523 42.781 37.656 1 95.69 264 GLY B O 1
ATOM 6211 N N . GLU B 1 265 ? -11.711 44.125 36.281 1 95 265 GLU B N 1
ATOM 6212 C CA . GLU B 1 265 ? -12.891 44.094 37.156 1 95 265 GLU B CA 1
ATOM 6213 C C . GLU B 1 265 ? -13.445 42.656 37.25 1 95 265 GLU B C 1
ATOM 6215 O O . GLU B 1 265 ? -13.789 42.219 38.344 1 95 265 GLU B O 1
ATOM 6220 N N . LYS B 1 266 ? -13.539 42 36.156 1 95 266 LYS B N 1
ATOM 6221 C CA . LYS B 1 266 ? -14.055 40.625 36.125 1 95 266 LYS B CA 1
ATOM 6222 C C . LYS B 1 266 ? -13.133 39.688 36.875 1 95 266 LYS B C 1
ATOM 6224 O O . LYS B 1 266 ? -13.594 38.781 37.594 1 95 266 LYS B O 1
ATOM 6229 N N . GLN B 1 267 ? -11.844 39.906 36.719 1 94.19 267 GLN B N 1
ATOM 6230 C CA . GLN B 1 267 ? -10.867 39.094 37.438 1 94.19 267 GLN B CA 1
ATOM 6231 C C . GLN B 1 267 ? -10.984 39.25 38.938 1 94.19 267 GLN B C 1
ATOM 6233 O O . GLN B 1 267 ? -10.805 38.312 39.688 1 94.19 267 GLN B O 1
ATOM 6238 N N . CYS B 1 268 ? -11.219 40.469 39.344 1 94.31 268 CYS B N 1
ATOM 6239 C CA . CYS B 1 268 ? -11.406 40.75 40.75 1 94.31 268 CYS B CA 1
ATOM 6240 C C . CYS B 1 268 ? -12.594 39.969 41.312 1 94.31 268 CYS B C 1
ATOM 6242 O O . CYS B 1 268 ? -12.516 39.375 42.375 1 94.31 268 CYS B O 1
ATOM 6244 N N . LYS B 1 269 ? -13.633 39.938 40.562 1 94.19 269 LYS B N 1
ATOM 6245 C CA . LYS B 1 269 ? -14.836 39.219 40.969 1 94.19 269 LYS B CA 1
ATOM 6246 C C . LYS B 1 269 ? -14.586 37.719 41.031 1 94.19 269 LYS B C 1
ATOM 6248 O O . LYS B 1 269 ? -15.023 37.062 41.969 1 94.19 269 LYS B O 1
ATOM 6253 N N . GLU B 1 270 ? -13.914 37.25 40.062 1 92.56 270 GLU B N 1
ATOM 6254 C CA . GLU B 1 270 ? -13.633 35.812 40 1 92.56 270 GLU B CA 1
ATOM 6255 C C . GLU B 1 270 ? -12.703 35.375 41.125 1 92.56 270 GLU B C 1
ATOM 6257 O O . GLU B 1 270 ? -12.805 34.25 41.594 1 92.56 270 GLU B O 1
ATOM 6262 N N . LEU B 1 271 ? -11.805 36.312 41.469 1 93.69 271 LEU B N 1
ATOM 6263 C CA . LEU B 1 271 ? -10.852 36 42.531 1 93.69 271 LEU B CA 1
ATOM 6264 C C . LEU B 1 271 ? -11.383 36.406 43.906 1 93.69 271 LEU B C 1
ATOM 6266 O O . LEU B 1 271 ? -10.68 36.312 44.906 1 93.69 271 LEU B O 1
ATOM 6270 N N . ASN B 1 272 ? -12.562 36.938 43.969 1 93.69 272 ASN B N 1
ATOM 6271 C CA . ASN B 1 272 ? -13.211 37.406 45.188 1 93.69 272 ASN B CA 1
ATOM 6272 C C . ASN B 1 272 ? -12.414 38.531 45.844 1 93.69 272 ASN B C 1
ATOM 6274 O O . ASN B 1 272 ? -12.195 38.5 47.062 1 93.69 272 ASN B O 1
ATOM 6278 N N . LEU B 1 273 ? -11.914 39.344 45.062 1 93.56 273 LEU B N 1
ATOM 6279 C CA . LEU B 1 273 ? -11.234 40.562 45.531 1 93.56 273 LEU B CA 1
ATOM 6280 C C . LEU B 1 273 ? -12.148 41.781 45.406 1 93.56 273 LEU B C 1
ATOM 6282 O O . LEU B 1 273 ? -13.047 41.812 44.562 1 93.56 273 LEU B O 1
ATOM 6286 N N . GLU B 1 274 ? -11.906 42.719 46.281 1 93.75 274 GLU B N 1
ATOM 6287 C CA . GLU B 1 274 ? -12.648 43.969 46.156 1 93.75 274 GLU B CA 1
ATOM 6288 C C . GLU B 1 274 ? -12.234 44.719 44.875 1 93.75 274 GLU B C 1
ATOM 6290 O O . GLU B 1 274 ? -11.039 44.875 44.594 1 93.75 274 GLU B O 1
ATOM 6295 N N . CYS B 1 275 ? -13.172 45.094 44.188 1 91.31 275 CYS B N 1
ATOM 6296 C CA . CYS B 1 275 ? -12.898 45.781 42.938 1 91.31 275 CYS B CA 1
ATOM 6297 C C . CYS B 1 275 ? -12.453 47.219 43.188 1 91.31 275 CYS B C 1
ATOM 6299 O O . CYS B 1 275 ? -13.219 48.156 43 1 91.31 275 CYS B O 1
ATOM 6301 N N . THR B 1 276 ? -11.266 47.438 43.625 1 93 276 THR B N 1
ATOM 6302 C CA . THR B 1 276 ? -10.656 48.75 43.812 1 93 276 THR B CA 1
ATOM 6303 C C . THR B 1 276 ? -9.664 49.062 42.719 1 93 276 THR B C 1
ATOM 6305 O O . THR B 1 276 ? -9.227 48.156 42 1 93 276 THR B O 1
ATOM 6308 N N . ASP B 1 277 ? -9.43 50.344 42.625 1 92.19 277 ASP B N 1
ATOM 6309 C CA . ASP B 1 277 ? -8.477 50.75 41.594 1 92.19 277 ASP B CA 1
ATOM 6310 C C . ASP B 1 277 ? -7.109 50.125 41.812 1 92.19 277 ASP B C 1
ATOM 6312 O O . ASP B 1 277 ? -6.43 49.75 40.844 1 92.19 277 ASP B O 1
ATOM 6316 N N . LYS B 1 278 ? -6.766 49.938 43.031 1 92.69 278 LYS B N 1
ATOM 6317 C CA . LYS B 1 278 ? -5.469 49.375 43.344 1 92.69 278 LYS B CA 1
ATOM 6318 C C . LYS B 1 278 ? -5.402 47.906 42.938 1 92.69 278 LYS B C 1
ATOM 6320 O O . LYS B 1 278 ? -4.383 47.438 42.406 1 92.69 278 LYS B O 1
ATOM 6325 N N . ASN B 1 279 ? -6.473 47.219 43.219 1 95.06 279 ASN B N 1
ATOM 6326 C CA . ASN B 1 279 ? -6.5 45.781 42.875 1 95.06 279 ASN B CA 1
ATOM 6327 C C . ASN B 1 279 ? -6.508 45.562 41.344 1 95.06 279 ASN B C 1
ATOM 6329 O O . ASN B 1 279 ? -5.867 44.656 40.844 1 95.06 279 ASN B O 1
ATOM 6333 N N . ILE B 1 280 ? -7.254 46.344 40.656 1 95.19 280 ILE B N 1
ATOM 6334 C CA . ILE B 1 280 ? -7.324 46.25 39.219 1 95.19 280 ILE B CA 1
ATOM 6335 C C . ILE B 1 280 ? -5.957 46.562 38.625 1 95.19 280 ILE B C 1
ATOM 6337 O O . ILE B 1 280 ? -5.512 45.875 37.688 1 95.19 280 ILE B O 1
ATOM 6341 N N . ARG B 1 281 ? -5.281 47.562 39.156 1 93.44 281 ARG B N 1
ATOM 6342 C CA . ARG B 1 281 ? -3.943 47.906 38.719 1 93.44 281 ARG B CA 1
ATOM 6343 C C . ARG B 1 281 ? -2.967 46.75 38.938 1 93.44 281 ARG B C 1
ATOM 6345 O O . ARG B 1 281 ? -2.102 46.5 38.094 1 93.44 281 ARG B O 1
ATOM 6352 N N . PHE B 1 282 ? -3.135 46.219 39.969 1 93.62 282 PHE B N 1
ATOM 6353 C CA . PHE B 1 282 ? -2.256 45.094 40.312 1 93.62 282 PHE B CA 1
ATOM 6354 C C . PHE B 1 282 ? -2.443 43.938 39.344 1 93.62 282 PHE B C 1
ATOM 6356 O O . PHE B 1 282 ? -1.467 43.312 38.906 1 93.62 282 PHE B O 1
ATOM 6363 N N . LEU B 1 283 ? -3.691 43.625 39.031 1 94.31 283 LEU B N 1
ATOM 6364 C CA . LEU B 1 283 ? -4.008 42.5 38.188 1 94.31 283 LEU B CA 1
ATOM 6365 C C . LEU B 1 283 ? -3.619 42.781 36.719 1 94.31 283 LEU B C 1
ATOM 6367 O O . LEU B 1 283 ? -3.297 41.844 35.969 1 94.31 283 LEU B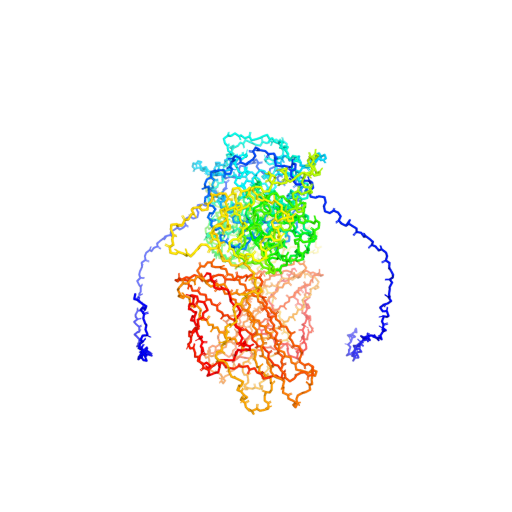 O 1
ATOM 6371 N N . THR B 1 284 ? -3.623 44.094 36.281 1 95.12 284 THR B N 1
ATOM 6372 C CA . THR B 1 284 ? -3.408 44.438 34.875 1 95.12 284 THR B CA 1
ATOM 6373 C C . THR B 1 284 ? -2 45 34.656 1 95.12 284 THR B C 1
ATOM 6375 O O . THR B 1 284 ? -1.647 45.406 33.562 1 95.12 284 THR B O 1
ATOM 6378 N N . LYS B 1 285 ? -1.162 44.969 35.625 1 93.56 285 LYS B N 1
ATOM 6379 C CA . LYS B 1 285 ? 0.158 45.594 35.625 1 93.56 285 LYS B CA 1
ATOM 6380 C C . LYS B 1 285 ? 1.028 45 34.5 1 93.56 285 LYS B C 1
ATOM 6382 O O . LYS B 1 285 ? 1.755 45.75 33.844 1 93.56 285 LYS B O 1
ATOM 6387 N N . ASP B 1 286 ? 0.94 43.719 34.312 1 93.62 286 ASP B N 1
ATOM 6388 C CA . ASP B 1 286 ? 1.8 43.031 33.375 1 93.62 286 ASP B CA 1
ATOM 6389 C C . ASP B 1 286 ? 1.424 43.406 31.922 1 93.62 286 ASP B C 1
ATOM 6391 O O . ASP B 1 286 ? 2.227 43.219 31 1 93.62 286 ASP B O 1
ATOM 6395 N N . PHE B 1 287 ? 0.211 43.906 31.734 1 96.31 287 PHE B N 1
ATOM 6396 C CA . PHE B 1 287 ? -0.262 44.219 30.391 1 96.31 287 PHE B CA 1
ATOM 6397 C C . PHE B 1 287 ? 0.254 45.562 29.938 1 96.31 287 PHE B C 1
ATOM 6399 O O . PHE B 1 287 ? 0.259 45.875 28.734 1 96.31 287 PHE B O 1
ATOM 6406 N N . LEU B 1 288 ? 0.681 46.438 30.859 1 95.19 288 LEU B N 1
ATOM 6407 C CA . LEU B 1 288 ? 0.996 47.844 30.578 1 95.19 288 LEU B CA 1
ATOM 6408 C C . LEU B 1 288 ? 2.184 47.938 29.625 1 95.19 288 LEU B C 1
ATOM 6410 O O . LEU B 1 288 ? 2.301 48.938 28.875 1 95.19 288 LEU B O 1
ATOM 6414 N N . GLN B 1 289 ? 2.99 46.969 29.609 1 94.38 289 GLN B N 1
ATOM 6415 C CA . GLN B 1 289 ? 4.164 46.969 28.75 1 94.38 289 GLN B CA 1
ATOM 6416 C C . GLN B 1 289 ? 3.771 46.812 27.281 1 94.38 289 GLN B C 1
ATOM 6418 O O . GLN B 1 289 ? 4.578 47.062 26.375 1 94.38 289 GLN B O 1
ATOM 6423 N N . TYR B 1 290 ? 2.498 46.469 27.062 1 94.94 290 TYR B N 1
ATOM 6424 C CA . TYR B 1 290 ? 2.059 46.219 25.688 1 94.94 290 TYR B CA 1
ATOM 6425 C C . TYR B 1 290 ? 1.062 47.312 25.25 1 94.94 290 TYR B C 1
ATOM 6427 O O . TYR B 1 290 ? 0.633 47.312 24.094 1 94.94 290 TYR B O 1
ATOM 6435 N N . VAL B 1 291 ? 0.65 48.156 26.172 1 95.12 291 VAL B N 1
ATOM 6436 C CA . VAL B 1 291 ? -0.282 49.219 25.844 1 95.12 291 VAL B CA 1
ATOM 6437 C C . VAL B 1 291 ? 0.489 50.438 25.312 1 95.12 291 VAL B C 1
ATOM 6439 O O . VAL B 1 291 ? 1.401 50.938 25.984 1 95.12 291 VAL B O 1
ATOM 6442 N N . ARG B 1 292 ? 0.083 50.938 24.219 1 92.69 292 ARG B N 1
ATOM 6443 C CA . ARG B 1 292 ? 0.81 52.031 23.578 1 92.69 292 ARG B CA 1
ATOM 6444 C C . ARG B 1 292 ? 0.24 53.375 23.984 1 92.69 292 ARG B C 1
ATOM 6446 O O . ARG B 1 292 ? -0.322 54.094 23.156 1 92.69 292 ARG B O 1
ATOM 6453 N N . PHE B 1 293 ? 0.609 53.812 25.172 1 92.44 293 PHE B N 1
ATOM 6454 C CA . PHE B 1 293 ? 0.125 55.094 25.703 1 92.44 293 PHE B CA 1
ATOM 6455 C C . PHE B 1 293 ? 0.688 56.281 24.922 1 92.44 293 PHE B C 1
ATOM 6457 O O . PHE B 1 293 ? 0.023 57.281 24.766 1 92.44 293 PHE B O 1
ATOM 6464 N N . LEU B 1 294 ? 1.83 56.094 24.422 1 89.12 294 LEU B N 1
ATOM 6465 C CA . LEU B 1 294 ? 2.545 57.188 23.766 1 89.12 294 LEU B CA 1
ATOM 6466 C C . LEU B 1 294 ? 1.992 57.406 22.359 1 89.12 294 LEU B C 1
ATOM 6468 O O . LEU B 1 294 ? 2.334 58.406 21.719 1 89.12 294 LEU B O 1
ATOM 6472 N N . SER B 1 295 ? 1.179 56.562 21.906 1 88.19 295 SER B N 1
ATOM 6473 C CA . SER B 1 295 ? 0.565 56.75 20.594 1 88.19 295 SER B CA 1
ATOM 6474 C C . SER B 1 295 ? -0.686 57.594 20.688 1 88.19 295 SER B C 1
ATOM 6476 O O . SER B 1 295 ? -1.218 58.031 19.672 1 88.19 295 SER B O 1
ATOM 6478 N N . MET B 1 296 ? -1.093 57.969 21.844 1 89.12 296 MET B N 1
ATOM 6479 C CA . MET B 1 296 ? -2.346 58.688 22.062 1 89.12 296 MET B CA 1
ATOM 6480 C C . MET B 1 296 ? -2.102 60.188 22.188 1 89.12 296 MET B C 1
ATOM 6482 O O . MET B 1 296 ? -0.992 60.625 22.5 1 89.12 296 MET B O 1
ATOM 6486 N N . LYS B 1 297 ? -3.154 60.906 21.922 1 86.81 297 LYS B N 1
ATOM 6487 C CA . LYS B 1 297 ? -3.107 62.375 22.125 1 86.81 297 LYS B CA 1
ATOM 6488 C C . LYS B 1 297 ? -3.42 62.719 23.562 1 86.81 297 LYS B C 1
ATOM 6490 O O . LYS B 1 297 ? -4.203 62.062 24.234 1 86.81 297 LYS B O 1
ATOM 6495 N N . MET B 1 298 ? -2.822 63.844 23.984 1 85.25 298 MET B N 1
ATOM 6496 C CA . MET B 1 298 ? -2.996 64.312 25.359 1 85.25 298 MET B CA 1
ATOM 6497 C C . MET B 1 298 ? -4.465 64.562 25.656 1 85.25 298 MET B C 1
ATOM 6499 O O . MET B 1 298 ? -4.93 64.375 26.781 1 85.25 298 MET B O 1
ATOM 6503 N N . GLU B 1 299 ? -5.098 65.062 24.703 1 87.06 299 GLU B N 1
ATOM 6504 C CA . GLU B 1 299 ? -6.496 65.438 24.859 1 87.06 299 GLU B CA 1
ATOM 6505 C C . GLU B 1 299 ? -7.367 64.188 25.156 1 87.06 299 GLU B C 1
ATOM 6507 O O . GLU B 1 299 ? -8.367 64.312 25.859 1 87.06 299 GLU B O 1
ATOM 6512 N N . ASP B 1 300 ? -6.938 63.156 24.641 1 88.44 300 ASP B N 1
ATOM 6513 C CA . ASP B 1 300 ? -7.707 61.906 24.797 1 88.44 300 ASP B CA 1
ATOM 6514 C C . ASP B 1 300 ? -7.238 61.125 26.016 1 88.44 300 ASP B C 1
ATOM 6516 O O . ASP B 1 300 ? -8.031 60.406 26.641 1 88.44 300 ASP B O 1
ATOM 6520 N N . LEU B 1 301 ? -6.023 61.25 26.312 1 89.25 301 LEU B N 1
ATOM 6521 C CA . LEU B 1 301 ? -5.406 60.438 27.359 1 89.25 301 LEU B CA 1
ATOM 6522 C C . LEU B 1 301 ? -5.879 60.875 28.734 1 89.25 301 LEU B C 1
ATOM 6524 O O . LEU B 1 301 ? -6.172 60.031 29.594 1 89.25 301 LEU B O 1
ATOM 6528 N N . LYS B 1 302 ? -5.98 62.062 28.969 1 86.75 302 LYS B N 1
ATOM 6529 C CA . LYS B 1 302 ? -6.293 62.594 30.297 1 86.75 302 LYS B CA 1
ATOM 6530 C C . LYS B 1 302 ? -7.664 62.125 30.766 1 86.75 302 LYS B C 1
ATOM 6532 O O . LYS B 1 302 ? -7.793 61.562 31.859 1 86.75 302 LYS B O 1
ATOM 6537 N N . PRO B 1 303 ? -8.68 62.312 29.938 1 89.81 303 PRO B N 1
ATOM 6538 C CA . PRO B 1 303 ? -9.992 61.844 30.406 1 89.81 303 PRO B CA 1
ATOM 6539 C C . PRO B 1 303 ? -10.039 60.344 30.656 1 89.81 303 PRO B C 1
ATOM 6541 O O . PRO B 1 303 ? -10.727 59.906 31.594 1 89.81 303 PRO B O 1
ATOM 6544 N N . ILE B 1 304 ? -9.359 59.625 29.922 1 89.69 304 ILE B N 1
ATOM 6545 C CA . ILE B 1 304 ? -9.422 58.188 30.016 1 89.69 304 ILE B CA 1
ATOM 6546 C C . ILE B 1 304 ? -8.672 57.719 31.266 1 89.69 304 ILE B C 1
ATOM 6548 O O . ILE B 1 304 ? -9.094 56.781 31.938 1 89.69 304 ILE B O 1
ATOM 6552 N N . LEU B 1 305 ? -7.594 58.375 31.609 1 88.31 305 LEU B N 1
ATOM 6553 C CA . LEU B 1 305 ? -6.82 58 32.781 1 88.31 305 LEU B CA 1
ATOM 6554 C C . LEU B 1 305 ? -7.535 58.406 34.062 1 88.31 305 LEU B C 1
ATOM 6556 O O . LEU B 1 305 ? -7.324 57.812 35.125 1 88.31 305 LEU B O 1
ATOM 6560 N N . GLU B 1 306 ? -8.32 59.406 33.938 1 88.12 306 GLU B N 1
ATOM 6561 C CA . GLU B 1 306 ? -9.117 59.812 35.094 1 88.12 306 GLU B CA 1
ATOM 6562 C C . GLU B 1 306 ? -10.25 58.812 35.375 1 88.12 306 GLU B C 1
ATOM 6564 O O . GLU B 1 306 ? -10.578 58.531 36.5 1 88.12 306 GLU B O 1
ATOM 6569 N N . LYS B 1 307 ? -10.773 58.375 34.281 1 91.31 307 LYS B N 1
ATOM 6570 C CA . LYS B 1 307 ? -11.875 57.438 34.375 1 91.31 307 LYS B CA 1
ATOM 6571 C C . LYS B 1 307 ? -11.375 56.031 34.781 1 91.31 307 LYS B C 1
ATOM 6573 O O . LYS B 1 307 ? -11.984 55.344 35.594 1 91.31 307 LYS B O 1
ATOM 6578 N N . PHE B 1 308 ? -10.297 55.656 34.062 1 91.88 308 PHE B N 1
ATOM 6579 C CA . PHE B 1 308 ? -9.703 54.344 34.281 1 91.88 308 PHE B CA 1
ATOM 6580 C C . PHE B 1 308 ? -8.297 54.469 34.875 1 91.88 308 PHE B C 1
ATOM 6582 O O . PHE B 1 308 ? -7.332 54.656 34.125 1 91.88 308 PHE B O 1
ATOM 6589 N N . GLN B 1 309 ? -8.086 54.25 36.062 1 89.44 309 GLN B N 1
ATOM 6590 C CA . GLN B 1 309 ? -6.832 54.5 36.781 1 89.44 309 GLN B CA 1
ATOM 6591 C C . GLN B 1 309 ? -5.906 53.281 36.688 1 89.44 309 GLN B C 1
ATOM 6593 O O . GLN B 1 309 ? -5.473 52.75 37.719 1 89.44 309 GLN B O 1
ATOM 6598 N N . LEU B 1 310 ? -5.555 52.969 35.5 1 92.06 310 LEU B N 1
ATOM 6599 C CA . LEU B 1 310 ? -4.707 51.812 35.281 1 92.06 310 LEU B CA 1
ATOM 6600 C C . LEU B 1 310 ? -3.264 52.094 35.656 1 92.06 310 LEU B C 1
ATOM 6602 O O . LEU B 1 310 ? -2.49 51.156 35.938 1 92.06 310 LEU B O 1
ATOM 6606 N N . LEU B 1 311 ? -2.902 53.344 35.719 1 92.44 311 LEU B N 1
ATOM 6607 C CA . LEU B 1 311 ? -1.526 53.75 35.969 1 92.44 311 LEU B CA 1
ATOM 6608 C C . LEU B 1 311 ? -1.398 54.375 37.344 1 92.44 311 LEU B C 1
ATOM 6610 O O . LEU B 1 311 ? -2.346 54.969 37.875 1 92.44 311 LEU B O 1
ATOM 6614 N N . ASP B 1 312 ? -0.239 54.125 37.906 1 89.88 312 ASP B N 1
ATOM 6615 C CA . ASP B 1 312 ? 0.052 54.875 39.125 1 89.88 312 ASP B CA 1
ATOM 6616 C C . ASP B 1 312 ? 0.516 56.281 38.812 1 89.88 312 ASP B C 1
ATOM 6618 O O . ASP B 1 312 ? 0.74 56.625 37.656 1 89.88 312 ASP B O 1
ATOM 6622 N N . THR B 1 313 ? 0.616 57.062 39.844 1 88.62 313 THR B N 1
ATOM 6623 C CA . THR B 1 313 ? 0.909 58.469 39.656 1 88.62 313 THR B CA 1
ATOM 6624 C C . THR B 1 313 ? 2.262 58.688 38.969 1 88.62 313 THR B C 1
ATOM 6626 O O . THR B 1 313 ? 2.408 59.531 38.094 1 88.62 313 THR B O 1
ATOM 6629 N N . SER B 1 314 ? 3.205 57.875 39.406 1 88.88 314 SER B N 1
ATOM 6630 C CA . SER B 1 314 ? 4.535 57.969 38.812 1 88.88 314 SER B CA 1
ATOM 6631 C C . SER B 1 314 ? 4.512 57.594 37.344 1 88.88 314 SER B C 1
ATOM 6633 O O . SER B 1 314 ? 5.164 58.25 36.5 1 88.88 314 SER B O 1
ATOM 6635 N N . GLU B 1 315 ? 3.758 56.594 37.031 1 90.88 315 GLU B N 1
ATOM 6636 C CA . GLU B 1 315 ? 3.646 56.125 35.656 1 90.88 315 GLU B CA 1
ATOM 6637 C C . GLU B 1 315 ? 2.916 57.156 34.781 1 90.88 315 GLU B C 1
ATOM 6639 O O . GLU B 1 315 ? 3.312 57.406 33.656 1 90.88 315 GLU B O 1
ATOM 6644 N N . GLU B 1 316 ? 1.889 57.688 35.344 1 89.75 316 GLU B N 1
ATOM 6645 C CA . GLU B 1 316 ? 1.123 58.719 34.625 1 89.75 316 GLU B CA 1
ATOM 6646 C C . GLU B 1 316 ? 1.992 59.906 34.281 1 89.75 316 GLU B C 1
ATOM 6648 O O . GLU B 1 316 ? 1.938 60.406 33.156 1 89.75 316 GLU B O 1
ATOM 6653 N N . LEU B 1 317 ? 2.738 60.281 35.219 1 86.69 317 LEU B N 1
ATOM 6654 C CA . LEU B 1 317 ? 3.613 61.438 35.031 1 86.69 317 LEU B CA 1
ATOM 6655 C C . LEU B 1 317 ? 4.656 61.156 33.938 1 86.69 317 LEU B C 1
ATOM 6657 O O . LEU B 1 317 ? 4.98 62.031 33.125 1 86.69 317 LEU B O 1
ATOM 6661 N N . ALA B 1 318 ? 5.16 60 34.031 1 87.88 318 ALA B N 1
ATOM 6662 C CA . ALA B 1 318 ? 6.164 59.625 33.031 1 87.88 318 ALA B CA 1
ATOM 6663 C C . ALA B 1 318 ? 5.602 59.688 31.625 1 87.88 318 ALA B C 1
ATOM 6665 O O . ALA B 1 318 ? 6.273 60.156 30.703 1 87.88 318 ALA B O 1
ATOM 6666 N N . ILE B 1 319 ? 4.441 59.25 31.422 1 90 319 ILE B N 1
ATOM 6667 C CA . ILE B 1 319 ? 3.799 59.25 30.109 1 90 319 ILE B CA 1
ATOM 6668 C C . ILE B 1 319 ? 3.533 60.688 29.672 1 90 319 ILE B C 1
ATOM 6670 O O . ILE B 1 319 ? 3.816 61.062 28.531 1 90 319 ILE B O 1
ATOM 6674 N N . LEU B 1 320 ? 3.002 61.5 30.547 1 85.06 320 LEU B N 1
ATOM 6675 C CA . LEU B 1 320 ? 2.672 62.906 30.234 1 85.06 320 LEU B CA 1
ATOM 6676 C C . LEU B 1 320 ? 3.926 63.688 29.875 1 85.06 320 LEU B C 1
ATOM 6678 O O . LEU B 1 320 ? 3.906 64.5 28.953 1 85.06 320 LEU B O 1
ATOM 6682 N N . TRP B 1 321 ? 4.949 63.375 30.641 1 82.31 321 TRP B N 1
ATOM 6683 C CA . TRP B 1 321 ? 6.223 64 30.359 1 82.31 321 TRP B CA 1
ATOM 6684 C C . TRP B 1 321 ? 6.727 63.688 28.969 1 82.31 321 TRP B C 1
ATOM 6686 O O . TRP B 1 321 ? 7.23 64.562 28.25 1 82.31 321 TRP B O 1
ATOM 6696 N N . ASN B 1 322 ? 6.586 62.469 28.578 1 85.38 322 ASN B N 1
ATOM 6697 C CA . ASN B 1 322 ? 7.094 62.031 27.281 1 85.38 322 ASN B CA 1
ATOM 6698 C C . ASN B 1 322 ? 6.219 62.531 26.141 1 85.38 322 ASN B C 1
ATOM 6700 O O . ASN B 1 322 ? 6.691 62.688 25.016 1 85.38 322 ASN B O 1
ATOM 6704 N N . LEU B 1 323 ? 5.023 62.781 26.359 1 85.75 323 LEU B N 1
ATOM 6705 C CA . LEU B 1 323 ? 4.109 63.25 25.328 1 85.75 323 LEU B CA 1
ATOM 6706 C C . LEU B 1 323 ? 4.258 64.75 25.109 1 85.75 323 LEU B C 1
ATOM 6708 O O . LEU B 1 323 ? 4.031 65.25 24 1 85.75 323 LEU B O 1
ATOM 6712 N N . THR B 1 324 ? 4.488 65.5 26.094 1 79.75 324 THR B N 1
ATOM 6713 C CA . THR B 1 324 ? 4.477 66.938 26.016 1 79.75 324 THR B CA 1
ATOM 6714 C C . THR B 1 324 ? 5.879 67.5 25.75 1 79.75 324 THR B C 1
ATOM 6716 O O . THR B 1 324 ? 6.039 68.5 25.094 1 79.75 324 THR B O 1
ATOM 6719 N N . MET B 1 325 ? 6.953 67 26.281 1 71.62 325 MET B N 1
ATOM 6720 C CA . MET B 1 325 ? 8.289 67.562 26.203 1 71.62 325 MET B CA 1
ATOM 6721 C C . MET B 1 325 ? 8.906 67.312 24.844 1 71.62 325 MET B C 1
ATOM 6723 O O . MET B 1 325 ? 8.727 66.25 24.234 1 71.62 325 MET B O 1
ATOM 6727 N N . PRO B 1 326 ? 9.445 68.375 23.984 1 59.72 326 PRO B N 1
ATOM 6728 C CA . PRO B 1 326 ? 10.117 68.312 22.688 1 59.72 326 PRO B CA 1
ATOM 6729 C C . PRO B 1 326 ? 11.281 67.312 22.672 1 59.72 326 PRO B C 1
ATOM 6731 O O . PRO B 1 326 ? 11.898 67.125 23.719 1 59.72 326 PRO B O 1
ATOM 6734 N N . LYS B 1 327 ? 11.391 66.312 21.578 1 60.53 327 LYS B N 1
ATOM 6735 C CA . LYS B 1 327 ? 12.367 65.25 21.359 1 60.53 327 LYS B CA 1
ATOM 6736 C C . LYS B 1 327 ? 13.773 65.75 21.734 1 60.53 327 LYS B C 1
ATOM 6738 O O . LYS B 1 327 ? 14.703 64.938 21.766 1 60.53 327 LYS B O 1
ATOM 6743 N N . SER B 1 328 ? 14.008 67 21.625 1 52.28 328 SER B N 1
ATOM 6744 C CA . SER B 1 328 ? 15.383 67.438 21.766 1 52.28 328 SER B CA 1
ATOM 6745 C C . SER B 1 328 ? 15.883 67.25 23.188 1 52.28 328 SER B C 1
ATOM 6747 O O . SER B 1 328 ? 17.094 67.25 23.438 1 52.28 328 SER B O 1
ATOM 6749 N N . THR B 1 329 ? 15.094 67.562 24.156 1 52.22 329 THR B N 1
ATOM 6750 C CA . THR B 1 329 ? 15.625 67.562 25.516 1 52.22 329 THR B CA 1
ATOM 6751 C C . THR B 1 329 ? 15.742 66.188 26.078 1 52.22 329 THR B C 1
ATOM 6753 O O . THR B 1 329 ? 15.055 65.25 25.609 1 52.22 329 THR B O 1
ATOM 6756 N N . GLY B 1 330 ? 16.641 65.812 27.172 1 50.5 330 GLY B N 1
ATOM 6757 C CA . GLY B 1 330 ? 17 64.562 27.859 1 50.5 330 GLY B CA 1
ATOM 6758 C C . GLY B 1 330 ? 15.859 63.594 27.984 1 50.5 330 GLY B C 1
ATOM 6759 O O . GLY B 1 330 ? 14.758 63.969 28.391 1 50.5 330 GLY B O 1
ATOM 6760 N N . PHE B 1 331 ? 15.656 62.625 27.141 1 52.22 331 PHE B N 1
ATOM 6761 C CA . PHE B 1 331 ? 14.711 61.531 27.062 1 52.22 331 PHE B CA 1
ATOM 6762 C C . PHE B 1 331 ? 14.375 60.969 28.453 1 52.22 331 PHE B C 1
ATOM 6764 O O . PHE B 1 331 ? 15.266 60.625 29.219 1 52.22 331 PHE B O 1
ATOM 6771 N N . THR B 1 332 ? 13.477 61.562 29.125 1 60.09 332 THR B N 1
ATOM 6772 C CA . THR B 1 332 ? 13.125 60.875 30.344 1 60.09 332 THR B CA 1
ATOM 6773 C C . THR B 1 332 ? 12.75 59.406 30.047 1 60.09 332 THR B C 1
ATOM 6775 O O . THR B 1 332 ? 11.961 59.156 29.125 1 60.09 332 THR B O 1
ATOM 6778 N N . SER B 1 333 ? 13.508 58.5 30.547 1 73.44 333 SER B N 1
ATOM 6779 C CA . SER B 1 333 ? 13.43 57.031 30.422 1 73.44 333 SER B CA 1
ATOM 6780 C C . SER B 1 333 ? 12.07 56.5 30.859 1 73.44 333 SER B C 1
ATOM 6782 O O . SER B 1 333 ? 11.555 56.906 31.906 1 73.44 333 SER B O 1
ATOM 6784 N N . ILE B 1 334 ? 11.234 56.031 30.016 1 81.19 334 ILE B N 1
ATOM 6785 C CA . ILE B 1 334 ? 9.992 55.344 30.344 1 81.19 334 ILE B CA 1
ATOM 6786 C C . ILE B 1 334 ? 10.289 54.125 31.203 1 81.19 334 ILE B C 1
ATOM 6788 O O . ILE B 1 334 ? 11.25 53.406 30.938 1 81.19 334 ILE B O 1
ATOM 6792 N N . PRO B 1 335 ? 9.594 54.094 32.281 1 85.75 335 PRO B N 1
ATOM 6793 C CA . PRO B 1 335 ? 9.781 52.906 33.094 1 85.75 335 PRO B CA 1
ATOM 6794 C C . PRO B 1 335 ? 9.703 51.625 32.281 1 85.75 335 PRO B C 1
ATOM 6796 O O . PRO B 1 335 ? 8.969 51.562 31.281 1 85.75 335 PRO B O 1
ATOM 6799 N N . SER B 1 336 ? 10.445 50.656 32.688 1 86.38 336 SER B N 1
ATOM 6800 C CA . SER B 1 336 ? 10.602 49.438 31.938 1 86.38 336 SER B CA 1
ATOM 6801 C C . SER B 1 336 ? 9.273 48.688 31.844 1 86.38 336 SER B C 1
ATOM 6803 O O . SER B 1 336 ? 9.086 47.844 30.938 1 86.38 336 SER B O 1
ATOM 6805 N N . ASN B 1 337 ? 8.383 49 32.719 1 90.62 337 ASN B N 1
ATOM 6806 C CA . ASN B 1 337 ? 7.117 48.281 32.75 1 90.62 337 ASN B CA 1
ATOM 6807 C C . ASN B 1 337 ? 6.105 48.906 31.781 1 90.62 337 ASN B C 1
ATOM 6809 O O . ASN B 1 337 ? 4.996 48.375 31.625 1 90.62 337 ASN B O 1
ATOM 6813 N N . LEU B 1 338 ? 6.469 49.969 31.156 1 92.12 338 LEU B N 1
ATOM 6814 C CA . LEU B 1 338 ? 5.566 50.625 30.219 1 92.12 338 LEU B CA 1
ATOM 6815 C C . LEU B 1 338 ? 6.051 50.469 28.781 1 92.12 338 LEU B C 1
ATOM 6817 O O . LEU B 1 338 ? 7.242 50.25 28.547 1 92.12 338 LEU B O 1
ATOM 6821 N N . CYS B 1 339 ? 5.125 50.562 27.891 1 91.81 339 CYS B N 1
ATOM 6822 C CA . CYS B 1 339 ? 5.418 50.406 26.469 1 91.81 339 CYS B CA 1
ATOM 6823 C C . CYS B 1 339 ? 6.09 51.625 25.906 1 91.81 339 CYS B C 1
ATOM 6825 O O . CYS B 1 339 ? 5.645 52.75 26.141 1 91.81 339 CYS B O 1
ATOM 6827 N N . GLU B 1 340 ? 7.086 51.438 25.094 1 86.75 340 GLU B N 1
ATOM 6828 C CA . GLU B 1 340 ? 7.844 52.531 24.516 1 86.75 340 GLU B CA 1
ATOM 6829 C C . GLU B 1 340 ? 7.402 52.844 23.094 1 86.75 340 GLU B C 1
ATOM 6831 O O . GLU B 1 340 ? 7.762 53.875 22.516 1 86.75 340 GLU B O 1
ATOM 6836 N N . ILE B 1 341 ? 6.609 52 22.578 1 86.25 341 ILE B N 1
ATOM 6837 C CA . ILE B 1 341 ? 6.207 52.125 21.188 1 86.25 341 ILE B CA 1
ATOM 6838 C C . ILE B 1 341 ? 5.219 53.312 21.047 1 86.25 341 ILE B C 1
ATOM 6840 O O . ILE B 1 341 ? 4.195 53.344 21.734 1 86.25 341 ILE B O 1
ATOM 6844 N N . ALA B 1 342 ? 5.438 54.219 20.219 1 83 342 ALA B N 1
ATOM 6845 C CA . ALA B 1 342 ? 4.594 55.406 20.031 1 83 342 ALA B CA 1
ATOM 6846 C C . ALA B 1 342 ? 3.775 55.281 18.75 1 83 342 ALA B C 1
ATOM 6848 O O . ALA B 1 342 ? 2.889 56.125 18.5 1 83 342 ALA B O 1
ATOM 6849 N N . ARG B 1 343 ? 4.051 54.312 18.047 1 80.94 343 ARG B N 1
ATOM 6850 C CA . ARG B 1 343 ? 3.33 54.094 16.781 1 80.94 343 ARG B CA 1
ATOM 6851 C C . ARG B 1 343 ? 1.909 53.594 17.047 1 80.94 343 ARG B C 1
ATOM 6853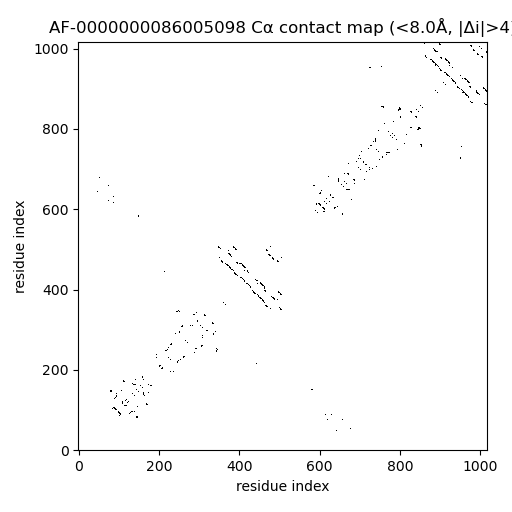 O O . ARG B 1 343 ? 1.688 52.781 17.922 1 80.94 343 ARG B O 1
ATOM 6860 N N . ASN B 1 344 ? 0.952 54.25 16.312 1 83.25 344 ASN B N 1
ATOM 6861 C CA . ASN B 1 344 ? -0.441 53.812 16.406 1 83.25 344 ASN B CA 1
ATOM 6862 C C . ASN B 1 344 ? -0.661 52.438 15.773 1 83.25 344 ASN B C 1
ATOM 6864 O O . ASN B 1 344 ? -0.064 52.125 14.742 1 83.25 344 ASN B O 1
ATOM 6868 N N . ARG B 1 345 ? -1.444 51.625 16.359 1 86.38 345 ARG B N 1
ATOM 6869 C CA . ARG B 1 345 ? -1.664 50.281 15.828 1 86.38 345 ARG B CA 1
ATOM 6870 C C . ARG B 1 345 ? -3.037 50.156 15.172 1 86.38 345 ARG B C 1
ATOM 6872 O O . ARG B 1 345 ? -3.441 49.094 14.75 1 86.38 345 ARG B O 1
ATOM 6879 N N . SER B 1 346 ? -3.74 51.25 15 1 84.56 346 SER B N 1
ATOM 6880 C CA . SER B 1 346 ? -5.055 51.25 14.375 1 84.56 346 SER B CA 1
ATOM 6881 C C . SER B 1 346 ? -4.941 51.125 12.852 1 84.56 346 SER B C 1
ATOM 6883 O O . SER B 1 346 ? -4.172 51.875 12.234 1 84.56 346 SER B O 1
ATOM 6885 N N . VAL B 1 347 ? -5.699 50.25 12.328 1 80.56 347 VAL B N 1
ATOM 6886 C CA . VAL B 1 347 ? -5.707 50.062 10.883 1 80.56 347 VAL B CA 1
ATOM 6887 C C . VAL B 1 347 ? -6.543 51.156 10.227 1 80.56 347 VAL B C 1
ATOM 6889 O O . VAL B 1 347 ? -6.387 51.438 9.039 1 80.56 347 VAL B O 1
ATOM 6892 N N . ASN B 1 348 ? -7.363 51.719 11.047 1 75.44 348 ASN B N 1
ATOM 6893 C CA . ASN B 1 348 ? -8.203 52.781 10.516 1 75.44 348 ASN B CA 1
ATOM 6894 C C . ASN B 1 348 ? -7.367 54 10.141 1 75.44 348 ASN B C 1
ATOM 6896 O O . ASN B 1 348 ? -7.809 54.844 9.344 1 75.44 348 ASN B O 1
ATOM 6900 N N . ASN B 1 349 ? -6.195 54.062 10.68 1 73.5 349 ASN B N 1
ATOM 6901 C CA . ASN B 1 349 ? -5.301 55.188 10.383 1 73.5 349 ASN B CA 1
ATOM 6902 C C . ASN B 1 349 ? -4.293 54.812 9.297 1 73.5 349 ASN B C 1
ATOM 6904 O O . ASN B 1 349 ? -3.174 55.344 9.289 1 73.5 349 ASN B O 1
ATOM 6908 N N . CYS B 1 350 ? -4.805 53.969 8.438 1 78.25 350 CYS B N 1
ATOM 6909 C CA . CYS B 1 350 ? -3.885 53.5 7.398 1 78.25 350 CYS B CA 1
ATOM 6910 C C . CYS B 1 350 ? -3.74 54.562 6.309 1 78.25 350 CYS B C 1
ATOM 6912 O O . CYS B 1 350 ? -4.621 55.406 6.137 1 78.25 350 CYS B O 1
ATOM 6914 N N . SER B 1 351 ? -2.52 54.531 5.801 1 81.69 351 SER B N 1
ATOM 6915 C CA . SER B 1 351 ? -2.258 55.406 4.664 1 81.69 351 SER B CA 1
ATOM 6916 C C . SER B 1 351 ? -2.701 54.75 3.355 1 81.69 351 SER B C 1
ATOM 6918 O O . SER B 1 351 ? -2.611 53.531 3.197 1 81.69 351 SER B O 1
ATOM 6920 N N . ARG B 1 352 ? -3.309 55.531 2.549 1 84.25 352 ARG B N 1
ATOM 6921 C CA . ARG B 1 352 ? -3.742 55.094 1.236 1 84.25 352 ARG B CA 1
ATOM 6922 C C . ARG B 1 352 ? -2.791 55.562 0.145 1 84.25 352 ARG B C 1
ATOM 6924 O O . ARG B 1 352 ? -2.619 56.75 -0.054 1 84.25 352 ARG B O 1
ATOM 6931 N N . ILE B 1 353 ? -2.201 54.562 -0.365 1 84.75 353 ILE B N 1
ATOM 6932 C CA . ILE B 1 353 ? -1.264 54.875 -1.438 1 84.75 353 ILE B CA 1
ATOM 6933 C C . ILE B 1 353 ? -1.948 54.688 -2.791 1 84.75 353 ILE B C 1
ATOM 6935 O O . ILE B 1 353 ? -2.371 53.562 -3.135 1 84.75 353 ILE B O 1
ATOM 6939 N N . GLU B 1 354 ? -1.927 55.719 -3.512 1 87.25 354 GLU B N 1
ATOM 6940 C CA . GLU B 1 354 ? -2.566 55.688 -4.824 1 87.25 354 GLU B CA 1
ATOM 6941 C C . GLU B 1 354 ? -1.631 55.094 -5.875 1 87.25 354 GLU B C 1
ATOM 6943 O O . GLU B 1 354 ? -0.492 55.531 -6.02 1 87.25 354 GLU B O 1
ATOM 6948 N N . LEU B 1 355 ? -2.129 54.094 -6.512 1 86.31 355 LEU B N 1
ATOM 6949 C CA . LEU B 1 355 ? -1.377 53.531 -7.621 1 86.31 355 LEU B CA 1
ATOM 6950 C C . LEU B 1 355 ? -1.565 54.344 -8.891 1 86.31 355 LEU B C 1
ATOM 6952 O O . LEU B 1 355 ? -2.602 55 -9.07 1 86.31 355 LEU B O 1
ATOM 6956 N N . PRO B 1 356 ? -0.476 54.375 -9.633 1 85.19 356 PRO B N 1
ATOM 6957 C CA . PRO B 1 356 ? -0.603 55.094 -10.898 1 85.19 356 PRO B CA 1
ATOM 6958 C C . PRO B 1 356 ? -1.462 54.344 -11.922 1 85.19 356 PRO B C 1
ATOM 6960 O O . PRO B 1 356 ? -0.936 53.781 -12.891 1 85.19 356 PRO B O 1
ATOM 6963 N N . THR B 1 357 ? -2.688 54.406 -11.672 1 82.12 357 THR B N 1
ATOM 6964 C CA . THR B 1 357 ? -3.619 53.688 -12.531 1 82.12 357 THR B CA 1
ATOM 6965 C C . THR B 1 357 ? -4.535 54.656 -13.266 1 82.12 357 THR B C 1
ATOM 6967 O O . THR B 1 357 ? -4.742 55.781 -12.812 1 82.12 357 THR B O 1
ATOM 6970 N N . GLU B 1 358 ? -4.898 54.312 -14.5 1 79.88 358 GLU B N 1
ATOM 6971 C CA . GLU B 1 358 ? -5.855 55.062 -15.312 1 79.88 358 GLU B CA 1
ATOM 6972 C C . GLU B 1 358 ? -6.879 54.125 -15.953 1 79.88 358 GLU B C 1
ATOM 6974 O O . GLU B 1 358 ? -6.582 52.938 -16.203 1 79.88 358 GLU B O 1
ATOM 6979 N N . TYR B 1 359 ? -8.078 54.656 -15.875 1 73.5 359 TYR B N 1
ATOM 6980 C CA . TYR B 1 359 ? -9.078 53.844 -16.578 1 73.5 359 TYR B CA 1
ATOM 6981 C C . TYR B 1 359 ? -8.82 53.875 -18.094 1 73.5 359 TYR B C 1
ATOM 6983 O O . TYR B 1 359 ? -8.57 54.938 -18.672 1 73.5 359 TYR B O 1
ATOM 6991 N N . LYS B 1 360 ? -8.273 52.938 -18.625 1 58.16 360 LYS B N 1
ATOM 6992 C CA . LYS B 1 360 ? -8.109 52.969 -20.078 1 58.16 360 LYS B CA 1
ATOM 6993 C C . LYS B 1 360 ? -9.141 52.062 -20.766 1 58.16 360 LYS B C 1
ATOM 6995 O O . LYS B 1 360 ? -9.375 50.938 -20.328 1 58.16 360 LYS B O 1
ATOM 7000 N N . TYR B 1 361 ? -10.102 52.656 -21.234 1 48.09 361 TYR B N 1
ATOM 7001 C CA . TYR B 1 361 ? -11.047 51.938 -22.094 1 48.09 361 TYR B CA 1
ATOM 7002 C C . TYR B 1 361 ? -10.352 51.375 -23.328 1 48.09 361 TYR B C 1
ATOM 7004 O O . TYR B 1 361 ? -9.773 52.156 -24.109 1 48.09 361 TYR B O 1
ATOM 7012 N N . ASP B 1 362 ? -9.711 50.375 -23.281 1 47.41 362 ASP B N 1
ATOM 7013 C CA . ASP B 1 362 ? -9.461 49.906 -24.641 1 47.41 362 ASP B CA 1
ATOM 7014 C C . ASP B 1 362 ? -10.766 49.625 -25.375 1 47.41 362 ASP B C 1
ATOM 7016 O O . ASP B 1 362 ? -11.602 48.875 -24.906 1 47.41 362 ASP B O 1
ATOM 7020 N N . GLY B 1 363 ? -11.281 50.5 -26.016 1 41.66 363 GLY B N 1
ATOM 7021 C CA . GLY B 1 363 ? -12.492 50.531 -26.828 1 41.66 363 GLY B CA 1
ATOM 7022 C C . GLY B 1 363 ? -12.789 49.188 -27.484 1 41.66 363 GLY B C 1
ATOM 7023 O O . GLY B 1 363 ? -13.703 49.094 -28.312 1 41.66 363 GLY B O 1
ATOM 7024 N N . ASN B 1 364 ? -12.07 48.188 -27.891 1 41.34 364 ASN B N 1
ATOM 7025 C CA . ASN B 1 364 ? -13.008 47.375 -28.688 1 41.34 364 ASN B CA 1
ATOM 7026 C C . ASN B 1 364 ? -14.188 46.906 -27.844 1 41.34 364 ASN B C 1
ATOM 7028 O O . ASN B 1 364 ? -14.008 46.156 -26.875 1 41.34 364 ASN B O 1
ATOM 7032 N N . LEU B 1 365 ? -15.188 47.75 -27.656 1 39.09 365 LEU B N 1
ATOM 7033 C CA . LEU B 1 365 ? -16.484 47.5 -27.047 1 39.09 365 LEU B CA 1
ATOM 7034 C C . LEU B 1 365 ? -16.875 46.031 -27.141 1 39.09 365 LEU B C 1
ATOM 7036 O O . LEU B 1 365 ? -17.859 45.625 -26.531 1 39.09 365 LEU B O 1
ATOM 7040 N N . MET B 1 366 ? -16.531 45.469 -28.141 1 43 366 MET B N 1
ATOM 7041 C CA . MET B 1 366 ? -17.141 44.188 -28.438 1 43 366 MET B CA 1
ATOM 7042 C C . MET B 1 366 ? -16.719 43.125 -27.422 1 43 366 MET B C 1
ATOM 7044 O O . MET B 1 366 ? -17.266 42.031 -27.391 1 43 366 MET B O 1
ATOM 7048 N N . THR B 1 367 ? -15.578 43.125 -26.953 1 47.25 367 THR B N 1
ATOM 7049 C CA . THR B 1 367 ? -15.227 41.969 -26.109 1 47.25 367 THR B CA 1
ATOM 7050 C C . THR B 1 367 ? -15.289 42.375 -24.625 1 47.25 367 THR B C 1
ATOM 7052 O O . THR B 1 367 ? -14.359 43 -24.109 1 47.25 367 THR B O 1
ATOM 7055 N N . PHE B 1 368 ? -16.375 42.719 -24.219 1 48.34 368 PHE B N 1
ATOM 7056 C CA . PHE B 1 368 ? -16.719 43.156 -22.875 1 48.34 368 PHE B CA 1
ATOM 7057 C C . PHE B 1 368 ? -16.328 42.094 -21.844 1 48.34 368 PHE B C 1
ATOM 7059 O O . PHE B 1 368 ? -16.875 42.062 -20.734 1 48.34 368 PHE B O 1
ATOM 7066 N N . HIS B 1 369 ? -15.969 40.969 -22.219 1 52.69 369 HIS B N 1
ATOM 7067 C CA . HIS B 1 369 ? -15.523 39.969 -21.281 1 52.69 369 HIS B CA 1
ATOM 7068 C C . HIS B 1 369 ? -14 39.875 -21.219 1 52.69 369 HIS B C 1
ATOM 7070 O O . HIS B 1 369 ? -13.328 39.969 -22.25 1 52.69 369 HIS B O 1
ATOM 7076 N N . THR B 1 370 ? -13.383 40.406 -20.234 1 55.44 370 THR B N 1
ATOM 7077 C CA . THR B 1 370 ? -11.953 40.094 -20.125 1 55.44 370 THR B CA 1
ATOM 7078 C C . THR B 1 370 ? -11.727 38.719 -19.562 1 55.44 370 THR B C 1
ATOM 7080 O O . THR B 1 370 ? -12.383 38.312 -18.594 1 55.44 370 THR B O 1
ATOM 7083 N N . ASP B 1 371 ? -11.078 37.844 -20.312 1 60.31 371 ASP B N 1
ATOM 7084 C CA . ASP B 1 371 ? -10.5 36.594 -19.812 1 60.31 371 ASP B CA 1
ATOM 7085 C C . ASP B 1 371 ? -9.75 36.844 -18.5 1 60.31 371 ASP B C 1
ATOM 7087 O O . ASP B 1 371 ? -9.367 37.969 -18.203 1 60.31 371 ASP B O 1
ATOM 7091 N N . GLU B 1 372 ? -9.742 35.812 -17.656 1 73.75 372 GLU B N 1
ATOM 7092 C CA . GLU B 1 372 ? -9.008 35.812 -16.406 1 73.75 372 GLU B CA 1
ATOM 7093 C C . GLU B 1 372 ? -7.59 36.344 -16.594 1 73.75 372 GLU B C 1
ATOM 7095 O O . GLU B 1 372 ? -6.867 35.906 -17.484 1 73.75 372 GLU B O 1
ATOM 7100 N N . CYS B 1 373 ? -7.395 37.531 -15.945 1 76.38 373 CYS B N 1
ATOM 7101 C CA . CYS B 1 373 ? -6.07 38.156 -15.992 1 76.38 373 CYS B CA 1
ATOM 7102 C C . CYS B 1 373 ? -5.316 37.906 -14.695 1 76.38 373 CYS B C 1
ATOM 7104 O O . CYS B 1 373 ? -5.91 37.938 -13.609 1 76.38 373 CYS B O 1
ATOM 7106 N N . TYR B 1 374 ? -4.082 37.531 -14.898 1 84.69 374 TYR B N 1
ATOM 7107 C CA . TYR B 1 374 ? -3.195 37.312 -13.758 1 84.69 374 TYR B CA 1
ATOM 7108 C C . TYR B 1 374 ? -1.979 38.219 -13.828 1 84.69 374 TYR B C 1
ATOM 7110 O O . TYR B 1 374 ? -1.225 38.188 -14.805 1 84.69 374 TYR B O 1
ATOM 7118 N N . THR B 1 375 ? -1.895 39.125 -12.836 1 84.44 375 THR B N 1
ATOM 7119 C CA . THR B 1 375 ? -0.772 40.062 -12.773 1 84.44 375 THR B CA 1
ATOM 7120 C C . THR B 1 375 ? 0.002 39.906 -11.469 1 84.44 375 THR B C 1
ATOM 7122 O O . THR B 1 375 ? -0.596 39.719 -10.406 1 84.44 375 THR B O 1
ATOM 7125 N N . THR B 1 376 ? 1.289 39.844 -11.594 1 89.31 376 THR B N 1
ATOM 7126 C CA . THR B 1 376 ? 2.135 39.719 -10.406 1 89.31 376 THR B CA 1
ATOM 7127 C C . THR B 1 376 ? 3.111 40.906 -10.336 1 89.31 376 THR B C 1
ATOM 7129 O O . THR B 1 376 ? 3.51 41.438 -11.367 1 89.31 376 THR B O 1
ATOM 7132 N N . ALA B 1 377 ? 3.373 41.344 -9.117 1 89.94 377 ALA B N 1
ATOM 7133 C CA . ALA B 1 377 ? 4.344 42.406 -8.898 1 89.94 377 ALA B CA 1
ATOM 7134 C C . ALA B 1 377 ? 5.25 42.094 -7.715 1 89.94 377 ALA B C 1
ATOM 7136 O O . ALA B 1 377 ? 4.797 41.531 -6.703 1 89.94 377 ALA B O 1
ATOM 7137 N N . GLU B 1 378 ? 6.477 42.406 -7.922 1 92.88 378 GLU B N 1
ATOM 7138 C CA . GLU B 1 378 ? 7.414 42.344 -6.801 1 92.88 378 GLU B CA 1
ATOM 7139 C C . GLU B 1 378 ? 7.348 43.656 -5.98 1 92.88 378 GLU B C 1
ATOM 7141 O O . GLU B 1 378 ? 7.258 44.75 -6.539 1 92.88 378 GLU B O 1
ATOM 7146 N N . VAL B 1 379 ? 7.285 43.469 -4.719 1 92.12 379 VAL B N 1
ATOM 7147 C CA . VAL B 1 379 ? 7.191 44.625 -3.822 1 92.12 379 VAL B CA 1
ATOM 7148 C C . VAL B 1 379 ? 8.43 44.656 -2.928 1 92.12 379 VAL B C 1
ATOM 7150 O O . VAL B 1 379 ? 8.75 43.688 -2.246 1 92.12 379 VAL B O 1
ATOM 7153 N N . VAL B 1 380 ? 9.078 45.812 -2.963 1 92.75 380 VAL B N 1
ATOM 7154 C CA . VAL B 1 380 ? 10.242 46.031 -2.109 1 92.75 380 VAL B CA 1
ATOM 7155 C C . VAL B 1 380 ? 10.055 47.312 -1.309 1 92.75 380 VAL B C 1
ATOM 7157 O O . VAL B 1 380 ? 9.461 48.281 -1.797 1 92.75 380 VAL B O 1
ATOM 7160 N N . VAL B 1 381 ? 10.539 47.25 -0.089 1 91.75 381 VAL B N 1
ATOM 7161 C CA . VAL B 1 381 ? 10.375 48.406 0.788 1 91.75 381 VAL B CA 1
ATOM 7162 C C . VAL B 1 381 ? 11.742 48.906 1.234 1 91.75 381 VAL B C 1
ATOM 7164 O O . VAL B 1 381 ? 12.641 48.125 1.521 1 91.75 381 VAL B O 1
ATOM 7167 N N . THR B 1 382 ? 11.914 50.188 1.154 1 90.44 382 THR B N 1
ATOM 7168 C CA . THR B 1 382 ? 13.094 50.844 1.701 1 90.44 382 THR B CA 1
ATOM 7169 C C . THR B 1 382 ? 12.711 51.781 2.844 1 90.44 382 THR B C 1
ATOM 7171 O O . THR B 1 382 ? 11.664 52.438 2.795 1 90.44 382 THR B O 1
ATOM 7174 N N . GLY B 1 383 ? 13.531 51.812 3.994 1 88.5 383 GLY B N 1
ATOM 7175 C CA . GLY B 1 383 ? 13.219 52.625 5.168 1 88.5 383 GLY B CA 1
ATOM 7176 C C . GLY B 1 383 ? 12.555 51.812 6.273 1 88.5 383 GLY B C 1
ATOM 7177 O O . GLY B 1 383 ? 13.047 50.75 6.656 1 88.5 383 GLY B O 1
ATOM 7178 N N . SER B 1 384 ? 11.445 52.438 6.805 1 86.56 384 SER B N 1
ATOM 7179 C CA . SER B 1 384 ? 10.711 51.75 7.863 1 86.56 384 SER B CA 1
ATOM 7180 C C . SER B 1 384 ? 9.859 50.625 7.309 1 86.56 384 SER B C 1
ATOM 7182 O O . SER B 1 384 ? 9.477 50.625 6.137 1 86.56 384 SER B O 1
ATOM 7184 N N . PRO B 1 385 ? 9.625 49.719 8.125 1 87.12 385 PRO B N 1
ATOM 7185 C CA . PRO B 1 385 ? 8.781 48.594 7.664 1 87.12 385 PRO B CA 1
ATOM 7186 C C . PRO B 1 385 ? 7.367 49.031 7.297 1 87.12 385 PRO B C 1
ATOM 7188 O O . PRO B 1 385 ? 6.867 50.031 7.84 1 87.12 385 PRO B O 1
ATOM 7191 N N . LEU B 1 386 ? 6.855 48.344 6.336 1 88.31 386 LEU B N 1
ATOM 7192 C CA . LEU B 1 386 ? 5.516 48.625 5.848 1 88.31 386 LEU B CA 1
ATOM 7193 C C . LEU B 1 386 ? 4.594 47.438 6 1 88.31 386 LEU B C 1
ATOM 7195 O O . LEU B 1 386 ? 5 46.312 5.742 1 88.31 386 LEU B O 1
ATOM 7199 N N . PHE B 1 387 ? 3.365 47.75 6.508 1 87.81 387 PHE B N 1
ATOM 7200 C CA . PHE B 1 387 ? 2.336 46.719 6.613 1 87.81 387 PHE B CA 1
ATOM 7201 C C . PHE B 1 387 ? 1.257 46.938 5.555 1 87.81 387 PHE B C 1
ATOM 7203 O O . PHE B 1 387 ? 0.606 47.969 5.52 1 87.81 387 PHE B O 1
ATOM 7210 N N . ILE B 1 388 ? 1.177 45.938 4.711 1 88.25 388 ILE B N 1
ATOM 7211 C CA . ILE B 1 388 ? 0.057 46 3.775 1 88.25 388 ILE B CA 1
ATOM 7212 C C . ILE B 1 388 ? -1.195 45.438 4.434 1 88.25 388 ILE B C 1
ATOM 7214 O O . ILE B 1 388 ? -1.2 44.281 4.875 1 88.25 388 ILE B O 1
ATOM 7218 N N . VAL B 1 389 ? -2.244 46.219 4.492 1 87.81 389 VAL B N 1
ATOM 7219 C CA . VAL B 1 389 ? -3.449 45.844 5.219 1 87.81 389 VAL B CA 1
ATOM 7220 C C . VAL B 1 389 ? -4.559 45.469 4.23 1 87.81 389 VAL B C 1
ATOM 7222 O O . VAL B 1 389 ? -5.469 44.719 4.555 1 87.81 389 VAL B O 1
ATOM 7225 N N . GLY B 1 390 ? -4.527 46.125 3.123 1 88.81 390 GLY B N 1
ATOM 7226 C CA . GLY B 1 390 ? -5.578 45.906 2.143 1 88.81 390 GLY B CA 1
ATOM 7227 C C . GLY B 1 390 ? -5.434 46.75 0.903 1 88.81 390 GLY B C 1
ATOM 7228 O O . GLY B 1 390 ? -4.34 47.25 0.594 1 88.81 390 GLY B O 1
ATOM 7229 N N . ALA B 1 391 ? -6.527 46.719 0.107 1 89.81 391 ALA B N 1
ATOM 7230 C CA . ALA B 1 391 ? -6.555 47.5 -1.13 1 89.81 391 ALA B CA 1
ATOM 7231 C C . ALA B 1 391 ? -7.953 48.062 -1.397 1 89.81 391 ALA B C 1
ATOM 7233 O O . ALA B 1 391 ? -8.938 47.562 -0.841 1 89.81 391 ALA B O 1
ATOM 7234 N N . VAL B 1 392 ? -7.918 49.156 -2.084 1 89.69 392 VAL B N 1
ATOM 7235 C CA . VAL B 1 392 ? -9.18 49.75 -2.531 1 89.69 392 VAL B CA 1
ATOM 7236 C C . VAL B 1 392 ? -9.438 49.344 -3.986 1 89.69 392 VAL B C 1
ATOM 7238 O O . VAL B 1 392 ? -8.695 49.75 -4.883 1 89.69 392 VAL B O 1
ATOM 7241 N N . LEU B 1 393 ? -10.469 48.594 -4.137 1 88.75 393 LEU B N 1
ATOM 7242 C CA . LEU B 1 393 ? -10.898 48.188 -5.469 1 88.75 393 LEU B CA 1
ATOM 7243 C C . LEU B 1 393 ? -11.727 49.281 -6.137 1 88.75 393 LEU B C 1
ATOM 7245 O O . LEU B 1 393 ? -12.562 49.906 -5.488 1 88.75 393 LEU B O 1
ATOM 7249 N N . ALA B 1 394 ? -11.352 49.438 -7.43 1 86.88 394 ALA B N 1
ATOM 7250 C CA . ALA B 1 394 ? -12.133 50.438 -8.18 1 86.88 394 ALA B CA 1
ATOM 7251 C C . ALA B 1 394 ? -12.406 49.938 -9.602 1 86.88 394 ALA B C 1
ATOM 7253 O O . ALA B 1 394 ? -11.531 49.344 -10.242 1 86.88 394 ALA B O 1
ATOM 7254 N N . PHE B 1 395 ? -13.703 50.125 -9.992 1 82.75 395 PHE B N 1
ATOM 7255 C CA . PHE B 1 395 ? -14.078 49.812 -11.359 1 82.75 395 PHE B CA 1
ATOM 7256 C C . PHE B 1 395 ? -15.289 50.625 -11.797 1 82.75 395 PHE B C 1
ATOM 7258 O O . PHE B 1 395 ? -15.977 51.219 -10.961 1 82.75 395 PHE B O 1
ATOM 7265 N N . ARG B 1 396 ? -15.477 50.656 -13.102 1 81.44 396 ARG B N 1
ATOM 7266 C CA . ARG B 1 396 ? -16.594 51.406 -13.672 1 81.44 396 ARG B CA 1
ATOM 7267 C C . ARG B 1 396 ? -17.469 50.5 -14.523 1 81.44 396 ARG B C 1
ATOM 7269 O O . ARG B 1 396 ? -16.984 49.594 -15.18 1 81.44 396 ARG B O 1
ATOM 7276 N N . THR B 1 397 ? -18.672 50.781 -14.438 1 77 397 THR B N 1
ATOM 7277 C CA . THR B 1 397 ? -19.609 50 -15.234 1 77 397 THR B CA 1
ATOM 7278 C C . THR B 1 397 ? -19.641 50.5 -16.672 1 77 397 THR B C 1
ATOM 7280 O O . THR B 1 397 ? -19.406 51.688 -16.938 1 77 397 THR B O 1
ATOM 7283 N N . ILE B 1 398 ? -19.844 49.531 -17.516 1 74 398 ILE B N 1
ATOM 7284 C CA . ILE B 1 398 ? -20.094 49.875 -18.922 1 74 398 ILE B CA 1
ATOM 7285 C C . ILE B 1 398 ? -21.594 50.031 -19.141 1 74 398 ILE B C 1
ATOM 7287 O O . ILE B 1 398 ? -22.375 49.094 -18.938 1 74 398 ILE B O 1
ATOM 7291 N N . PRO B 1 399 ? -21.969 51.25 -19.453 1 67.25 399 PRO B N 1
ATOM 7292 C CA . PRO B 1 399 ? -23.391 51.562 -19.531 1 67.25 399 PRO B CA 1
ATOM 7293 C C . PRO B 1 399 ? -24.156 50.625 -20.453 1 67.25 399 PRO B C 1
ATOM 7295 O O . PRO B 1 399 ? -25.312 50.281 -20.188 1 67.25 399 PRO B O 1
ATOM 7298 N N . CYS B 1 400 ? -23.625 50.219 -21.547 1 64.75 400 CYS B N 1
ATOM 7299 C CA . CYS B 1 400 ? -24.391 49.469 -22.547 1 64.75 400 CYS B CA 1
ATOM 7300 C C . CYS B 1 400 ? -24.547 48.031 -22.141 1 64.75 400 CYS B C 1
ATOM 7302 O O . CYS B 1 400 ? -25.25 47.25 -22.812 1 64.75 400 CYS B O 1
ATOM 7304 N N . TYR B 1 401 ? -24.031 47.625 -21.078 1 65.69 401 TYR B N 1
ATOM 7305 C CA . TYR B 1 401 ? -24.109 46.25 -20.672 1 65.69 401 TYR B CA 1
ATOM 7306 C C . TYR B 1 401 ? -25.188 46.031 -19.641 1 65.69 401 TYR B C 1
ATOM 7308 O O . TYR B 1 401 ? -25.453 46.875 -18.797 1 65.69 401 TYR B O 1
ATOM 7316 N N . SER B 1 402 ? -25.891 44.906 -19.812 1 65.69 402 SER B N 1
ATOM 7317 C CA . SER B 1 402 ? -26.953 44.594 -18.875 1 65.69 402 SER B CA 1
ATOM 7318 C C . SER B 1 402 ? -26.422 44.531 -17.438 1 65.69 402 SER B C 1
ATOM 7320 O O . SER B 1 402 ? -25.359 43.938 -17.203 1 65.69 402 SER B O 1
ATOM 7322 N N . ALA B 1 403 ? -27.062 45.219 -16.609 1 65.62 403 ALA B N 1
ATOM 7323 C CA . ALA B 1 403 ? -26.641 45.344 -15.211 1 65.62 403 ALA B CA 1
ATOM 7324 C C . ALA B 1 403 ? -26.516 44 -14.539 1 65.62 403 ALA B C 1
ATOM 7326 O O . ALA B 1 403 ? -25.672 43.812 -13.656 1 65.62 403 ALA B O 1
ATOM 7327 N N . THR B 1 404 ? -27.281 43.094 -15.07 1 67.56 404 THR B N 1
ATOM 7328 C CA . THR B 1 404 ? -27.328 41.781 -14.414 1 67.56 404 THR B CA 1
ATOM 7329 C C . THR B 1 404 ? -26.062 41 -14.695 1 67.56 404 THR B C 1
ATOM 7331 O O . THR B 1 404 ? -25.734 40.062 -13.961 1 67.56 404 THR B O 1
ATOM 7334 N N . HIS B 1 405 ? -25.344 41.469 -15.656 1 71.88 405 HIS B N 1
ATOM 7335 C CA . HIS B 1 405 ? -24.188 40.656 -16.047 1 71.88 405 HIS B CA 1
ATOM 7336 C C . HIS B 1 405 ? -22.875 41.344 -15.656 1 71.88 405 HIS B C 1
ATOM 7338 O O . HIS B 1 405 ? -21.812 40.781 -15.852 1 71.88 405 HIS B O 1
ATOM 7344 N N . ARG B 1 406 ? -23.078 42.438 -15.109 1 75.88 406 ARG B N 1
ATOM 7345 C CA . ARG B 1 406 ? -21.859 43.156 -14.727 1 75.88 406 ARG B CA 1
ATOM 7346 C C . ARG B 1 406 ? -21.234 42.531 -13.477 1 75.88 406 ARG B C 1
ATOM 7348 O O . ARG B 1 406 ? -21.859 42.5 -12.414 1 75.88 406 ARG B O 1
ATOM 7355 N N . MET B 1 407 ? -20.109 42 -13.648 1 80.88 407 MET B N 1
ATOM 7356 C CA . MET B 1 407 ? -19.484 41.344 -12.5 1 80.88 407 MET B CA 1
ATOM 7357 C C . MET B 1 407 ? -17.969 41.5 -12.539 1 80.88 407 MET B C 1
ATOM 7359 O O . MET B 1 407 ? -17.375 41.562 -13.617 1 80.88 407 MET B O 1
ATOM 7363 N N . LEU B 1 408 ? -17.406 41.656 -11.367 1 83.38 408 LEU B N 1
ATOM 7364 C CA . LEU B 1 408 ? -15.961 41.656 -11.172 1 83.38 408 LEU B CA 1
ATOM 7365 C C . LEU B 1 408 ? -15.555 40.625 -10.125 1 83.38 408 LEU B C 1
ATOM 7367 O O . LEU B 1 408 ? -15.984 40.688 -8.969 1 83.38 408 LEU B O 1
ATOM 7371 N N . ASP B 1 409 ? -14.859 39.656 -10.602 1 85.69 409 ASP B N 1
ATOM 7372 C CA . ASP B 1 409 ? -14.266 38.656 -9.727 1 85.69 409 ASP B CA 1
ATOM 7373 C C . ASP B 1 409 ? -12.797 38.969 -9.438 1 85.69 409 ASP B C 1
ATOM 7375 O O . ASP B 1 409 ? -11.977 39 -10.352 1 85.69 409 ASP B O 1
ATOM 7379 N N . PHE B 1 410 ? -12.539 39.25 -8.164 1 87.69 410 PHE B N 1
ATOM 7380 C CA . PHE B 1 410 ? -11.242 39.781 -7.781 1 87.69 410 PHE B CA 1
ATOM 7381 C C . PHE B 1 410 ? -10.609 38.938 -6.676 1 87.69 410 PHE B C 1
ATOM 7383 O O . PHE B 1 410 ? -11.297 38.5 -5.754 1 87.69 410 PHE B O 1
ATOM 7390 N N . GLU B 1 411 ? -9.273 38.656 -6.926 1 90.5 411 GLU B N 1
ATOM 7391 C CA . GLU B 1 411 ? -8.469 38.031 -5.879 1 90.5 411 GLU B CA 1
ATOM 7392 C C . GLU B 1 411 ? -7.078 38.656 -5.797 1 90.5 411 GLU B C 1
ATOM 7394 O O . GLU B 1 411 ? -6.418 38.844 -6.82 1 90.5 411 GLU B O 1
ATOM 7399 N N . MET B 1 412 ? -6.734 39.031 -4.613 1 90.94 412 MET B N 1
ATOM 7400 C CA . MET B 1 412 ? -5.41 39.594 -4.371 1 90.94 412 MET B CA 1
ATOM 7401 C C . MET B 1 412 ? -4.652 38.812 -3.32 1 90.94 412 MET B C 1
ATOM 7403 O O . MET B 1 412 ? -5.207 38.469 -2.271 1 90.94 412 MET B O 1
ATOM 7407 N N . THR B 1 413 ? -3.449 38.469 -3.67 1 92.19 413 THR B N 1
ATOM 7408 C CA . THR B 1 413 ? -2.582 37.781 -2.734 1 92.19 413 THR B CA 1
ATOM 7409 C C . THR B 1 413 ? -1.276 38.531 -2.525 1 92.19 413 THR B C 1
ATOM 7411 O O . THR B 1 413 ? -0.67 39 -3.488 1 92.19 413 THR B O 1
ATOM 7414 N N . VAL B 1 414 ? -0.994 38.719 -1.26 1 92.06 414 VAL B N 1
ATOM 7415 C CA . VAL B 1 414 ? 0.283 39.312 -0.896 1 92.06 414 VAL B CA 1
ATOM 7416 C C . VAL B 1 414 ? 1.109 38.312 -0.078 1 92.06 414 VAL B C 1
ATOM 7418 O O . VAL B 1 414 ? 0.624 37.75 0.909 1 92.06 414 VAL B O 1
ATOM 7421 N N . GLY B 1 415 ? 2.297 38.094 -0.585 1 91.38 415 GLY B N 1
ATOM 7422 C CA . GLY B 1 415 ? 3.156 37.156 0.125 1 91.38 415 GLY B CA 1
ATOM 7423 C C . GLY B 1 415 ? 4.57 37.656 0.31 1 91.38 415 GLY B C 1
ATOM 7424 O O . GLY B 1 415 ? 5.184 38.156 -0.637 1 91.38 415 GLY B O 1
ATOM 7425 N N . ASN B 1 416 ? 4.984 37.656 1.543 1 87.62 416 ASN B N 1
ATOM 7426 C CA . ASN B 1 416 ? 6.395 37.938 1.819 1 87.62 416 ASN B CA 1
ATOM 7427 C C . ASN B 1 416 ? 7.246 36.688 1.622 1 87.62 416 ASN B C 1
ATOM 7429 O O . ASN B 1 416 ? 7.168 35.75 2.412 1 87.62 416 ASN B O 1
ATOM 7433 N N . THR B 1 417 ? 7.969 36.656 0.626 1 83 417 THR B N 1
ATOM 7434 C CA . THR B 1 417 ? 8.734 35.5 0.232 1 83 417 THR B CA 1
ATOM 7435 C C . THR B 1 417 ? 9.82 35.188 1.261 1 83 417 THR B C 1
ATOM 7437 O O . THR B 1 417 ? 10.219 34.031 1.423 1 83 417 THR B O 1
ATOM 7440 N N . THR B 1 418 ? 10.273 36.188 1.96 1 76.25 418 THR B N 1
ATOM 7441 C CA . THR B 1 418 ? 11.336 36 2.945 1 76.25 418 THR B CA 1
ATOM 7442 C C . THR B 1 418 ? 10.797 35.312 4.199 1 76.25 418 THR B C 1
ATOM 7444 O O . THR B 1 418 ? 11.406 34.406 4.723 1 76.25 418 THR B O 1
ATOM 7447 N N . THR B 1 419 ? 9.695 35.75 4.625 1 73.75 419 THR B N 1
ATOM 7448 C CA . THR B 1 419 ? 9.133 35.219 5.859 1 73.75 419 THR B CA 1
ATOM 7449 C C . THR B 1 419 ? 8.156 34.094 5.559 1 73.75 419 THR B C 1
ATOM 7451 O O . THR B 1 419 ? 7.703 33.375 6.473 1 73.75 419 THR B O 1
ATOM 7454 N N . ASN B 1 420 ? 7.875 33.906 4.367 1 76.5 420 ASN B N 1
ATOM 7455 C CA . ASN B 1 420 ? 6.941 32.875 3.904 1 76.5 420 ASN B CA 1
ATOM 7456 C C . ASN B 1 420 ? 5.535 33.125 4.445 1 76.5 420 ASN B C 1
ATOM 7458 O O . ASN B 1 420 ? 4.805 32.156 4.723 1 76.5 420 ASN B O 1
ATOM 7462 N N . LEU B 1 421 ? 5.238 34.344 4.703 1 79.88 421 LEU B N 1
ATOM 7463 C CA . LEU B 1 421 ? 3.879 34.719 5.086 1 79.88 421 LEU B CA 1
ATOM 7464 C C . LEU B 1 421 ? 3.049 35.094 3.861 1 79.88 421 LEU B C 1
ATOM 7466 O O . LEU B 1 421 ? 3.537 35.75 2.953 1 79.88 421 LEU B O 1
ATOM 7470 N N . GLN B 1 422 ? 1.921 34.469 3.736 1 84.12 422 GLN B N 1
ATOM 7471 C CA . GLN B 1 422 ? 1.028 34.781 2.619 1 84.12 422 GLN B CA 1
ATOM 7472 C C . GLN B 1 422 ? -0.389 35.062 3.107 1 84.12 422 GLN B C 1
ATOM 7474 O O . GLN B 1 422 ? -0.864 34.438 4.055 1 84.12 422 GLN B O 1
ATOM 7479 N N . SER B 1 423 ? -0.935 36.125 2.525 1 86.94 423 SER B N 1
ATOM 7480 C CA . SER B 1 423 ? -2.312 36.5 2.838 1 86.94 423 SER B CA 1
ATOM 7481 C C . SER B 1 423 ? -3.1 36.812 1.57 1 86.94 423 SER B C 1
ATOM 7483 O O . SER B 1 423 ? -2.525 37.25 0.568 1 86.94 423 SER B O 1
ATOM 7485 N N . SER B 1 424 ? -4.367 36.531 1.609 1 87.44 424 SER B N 1
ATOM 7486 C CA . SER B 1 424 ? -5.176 36.75 0.415 1 87.44 424 SER B CA 1
ATOM 7487 C C . SER B 1 424 ? -6.547 37.312 0.775 1 87.44 424 SER B C 1
ATOM 7489 O O . SER B 1 424 ? -6.961 37.25 1.935 1 87.44 424 SER B O 1
ATOM 7491 N N . VAL B 1 425 ? -7.082 38 -0.244 1 87.06 425 VAL B N 1
ATOM 7492 C CA . VAL B 1 425 ? -8.453 38.5 -0.138 1 87.06 425 VAL B CA 1
ATOM 7493 C C . VAL B 1 425 ? -9.188 38.281 -1.453 1 87.06 425 VAL B C 1
ATOM 7495 O O . VAL B 1 425 ? -8.609 38.406 -2.533 1 87.06 425 VAL B O 1
ATOM 7498 N N . LYS B 1 426 ? -10.398 37.781 -1.312 1 86.5 426 LYS B N 1
ATOM 7499 C CA . LYS B 1 426 ? -11.258 37.531 -2.477 1 86.5 426 LYS B CA 1
ATOM 7500 C C . LYS B 1 426 ? -12.531 38.375 -2.389 1 86.5 426 LYS B C 1
ATOM 7502 O O . LYS B 1 426 ? -13.039 38.625 -1.295 1 86.5 426 LYS B O 1
ATOM 7507 N N . SER B 1 427 ? -12.953 38.875 -3.621 1 86.12 427 SER B N 1
ATOM 7508 C CA . SER B 1 427 ? -14.18 39.656 -3.674 1 86.12 427 SER B CA 1
ATOM 7509 C C . SER B 1 427 ? -14.922 39.438 -4.992 1 86.12 427 SER B C 1
ATOM 7511 O O . SER B 1 427 ? -14.305 39.406 -6.059 1 86.12 427 SER B O 1
ATOM 7513 N N . LEU B 1 428 ? -16.172 39.125 -4.891 1 83 428 LEU B N 1
ATOM 7514 C CA . LEU B 1 428 ? -17.062 39.094 -6.051 1 83 428 LEU B CA 1
ATOM 7515 C C . LEU B 1 428 ? -18.062 40.219 -6.004 1 83 428 LEU B C 1
ATOM 7517 O O . LEU B 1 428 ? -18.922 40.25 -5.125 1 83 428 LEU B O 1
ATOM 7521 N N . GLN B 1 429 ? -17.844 41.188 -6.883 1 79.81 429 GLN B N 1
ATOM 7522 C CA . GLN B 1 429 ? -18.703 42.375 -6.883 1 79.81 429 GLN B CA 1
ATOM 7523 C C . GLN B 1 429 ? -19.609 42.406 -8.117 1 79.81 429 GLN B C 1
ATOM 7525 O O . GLN B 1 429 ? -19.156 42.094 -9.227 1 79.81 429 GLN B O 1
ATOM 7530 N N . LYS B 1 430 ? -20.891 42.594 -7.832 1 76.44 430 LYS B N 1
ATOM 7531 C CA . LYS B 1 430 ? -21.859 42.812 -8.906 1 76.44 430 LYS B CA 1
ATOM 7532 C C . LYS B 1 430 ? -22.234 44.281 -9.016 1 76.44 430 LYS B C 1
ATOM 7534 O O . LYS B 1 430 ? -22.406 44.938 -8 1 76.44 430 LYS B O 1
ATOM 7539 N N . ALA B 1 431 ? -22.047 44.938 -10.18 1 68.75 431 ALA B N 1
ATOM 7540 C CA . ALA B 1 431 ? -22.344 46.344 -10.367 1 68.75 431 ALA B CA 1
ATOM 7541 C C . ALA B 1 431 ? -23.797 46.562 -10.805 1 68.75 431 ALA B C 1
ATOM 7543 O O . ALA B 1 431 ? -24.156 46.281 -11.953 1 68.75 431 ALA B O 1
ATOM 7544 N N . GLU B 1 432 ? -24.719 46.781 -9.992 1 63.53 432 GLU B N 1
ATOM 7545 C CA . GLU B 1 432 ? -26.109 47.031 -10.375 1 63.53 432 GLU B CA 1
ATOM 7546 C C . GLU B 1 432 ? -26.328 48.438 -10.891 1 63.53 432 GLU B C 1
ATOM 7548 O O . GLU B 1 432 ? -26.891 48.625 -11.969 1 63.53 432 GLU B O 1
ATOM 7553 N N . ALA B 1 433 ? -26.266 49.625 -10.117 1 59.56 433 ALA B N 1
ATOM 7554 C CA . ALA B 1 433 ? -26.719 50.938 -10.508 1 59.56 433 ALA B CA 1
ATOM 7555 C C . ALA B 1 433 ? -25.547 51.938 -10.555 1 59.56 433 ALA B C 1
ATOM 7557 O O . ALA B 1 433 ? -25.609 52.938 -11.242 1 59.56 433 ALA B O 1
ATOM 7558 N N . GLU B 1 434 ? -24.484 51.688 -9.953 1 60.91 434 GLU B N 1
ATOM 7559 C CA . GLU B 1 434 ? -23.531 52.781 -9.727 1 60.91 434 GLU B CA 1
ATOM 7560 C C . GLU B 1 434 ? -22.484 52.812 -10.836 1 60.91 434 GLU B C 1
ATOM 7562 O O . GLU B 1 434 ? -22.094 51.781 -11.367 1 60.91 434 GLU B O 1
ATOM 7567 N N . GLU B 1 435 ? -22.172 54.094 -11.273 1 63.41 435 GLU B N 1
ATOM 7568 C CA . GLU B 1 435 ? -21.203 54.375 -12.328 1 63.41 435 GLU B CA 1
ATOM 7569 C C . GLU B 1 435 ? -19.797 53.938 -11.906 1 63.41 435 GLU B C 1
ATOM 7571 O O . GLU B 1 435 ? -19.031 53.438 -12.719 1 63.41 435 GLU B O 1
ATOM 7576 N N . GLN B 1 436 ? -19.453 54.25 -10.594 1 67.12 436 GLN B N 1
ATOM 7577 C CA . GLN B 1 436 ? -18.141 53.906 -10.07 1 67.12 436 GLN B CA 1
ATOM 7578 C C . GLN B 1 436 ? -18.25 53.25 -8.695 1 67.12 436 GLN B C 1
ATOM 7580 O O . GLN B 1 436 ? -19.016 53.688 -7.84 1 67.12 436 GLN B O 1
ATOM 7585 N N . LEU B 1 437 ? -17.656 52.094 -8.609 1 76.94 437 LEU B N 1
ATOM 7586 C CA . LEU B 1 437 ? -17.703 51.375 -7.336 1 76.94 437 LEU B CA 1
ATOM 7587 C C . LEU B 1 437 ? -16.312 51.25 -6.723 1 76.94 437 LEU B C 1
ATOM 7589 O O . LEU B 1 437 ? -15.344 50.906 -7.41 1 76.94 437 LEU B O 1
ATOM 7593 N N . GLU B 1 438 ? -16.109 51.906 -5.555 1 81.62 438 GLU B N 1
ATOM 7594 C CA . GLU B 1 438 ? -14.906 51.75 -4.746 1 81.62 438 GLU B CA 1
ATOM 7595 C C . GLU B 1 438 ? -15.188 50.938 -3.486 1 81.62 438 GLU B C 1
ATOM 7597 O O . GLU B 1 438 ? -16.172 51.188 -2.795 1 81.62 438 GLU B O 1
ATOM 7602 N N . GLN B 1 439 ? -14.422 49.844 -3.361 1 85.56 439 GLN B N 1
ATOM 7603 C CA . GLN B 1 439 ? -14.609 49 -2.195 1 85.56 439 GLN B CA 1
ATOM 7604 C C . GLN B 1 439 ? -13.281 48.719 -1.492 1 85.56 439 GLN B C 1
ATOM 7606 O O . GLN B 1 439 ? -12.281 48.375 -2.139 1 85.56 439 GLN B O 1
ATOM 7611 N N . GLU B 1 440 ? -13.281 48.938 -0.182 1 84.31 440 GLU B N 1
ATOM 7612 C CA . GLU B 1 440 ? -12.094 48.625 0.607 1 84.31 440 GLU B CA 1
ATOM 7613 C C . GLU B 1 440 ? -12.07 47.125 0.96 1 84.31 440 GLU B C 1
ATOM 7615 O O . GLU B 1 440 ? -13.078 46.562 1.411 1 84.31 440 GLU B O 1
ATOM 7620 N N . LEU B 1 441 ? -11.039 46.531 0.604 1 87.06 441 LEU B N 1
ATOM 7621 C CA . LEU B 1 441 ? -10.836 45.125 0.927 1 87.06 441 LEU B CA 1
ATOM 7622 C C . LEU B 1 441 ? -9.648 44.969 1.862 1 87.06 441 LEU B C 1
ATOM 7624 O O . LEU B 1 441 ? -8.586 45.562 1.648 1 87.06 441 LEU B O 1
ATOM 7628 N N . PHE B 1 442 ? -9.859 44.219 2.92 1 84.5 442 PHE B N 1
ATOM 7629 C CA . PHE B 1 442 ? -8.781 43.969 3.867 1 84.5 442 PHE B CA 1
ATOM 7630 C C . PHE B 1 442 ? -8.258 42.531 3.717 1 84.5 442 PHE B C 1
ATOM 7632 O O . PHE B 1 442 ? -9.031 41.594 3.492 1 84.5 442 PHE B O 1
ATOM 7639 N N . LEU B 1 443 ? -6.988 42.438 3.818 1 84.81 443 LEU B N 1
ATOM 7640 C CA . LEU B 1 443 ? -6.359 41.094 3.785 1 84.81 443 LEU B CA 1
ATOM 7641 C C . LEU B 1 443 ? -6.727 40.312 5.023 1 84.81 443 LEU B C 1
ATOM 7643 O O . LEU B 1 443 ? -7.102 40.875 6.055 1 84.81 443 LEU B O 1
ATOM 7647 N N . ASP B 1 444 ? -6.637 39.031 4.855 1 77.62 444 ASP B N 1
ATOM 7648 C CA . ASP B 1 444 ? -6.902 38.125 5.98 1 77.62 444 ASP B CA 1
ATOM 7649 C C . ASP B 1 444 ? -5.863 38.312 7.082 1 77.62 444 ASP B C 1
ATOM 7651 O O . ASP B 1 444 ? -6.184 38.188 8.266 1 77.62 444 ASP B O 1
ATOM 7655 N N . GLU B 1 445 ? -4.699 38.562 6.625 1 80.25 445 GLU B N 1
ATOM 7656 C CA . GLU B 1 445 ? -3.574 38.844 7.512 1 80.25 445 GLU B CA 1
ATOM 7657 C C . GLU B 1 445 ? -2.729 40 6.992 1 80.25 445 GLU B C 1
ATOM 7659 O O . GLU B 1 445 ? -2.508 40.125 5.785 1 80.25 445 GLU B O 1
ATOM 7664 N N . TYR B 1 446 ? -2.449 40.781 7.914 1 83.06 446 TYR B N 1
ATOM 7665 C CA . TYR B 1 446 ? -1.608 41.906 7.508 1 83.06 446 TYR B CA 1
ATOM 7666 C C . TYR B 1 446 ? -0.182 41.438 7.23 1 83.06 446 TYR B C 1
ATOM 7668 O O . TYR B 1 446 ? 0.373 40.625 7.977 1 83.06 446 TYR B O 1
ATOM 7676 N N . VAL B 1 447 ? 0.313 41.844 6.137 1 83.31 447 VAL B N 1
ATOM 7677 C CA . VAL B 1 447 ? 1.634 41.406 5.711 1 83.31 447 VAL B CA 1
ATOM 7678 C C . VAL B 1 447 ? 2.66 42.5 5.961 1 83.31 447 VAL B C 1
ATOM 7680 O O . VAL B 1 447 ? 2.539 43.594 5.422 1 83.31 447 VAL B O 1
ATOM 7683 N N . ALA B 1 448 ? 3.635 42.188 6.754 1 84.44 448 ALA B N 1
ATOM 7684 C CA . ALA B 1 448 ? 4.723 43.125 7.035 1 84.44 448 ALA B CA 1
ATOM 7685 C C . ALA B 1 448 ? 5.887 42.906 6.074 1 84.44 448 ALA B C 1
ATOM 7687 O O . ALA B 1 448 ? 6.23 41.75 5.742 1 84.44 448 ALA B O 1
ATOM 7688 N N . ILE B 1 449 ? 6.387 43.969 5.492 1 88.06 449 ILE B N 1
ATOM 7689 C CA . ILE B 1 449 ? 7.559 43.938 4.621 1 88.06 449 ILE B CA 1
ATOM 7690 C C . ILE B 1 449 ? 8.625 44.906 5.168 1 88.06 449 ILE B C 1
ATOM 7692 O O . ILE B 1 449 ? 8.398 46.094 5.281 1 88.06 449 ILE B O 1
ATOM 7696 N N . SER B 1 450 ? 9.734 44.375 5.559 1 89.19 450 SER B N 1
ATOM 7697 C CA . SER B 1 450 ? 10.836 45.156 6.078 1 89.19 450 SER B CA 1
ATOM 7698 C C . SER B 1 450 ? 11.883 45.438 5 1 89.19 450 SER B C 1
ATOM 7700 O O . SER B 1 450 ? 11.836 44.812 3.926 1 89.19 450 SER B O 1
ATOM 7702 N N . GLU B 1 451 ? 12.719 46.344 5.418 1 89 451 GLU B N 1
ATOM 7703 C CA . GLU B 1 451 ? 13.789 46.656 4.477 1 89 451 GLU B CA 1
ATOM 7704 C C . GLU B 1 451 ? 14.656 45.438 4.188 1 89 451 GLU B C 1
ATOM 7706 O O . GLU B 1 451 ? 15.055 44.719 5.105 1 89 451 GLU B O 1
ATOM 7711 N N . GLY B 1 452 ? 14.859 45.188 2.953 1 85.25 452 GLY B N 1
ATOM 7712 C CA . GLY B 1 452 ? 15.648 44.031 2.553 1 85.25 452 GLY B CA 1
ATOM 7713 C C . GLY B 1 452 ? 14.812 42.812 2.203 1 85.25 452 GLY B C 1
ATOM 7714 O O . GLY B 1 452 ? 15.312 41.875 1.604 1 85.25 452 GLY B O 1
ATOM 7715 N N . GLU B 1 453 ? 13.586 42.875 2.633 1 89.56 453 GLU B N 1
ATOM 7716 C CA . GLU B 1 453 ? 12.688 41.781 2.305 1 89.56 453 GLU B CA 1
ATOM 7717 C C . GLU B 1 453 ? 12 42 0.959 1 89.56 453 GLU B C 1
ATOM 7719 O O . GLU B 1 453 ? 11.977 43.125 0.45 1 89.56 453 GLU B O 1
ATOM 7724 N N . THR B 1 454 ? 11.609 40.844 0.417 1 90.5 454 THR B N 1
ATOM 7725 C CA . THR B 1 454 ? 10.891 40.938 -0.849 1 90.5 454 THR B CA 1
ATOM 7726 C C . THR B 1 454 ? 9.516 40.281 -0.723 1 90.5 454 THR B C 1
ATOM 7728 O O . THR B 1 454 ? 9.383 39.188 -0.166 1 90.5 454 THR B O 1
ATOM 7731 N N . ALA B 1 455 ? 8.547 41.094 -1.154 1 91.62 455 ALA B N 1
ATOM 7732 C CA . ALA B 1 455 ? 7.18 40.562 -1.163 1 91.62 455 ALA B CA 1
ATOM 7733 C C . ALA B 1 455 ? 6.637 40.469 -2.586 1 91.62 455 ALA B C 1
ATOM 7735 O O . ALA B 1 455 ? 7.188 41.062 -3.508 1 91.62 455 ALA B O 1
ATOM 7736 N N . GLN B 1 456 ? 5.68 39.562 -2.742 1 91.75 456 GLN B N 1
ATOM 7737 C CA . GLN B 1 456 ? 5.016 39.406 -4.031 1 91.75 456 GLN B CA 1
ATOM 7738 C C . GLN B 1 456 ? 3.527 39.75 -3.922 1 91.75 456 GLN B C 1
ATOM 7740 O O . GLN B 1 456 ? 2.854 39.281 -2.994 1 91.75 456 GLN B O 1
ATOM 7745 N N . LEU B 1 457 ? 3.127 40.594 -4.77 1 91.19 457 LEU B N 1
ATOM 7746 C CA . LEU B 1 457 ? 1.709 40.906 -4.922 1 91.19 457 LEU B CA 1
ATOM 7747 C C . LEU B 1 457 ? 1.137 40.219 -6.16 1 91.19 457 LEU B C 1
ATOM 7749 O O . LEU B 1 457 ? 1.664 40.375 -7.266 1 91.19 457 LEU B O 1
ATOM 7753 N N . ALA B 1 458 ? 0.174 39.438 -6.027 1 90.44 458 ALA B N 1
ATOM 7754 C CA . ALA B 1 458 ? -0.492 38.75 -7.141 1 90.44 458 ALA B CA 1
ATOM 7755 C C . ALA B 1 458 ? -1.97 39.125 -7.203 1 90.44 458 ALA B C 1
ATOM 7757 O O . ALA B 1 458 ? -2.662 39.125 -6.184 1 90.44 458 ALA B O 1
ATOM 7758 N N . VAL B 1 459 ? -2.4 39.5 -8.383 1 89.06 459 VAL B N 1
ATOM 7759 C CA . VAL B 1 459 ? -3.789 39.906 -8.57 1 89.06 459 VAL B CA 1
ATOM 7760 C C . VAL B 1 459 ? -4.422 39.062 -9.688 1 89.06 459 VAL B C 1
ATOM 7762 O O . VAL B 1 459 ? -3.869 38.969 -10.789 1 89.06 459 VAL B O 1
ATOM 7765 N N . ARG B 1 460 ? -5.516 38.5 -9.359 1 87.88 460 ARG B N 1
ATOM 7766 C CA . ARG B 1 460 ? -6.336 37.781 -10.336 1 87.88 460 ARG B CA 1
ATOM 7767 C C . ARG B 1 460 ? -7.684 38.469 -10.523 1 87.88 460 ARG B C 1
ATOM 7769 O O . ARG B 1 460 ? -8.391 38.75 -9.555 1 87.88 460 ARG B O 1
ATOM 7776 N N . VAL B 1 461 ? -7.996 38.688 -11.836 1 85.62 461 VAL B N 1
ATOM 7777 C CA . VAL B 1 461 ? -9.234 39.438 -12.086 1 85.62 461 VAL B CA 1
ATOM 7778 C C . VAL B 1 461 ? -9.969 38.812 -13.266 1 85.62 461 VAL B C 1
ATOM 7780 O O . VAL B 1 461 ? -9.352 38.406 -14.258 1 85.62 461 VAL B O 1
ATOM 7783 N N . ALA B 1 462 ? -11.227 38.656 -13.039 1 82.12 462 ALA B N 1
ATOM 7784 C CA . ALA B 1 462 ? -12.156 38.312 -14.109 1 82.12 462 ALA B CA 1
ATOM 7785 C C . ALA B 1 462 ? -13.32 39.281 -14.164 1 82.12 462 ALA B C 1
ATOM 7787 O O . ALA B 1 462 ? -13.977 39.531 -13.156 1 82.12 462 ALA B O 1
ATOM 7788 N N . THR B 1 463 ? -13.477 39.875 -15.359 1 79.44 463 THR B N 1
ATOM 7789 C CA . THR B 1 463 ? -14.5 40.906 -15.445 1 79.44 463 THR B CA 1
ATOM 7790 C C . THR B 1 463 ? -15.492 40.625 -16.562 1 79.44 463 THR B C 1
ATOM 7792 O O . THR B 1 463 ? -15.156 39.906 -17.516 1 79.44 463 THR B O 1
ATOM 7795 N N . GLU B 1 464 ? -16.688 41.062 -16.25 1 77.19 464 GLU B N 1
ATOM 7796 C CA . GLU B 1 464 ? -17.75 41.094 -17.266 1 77.19 464 GLU B CA 1
ATOM 7797 C C . GLU B 1 464 ? -18.516 42.406 -17.203 1 77.19 464 GLU B C 1
ATOM 7799 O O . GLU B 1 464 ? -19.062 42.75 -16.156 1 77.19 464 GLU B O 1
ATOM 7804 N N . GLY B 1 465 ? -18.484 43.094 -18.281 1 74.88 465 GLY B N 1
ATOM 7805 C CA . GLY B 1 465 ? -19.281 44.312 -18.391 1 74.88 465 GLY B CA 1
ATOM 7806 C C . GLY B 1 465 ? -18.719 45.469 -17.562 1 74.88 465 GLY B C 1
ATOM 7807 O O . GLY B 1 465 ? -19.453 46.375 -17.188 1 74.88 465 GLY B O 1
ATOM 7808 N N . VAL B 1 466 ? -17.547 45.375 -17.125 1 78.69 466 VAL B N 1
ATOM 7809 C CA . VAL B 1 466 ? -16.969 46.438 -16.328 1 78.69 466 VAL B CA 1
ATOM 7810 C C . VAL B 1 466 ? -15.609 46.844 -16.906 1 78.69 466 VAL B C 1
ATOM 7812 O O . VAL B 1 466 ? -14.977 46.062 -17.609 1 78.69 466 VAL B O 1
ATOM 7815 N N . ARG B 1 467 ? -15.32 48.094 -16.625 1 77.31 467 ARG B N 1
ATOM 7816 C CA . ARG B 1 467 ? -14.016 48.625 -17 1 77.31 467 ARG B CA 1
ATOM 7817 C C . ARG B 1 467 ? -13.078 48.656 -15.789 1 77.31 467 ARG B C 1
ATOM 7819 O O . ARG B 1 467 ? -13.469 49.125 -14.711 1 77.31 467 ARG B O 1
ATOM 7826 N N . ILE B 1 468 ? -11.922 48.125 -16.047 1 79.94 468 ILE B N 1
ATOM 7827 C CA . ILE B 1 468 ? -10.953 48.094 -14.945 1 79.94 468 ILE B CA 1
ATOM 7828 C C . ILE B 1 468 ? -9.766 49 -15.289 1 79.94 468 ILE B C 1
ATOM 7830 O O . ILE B 1 468 ? -9.586 49.375 -16.438 1 79.94 468 ILE B O 1
ATOM 7834 N N . MET B 1 469 ? -9.039 49.25 -14.203 1 81.25 469 MET B N 1
ATOM 7835 C CA . MET B 1 469 ? -7.914 50.156 -14.328 1 81.25 469 MET B CA 1
ATOM 7836 C C . MET B 1 469 ? -6.672 49.438 -14.852 1 81.25 469 MET B C 1
ATOM 7838 O O . MET B 1 469 ? -6.586 48.219 -14.773 1 81.25 469 MET B O 1
ATOM 7842 N N . GLN B 1 470 ? -5.816 50.25 -15.539 1 81.06 470 GLN B N 1
ATOM 7843 C CA . GLN B 1 470 ? -4.512 49.781 -15.984 1 81.06 470 GLN B CA 1
ATOM 7844 C C . GLN B 1 470 ? -3.387 50.625 -15.359 1 81.06 470 GLN B C 1
ATOM 7846 O O . GLN B 1 470 ? -3.521 51.812 -15.188 1 81.06 470 GLN B O 1
ATOM 7851 N N . CYS B 1 471 ? -2.371 49.906 -15 1 82.38 471 CYS B N 1
ATOM 7852 C CA . CYS B 1 471 ? -1.218 50.594 -14.445 1 82.38 471 CYS B CA 1
ATOM 7853 C C . CYS B 1 471 ? -0.375 51.219 -15.547 1 82.38 471 CYS B C 1
ATOM 7855 O O . CYS B 1 471 ? -0.063 50.562 -16.547 1 82.38 471 CYS B O 1
ATOM 7857 N N . LYS B 1 472 ? -0.001 52.406 -15.312 1 78.62 472 LYS B N 1
ATOM 7858 C CA . LYS B 1 472 ? 0.755 53.156 -16.312 1 78.62 472 LYS B CA 1
ATOM 7859 C C . LYS B 1 472 ? 2.217 52.719 -16.328 1 78.62 472 LYS B C 1
ATOM 7861 O O . LYS B 1 472 ? 2.826 52.656 -17.406 1 78.62 472 LYS B O 1
ATOM 7866 N N . ASP B 1 473 ? 2.727 52.5 -15.195 1 81.94 473 ASP B N 1
ATOM 7867 C CA . ASP B 1 473 ? 4.148 52.188 -15.07 1 81.94 473 ASP B CA 1
ATOM 7868 C C . ASP B 1 473 ? 4.371 50.75 -14.586 1 81.94 473 ASP B C 1
ATOM 7870 O O . ASP B 1 473 ? 3.617 50.25 -13.742 1 81.94 473 ASP B O 1
ATOM 7874 N N . LYS B 1 474 ? 5.34 50.188 -15.203 1 84.62 474 LYS B N 1
ATOM 7875 C CA . LYS B 1 474 ? 5.695 48.844 -14.797 1 84.62 474 LYS B CA 1
ATOM 7876 C C . LYS B 1 474 ? 6.453 48.844 -13.469 1 84.62 474 LYS B C 1
ATOM 7878 O O . LYS B 1 474 ? 6.477 47.844 -12.758 1 84.62 474 LYS B O 1
ATOM 7883 N N . GLU B 1 475 ? 7.164 49.938 -13.281 1 89.31 475 GLU B N 1
ATOM 7884 C CA . GLU B 1 475 ? 7.891 50.125 -12.023 1 89.31 475 GLU B CA 1
ATOM 7885 C C . GLU B 1 475 ? 7.68 51.531 -11.461 1 89.31 475 GLU B C 1
ATOM 7887 O O . GLU B 1 475 ? 7.77 52.5 -12.195 1 89.31 475 GLU B O 1
ATOM 7892 N N . PHE B 1 476 ? 7.254 51.531 -10.234 1 88.44 476 PHE B N 1
ATOM 7893 C CA . PHE B 1 476 ? 7.082 52.844 -9.586 1 88.44 476 PHE B CA 1
ATOM 7894 C C . PHE B 1 476 ? 7.301 52.719 -8.086 1 88.44 476 PHE B C 1
ATOM 7896 O O . PHE B 1 476 ? 7.203 51.625 -7.512 1 88.44 476 PHE B O 1
ATOM 7903 N N . SER B 1 477 ? 7.715 53.844 -7.5 1 90.56 477 SER B N 1
ATOM 7904 C CA . SER B 1 477 ? 7.93 53.938 -6.059 1 90.56 477 SER B CA 1
ATOM 7905 C C . SER B 1 477 ? 7.012 55 -5.43 1 90.56 477 SER B C 1
ATOM 7907 O O . SER B 1 477 ? 6.762 56.031 -6.02 1 90.56 477 SER B O 1
ATOM 7909 N N . LEU B 1 478 ? 6.469 54.562 -4.383 1 87.62 478 LEU B N 1
ATOM 7910 C CA . LEU B 1 478 ? 5.574 55.469 -3.656 1 87.62 478 LEU B CA 1
ATOM 7911 C C . LEU B 1 478 ? 6.004 55.594 -2.201 1 87.62 478 LEU B C 1
ATOM 7913 O O . LEU B 1 478 ? 6.562 54.656 -1.623 1 87.62 478 LEU B O 1
ATOM 7917 N N . GLN B 1 479 ? 5.738 56.781 -1.649 1 86.06 479 GLN B N 1
ATOM 7918 C CA . GLN B 1 479 ? 6.137 57.062 -0.275 1 86.06 479 GLN B CA 1
ATOM 7919 C C . GLN B 1 479 ? 4.969 56.875 0.688 1 86.06 479 GLN B C 1
ATOM 7921 O O . GLN B 1 479 ? 3.84 57.25 0.395 1 86.06 479 GLN B O 1
ATOM 7926 N N . CYS B 1 480 ? 5.195 56.219 1.651 1 84.31 480 CYS B N 1
ATOM 7927 C CA . CYS B 1 480 ? 4.27 56.062 2.77 1 84.31 480 CYS B CA 1
ATOM 7928 C C . CYS B 1 480 ? 4.957 56.406 4.094 1 84.31 480 CYS B C 1
ATOM 7930 O O . CYS B 1 480 ? 5.566 55.531 4.707 1 84.31 480 CYS B O 1
ATOM 7932 N N . GLY B 1 481 ? 4.727 57.594 4.57 1 78.94 481 GLY B N 1
ATOM 7933 C CA . GLY B 1 481 ? 5.477 58 5.75 1 78.94 481 GLY B CA 1
ATOM 7934 C C . GLY B 1 481 ? 6.98 57.938 5.547 1 78.94 481 GLY B C 1
ATOM 7935 O O . GLY B 1 481 ? 7.508 58.594 4.637 1 78.94 481 GLY B O 1
ATOM 7936 N N . LYS B 1 482 ? 7.613 57.125 6.371 1 81.94 482 LYS B N 1
ATOM 7937 C CA . LYS B 1 482 ? 9.062 57.031 6.266 1 81.94 482 LYS B CA 1
ATOM 7938 C C . LYS B 1 482 ? 9.453 55.812 5.418 1 81.94 482 LYS B C 1
ATOM 7940 O O . LYS B 1 482 ? 10.641 55.531 5.25 1 81.94 482 LYS B O 1
ATOM 7945 N N . ALA B 1 483 ? 8.469 55.25 4.91 1 87.75 483 ALA B N 1
ATOM 7946 C CA . ALA B 1 483 ? 8.734 54.094 4.082 1 87.75 483 ALA B CA 1
ATOM 7947 C C . ALA B 1 483 ? 8.531 54.406 2.602 1 87.75 483 ALA B C 1
ATOM 7949 O O . ALA B 1 483 ? 7.66 55.219 2.248 1 87.75 483 ALA B O 1
ATOM 7950 N N . CYS B 1 484 ? 9.461 53.844 1.846 1 91.5 484 CYS B N 1
ATOM 7951 C CA . CYS B 1 484 ? 9.32 53.906 0.396 1 91.5 484 CYS B CA 1
ATOM 7952 C C . CYS B 1 484 ? 9.07 52.531 -0.207 1 91.5 484 CYS B C 1
ATOM 7954 O O . CYS B 1 484 ? 9.867 51.625 -0.02 1 91.5 484 CYS B O 1
ATOM 7956 N N . VAL B 1 485 ? 7.938 52.438 -0.836 1 91.94 485 VAL B N 1
ATOM 7957 C CA . VAL B 1 485 ? 7.57 51.125 -1.412 1 91.94 485 VAL B CA 1
ATOM 7958 C C . VAL B 1 485 ? 7.738 51.188 -2.93 1 91.94 485 VAL B C 1
ATOM 7960 O O . VAL B 1 485 ? 7.312 52.125 -3.578 1 91.94 485 VAL B O 1
ATOM 7963 N N . THR B 1 486 ? 8.375 50.125 -3.381 1 92.5 486 THR B N 1
ATOM 7964 C CA . THR B 1 486 ? 8.578 50 -4.82 1 92.5 486 THR B CA 1
ATOM 7965 C C . THR B 1 486 ? 7.871 48.75 -5.371 1 92.5 486 THR B C 1
ATOM 7967 O O . THR B 1 486 ? 8.039 47.656 -4.852 1 92.5 486 THR B O 1
ATOM 7970 N N . PHE B 1 487 ? 7.055 49.031 -6.371 1 91.12 487 PHE B N 1
ATOM 7971 C CA . PHE B 1 487 ? 6.371 47.938 -7.066 1 91.12 487 PHE B CA 1
ATOM 7972 C C . PHE B 1 487 ? 7.008 47.688 -8.422 1 91.12 487 PHE B C 1
ATOM 7974 O O . PHE B 1 487 ? 7.266 48.625 -9.188 1 91.12 487 PHE B O 1
ATOM 7981 N N . ARG B 1 488 ? 7.328 46.344 -8.633 1 90.38 488 ARG B N 1
ATOM 7982 C CA . ARG B 1 488 ? 7.848 45.938 -9.922 1 90.38 488 ARG B CA 1
ATOM 7983 C C . ARG B 1 488 ? 6.957 44.844 -10.555 1 90.38 488 ARG B C 1
ATOM 7985 O O . ARG B 1 488 ? 7.031 43.688 -10.188 1 90.38 488 ARG B O 1
ATOM 7992 N N . PHE B 1 489 ? 6.195 45.25 -11.57 1 87.75 489 PHE B N 1
ATOM 7993 C CA . PHE B 1 489 ? 5.242 44.312 -12.188 1 87.75 489 PHE B CA 1
ATOM 7994 C C . PHE B 1 489 ? 5.926 43.469 -13.234 1 87.75 489 PHE B C 1
ATOM 7996 O O . PHE B 1 489 ? 6.812 43.906 -13.953 1 87.75 489 PHE B O 1
ATOM 8003 N N . ASP B 1 490 ? 5.555 42.156 -13.148 1 79.44 490 ASP B N 1
ATOM 8004 C CA . ASP B 1 490 ? 6.027 41.219 -14.164 1 79.44 490 ASP B CA 1
ATOM 8005 C C . ASP B 1 490 ? 5.066 41.156 -15.344 1 79.44 490 ASP B C 1
ATOM 8007 O O . ASP B 1 490 ? 3.938 40.688 -15.211 1 79.44 490 ASP B O 1
ATOM 8011 N N . THR B 1 491 ? 5.262 41.719 -16.422 1 67.69 491 THR B N 1
ATOM 8012 C CA . THR B 1 491 ? 4.348 41.844 -17.547 1 67.69 491 THR B CA 1
ATOM 8013 C C . THR B 1 491 ? 4.379 40.594 -18.406 1 67.69 491 THR B C 1
ATOM 8015 O O . THR B 1 491 ? 3.543 40.406 -19.297 1 67.69 491 THR B O 1
ATOM 8018 N N . ASN B 1 492 ? 4.965 39.5 -17.969 1 63.66 492 ASN B N 1
ATOM 8019 C CA . ASN B 1 492 ? 5.141 38.344 -18.844 1 63.66 492 ASN B CA 1
ATOM 8020 C C . ASN B 1 492 ? 4.797 38.656 -20.297 1 63.66 492 ASN B C 1
ATOM 8022 O O . ASN B 1 492 ? 4.102 37.875 -20.953 1 63.66 492 ASN B O 1
ATOM 8026 N N . GLY B 1 493 ? 5.102 39.688 -20.812 1 60.81 493 GLY B N 1
ATOM 8027 C CA . GLY B 1 493 ? 4.898 40.062 -22.203 1 60.81 493 GLY B CA 1
ATOM 8028 C C . GLY B 1 493 ? 3.59 40.812 -22.422 1 60.81 493 GLY B C 1
ATOM 8029 O O . GLY B 1 493 ? 3.285 41.219 -23.547 1 60.81 493 GLY B O 1
ATOM 8030 N N . ALA B 1 494 ? 2.777 40.875 -21.469 1 59.97 494 ALA B N 1
ATOM 8031 C CA . ALA B 1 494 ? 1.516 41.594 -21.688 1 59.97 494 ALA B CA 1
ATOM 8032 C C . ALA B 1 494 ? 1.73 43.094 -21.719 1 59.97 494 ALA B C 1
ATOM 8034 O O . ALA B 1 494 ? 2.557 43.625 -20.969 1 59.97 494 ALA B O 1
ATOM 8035 N N . ASP B 1 495 ? 1.204 43.75 -22.719 1 60.16 495 ASP B N 1
ATOM 8036 C CA . ASP B 1 495 ? 1.333 45.188 -22.906 1 60.16 495 ASP B CA 1
ATOM 8037 C C . ASP B 1 495 ? 0.512 45.938 -21.875 1 60.16 495 ASP B C 1
ATOM 8039 O O . ASP B 1 495 ? 0.816 47.094 -21.562 1 60.16 495 ASP B O 1
ATOM 8043 N N . LYS B 1 496 ? -0.513 45.25 -21.375 1 65.75 496 LYS B N 1
ATOM 8044 C CA . LYS B 1 496 ? -1.418 45.969 -20.469 1 65.75 496 LYS B CA 1
ATOM 8045 C C . LYS B 1 496 ? -1.416 45.344 -19.078 1 65.75 496 LYS B C 1
ATOM 8047 O O . LYS B 1 496 ? -1.452 44.094 -18.953 1 65.75 496 LYS B O 1
ATOM 8052 N N . LEU B 1 497 ? -1.145 46.25 -18.078 1 75.62 497 LEU B N 1
ATOM 8053 C CA . LEU B 1 497 ? -1.183 45.812 -16.688 1 75.62 497 LEU B CA 1
ATOM 8054 C C . LEU B 1 497 ? -2.545 46.125 -16.062 1 75.62 497 LEU B C 1
ATOM 8056 O O . LEU B 1 497 ? -2.732 47.156 -15.422 1 75.62 497 LEU B O 1
ATOM 8060 N N . LEU B 1 498 ? -3.41 45.25 -16.312 1 77.44 498 LEU B N 1
ATOM 8061 C CA . LEU B 1 498 ? -4.762 45.438 -15.797 1 77.44 498 LEU B CA 1
ATOM 8062 C C . LEU B 1 498 ? -4.836 45.062 -14.32 1 77.44 498 LEU B C 1
ATOM 8064 O O . LEU B 1 498 ? -4.559 43.938 -13.938 1 77.44 498 LEU B O 1
ATOM 8068 N N . ILE B 1 499 ? -5.078 46.125 -13.461 1 82.31 499 ILE B N 1
ATOM 8069 C CA . ILE B 1 499 ? -5.188 45.938 -12.016 1 82.31 499 ILE B CA 1
ATOM 8070 C C . ILE B 1 499 ? -6.328 46.781 -11.469 1 82.31 499 ILE B C 1
ATOM 8072 O O . ILE B 1 499 ? -6.254 48.031 -11.469 1 82.31 499 ILE B O 1
ATOM 8076 N N . PRO B 1 500 ? -7.328 46.156 -11.094 1 85.75 500 PRO B N 1
ATOM 8077 C CA . PRO B 1 500 ? -8.461 46.906 -10.555 1 85.75 500 PRO B CA 1
ATOM 8078 C C . PRO B 1 500 ? -8.203 47.438 -9.148 1 85.75 500 PRO B C 1
ATOM 8080 O O . PRO B 1 500 ? -9.078 47.375 -8.289 1 85.75 500 PRO B O 1
ATOM 8083 N N . ILE B 1 501 ? -7.059 47.938 -8.852 1 89.06 501 ILE B N 1
ATOM 8084 C CA . ILE B 1 501 ? -6.707 48.469 -7.551 1 89.06 501 ILE B CA 1
ATOM 8085 C C . ILE B 1 501 ? -6.367 49.969 -7.691 1 89.06 501 ILE B C 1
ATOM 8087 O O . ILE B 1 501 ? -5.457 50.312 -8.438 1 89.06 501 ILE B O 1
ATOM 8091 N N . LYS B 1 502 ? -7.141 50.688 -7.02 1 87.75 502 LYS B N 1
ATOM 8092 C CA . LYS B 1 502 ? -6.91 52.125 -7.031 1 87.75 502 LYS B CA 1
ATOM 8093 C C . LYS B 1 502 ? -5.871 52.531 -5.988 1 87.75 502 LYS B C 1
ATOM 8095 O O . LYS B 1 502 ? -5.016 53.375 -6.246 1 87.75 502 LYS B O 1
ATOM 8100 N N . GLU B 1 503 ? -6.047 51.906 -4.832 1 90.69 503 GLU B N 1
ATOM 8101 C CA . GLU B 1 503 ? -5.18 52.25 -3.705 1 90.69 503 GLU B CA 1
ATOM 8102 C C . GLU B 1 503 ? -4.766 51 -2.936 1 90.69 503 GLU B C 1
ATOM 8104 O O . GLU B 1 503 ? -5.516 50.031 -2.873 1 90.69 503 GLU B O 1
ATOM 8109 N N . ILE B 1 504 ? -3.584 51.156 -2.459 1 89.31 504 ILE B N 1
ATOM 8110 C CA . ILE B 1 504 ? -3.125 50.156 -1.512 1 89.31 504 ILE B CA 1
ATOM 8111 C C . ILE B 1 504 ? -3.121 50.719 -0.1 1 89.31 504 ILE B C 1
ATOM 8113 O O . ILE B 1 504 ? -2.654 51.844 0.114 1 89.31 504 ILE B O 1
ATOM 8117 N N . MET B 1 505 ? -3.705 49.969 0.729 1 87.81 505 MET B N 1
ATOM 8118 C CA . MET B 1 505 ? -3.768 50.406 2.125 1 87.81 505 MET B CA 1
ATOM 8119 C C . MET B 1 505 ? -2.586 49.844 2.916 1 87.81 505 MET B C 1
ATOM 8121 O O . MET B 1 505 ? -2.391 48.625 2.982 1 87.81 505 MET B O 1
ATOM 8125 N N . CYS B 1 506 ? -1.845 50.812 3.418 1 88.44 506 CYS B N 1
ATOM 8126 C CA . CYS B 1 506 ? -0.64 50.375 4.125 1 88.44 506 CYS B CA 1
ATOM 8127 C C . CYS B 1 506 ? -0.447 51.188 5.402 1 88.44 506 CYS B C 1
ATOM 8129 O O . CYS B 1 506 ? -1.007 52.281 5.543 1 88.44 506 CYS B O 1
ATOM 8131 N N . VAL B 1 507 ? 0.218 50.562 6.297 1 83.31 507 VAL B N 1
ATOM 8132 C CA . VAL B 1 507 ? 0.625 51.25 7.523 1 83.31 507 VAL B CA 1
ATOM 8133 C C . VAL B 1 507 ? 2.146 51.219 7.652 1 83.31 507 VAL B C 1
ATOM 8135 O O . VAL B 1 507 ? 2.766 50.156 7.512 1 83.31 507 VAL B O 1
ATOM 8138 N N . ALA B 1 508 ? 2.713 52.438 7.699 1 80.06 508 ALA B N 1
ATOM 8139 C CA . ALA B 1 508 ? 4.164 52.5 7.848 1 80.06 508 ALA B CA 1
ATOM 8140 C C . ALA B 1 508 ? 4.578 52.312 9.305 1 80.06 508 ALA B C 1
ATOM 8142 O O . ALA B 1 508 ? 3.898 52.812 10.219 1 80.06 508 ALA B O 1
ATOM 8143 N N . GLY B 1 509 ? 5.602 51.531 9.453 1 69.94 509 GLY B N 1
ATOM 8144 C CA . GLY B 1 509 ? 6.133 51.344 10.789 1 69.94 509 GLY B CA 1
ATOM 8145 C C . GLY B 1 509 ? 6.875 52.562 11.32 1 69.94 509 GLY B C 1
ATOM 8146 O O . GLY B 1 509 ? 7.262 53.438 10.555 1 69.94 509 GLY B O 1
#

Foldseek 3Di:
DPPDDDDDPDPPPCPDDPCVDDDDPPDPDPDPDDCPPPPPPPPPPPVVPPDPPPVVVVPPPPPPDPPDPDPPVVPPLVVLLVCFQPQVVFQAWEFEAVVTDIGGDHLVLLVVQFVQSVCQDVNPDHDDRYHYYHVAHPLLVSQVSNCSRRVDHDDDDLVSLLRVLVVCVVRVRVVSNVVSLVVCVVPPDDDLQCLLVQLVSCVVSVVPVSNVLSLLVCQECVLVSLPDVNLLVHDPVSLLVNLQDQAHADDFLLSVLVSLLSSLQSVCVVVVHDSDLVSSLVVSLQNQQSRQLLQDDPVPNVVSCVVRVNDDPVQVVLSVCQNPPPPPPDNPDRPNSHHPDNDTRHLVPWDKWFAQKDQDCPPPVPCQWDDKDKKKKKKAKDFFKKKFWWFKFKWFAQVVDQLQFWKKWKKKKKAFPVVRDIWMWTDIDRRRDDGMDIDITTISHIDIHGHPTMMMMMMIMTTGRMTAIWGPDQWDWDDDPRMIMIIHMDCVPPPTHTDRTGITIMDGD/DPPDDDDDDDDPPPDDDDDDDDDDDDDPDDDDDDCPPPPPPPPPPPVVPPDPPPVVVVPPPPPPDPPDPDPPVVPPLVVLLVCFQPQVVFQAWEFEAVVTDIGGDHLVLLVVQFVQSVCQDVNPDHDDSYHYYHVAHPLLVSQVSNCSRRVDHDDDDLVSLLRVLVVCVVRVRVVSNVVSLVVCVVPPDDDLQCLLVQLVSCVVSVVPVSNVLSLLVCQECVLVSLPDVNLLVHDPVSLLVNLQDQAHADDFLLSVLVSLQSSLQSVCVVVVHDSDLVSSLVVCLQNQQSRQLLQDDPVPNVVSCVVRVNDDPVQVVLSVCQNPDPPPPDNPDRPNSHHPDNDTRHLVPWDKDFAQKDQDPPPPVPCQWDDKDKKKKKKAKDFFKKKFWWFKFKWFAQVVDQQQFWKKWKKKKKAFPVVRDIWMWTDIDRRRDDGMDIDITTISHIDIHGHPTMMMMMMIMTTGRMTAIWGPDQWDWDDDPRMIMIIHMDCVPPPTHTDRTGITIMDGD

Radius of gyration: 45.93 Å; Cα contacts (8 Å, |Δi|>4): 1737; chains: 2; bounding box: 79×136×104 Å

Organism: Nephila pilipes (NCBI:txid299642)

Solvent-accessible surface area (backbone atoms only — not comparable to full-atom values): 56930 Å² total; per-residue (Å²): 134,82,84,71,88,81,76,79,78,70,72,72,66,74,71,62,73,71,68,79,73,87,80,83,75,76,72,78,71,73,78,76,79,76,83,68,84,74,80,75,78,74,75,68,63,70,73,74,51,69,65,76,71,70,63,62,70,62,67,62,79,72,71,76,67,83,74,74,83,65,69,55,66,57,45,57,55,48,55,46,33,65,41,59,84,26,65,73,84,39,66,31,35,36,29,26,18,87,72,69,40,84,43,44,35,41,61,67,55,45,28,75,57,14,65,52,42,28,44,40,61,66,36,93,67,59,59,69,54,63,45,82,40,58,82,38,46,59,67,14,49,48,42,50,48,41,28,58,39,57,42,47,82,80,73,86,46,71,67,48,24,53,40,28,30,51,48,20,58,76,39,58,27,61,72,59,27,51,50,27,53,52,50,45,66,73,65,61,79,83,41,80,80,48,35,59,61,53,30,51,53,22,55,72,71,61,36,62,67,54,32,50,54,38,50,33,52,43,26,67,40,31,55,64,40,48,74,36,74,54,54,40,69,47,52,71,66,57,51,49,57,59,45,65,52,68,56,28,37,32,90,51,66,62,57,54,54,52,30,49,50,52,26,24,47,46,47,22,58,75,67,71,41,72,79,40,61,66,52,30,24,63,71,42,48,81,51,37,42,48,41,43,67,62,40,54,53,70,83,58,44,53,61,48,46,71,75,47,51,66,57,51,71,69,55,47,48,50,51,52,49,62,70,68,53,67,88,83,54,85,76,75,79,68,57,85,60,44,31,82,51,46,68,72,36,33,54,77,71,44,44,74,41,72,49,68,51,41,78,53,78,76,61,64,75,80,60,47,55,49,69,79,40,80,39,40,27,42,34,38,32,42,66,35,34,36,30,44,42,31,36,28,34,36,41,29,56,40,85,91,40,62,40,88,56,16,32,39,40,38,35,42,35,44,28,28,68,72,77,67,46,72,27,47,36,76,46,78,46,70,48,68,84,57,64,65,49,77,44,83,43,62,37,60,39,71,44,70,40,38,56,86,38,46,29,39,39,36,39,38,39,33,36,22,33,49,44,45,22,26,44,77,60,58,60,51,73,47,75,42,88,67,17,36,39,33,41,39,48,55,50,91,81,49,91,69,48,71,41,48,49,44,26,40,28,28,39,58,91,136,83,82,80,81,84,88,84,79,81,77,77,71,80,59,89,78,79,84,77,85,90,79,89,76,85,78,84,80,77,83,77,84,75,83,66,85,73,80,75,79,73,73,68,62,69,71,73,52,70,65,77,70,71,62,61,71,64,67,62,78,71,71,77,68,83,74,75,83,63,66,55,66,58,44,56,55,49,55,44,34,64,42,58,84,25,66,72,84,37,64,32,34,34,29,25,18,86,72,71,40,82,42,43,36,41,61,66,55,45,28,74,58,14,66,52,43,27,44,41,63,65,36,92,66,60,60,70,54,62,44,81,39,58,82,38,48,58,68,14,48,49,42,48,49,42,28,57,39,56,42,46,83,78,71,86,46,70,66,47,26,53,40,28,29,51,49,20,58,75,39,57,26,60,72,59,29,52,50,26,52,50,50,46,64,73,64,61,79,84,41,79,82,48,37,60,61,52,31,50,53,22,55,72,72,62,35,62,67,52,32,50,52,38,50,32,52,44,24,68,39,31,55,65,40,48,73,37,74,53,54,40,68,48,51,71,65,57,51,48,57,59,45,64,51,66,56,28,38,33,89,48,67,62,57,54,54,52,30,49,50,52,26,23,47,47,47,21,57,76,68,71,41,74,80,40,62,66,51,31,24,62,71,43,46,83,51,39,42,49,42,44,66,61,40,54,52,71,83,59,46,53,61,47,46,69,72,48,52,68,59,51,74,71,55,47,48,50,51,54,49,62,70,67,55,66,90,81,53,86,76,74,78,70,58,85,60,44,31,82,51,45,69,72,36,34,54,78,73,42,44,74,41,72,49,68,51,41,78,54,76,73,63,70,72,80,62,47,57,50,70,79,40,79,40,42,26,40,35,36,33,43,64,34,33,35,30,43,42,28,34,30,34,36,40,30,54,40,83,91,39,62,42,89,56,17,32,40,40,39,35,40,34,44,27,27,67,74,78,67,45,71,27,47,36,77,48,79,47,69,47,70,83,58,63,65,49,76,44,83,43,61,37,59,39,70,44,70,39,39,56,86,38,46,29,38,38,37,39,36,39,34,37,23,32,50,45,49,20,26,42,75,58,58,61,53,72,47,75,41,87,66,15,36,39,34,42,40,50,57,50,91,82,50,90,68,48,69,42,46,50,45,25,39,28,28,39,58,92

InterPro domains:
  IPR000210 BTB/POZ domain [PF00651] (82-186)
  IPR000210 BTB/POZ domain [PS50097] (90-157)
  IPR000210 BTB/POZ domain [SM00225] (90-188)
  IPR011333 SKP1/BTB/POZ domain superfamily [G3DSA:3.30.710.10] (64-218)
  IPR011333 SKP1/BTB/POZ domain superfamily [SSF54695] (75-187)
  IPR011705 BTB/Kelch-associated [PF07707] (196-270)
  IPR011705 BTB/Kelch-associated [SM00875] (195-306)

Sequence (1018 aa):
MVDLDLGKGWKRVGVEKRVFRGSGFAWLESRENSCGSSFGLNARHFCARASKEVIYLLTWGYSMEPVNESSDECQLKTRVANLLDSEVMSDVMFLVDQPPKRCPCHKLILGLGSQVFKAMFYGEIKEKDEIHVPDVTKEGFSIMLRYLYSGEIKIESEYDAFEAAYVSKKYLIRPLFQACEKFLLSNVILDPETVFSLYEEASFLEMKRLQSHCLSYVSKNAKRLFHTKFFNTASKSTIEDILKLDLMDIESEIEIIEALWHWGEKQCKELNLECTDKNIRFLTKDFLQYVRFLSMKMEDLKPILEKFQLLDTSEELAILWNLTMPKSTGFTSIPSNLCEIARNRSVNNCSRIELPTEYKYDGNLMTFHTDECYTTAEVVVTGSPLFIVGAVLAFRTIPCYSATHRMLDFEMTVGNTTTNLQSSVKSLQKAEAEEQLEQELFLDEYVAISEGETAQLAVRVATEGVRIMQCKDKEFSLQCGKACVTFRFDTNGADKLLIPIKEIMCVAGMVDLDLGKGWKRVGVEKRVFRGSGFAWLESRENSCGSSFGLNARHFCARASKEVIYLLTWGYSMEPVNESSDECQLKTRVANLLDSEVMSDVMFLVDQPPKRCPCHKLILGLGSQVFKAMFYGEIKEKDEIHVPDVTKEGFSIMLRYLYSGEIKIESEYDAFEAAYVSKKYLIRPLFQACEKFLLSNVILDPETVFSLYEEASFLEMKRLQSHCLSYVSKNAKRLFHTKFFNTASKSTIEDILKLDLMDIESEIEIIEALWHWGEKQCKELNLECTDKNIRFLTKDFLQYVRFLSMKMEDLKPILEKFQLLDTSEELAILWNLTMPKSTGFTSIPSNLCEIARNRSVNNCSRIELPTEYKYDGNLMTFHTDECYTTAEVVVTGSPLFIVGAVLAFRTIPCYSATHRMLDFEMTVGNTTTNLQSSVKSLQKAEAEEQLEQELFLDEYVAISEGETAQLAVRVATEGVRIMQCKDKEFSLQCGKACVTFRFDTNGADKLLIPIKEIMCVAG

Nearest PDB structures (foldseek):
  2vkp-assembly1_B-2  TM=9.255E-01  e=7.961E-10  Homo sapiens
  8h37-assembly1_A  TM=7.196E-01  e=5.971E-12  Homo sapiens
  4ap2-assembly1_A  TM=7.571E-01  e=1.228E-10  Homo sapiens
  3hwj-assembly1_A  TM=6.214E-01  e=1.495E-05  Mus musculus
  3no8-assembly2_B  TM=5.769E-01  e=1.339E-05  Homo sapiens

pLDDT: mean 77.84, std 24.12, range [14.45, 98.06]